Protein 3UN9 (pdb70)

Structure (mmCIF, N/CA/C/O backbone):
data_3UN9
#
_entry.id   3UN9
#
_cell.length_a   99.011
_cell.length_b   123.469
_cell.length_c   145.848
_cell.angle_alpha   90.00
_cell.angle_beta   90.00
_cell.angle_gamma   90.00
#
_symmetry.space_group_name_H-M   'C 2 2 21'
#
loop_
_entity.id
_entity.type
_entity.pdbx_description
1 polymer 'NLR family member X1'
2 non-polymer 'PLATINUM (II) ION'
3 water water
#
loop_
_atom_site.group_PDB
_atom_site.id
_atom_site.type_symbol
_atom_site.label_atom_id
_atom_site.label_alt_id
_atom_site.label_comp_id
_atom_site.label_asym_id
_atom_site.label_entity_id
_atom_site.label_seq_id
_atom_site.pdbx_PDB_ins_code
_atom_site.Cartn_x
_atom_site.Cartn_y
_atom_site.Cartn_z
_atom_site.occupancy
_atom_site.B_iso_or_equiv
_atom_site.auth_seq_id
_atom_site.auth_comp_id
_atom_site.auth_asym_id
_atom_site.auth_atom_id
_atom_site.pdbx_PDB_model_num
ATOM 1 N N . ARG A 1 43 ? 80.031 39.999 52.924 1.00 66.61 667 ARG A N 1
ATOM 2 C CA . ARG A 1 43 ? 78.653 40.543 52.697 1.00 67.37 667 ARG A CA 1
ATOM 3 C C . ARG A 1 43 ? 78.217 40.265 51.271 1.00 67.48 667 ARG A C 1
ATOM 4 O O . ARG A 1 43 ? 78.901 40.649 50.305 1.00 68.00 667 ARG A O 1
ATOM 6 N N . GLN A 1 44 ? 77.066 39.584 51.179 1.00 66.47 668 GLN A N 1
ATOM 7 C CA . GLN A 1 44 ? 76.557 38.997 49.956 1.00 64.43 668 GLN A CA 1
ATOM 8 C C . GLN A 1 44 ? 75.873 40.054 49.049 1.00 62.17 668 GLN A C 1
ATOM 9 O O . GLN A 1 44 ? 75.040 40.827 49.510 1.00 62.34 668 GLN A O 1
ATOM 15 N N . VAL A 1 45 ? 76.213 40.048 47.757 1.00 87.41 669 VAL A N 1
ATOM 16 C CA . VAL A 1 45 ? 75.617 40.977 46.787 1.00 85.72 669 VAL A CA 1
ATOM 17 C C . VAL A 1 45 ? 74.677 40.225 45.796 1.00 80.33 669 VAL A C 1
ATOM 18 O O . VAL A 1 45 ? 73.646 40.764 45.361 1.00 82.10 669 VAL A O 1
ATOM 22 N N . LEU A 1 46 ? 75.023 38.986 45.451 1.00 72.54 670 LEU A N 1
ATOM 23 C CA . LEU A 1 46 ? 74.170 38.193 44.572 1.00 67.59 670 LEU A CA 1
ATOM 24 C C . LEU A 1 46 ? 72.956 37.597 45.296 1.00 65.32 670 LEU A C 1
ATOM 25 O O . LEU A 1 46 ? 73.042 37.192 46.424 1.00 65.14 670 LEU A O 1
ATOM 30 N N . PRO A 1 47 ? 71.795 37.588 44.662 1.00 65.94 671 PRO A N 1
ATOM 31 C CA . PRO A 1 47 ? 70.636 36.837 45.155 1.00 66.17 671 PRO A CA 1
ATOM 32 C C . PRO A 1 47 ? 70.899 35.319 45.154 1.00 63.48 671 PRO A C 1
ATOM 33 O O . PRO A 1 47 ? 71.786 34.839 44.457 1.00 59.86 671 PRO A O 1
ATOM 37 N N . PRO A 1 48 ? 70.104 34.562 45.930 1.00 65.86 672 PRO A N 1
ATOM 38 C CA . PRO A 1 48 ? 70.210 33.097 46.033 1.00 66.27 672 PRO A CA 1
ATOM 39 C C . PRO A 1 48 ? 70.530 32.295 44.751 1.00 65.49 672 PRO A C 1
ATOM 40 O O . PRO A 1 48 ? 71.542 31.623 44.721 1.00 62.93 672 PRO A O 1
ATOM 44 N N . SER A 1 49 ? 69.701 32.326 43.715 1.00 68.63 673 SER A N 1
ATOM 45 C CA . SER A 1 49 ? 70.039 31.505 42.529 1.00 69.55 673 SER A CA 1
ATOM 46 C C . SER A 1 49 ? 71.266 32.019 41.788 1.00 65.50 673 SER A C 1
ATOM 47 O O . SER A 1 49 ? 72.069 31.253 41.277 1.00 63.21 673 SER A O 1
ATOM 50 N N . GLU A 1 50 ? 71.406 33.334 41.742 1.00 65.80 674 GLU A N 1
ATOM 51 C CA . GLU A 1 50 ? 72.571 33.924 41.143 1.00 64.53 674 GLU A CA 1
ATOM 52 C C . GLU A 1 50 ? 73.793 33.533 41.952 1.00 61.04 674 GLU A C 1
ATOM 53 O O . GLU A 1 50 ? 74.793 33.114 41.365 1.00 60.98 674 GLU A O 1
ATOM 59 N N . LEU A 1 51 ? 73.700 33.558 43.285 1.00 60.34 675 LEU A N 1
ATOM 60 C CA . LEU A 1 51 ? 74.829 33.102 44.116 1.00 58.13 675 LEU A CA 1
ATOM 61 C C . LEU A 1 51 ? 75.193 31.647 43.887 1.00 57.55 675 LEU A C 1
ATOM 62 O O . LEU A 1 51 ? 76.375 31.317 43.847 1.00 57.03 675 LEU A O 1
ATOM 67 N N . LEU A 1 52 ? 74.193 30.790 43.725 1.00 58.97 676 LEU A N 1
ATOM 68 C CA . LEU A 1 52 ? 74.452 29.392 43.470 1.00 59.93 676 LEU A CA 1
ATOM 69 C C . LEU A 1 52 ? 75.124 29.156 42.127 1.00 58.56 676 LEU A C 1
ATOM 70 O O . LEU A 1 52 ? 76.068 28.364 42.048 1.00 58.81 676 LEU A O 1
ATOM 75 N N . ASP A 1 53 ? 74.678 29.854 41.090 1.00 58.54 677 ASP A N 1
ATOM 76 C CA . ASP A 1 53 ? 75.336 29.808 39.769 1.00 58.06 677 ASP A CA 1
ATOM 77 C C . ASP A 1 53 ? 76.832 30.085 39.909 1.00 54.91 677 ASP A C 1
ATOM 78 O O . ASP A 1 53 ? 77.669 29.348 39.395 1.00 54.45 677 ASP A O 1
ATOM 83 N N . HIS A 1 54 ? 77.143 31.151 40.632 1.00 53.27 678 HIS A N 1
ATOM 84 C CA . HIS A 1 54 ? 78.501 31.605 40.838 1.00 52.24 678 HIS A CA 1
ATOM 85 C C . HIS A 1 54 ? 79.326 30.536 41.578 1.00 51.97 678 HIS A C 1
ATOM 86 O O . HIS A 1 54 ? 80.485 30.282 41.192 1.00 52.11 678 HIS A O 1
ATOM 93 N N . LEU A 1 55 ? 78.732 29.879 42.589 1.00 51.45 679 LEU A N 1
ATOM 94 C CA . LEU A 1 55 ? 79.459 28.832 43.266 1.00 53.57 679 LEU A CA 1
ATOM 95 C C . LEU A 1 55 ? 79.714 27.652 42.321 1.00 54.41 679 LEU A C 1
ATOM 96 O O . LEU A 1 55 ? 80.757 26.989 42.411 1.00 55.41 679 LEU A O 1
ATOM 101 N N . PHE A 1 56 ? 78.723 27.371 41.471 1.00 54.18 680 PHE A N 1
ATOM 102 C CA . PHE A 1 56 ? 78.835 26.305 40.501 1.00 55.69 680 PHE A CA 1
ATOM 103 C C . PHE A 1 56 ? 79.997 26.573 39.557 1.00 54.18 680 PHE A C 1
ATOM 104 O O . PHE A 1 56 ? 80.752 25.687 39.211 1.00 55.25 680 PHE A O 1
ATOM 112 N N . PHE A 1 57 ? 80.154 27.807 39.160 1.00 52.16 681 PHE A N 1
ATOM 113 C CA . PHE A 1 57 ? 81.151 28.069 38.203 1.00 53.43 681 PHE A CA 1
ATOM 114 C C . PHE A 1 57 ? 82.496 27.745 38.838 1.00 54.77 681 PHE A C 1
ATOM 115 O O . PHE A 1 57 ? 83.355 27.152 38.194 1.00 56.42 681 PHE A O 1
ATOM 123 N N . HIS A 1 58 ? 82.671 28.113 40.106 1.00 54.74 682 HIS A N 1
ATOM 124 C CA . HIS A 1 58 ? 83.965 27.982 40.740 1.00 56.43 682 HIS A CA 1
ATOM 125 C C . HIS A 1 58 ? 84.282 26.543 40.992 1.00 58.77 682 HIS A C 1
ATOM 126 O O . HIS A 1 58 ? 85.427 26.120 40.857 1.00 61.52 682 HIS A O 1
ATOM 133 N N . TYR A 1 59 ? 83.254 25.769 41.327 1.00 59.44 683 TYR A N 1
ATOM 134 C CA . TYR A 1 59 ? 83.407 24.341 41.571 1.00 63.46 683 TYR A CA 1
ATOM 135 C C . TYR A 1 59 ? 83.853 23.684 40.273 1.00 64.20 683 TYR A C 1
ATOM 136 O O . TYR A 1 59 ? 84.785 22.895 40.217 1.00 66.79 683 TYR A O 1
ATOM 145 N N . GLU A 1 60 ? 83.155 24.056 39.230 1.00 61.89 684 GLU A N 1
ATOM 146 C CA . GLU A 1 60 ? 83.401 23.544 37.906 1.00 64.18 684 GLU A CA 1
ATOM 147 C C . GLU A 1 60 ? 84.803 23.963 37.394 1.00 64.79 684 GLU A C 1
ATOM 148 O O . GLU A 1 60 ? 85.555 23.138 36.877 1.00 67.92 684 GLU A O 1
ATOM 154 N N . PHE A 1 61 ? 85.168 25.232 37.585 1.00 63.57 685 PHE A N 1
ATOM 155 C CA . PHE A 1 61 ? 86.491 25.723 37.240 1.00 65.83 685 PHE A CA 1
ATOM 156 C C . PHE A 1 61 ? 87.604 24.969 37.964 1.00 69.46 685 PHE A C 1
ATOM 157 O O . PHE A 1 61 ? 88.601 24.640 37.356 1.00 72.40 685 PHE A O 1
ATOM 165 N N . GLN A 1 62 ? 87.440 24.701 39.254 1.00 70.51 686 GLN A N 1
ATOM 166 C CA . GLN A 1 62 ? 88.479 23.997 40.037 1.00 76.32 686 GLN A CA 1
ATOM 167 C C . GLN A 1 62 ? 88.638 22.540 39.644 1.00 78.85 686 GLN A C 1
ATOM 168 O O . GLN A 1 62 ? 89.728 21.973 39.760 1.00 83.77 686 GLN A O 1
ATOM 174 N N . ASN A 1 63 ? 87.554 21.942 39.167 1.00 76.70 687 ASN A N 1
ATOM 175 C CA . ASN A 1 63 ? 87.542 20.525 38.918 1.00 80.83 687 ASN A CA 1
ATOM 176 C C . ASN A 1 63 ? 87.659 20.184 37.468 1.00 80.56 687 ASN A C 1
ATOM 177 O O . ASN A 1 63 ? 87.478 19.031 37.097 1.00 82.87 687 ASN A O 1
ATOM 182 N N . GLN A 1 64 ? 88.007 21.181 36.662 1.00 79.11 688 GLN A N 1
ATOM 183 C CA . GLN A 1 64 ? 87.933 21.068 35.218 1.00 80.53 688 GLN A CA 1
ATOM 184 C C . GLN A 1 64 ? 88.708 19.882 34.653 1.00 86.56 688 GLN A C 1
ATOM 185 O O . GLN A 1 64 ? 88.155 19.068 33.883 1.00 87.54 688 GLN A O 1
ATOM 191 N N . ARG A 1 65 ? 89.977 19.777 35.038 1.00 91.95 689 ARG A N 1
ATOM 192 C CA . ARG A 1 65 ? 90.832 18.683 34.578 1.00 99.15 689 ARG A CA 1
ATOM 193 C C . ARG A 1 65 ? 90.321 17.309 34.970 1.00 102.06 689 ARG A C 1
ATOM 194 O O . ARG A 1 65 ? 90.322 16.387 34.150 1.00 105.46 689 ARG A O 1
ATOM 202 N N . PHE A 1 66 ? 89.888 17.178 36.219 1.00 102.31 690 PHE A N 1
ATOM 203 C CA . PHE A 1 66 ? 89.354 15.917 36.732 1.00 107.34 690 PHE A CA 1
ATOM 204 C C . PHE A 1 66 ? 88.078 15.455 35.992 1.00 105.75 690 PHE A C 1
ATOM 205 O O . PHE A 1 66 ? 87.986 14.289 35.584 1.00 111.07 690 PHE A O 1
ATOM 213 N N . SER A 1 67 ? 87.108 16.353 35.812 1.00 99.27 691 SER A N 1
ATOM 214 C CA . SER A 1 67 ? 85.807 15.932 35.289 1.00 99.01 691 SER A CA 1
ATOM 215 C C . SER A 1 67 ? 85.806 15.801 33.772 1.00 98.94 691 SER A C 1
ATOM 216 O O . SER A 1 67 ? 84.963 15.099 33.206 1.00 102.08 691 SER A O 1
ATOM 219 N N . ALA A 1 68 ? 86.753 16.480 33.126 1.00 96.40 692 ALA A N 1
ATOM 220 C CA . ALA A 1 68 ? 87.027 16.274 31.701 1.00 97.81 692 ALA A CA 1
ATOM 221 C C . ALA A 1 68 ? 87.390 14.818 31.418 1.00 104.29 692 ALA A C 1
ATOM 222 O O . ALA A 1 68 ? 86.962 14.250 30.404 1.00 107.78 692 ALA A O 1
ATOM 224 N N . GLU A 1 69 ? 88.181 14.217 32.311 1.00 107.25 693 GLU A N 1
ATOM 225 C CA . GLU A 1 69 ? 88.548 12.800 32.192 1.00 114.69 693 GLU A CA 1
ATOM 226 C C . GLU A 1 69 ? 87.325 11.918 32.388 1.00 117.98 693 GLU A C 1
ATOM 227 O O . GLU A 1 69 ? 87.077 11.029 31.589 1.00 123.25 693 GLU A O 1
ATOM 229 N N . VAL A 1 70 ? 86.558 12.187 33.443 1.00 115.57 694 VAL A N 1
ATOM 230 C CA . VAL A 1 70 ? 85.337 11.437 33.737 1.00 120.03 694 VAL A CA 1
ATOM 231 C C . VAL A 1 70 ? 84.415 11.385 32.520 1.00 120.35 694 VAL A C 1
ATOM 232 O O . VAL A 1 70 ? 83.949 10.306 32.149 1.00 128.42 694 VAL A O 1
ATOM 236 N N . LEU A 1 71 ? 84.197 12.535 31.882 1.00 112.89 695 LEU A N 1
ATOM 237 C CA . LEU A 1 71 ? 83.365 12.633 30.677 1.00 113.78 695 LEU A CA 1
ATOM 238 C C . LEU A 1 71 ? 83.764 11.689 29.548 1.00 120.17 695 LEU A C 1
ATOM 239 O O . LEU A 1 71 ? 82.913 11.024 28.963 1.00 126.39 695 LEU A O 1
ATOM 244 N N . SER A 1 72 ? 85.051 11.627 29.239 1.00 119.54 696 SER A N 1
ATOM 245 C CA . SER A 1 72 ? 85.503 10.798 28.131 1.00 125.76 696 SER A CA 1
ATOM 246 C C . SER A 1 72 ? 85.224 9.282 28.280 1.00 135.20 696 SER A C 1
ATOM 247 O O . SER A 1 72 ? 85.368 8.545 27.312 1.00 141.02 696 SER A O 1
ATOM 250 N N . SER A 1 73 ? 84.783 8.805 29.443 1.00 93.00 697 SER A N 1
ATOM 251 C CA . SER A 1 73 ? 84.539 7.362 29.644 1.00 95.75 697 SER A CA 1
ATOM 252 C C . SER A 1 73 ? 83.130 7.072 30.131 1.00 92.53 697 SER A C 1
ATOM 253 O O . SER A 1 73 ? 82.885 6.082 30.835 1.00 94.61 697 SER A O 1
ATOM 256 N N . LEU A 1 74 ? 82.214 7.955 29.761 1.00 87.83 698 LEU A N 1
ATOM 257 C CA . LEU A 1 74 ? 80.805 7.763 30.016 1.00 84.92 698 LEU A CA 1
ATOM 258 C C . LEU A 1 74 ? 80.223 6.675 29.153 1.00 83.17 698 LEU A C 1
ATOM 259 O O . LEU A 1 74 ? 80.603 6.546 27.989 1.00 83.00 698 LEU A O 1
ATOM 264 N N . ARG A 1 75 ? 79.252 5.956 29.728 1.00 81.95 699 ARG A N 1
ATOM 265 C CA . ARG A 1 75 ? 78.610 4.798 29.111 1.00 80.31 699 ARG A CA 1
ATOM 266 C C . ARG A 1 75 ? 77.102 4.998 29.002 1.00 76.16 699 ARG A C 1
ATOM 267 O O . ARG A 1 75 ? 76.407 4.218 28.337 1.00 75.48 699 ARG A O 1
ATOM 275 N N . GLN A 1 76 ? 76.592 6.048 29.644 1.00 74.09 700 GLN A N 1
ATOM 276 C CA . GLN A 1 76 ? 75.138 6.273 29.772 1.00 70.57 700 GLN A CA 1
ATOM 277 C C . GLN A 1 76 ? 74.842 7.724 29.572 1.00 66.24 700 GLN A C 1
ATOM 278 O O . GLN A 1 76 ? 75.593 8.555 30.018 1.00 68.20 700 GLN A O 1
ATOM 284 N N . LEU A 1 77 ? 73.725 8.057 28.961 1.00 61.57 701 LEU A N 1
ATOM 285 C CA . LEU A 1 77 ? 73.442 9.468 28.752 1.00 58.66 701 LEU A CA 1
ATOM 286 C C . LEU A 1 77 ? 71.978 9.703 28.843 1.00 55.48 701 LEU A C 1
ATOM 287 O O . LEU A 1 77 ? 71.263 9.496 27.896 1.00 53.80 701 LEU A O 1
ATOM 292 N N . ASN A 1 78 ? 71.547 10.177 29.996 1.00 55.05 702 ASN A N 1
ATOM 293 C CA . ASN A 1 78 ? 70.189 10.528 30.221 1.00 52.48 702 ASN A CA 1
ATOM 294 C C . ASN A 1 78 ? 69.930 12.046 30.269 1.00 52.13 702 ASN A C 1
ATOM 295 O O . ASN A 1 78 ? 70.280 12.696 31.217 1.00 54.18 702 ASN A O 1
ATOM 300 N N . LEU A 1 79 ? 69.287 12.596 29.244 1.00 50.41 703 LEU A N 1
ATOM 301 C CA . LEU A 1 79 ? 68.908 14.021 29.189 1.00 50.34 703 LEU A CA 1
ATOM 302 C C . LEU A 1 79 ? 67.383 14.170 29.175 1.00 50.35 703 LEU A C 1
ATOM 303 O O . LEU A 1 79 ? 66.830 15.228 28.798 1.00 51.61 703 LEU A O 1
ATOM 308 N N . ALA A 1 80 ? 66.693 13.129 29.602 1.00 49.31 704 ALA A N 1
ATOM 309 C CA . ALA A 1 80 ? 65.263 13.197 29.635 1.00 49.99 704 ALA A CA 1
ATOM 310 C C . ALA A 1 80 ? 64.680 14.401 30.365 1.00 52.47 704 ALA A C 1
ATOM 311 O O . ALA A 1 80 ? 65.074 14.729 31.460 1.00 54.47 704 ALA A O 1
ATOM 313 N N . GLY A 1 81 ? 63.700 15.027 29.736 1.00 53.32 705 GLY A N 1
ATOM 314 C CA . GLY A 1 81 ? 63.026 16.190 30.261 1.00 55.97 705 GLY A CA 1
ATOM 315 C C . GLY A 1 81 ? 63.677 17.518 29.989 1.00 58.83 705 GLY A C 1
ATOM 316 O O . GLY A 1 81 ? 63.049 18.530 30.279 1.00 62.62 705 GLY A O 1
ATOM 317 N N . VAL A 1 82 ? 64.912 17.584 29.474 1.00 57.94 706 VAL A N 1
ATOM 318 C CA . VAL A 1 82 ? 65.443 18.921 29.179 1.00 60.62 706 VAL A CA 1
ATOM 319 C C . VAL A 1 82 ? 65.146 19.347 27.754 1.00 60.34 706 VAL A C 1
ATOM 320 O O . VAL A 1 82 ? 65.252 18.527 26.823 1.00 58.70 706 VAL A O 1
ATOM 324 N N . ARG A 1 83 ? 64.770 20.614 27.587 1.00 63.86 707 ARG A N 1
ATOM 325 C CA . ARG A 1 83 ? 64.503 21.188 26.269 1.00 64.94 707 ARG A CA 1
ATOM 326 C C . ARG A 1 83 ? 65.795 21.296 25.460 1.00 63.31 707 ARG A C 1
ATOM 327 O O . ARG A 1 83 ? 66.600 22.204 25.667 1.00 65.58 707 ARG A O 1
ATOM 335 N N . MET A 1 84 ? 65.968 20.365 24.537 1.00 60.08 708 MET A N 1
ATOM 336 C CA . MET A 1 84 ? 67.155 20.265 23.699 1.00 59.38 708 MET A CA 1
ATOM 337 C C . MET A 1 84 ? 67.079 21.197 22.500 1.00 61.53 708 MET A C 1
ATOM 338 O O . MET A 1 84 ? 66.604 20.819 21.426 1.00 61.85 708 MET A O 1
ATOM 343 N N . THR A 1 85 ? 67.534 22.427 22.682 1.00 63.73 709 THR A N 1
ATOM 344 C CA . THR A 1 85 ? 67.504 23.431 21.628 1.00 65.88 709 THR A CA 1
ATOM 345 C C . THR A 1 85 ? 68.640 23.136 20.669 1.00 64.92 709 THR A C 1
ATOM 346 O O . THR A 1 85 ? 69.494 22.356 20.996 1.00 63.46 709 THR A O 1
ATOM 350 N N . PRO A 1 86 ? 68.655 23.741 19.480 1.00 67.34 710 PRO A N 1
ATOM 351 C CA . PRO A 1 86 ? 69.836 23.634 18.596 1.00 67.70 710 PRO A CA 1
ATOM 352 C C . PRO A 1 86 ? 71.230 23.729 19.318 1.00 67.07 710 PRO A C 1
ATOM 353 O O . PRO A 1 86 ? 72.161 22.958 19.027 1.00 65.88 710 PRO A O 1
ATOM 357 N N . VAL A 1 87 ? 71.364 24.673 20.238 1.00 67.93 711 VAL A N 1
ATOM 358 C CA . VAL A 1 87 ? 72.634 24.921 20.891 1.00 68.24 711 VAL A CA 1
ATOM 359 C C . VAL A 1 87 ? 73.022 23.796 21.845 1.00 65.19 711 VAL A C 1
ATOM 360 O O . VAL A 1 87 ? 74.165 23.355 21.890 1.00 64.68 711 VAL A O 1
ATOM 364 N N . LYS A 1 88 ? 72.056 23.330 22.622 1.00 63.64 712 LYS A N 1
ATOM 365 C CA . LYS A 1 88 ? 72.275 22.202 23.500 1.00 60.43 712 LYS A CA 1
ATOM 366 C C . LYS A 1 88 ? 72.596 20.992 22.665 1.00 58.64 712 LYS A C 1
ATOM 367 O O . LYS A 1 88 ? 73.495 20.235 23.001 1.00 58.31 712 LYS A O 1
ATOM 373 N N . CYS A 1 89 ? 71.896 20.824 21.553 1.00 58.06 713 CYS A N 1
ATOM 374 C CA . CYS A 1 89 ? 72.230 19.769 20.631 1.00 57.52 713 CYS A CA 1
ATOM 375 C C . CYS A 1 89 ? 73.685 19.858 20.171 1.00 58.77 713 CYS A C 1
ATOM 376 O O . CYS A 1 89 ? 74.439 18.884 20.245 1.00 58.10 713 CYS A O 1
ATOM 379 N N . THR A 1 90 ? 74.076 21.038 19.718 1.00 60.66 714 THR A N 1
ATOM 380 C CA . THR A 1 90 ? 75.408 21.260 19.281 1.00 62.67 714 THR A CA 1
ATOM 381 C C . THR A 1 90 ? 76.430 20.929 20.365 1.00 62.61 714 THR A C 1
ATOM 382 O O . THR A 1 90 ? 77.427 20.264 20.111 1.00 63.15 714 THR A O 1
ATOM 386 N N . VAL A 1 91 ? 76.184 21.377 21.585 1.00 62.68 715 VAL A N 1
ATOM 387 C CA . VAL A 1 91 ? 77.152 21.156 22.655 1.00 63.13 715 VAL A CA 1
ATOM 388 C C . VAL A 1 91 ? 77.328 19.657 22.931 1.00 61.64 715 VAL A C 1
ATOM 389 O O . VAL A 1 91 ? 78.464 19.200 23.123 1.00 63.15 715 VAL A O 1
ATOM 393 N N . VAL A 1 92 ? 76.217 18.915 22.957 1.00 58.60 716 VAL A N 1
ATOM 394 C CA . VAL A 1 92 ? 76.248 17.523 23.336 1.00 56.68 716 VAL A CA 1
ATOM 395 C C . VAL A 1 92 ? 76.979 16.709 22.282 1.00 58.08 716 VAL A C 1
ATOM 396 O O . VAL A 1 92 ? 77.809 15.842 22.614 1.00 58.92 716 VAL A O 1
ATOM 400 N N . ALA A 1 93 ? 76.691 16.998 21.012 1.00 58.56 717 ALA A N 1
ATOM 401 C CA . ALA A 1 93 ? 77.429 16.375 19.923 1.00 60.49 717 ALA A CA 1
ATOM 402 C C . ALA A 1 93 ? 78.923 16.681 20.091 1.00 63.89 717 ALA A C 1
ATOM 403 O O . ALA A 1 93 ? 79.755 15.795 19.943 1.00 65.97 717 ALA A O 1
ATOM 405 N N . ALA A 1 94 ? 79.263 17.924 20.440 1.00 65.54 718 ALA A N 1
ATOM 406 C CA . ALA A 1 94 ? 80.671 18.312 20.421 1.00 69.18 718 ALA A CA 1
ATOM 407 C C . ALA A 1 94 ? 81.397 17.545 21.514 1.00 70.10 718 ALA A C 1
ATOM 408 O O . ALA A 1 94 ? 82.378 16.858 21.252 1.00 72.82 718 ALA A O 1
ATOM 410 N N . VAL A 1 95 ? 80.853 17.593 22.725 1.00 68.81 719 VAL A N 1
ATOM 411 C CA . VAL A 1 95 ? 81.536 17.028 23.861 1.00 69.62 719 VAL A CA 1
ATOM 412 C C . VAL A 1 95 ? 81.472 15.512 23.844 1.00 70.10 719 VAL A C 1
ATOM 413 O O . VAL A 1 95 ? 82.441 14.874 24.218 1.00 72.26 719 VAL A O 1
ATOM 417 N N . LEU A 1 96 ? 80.366 14.940 23.373 1.00 68.73 720 LEU A N 1
ATOM 418 C CA . LEU A 1 96 ? 80.172 13.493 23.469 1.00 69.66 720 LEU A CA 1
ATOM 419 C C . LEU A 1 96 ? 80.086 12.779 22.137 1.00 71.15 720 LEU A C 1
ATOM 420 O O . LEU A 1 96 ? 79.758 11.595 22.107 1.00 71.12 720 LEU A O 1
ATOM 425 N N . GLY A 1 97 ? 80.352 13.487 21.041 1.00 73.08 721 GLY A N 1
ATOM 426 C CA . GLY A 1 97 ? 80.281 12.880 19.720 1.00 75.29 721 GLY A CA 1
ATOM 427 C C . GLY A 1 97 ? 81.181 11.669 19.623 1.00 79.16 721 GLY A C 1
ATOM 428 O O . GLY A 1 97 ? 80.860 10.708 18.919 1.00 79.78 721 GLY A O 1
ATOM 429 N N . SER A 1 98 ? 82.304 11.704 20.343 1.00 82.31 722 SER A N 1
ATOM 430 C CA . SER A 1 98 ? 83.222 10.569 20.351 1.00 86.71 722 SER A CA 1
ATOM 431 C C . SER A 1 98 ? 83.594 10.179 21.764 1.00 87.61 722 SER A C 1
ATOM 432 O O . SER A 1 98 ? 83.519 11.002 22.679 1.00 86.57 722 SER A O 1
ATOM 435 N N . GLY A 1 99 ? 84.001 8.920 21.923 1.00 90.73 723 GLY A N 1
ATOM 436 C CA . GLY A 1 99 ? 84.508 8.415 23.201 1.00 93.17 723 GLY A CA 1
ATOM 437 C C . GLY A 1 99 ? 84.910 6.951 23.129 1.00 97.64 723 GLY A C 1
ATOM 438 O O . GLY A 1 99 ? 84.586 6.248 22.157 1.00 98.28 723 GLY A O 1
ATOM 439 N N . ARG A 1 100 ? 85.614 6.504 24.168 1.00 101.22 724 ARG A N 1
ATOM 440 C CA . ARG A 1 100 ? 86.023 5.112 24.331 1.00 105.97 724 ARG A CA 1
ATOM 441 C C . ARG A 1 100 ? 84.866 4.132 24.079 1.00 103.76 724 ARG A C 1
ATOM 442 O O . ARG A 1 100 ? 84.875 3.358 23.126 1.00 106.25 724 ARG A O 1
ATOM 450 N N . HIS A 1 101 ? 83.856 4.174 24.924 1.00 99.15 725 HIS A N 1
ATOM 451 C CA . HIS A 1 101 ? 82.972 3.054 24.995 1.00 98.29 725 HIS A CA 1
ATOM 452 C C . HIS A 1 101 ? 81.732 3.342 24.157 1.00 92.99 725 HIS A C 1
ATOM 453 O O . HIS A 1 101 ? 81.527 4.468 23.688 1.00 90.18 725 HIS A O 1
ATOM 460 N N . ALA A 1 102 ? 80.918 2.317 23.946 1.00 92.03 726 ALA A N 1
ATOM 461 C CA . ALA A 1 102 ? 79.600 2.512 23.390 1.00 86.74 726 ALA A CA 1
ATOM 462 C C . ALA A 1 102 ? 78.827 3.133 24.518 1.00 83.52 726 ALA A C 1
ATOM 463 O O . ALA A 1 102 ? 79.272 3.041 25.685 1.00 85.82 726 ALA A O 1
ATOM 465 N N . LEU A 1 103 ? 77.703 3.777 24.173 1.00 78.26 727 LEU A N 1
ATOM 466 C CA . LEU A 1 103 ? 76.814 4.330 25.161 1.00 74.55 727 LEU A CA 1
ATOM 467 C C . LEU A 1 103 ? 75.750 3.274 25.340 1.00 74.12 727 LEU A C 1
ATOM 468 O O . LEU A 1 103 ? 74.888 3.046 24.471 1.00 72.33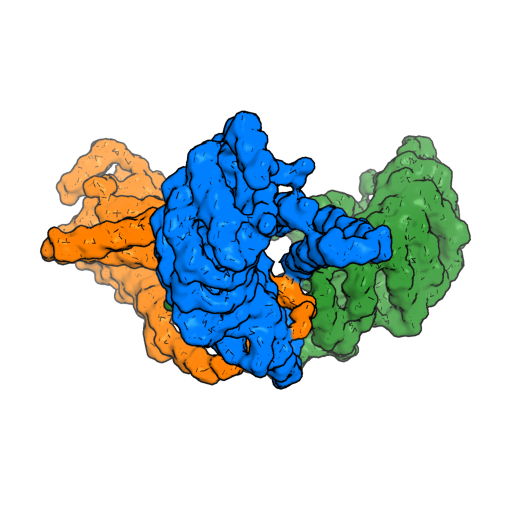 727 LEU A O 1
ATOM 473 N N . ASP A 1 104 ? 75.826 2.590 26.468 1.00 76.54 728 ASP A N 1
ATOM 474 C CA . ASP A 1 104 ? 74.910 1.498 26.710 1.00 77.06 728 ASP A CA 1
ATOM 475 C C . ASP A 1 104 ? 73.484 1.978 26.536 1.00 72.32 728 ASP A C 1
ATOM 476 O O . ASP A 1 104 ? 72.664 1.269 25.961 1.00 71.97 728 ASP A O 1
ATOM 481 N N . GLU A 1 105 ? 73.199 3.200 26.982 1.00 69.65 729 GLU A N 1
ATOM 482 C CA . GLU A 1 105 ? 71.852 3.770 26.842 1.00 65.32 729 GLU A CA 1
ATOM 483 C C . GLU A 1 105 ? 71.878 5.277 26.590 1.00 61.50 729 GLU A C 1
ATOM 484 O O . GLU A 1 105 ? 72.669 6.009 27.192 1.00 62.26 729 GLU A O 1
ATOM 490 N N . VAL A 1 106 ? 71.018 5.713 25.681 1.00 56.95 730 VAL A N 1
ATOM 491 C CA . VAL A 1 106 ? 70.832 7.120 25.423 1.00 54.32 730 VAL A CA 1
ATOM 492 C C . VAL A 1 106 ? 69.358 7.473 25.526 1.00 51.89 730 VAL A C 1
ATOM 493 O O . VAL A 1 106 ? 68.518 7.100 24.681 1.00 50.34 730 VAL A O 1
ATOM 497 N N . ASN A 1 107 ? 69.052 8.204 26.577 1.00 51.69 731 ASN A N 1
ATOM 498 C CA . ASN A 1 107 ? 67.669 8.570 26.847 1.00 51.25 731 ASN A CA 1
ATOM 499 C C . ASN A 1 107 ? 67.442 10.065 26.708 1.00 50.74 731 ASN A C 1
ATOM 500 O O . ASN A 1 107 ? 68.048 10.853 27.471 1.00 52.15 731 ASN A O 1
ATOM 505 N N . LEU A 1 108 ? 66.602 10.414 25.723 1.00 48.41 732 LEU A N 1
ATOM 506 C CA . LEU A 1 108 ? 66.197 11.779 25.391 1.00 49.31 732 LEU A CA 1
ATOM 507 C C . LEU A 1 108 ? 64.645 11.912 25.292 1.00 48.39 732 LEU A C 1
ATOM 508 O O . LEU A 1 108 ? 64.082 12.711 24.508 1.00 48.15 732 LEU A O 1
ATOM 513 N N . ALA A 1 109 ? 63.960 11.121 26.080 1.00 47.80 733 ALA A N 1
ATOM 514 C CA . ALA A 1 109 ? 62.526 11.224 26.142 1.00 48.52 733 ALA A CA 1
ATOM 515 C C . ALA A 1 109 ? 62.171 12.625 26.562 1.00 51.27 733 ALA A C 1
ATOM 516 O O . ALA A 1 109 ? 62.857 13.244 27.443 1.00 53.13 733 ALA A O 1
ATOM 518 N N . SER A 1 110 ? 61.111 13.139 25.952 1.00 51.59 734 SER A N 1
ATOM 519 C CA . SER A 1 110 ? 60.520 14.354 26.445 1.00 54.70 734 SER A CA 1
ATOM 520 C C . SER A 1 110 ? 61.513 15.516 26.325 1.00 56.09 734 SER A C 1
ATOM 521 O O . SER A 1 110 ? 61.629 16.328 27.236 1.00 58.75 734 SER A O 1
ATOM 524 N N . CYS A 1 111 ? 62.216 15.611 25.201 1.00 55.60 735 CYS A N 1
ATOM 525 C CA . CYS A 1 111 ? 63.214 16.667 25.037 1.00 58.01 735 CYS A CA 1
ATOM 526 C C . CYS A 1 111 ? 62.890 17.741 24.022 1.00 60.17 735 CYS A C 1
ATOM 527 O O . CYS A 1 111 ? 63.729 18.589 23.773 1.00 61.95 735 CYS A O 1
ATOM 530 N N . GLN A 1 112 ? 61.674 17.740 23.481 1.00 61.73 736 GLN A N 1
ATOM 531 C CA . GLN A 1 112 ? 61.240 18.722 22.445 1.00 65.30 736 GLN A CA 1
ATOM 532 C C . GLN A 1 112 ? 62.237 18.794 21.291 1.00 65.28 736 GLN A C 1
ATOM 533 O O . GLN A 1 112 ? 62.620 19.859 20.806 1.00 68.52 736 GLN A O 1
ATOM 539 N N . LEU A 1 113 ? 62.674 17.628 20.877 1.00 63.02 737 LEU A N 1
ATOM 540 C CA . LEU A 1 113 ? 63.671 17.496 19.845 1.00 63.54 737 LEU A CA 1
ATOM 541 C C . LEU A 1 113 ? 63.040 17.710 18.461 1.00 66.30 737 LEU A C 1
ATOM 542 O O . LEU A 1 113 ? 61.953 17.242 18.188 1.00 66.57 737 LEU A O 1
ATOM 547 N N . ASP A 1 114 ? 63.720 18.417 17.579 1.00 70.16 738 ASP A N 1
ATOM 548 C CA . ASP A 1 114 ? 63.250 18.534 16.185 1.00 73.70 738 ASP A CA 1
ATOM 549 C C . ASP A 1 114 ? 64.180 17.698 15.249 1.00 73.26 738 ASP A C 1
ATOM 550 O O . ASP A 1 114 ? 65.236 17.200 15.695 1.00 72.22 738 ASP A O 1
ATOM 555 N N . PRO A 1 115 ? 63.785 17.511 13.973 1.00 75.23 739 PRO A N 1
ATOM 556 C CA . PRO A 1 115 ? 64.663 16.974 12.927 1.00 75.89 739 PRO A CA 1
ATOM 557 C C . PRO A 1 115 ? 66.108 17.525 12.948 1.00 76.68 739 PRO A C 1
ATOM 558 O O . PRO A 1 115 ? 67.084 16.763 12.899 1.00 75.86 739 PRO A O 1
ATOM 562 N N . ALA A 1 116 ? 66.256 18.834 13.006 1.00 78.64 740 ALA A N 1
ATOM 563 C CA . ALA A 1 116 ? 67.586 19.401 12.894 1.00 79.82 740 ALA A CA 1
ATOM 564 C C . ALA A 1 116 ? 68.446 18.927 14.068 1.00 75.84 740 ALA A C 1
ATOM 565 O O . ALA A 1 116 ? 69.589 18.493 13.891 1.00 75.49 740 ALA A O 1
ATOM 567 N N . GLY A 1 117 ? 67.862 18.974 15.260 1.00 72.95 741 GLY A N 1
ATOM 568 C CA . GLY A 1 117 ? 68.561 18.590 16.478 1.00 69.74 741 GLY A CA 1
ATOM 569 C C . GLY A 1 117 ? 68.940 17.132 16.391 1.00 67.27 741 GLY A C 1
ATOM 570 O O . GLY A 1 117 ? 70.035 16.751 16.827 1.00 66.75 741 GLY A O 1
ATOM 571 N N . LEU A 1 118 ? 68.046 16.331 15.805 1.00 65.57 742 LEU A N 1
ATOM 572 C CA . LEU A 1 118 ? 68.357 14.957 15.438 1.00 64.07 742 LEU A CA 1
ATOM 573 C C . LEU A 1 118 ? 69.585 14.818 14.578 1.00 65.73 742 LEU A C 1
ATOM 574 O O . LEU A 1 118 ? 70.484 14.048 14.922 1.00 64.92 742 LEU A O 1
ATOM 579 N N . ARG A 1 119 ? 69.630 15.549 13.465 1.00 68.06 743 ARG A N 1
ATOM 580 C CA . ARG A 1 119 ? 70.783 15.448 12.607 1.00 70.62 743 ARG A CA 1
ATOM 581 C C . ARG A 1 119 ? 71.988 15.811 13.401 1.00 70.02 743 ARG A C 1
ATOM 582 O O . ARG A 1 119 ? 73.009 15.137 13.300 1.00 71.29 743 ARG A O 1
ATOM 590 N N . THR A 1 120 ? 71.880 16.858 14.226 1.00 68.59 744 THR A N 1
ATOM 591 C CA . THR A 1 120 ? 73.050 17.321 14.977 1.00 68.11 744 THR A CA 1
ATOM 592 C C . THR A 1 120 ? 73.506 16.169 15.858 1.00 65.48 744 THR A C 1
ATOM 593 O O . THR A 1 120 ? 74.687 15.895 15.973 1.00 66.89 744 THR A O 1
ATOM 597 N N . LEU A 1 121 ? 72.545 15.466 16.448 1.00 62.53 745 LEU A N 1
ATOM 598 C CA . LEU A 1 121 ? 72.849 14.463 17.454 1.00 60.59 745 LEU A CA 1
ATOM 599 C C . LEU A 1 121 ? 73.240 13.086 16.896 1.00 61.47 745 LEU A C 1
ATOM 600 O O . LEU A 1 121 ? 73.468 12.134 17.675 1.00 60.14 745 LEU A O 1
ATOM 605 N N . LEU A 1 122 ? 73.346 12.987 15.572 1.00 63.91 746 LEU A N 1
ATOM 606 C CA . LEU A 1 122 ? 73.656 11.712 14.942 1.00 65.92 746 LEU A CA 1
ATOM 607 C C . LEU A 1 122 ? 74.977 11.086 15.425 1.00 66.91 746 LEU A C 1
ATOM 608 O O . LEU A 1 122 ? 75.031 9.899 15.707 1.00 67.17 746 LEU A O 1
ATOM 613 N N . PRO A 1 123 ? 76.048 11.865 15.530 1.00 68.59 747 PRO A N 1
ATOM 614 C CA . PRO A 1 123 ? 77.216 11.122 15.990 1.00 70.31 747 PRO A CA 1
ATOM 615 C C . PRO A 1 123 ? 77.033 10.519 17.389 1.00 68.04 747 PRO A C 1
ATOM 616 O O . PRO A 1 123 ? 77.604 9.470 17.680 1.00 69.93 747 PRO A O 1
ATOM 620 N N . VAL A 1 124 ? 76.247 11.165 18.239 1.00 64.79 748 VAL A N 1
ATOM 621 C CA . VAL A 1 124 ? 75.996 10.615 19.569 1.00 63.07 748 VAL A CA 1
ATOM 622 C C . VAL A 1 124 ? 75.141 9.367 19.454 1.00 62.57 748 VAL A C 1
ATOM 623 O O . VAL A 1 124 ? 75.402 8.370 20.127 1.00 63.47 748 VAL A O 1
ATOM 627 N N . PHE A 1 125 ? 74.128 9.425 18.594 1.00 61.78 749 PHE A N 1
ATOM 628 C CA . PHE A 1 125 ? 73.247 8.287 18.348 1.00 61.12 749 PHE A CA 1
ATOM 629 C C . PHE A 1 125 ? 73.985 7.066 17.766 1.00 64.83 749 PHE A C 1
ATOM 630 O O . PHE A 1 125 ? 73.636 5.923 18.046 1.00 64.64 749 PHE A O 1
ATOM 638 N N . LEU A 1 126 ? 75.008 7.303 16.959 1.00 68.37 750 LEU A N 1
ATOM 639 C CA . LEU A 1 126 ? 75.767 6.184 16.433 1.00 72.28 750 LEU A CA 1
ATOM 640 C C . LEU A 1 126 ? 76.527 5.439 17.542 1.00 73.97 750 LEU A C 1
ATOM 641 O O . LEU A 1 126 ? 76.911 4.280 17.356 1.00 77.98 750 LEU A O 1
ATOM 646 N N . ARG A 1 127 ? 76.746 6.092 18.685 1.00 71.96 751 ARG A N 1
ATOM 647 C CA . ARG A 1 127 ? 77.428 5.448 19.813 1.00 73.06 751 ARG A CA 1
ATOM 648 C C . ARG A 1 127 ? 76.474 4.567 20.661 1.00 71.10 751 ARG A C 1
ATOM 649 O O . ARG A 1 127 ? 76.909 3.776 21.502 1.00 72.88 751 ARG A O 1
ATOM 657 N N . ALA A 1 128 ? 75.179 4.705 20.421 1.00 67.52 752 ALA A N 1
ATOM 658 C CA . ALA A 1 128 ? 74.172 4.163 21.327 1.00 66.34 752 ALA A CA 1
ATOM 659 C C . ALA A 1 128 ? 73.763 2.722 21.064 1.00 68.24 752 ALA A C 1
ATOM 660 O O . ALA A 1 128 ? 73.543 2.330 19.915 1.00 69.01 752 ALA A O 1
ATOM 662 N N . ARG A 1 129 ? 73.641 1.944 22.141 1.00 69.62 753 ARG A N 1
ATOM 663 C CA . ARG A 1 129 ? 73.064 0.605 22.076 1.00 71.14 753 ARG A CA 1
ATOM 664 C C . ARG A 1 129 ? 71.569 0.721 22.172 1.00 67.06 753 ARG A C 1
ATOM 665 O O . ARG A 1 129 ? 70.827 0.113 21.372 1.00 67.29 753 ARG A O 1
ATOM 673 N N . LYS A 1 130 ? 71.129 1.509 23.153 1.00 64.34 754 LYS A N 1
ATOM 674 C CA . LYS A 1 130 ? 69.704 1.736 23.405 1.00 60.58 754 LYS A CA 1
ATOM 675 C C . LYS A 1 130 ? 69.410 3.191 23.290 1.00 57.08 754 LYS A C 1
ATOM 676 O O . LYS A 1 130 ? 70.111 4.016 23.882 1.00 58.46 754 LYS A O 1
ATOM 682 N N . LEU A 1 131 ? 68.356 3.509 22.554 1.00 53.28 755 LEU A N 1
ATOM 683 C CA . LEU A 1 131 ? 68.058 4.896 22.195 1.00 50.73 755 LEU A CA 1
ATOM 684 C C . LEU A 1 131 ? 66.606 5.210 22.466 1.00 48.80 755 LEU A C 1
ATOM 685 O O . LEU A 1 131 ? 65.720 4.726 21.758 1.00 48.25 755 LEU A O 1
ATOM 690 N N . GLY A 1 132 ? 66.354 6.004 23.504 1.00 48.76 756 GLY A N 1
ATOM 691 C CA . GLY A 1 132 ? 64.988 6.464 23.800 1.00 46.70 756 GLY A CA 1
ATOM 692 C C . GLY A 1 132 ? 64.658 7.852 23.297 1.00 46.25 756 GLY A C 1
ATOM 693 O O . GLY A 1 132 ? 65.293 8.810 23.645 1.00 48.09 756 GLY A O 1
ATOM 694 N N . LEU A 1 133 ? 63.650 7.970 22.467 1.00 45.69 757 LEU A N 1
ATOM 695 C CA . LEU A 1 133 ? 63.322 9.243 21.839 1.00 45.68 757 LEU A CA 1
ATOM 696 C C . LEU A 1 133 ? 61.803 9.480 21.989 1.00 45.80 757 LEU A C 1
ATOM 697 O O . LEU A 1 133 ? 61.183 10.210 21.204 1.00 45.98 757 LEU A O 1
ATOM 702 N N . GLN A 1 134 ? 61.189 8.838 22.973 1.00 45.56 758 GLN A N 1
ATOM 703 C CA . GLN A 1 134 ? 59.763 9.008 23.155 1.00 47.15 758 GLN A CA 1
ATOM 704 C C . GLN A 1 134 ? 59.407 10.446 23.419 1.00 49.56 758 GLN A C 1
ATOM 705 O O . GLN A 1 134 ? 60.257 11.257 23.816 1.00 50.65 758 GLN A O 1
ATOM 711 N N . LEU A 1 135 ? 58.145 10.766 23.178 1.00 50.60 759 LEU A N 1
ATOM 712 C CA . LEU A 1 135 ? 57.605 12.055 23.581 1.00 53.32 759 LEU A CA 1
ATOM 713 C C . LEU A 1 135 ? 58.396 13.239 23.060 1.00 54.63 759 LEU A C 1
ATOM 714 O O . LEU A 1 135 ? 58.653 14.169 23.813 1.00 58.19 759 LEU A O 1
ATOM 719 N N . ASN A 1 136 ? 58.730 13.237 21.776 1.00 53.96 760 ASN A N 1
ATOM 720 C CA . ASN A 1 136 ? 59.505 14.311 21.198 1.00 55.51 760 ASN A CA 1
ATOM 721 C C . ASN A 1 136 ? 58.894 14.987 20.011 1.00 57.94 760 ASN A C 1
ATOM 722 O O . ASN A 1 136 ? 59.550 15.776 19.279 1.00 59.59 760 ASN A O 1
ATOM 727 N N . SER A 1 137 ? 57.643 14.668 19.771 1.00 59.04 761 SER A N 1
ATOM 728 C CA . SER A 1 137 ? 56.896 15.394 18.737 1.00 63.41 761 SER A CA 1
ATOM 729 C C . SER A 1 137 ? 57.459 15.187 17.328 1.00 64.21 761 SER A C 1
ATOM 730 O O . SER A 1 137 ? 57.106 15.923 16.400 1.00 67.67 761 SER A O 1
ATOM 733 N N . LEU A 1 138 ? 58.323 14.174 17.179 1.00 61.68 762 LEU A N 1
ATOM 734 C CA . LEU A 1 138 ? 58.843 13.757 15.876 1.00 61.91 762 LEU A CA 1
ATOM 735 C C . LEU A 1 138 ? 57.721 13.373 14.897 1.00 63.23 762 LEU A C 1
ATOM 736 O O . LEU A 1 138 ? 56.844 12.575 15.236 1.00 62.95 762 LEU A O 1
ATOM 741 N N . GLY A 1 139 ? 57.746 13.951 13.708 1.00 66.10 763 GLY A N 1
ATOM 742 C CA . GLY A 1 139 ? 56.839 13.595 12.617 1.00 68.70 763 GLY A CA 1
ATOM 743 C C . GLY A 1 139 ? 57.528 12.909 11.442 1.00 70.18 763 GLY A C 1
ATOM 744 O O . GLY A 1 139 ? 58.675 12.432 11.560 1.00 68.55 763 GLY A O 1
ATOM 745 N N . PRO A 1 140 ? 56.851 12.862 10.285 1.00 74.08 764 PRO A N 1
ATOM 746 C CA . PRO A 1 140 ? 57.438 12.279 9.066 1.00 76.94 764 PRO A CA 1
ATOM 747 C C . PRO A 1 140 ? 58.776 12.933 8.694 1.00 80.10 764 PRO A C 1
ATOM 748 O O . PRO A 1 140 ? 59.673 12.250 8.187 1.00 81.04 764 PRO A O 1
ATOM 752 N N . GLU A 1 141 ? 58.899 14.238 8.934 1.00 82.66 765 GLU A N 1
ATOM 753 C CA . GLU A 1 141 ? 60.114 14.952 8.612 1.00 85.70 765 GLU A CA 1
ATOM 754 C C . GLU A 1 141 ? 61.288 14.246 9.293 1.00 81.34 765 GLU A C 1
ATOM 755 O O . GLU A 1 141 ? 62.292 13.951 8.653 1.00 83.39 765 GLU A O 1
ATOM 761 N N . ALA A 1 142 ? 61.160 13.951 10.583 1.00 76.32 766 ALA A N 1
ATOM 762 C CA . ALA A 1 142 ? 62.269 13.343 11.334 1.00 72.51 766 ALA A CA 1
ATOM 763 C C . ALA A 1 142 ? 62.570 11.894 10.963 1.00 71.03 766 ALA A C 1
ATOM 764 O O . ALA A 1 142 ? 63.601 11.349 11.352 1.00 69.68 766 ALA A O 1
ATOM 766 N N . CYS A 1 143 ? 61.661 11.248 10.243 1.00 71.97 767 CYS A N 1
ATOM 767 C CA . CYS A 1 143 ? 61.851 9.851 9.890 1.00 70.91 767 CYS A CA 1
ATOM 768 C C . CYS A 1 143 ? 62.973 9.625 8.892 1.00 73.84 767 CYS A C 1
ATOM 769 O O . CYS A 1 143 ? 63.634 8.594 8.928 1.00 73.05 767 CYS A O 1
ATOM 772 N N . LYS A 1 144 ? 63.209 10.599 8.022 1.00 77.42 768 LYS A N 1
ATOM 773 C CA . LYS A 1 144 ? 64.299 10.494 7.071 1.00 81.65 768 LYS A CA 1
ATOM 774 C C . LYS A 1 144 ? 65.643 10.445 7.810 1.00 79.98 768 LYS A C 1
ATOM 775 O O . LYS A 1 144 ? 66.551 9.676 7.451 1.00 81.70 768 LYS A O 1
ATOM 781 N N . ASP A 1 145 ? 65.777 11.273 8.830 1.00 77.15 769 ASP A N 1
ATOM 782 C CA . ASP A 1 145 ? 66.989 11.269 9.624 1.00 75.87 769 ASP A CA 1
ATOM 783 C C . ASP A 1 145 ? 67.177 9.951 10.375 1.00 72.60 769 ASP A C 1
ATOM 784 O O . ASP A 1 145 ? 68.295 9.424 10.422 1.00 73.68 769 ASP A O 1
ATOM 789 N N . LEU A 1 146 ? 66.094 9.405 10.945 1.00 68.94 770 LEU A N 1
ATOM 790 C CA . LEU A 1 146 ? 66.146 8.074 11.575 1.00 65.98 770 LEU A CA 1
ATOM 791 C C . LEU A 1 146 ? 66.513 6.993 10.569 1.00 68.54 770 LEU A C 1
ATOM 792 O O . LEU A 1 146 ? 67.382 6.138 10.818 1.00 68.40 770 LEU A O 1
ATOM 797 N N . ARG A 1 147 ? 65.844 7.053 9.420 1.00 71.41 771 ARG A N 1
ATOM 798 C CA . ARG A 1 147 ? 66.136 6.161 8.284 1.00 75.45 771 ARG A CA 1
ATOM 799 C C . ARG A 1 147 ? 67.640 6.108 8.057 1.00 78.58 771 ARG A C 1
ATOM 800 O O . ARG A 1 147 ? 68.221 5.023 8.044 1.00 80.03 771 ARG A O 1
ATOM 808 N N . ASP A 1 148 ? 68.271 7.279 7.941 1.00 80.30 772 ASP A N 1
ATOM 809 C CA . ASP A 1 148 ? 69.694 7.351 7.640 1.00 84.02 772 ASP A CA 1
ATOM 810 C C . ASP A 1 148 ? 70.550 6.838 8.780 1.00 81.63 772 ASP A C 1
ATOM 811 O O . ASP A 1 148 ? 71.569 6.201 8.555 1.00 84.53 772 ASP A O 1
ATOM 816 N N . LEU A 1 149 ? 70.118 7.109 10.005 1.00 77.04 773 LEU A N 1
ATOM 817 C CA . LEU A 1 149 ? 70.766 6.558 11.179 1.00 74.80 773 LEU A CA 1
ATOM 818 C C . LEU A 1 149 ? 70.761 5.032 11.127 1.00 75.43 773 LEU A C 1
ATOM 819 O O . LEU A 1 149 ? 71.789 4.413 11.347 1.00 77.52 773 LEU A O 1
ATOM 824 N N . LEU A 1 150 ? 69.616 4.438 10.788 1.00 74.56 774 LEU A N 1
ATOM 825 C CA . LEU A 1 150 ? 69.490 2.979 10.716 1.00 75.43 774 LEU A CA 1
ATOM 826 C C . LEU A 1 150 ? 70.298 2.364 9.581 1.00 81.01 774 LEU A C 1
ATOM 827 O O . LEU A 1 150 ? 70.754 1.217 9.686 1.00 83.74 774 LEU A O 1
ATOM 832 N N . LEU A 1 151 ? 70.479 3.121 8.501 1.00 83.43 775 LEU A N 1
ATOM 833 C CA . LEU A 1 151 ? 71.231 2.631 7.347 1.00 89.09 775 LEU A CA 1
ATOM 834 C C . LEU A 1 151 ? 72.736 2.799 7.470 1.00 92.15 775 LEU A C 1
ATOM 835 O O . LEU A 1 151 ? 73.478 2.260 6.669 1.00 97.66 775 LEU A O 1
ATOM 840 N N . HIS A 1 152 ? 73.176 3.566 8.457 1.00 89.37 776 HIS A N 1
ATOM 841 C CA . HIS A 1 152 ? 74.575 3.923 8.641 1.00 91.79 776 HIS A CA 1
ATOM 842 C C . HIS A 1 152 ? 75.394 2.718 9.075 1.00 94.63 776 HIS A C 1
ATOM 843 O O . HIS A 1 152 ? 75.025 1.989 9.985 1.00 91.83 776 HIS A O 1
ATOM 850 N N . ASP A 1 153 ? 76.498 2.498 8.373 1.00 101.44 777 ASP A N 1
ATOM 851 C CA . ASP A 1 153 ? 77.403 1.364 8.612 1.00 106.27 777 ASP A CA 1
ATOM 852 C C . ASP A 1 153 ? 77.796 1.173 10.079 1.00 103.71 777 ASP A C 1
ATOM 853 O O . ASP A 1 153 ? 77.939 0.032 10.539 1.00 105.36 777 ASP A O 1
ATOM 858 N N . GLN A 1 154 ? 77.966 2.285 10.792 1.00 100.28 778 GLN A N 1
ATOM 859 C CA . GLN A 1 154 ? 78.330 2.264 12.215 1.00 98.37 778 GLN A CA 1
ATOM 860 C C . GLN A 1 154 ? 77.161 2.063 13.193 1.00 92.08 778 GLN A C 1
ATOM 861 O O . GLN A 1 154 ? 77.361 2.043 14.406 1.00 89.95 778 GLN A O 1
ATOM 867 N N . CYS A 1 155 ? 75.948 1.930 12.678 1.00 89.43 779 CYS A N 1
ATOM 868 C CA . CYS A 1 155 ? 74.788 1.704 13.551 1.00 84.58 779 CYS A CA 1
ATOM 869 C C . CYS A 1 155 ? 74.929 0.435 14.397 1.00 84.53 779 CYS A C 1
ATOM 870 O O . CYS A 1 155 ? 75.184 -0.655 13.875 1.00 88.63 779 CYS A O 1
ATOM 873 N N . GLN A 1 156 ? 74.808 0.601 15.707 1.00 80.95 780 GLN A N 1
ATOM 874 C CA . GLN A 1 156 ? 74.850 -0.525 16.634 1.00 81.57 780 GLN A CA 1
ATOM 875 C C . GLN A 1 156 ? 73.707 -0.422 17.633 1.00 75.83 780 GLN A C 1
ATOM 876 O O . GLN A 1 156 ? 73.791 -0.935 18.746 1.00 76.21 780 GLN A O 1
ATOM 882 N N . ILE A 1 157 ? 72.641 0.253 17.218 1.00 70.83 781 ILE A N 1
ATOM 883 C CA . ILE A 1 157 ? 71.440 0.365 18.041 1.00 66.29 781 ILE A CA 1
ATOM 884 C C . ILE A 1 157 ? 70.670 -0.948 18.082 1.00 66.89 781 ILE A C 1
ATOM 885 O O . ILE A 1 157 ? 70.357 -1.529 17.051 1.00 68.16 781 ILE A O 1
ATOM 890 N N . THR A 1 158 ? 70.381 -1.430 19.277 1.00 66.17 782 THR A N 1
ATOM 891 C CA . THR A 1 158 ? 69.671 -2.700 19.390 1.00 66.92 782 THR A CA 1
ATOM 892 C C . THR A 1 158 ? 68.227 -2.452 19.739 1.00 62.44 782 THR A C 1
ATOM 893 O O . THR A 1 158 ? 67.354 -3.143 19.230 1.00 62.52 782 THR A O 1
ATOM 897 N N . THR A 1 159 ? 67.989 -1.461 20.604 1.00 59.48 783 THR A N 1
ATOM 898 C CA . THR A 1 159 ? 66.648 -1.090 21.089 1.00 55.59 783 THR A CA 1
ATOM 899 C C . THR A 1 159 ? 66.374 0.372 20.727 1.00 52.65 783 THR A C 1
ATOM 900 O O . THR A 1 159 ? 67.112 1.263 21.117 1.00 53.01 783 THR A O 1
ATOM 904 N N . LEU A 1 160 ? 65.324 0.628 19.951 1.00 50.70 784 LEU A N 1
ATOM 905 C CA . LEU A 1 160 ? 64.988 1.999 19.534 1.00 48.08 784 LEU A CA 1
ATOM 906 C C . LEU A 1 160 ? 63.557 2.230 19.953 1.00 46.18 784 LEU A C 1
ATOM 907 O O . LEU A 1 160 ? 62.690 1.488 19.506 1.00 45.56 784 LEU A O 1
ATOM 912 N N . ARG A 1 161 ? 63.315 3.218 20.825 1.00 45.69 785 ARG A N 1
ATOM 913 C CA . ARG A 1 161 ? 61.950 3.496 21.325 1.00 45.79 785 ARG A CA 1
ATOM 914 C C . ARG A 1 161 ? 61.492 4.814 20.781 1.00 44.70 785 ARG A C 1
ATOM 915 O O . ARG A 1 161 ? 62.025 5.838 21.142 1.00 44.88 785 ARG A O 1
ATOM 923 N N . LEU A 1 162 ? 60.522 4.774 19.891 1.00 44.42 786 LEU A N 1
ATOM 924 C CA . LEU A 1 162 ? 60.026 5.977 19.241 1.00 44.39 786 LEU A CA 1
ATOM 925 C C . LEU A 1 162 ? 58.597 6.336 19.664 1.00 44.02 786 LEU A C 1
ATOM 926 O O . LEU A 1 162 ? 57.979 7.178 19.046 1.00 45.18 786 LEU A O 1
ATOM 931 N N . SER A 1 163 ? 58.097 5.752 20.746 1.00 43.67 787 SER A N 1
ATOM 932 C CA . SER A 1 163 ? 56.695 5.902 21.091 1.00 44.68 787 SER A CA 1
ATOM 933 C C . SER A 1 163 ? 56.316 7.295 21.457 1.00 46.40 787 SER A C 1
ATOM 934 O O . SER A 1 163 ? 57.164 8.110 21.785 1.00 47.49 787 SER A O 1
ATOM 937 N N . ASN A 1 164 ? 55.021 7.577 21.382 1.00 48.32 788 ASN A N 1
ATOM 938 C CA . ASN A 1 164 ? 54.489 8.932 21.579 1.00 50.23 788 ASN A CA 1
ATOM 939 C C . ASN A 1 164 ? 55.192 10.012 20.746 1.00 51.25 788 ASN A C 1
ATOM 940 O O . ASN A 1 164 ? 55.634 11.074 21.215 1.00 52.96 788 ASN A O 1
ATOM 945 N N . ASN A 1 165 ? 55.348 9.693 19.482 1.00 51.16 789 ASN A N 1
ATOM 946 C CA . ASN A 1 165 ? 55.714 10.693 18.470 1.00 53.25 789 ASN A CA 1
ATOM 947 C C . ASN A 1 165 ? 54.771 10.509 17.304 1.00 54.07 789 ASN A C 1
ATOM 948 O O . ASN A 1 165 ? 54.538 9.399 16.880 1.00 52.66 789 ASN A O 1
ATOM 953 N N . PRO A 1 166 ? 54.211 11.602 16.783 1.00 57.51 790 PRO A N 1
ATOM 954 C CA . PRO A 1 166 ? 53.305 11.474 15.613 1.00 59.16 790 PRO A CA 1
ATOM 955 C C . PRO A 1 166 ? 54.098 11.156 14.324 1.00 59.57 790 PRO A C 1
ATOM 956 O O . PRO A 1 166 ? 54.178 11.964 13.420 1.00 62.20 790 PRO A O 1
ATOM 960 N N . LEU A 1 167 ? 54.690 9.967 14.274 1.00 57.32 791 LEU A N 1
ATOM 961 C CA . LEU A 1 167 ? 55.370 9.492 13.077 1.00 57.94 791 LEU A CA 1
ATOM 962 C C . LEU A 1 167 ? 54.449 9.433 11.839 1.00 60.69 791 LEU A C 1
ATOM 963 O O . LEU A 1 167 ? 54.811 9.993 10.796 1.00 63.58 791 LEU A O 1
ATOM 968 N N . THR A 1 168 ? 53.282 8.778 11.954 1.00 59.75 792 THR A N 1
ATOM 969 C CA . THR A 1 168 ? 52.357 8.652 10.820 1.00 63.54 792 THR A CA 1
ATOM 970 C C . THR A 1 168 ? 52.691 7.436 9.929 1.00 63.49 792 THR A C 1
ATOM 971 O O . THR A 1 168 ? 53.766 6.836 10.041 1.00 61.76 792 THR A O 1
ATOM 975 N N . ALA A 1 169 ? 51.763 7.069 9.049 1.00 66.07 793 ALA A N 1
ATOM 976 C CA . ALA A 1 169 ? 52.001 5.978 8.078 1.00 66.95 793 ALA A CA 1
ATOM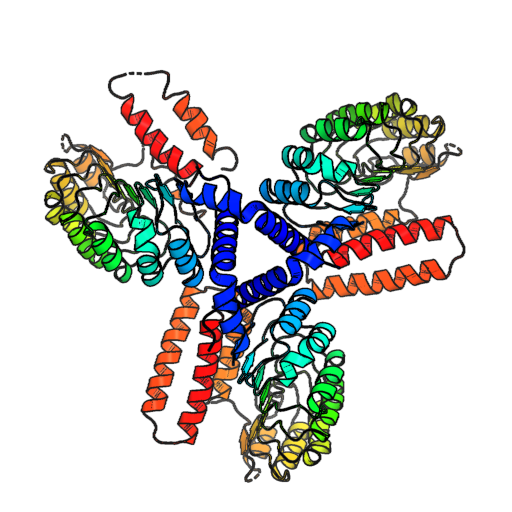 977 C C . ALA A 1 169 ? 53.073 6.375 7.086 1.00 69.84 793 ALA A C 1
ATOM 978 O O . ALA A 1 169 ? 54.023 5.626 6.882 1.00 69.47 793 ALA A O 1
ATOM 980 N N . ALA A 1 170 ? 52.927 7.548 6.481 1.00 73.21 794 ALA A N 1
ATOM 981 C CA . ALA A 1 170 ? 54.041 8.157 5.766 1.00 76.38 794 ALA A CA 1
ATOM 982 C C . ALA A 1 170 ? 55.359 8.053 6.551 1.00 73.39 794 ALA A C 1
ATOM 983 O O . ALA A 1 170 ? 56.373 7.644 5.996 1.00 75.41 794 ALA A O 1
ATOM 985 N N . GLY A 1 171 ? 55.368 8.409 7.829 1.00 69.65 795 GLY A N 1
ATOM 986 C CA . GLY A 1 171 ? 56.640 8.375 8.601 1.00 67.23 795 GLY A CA 1
ATOM 987 C C . GLY A 1 171 ? 57.253 6.973 8.766 1.00 65.16 795 GLY A C 1
ATOM 988 O O . GLY A 1 171 ? 58.480 6.782 8.601 1.00 65.33 795 GLY A O 1
ATOM 989 N N . VAL A 1 172 ? 56.391 5.994 9.059 1.00 62.81 796 VAL A N 1
ATOM 990 C CA . VAL A 1 172 ? 56.813 4.631 9.206 1.00 61.15 796 VAL A CA 1
ATOM 991 C C . VAL A 1 172 ? 57.233 4.013 7.872 1.00 64.39 796 VAL A C 1
ATOM 992 O O . VAL A 1 172 ? 58.185 3.234 7.817 1.00 64.97 796 VAL A O 1
ATOM 996 N N . ALA A 1 173 ? 56.557 4.357 6.798 1.00 67.25 797 ALA A N 1
ATOM 997 C CA . ALA A 1 173 ? 57.065 3.948 5.456 1.00 72.46 797 ALA A CA 1
ATOM 998 C C . ALA A 1 173 ? 58.555 4.317 5.284 1.00 74.10 797 ALA A C 1
ATOM 999 O O . ALA A 1 173 ? 59.400 3.482 4.936 1.00 75.87 797 ALA A O 1
ATOM 1001 N N . VAL A 1 174 ? 58.884 5.565 5.577 1.00 74.09 798 VAL A N 1
ATOM 1002 C CA . VAL A 1 174 ? 60.262 5.989 5.455 1.00 76.04 798 VAL A CA 1
ATOM 1003 C C . VAL A 1 174 ? 61.133 5.223 6.469 1.00 73.34 798 VAL A C 1
ATOM 1004 O O . VAL A 1 174 ? 62.250 4.778 6.150 1.00 74.84 798 VAL A O 1
ATOM 1008 N N . LEU A 1 175 ? 60.611 5.038 7.684 1.00 69.31 799 LEU A N 1
ATOM 1009 C CA . LEU A 1 175 ? 61.397 4.369 8.683 1.00 67.44 799 LEU A CA 1
ATOM 1010 C C . LEU A 1 175 ? 61.682 2.951 8.271 1.00 69.52 799 LEU A C 1
ATOM 1011 O O . LEU A 1 175 ? 62.800 2.453 8.443 1.00 70.06 799 LEU A O 1
ATOM 1016 N N . MET A 1 176 ? 60.664 2.328 7.677 1.00 70.89 800 MET A N 1
ATOM 1017 C CA . MET A 1 176 ? 60.743 0.952 7.293 1.00 72.93 800 MET A CA 1
ATOM 1018 C C . MET A 1 176 ? 61.920 0.727 6.382 1.00 77.28 800 MET A C 1
ATOM 1019 O O . MET A 1 176 ? 62.635 -0.245 6.576 1.00 78.51 800 MET A O 1
ATOM 1024 N N . GLU A 1 177 ? 62.146 1.635 5.420 1.00 80.28 801 GLU A N 1
ATOM 1025 C CA . GLU A 1 177 ? 63.264 1.521 4.448 1.00 84.93 801 GLU A CA 1
ATOM 1026 C C . GLU A 1 177 ? 64.603 1.452 5.167 1.00 83.93 801 GLU A C 1
ATOM 1027 O O . GLU A 1 177 ? 65.523 0.740 4.744 1.00 87.02 801 GLU A O 1
ATOM 1033 N N . GLY A 1 178 ? 64.714 2.203 6.257 1.00 79.39 802 GLY A N 1
ATOM 1034 C CA . GLY A 1 178 ? 65.942 2.185 7.047 1.00 78.24 802 GLY A CA 1
ATOM 1035 C C . GLY A 1 178 ? 66.032 0.827 7.713 1.00 76.85 802 GLY A C 1
ATOM 1036 O O . GLY A 1 178 ? 67.086 0.184 7.726 1.00 79.38 802 GLY A O 1
ATOM 1037 N N . LEU A 1 179 ? 64.906 0.375 8.240 1.00 72.92 803 LEU A N 1
ATOM 1038 C CA . LEU A 1 179 ? 64.889 -0.892 8.914 1.00 72.03 803 LEU A CA 1
ATOM 1039 C C . LEU A 1 179 ? 65.276 -1.993 7.942 1.00 76.57 803 LEU A C 1
ATOM 1040 O O . LEU A 1 179 ? 65.882 -2.996 8.333 1.00 78.20 803 LEU A O 1
ATOM 1045 N N . ALA A 1 180 ? 64.945 -1.800 6.665 1.00 78.85 804 ALA A N 1
ATOM 1046 C CA . ALA A 1 180 ? 65.232 -2.807 5.659 1.00 83.40 804 ALA A CA 1
ATOM 1047 C C . ALA A 1 180 ? 66.721 -3.037 5.553 1.00 86.92 804 ALA A C 1
ATOM 1048 O O . ALA A 1 180 ? 67.162 -4.168 5.429 1.00 90.43 804 ALA A O 1
ATOM 1050 N N . GLY A 1 181 ? 67.501 -1.967 5.626 1.00 86.38 805 GLY A N 1
ATOM 1051 C CA . GLY A 1 181 ? 68.947 -2.097 5.529 1.00 89.97 805 GLY A CA 1
ATOM 1052 C C . GLY A 1 181 ? 69.705 -2.058 6.840 1.00 87.30 805 GLY A C 1
ATOM 1053 O O . GLY A 1 181 ? 70.872 -1.716 6.847 1.00 90.29 805 GLY A O 1
ATOM 1054 N N . ASN A 1 182 ? 69.050 -2.405 7.948 1.00 82.24 806 ASN A N 1
ATOM 1055 C CA . ASN A 1 182 ? 69.674 -2.423 9.261 1.00 79.36 806 ASN A CA 1
ATOM 1056 C C . ASN A 1 182 ? 69.839 -3.854 9.733 1.00 81.16 806 ASN A C 1
ATOM 1057 O O . ASN A 1 182 ? 69.004 -4.703 9.413 1.00 81.57 806 ASN A O 1
ATOM 1062 N N . THR A 1 183 ? 70.890 -4.131 10.503 1.00 82.24 807 THR A N 1
ATOM 1063 C CA . THR A 1 183 ? 70.996 -5.462 11.107 1.00 84.44 807 THR A CA 1
ATOM 1064 C C . THR A 1 183 ? 71.145 -5.406 12.622 1.00 80.97 807 THR A C 1
ATOM 1065 O O . THR A 1 183 ? 71.210 -6.418 13.303 1.00 83.06 807 THR A O 1
ATOM 1069 N N . SER A 1 184 ? 71.182 -4.218 13.166 1.00 76.49 808 SER A N 1
ATOM 1070 C CA . SER A 1 184 ? 71.477 -4.122 14.577 1.00 74.51 808 SER A CA 1
ATOM 1071 C C . SER A 1 184 ? 70.231 -4.158 15.440 1.00 69.60 808 SER A C 1
ATOM 1072 O O . SER A 1 184 ? 70.229 -4.836 16.461 1.00 70.31 808 SER A O 1
ATOM 1075 N N . VAL A 1 185 ? 69.184 -3.443 15.033 1.00 65.31 809 VAL A N 1
ATOM 1076 C CA . VAL A 1 185 ? 67.985 -3.317 15.831 1.00 61.40 809 VAL A CA 1
ATOM 1077 C C . VAL A 1 185 ? 67.198 -4.591 16.028 1.00 63.29 809 VAL A C 1
ATOM 1078 O O . VAL A 1 185 ? 66.677 -5.174 15.064 1.00 64.74 809 VAL A O 1
ATOM 1082 N N . THR A 1 186 ? 67.082 -5.001 17.290 1.00 63.81 810 THR A N 1
ATOM 1083 C CA . THR A 1 186 ? 66.260 -6.149 17.663 1.00 64.83 810 THR A CA 1
ATOM 1084 C C . THR A 1 186 ? 64.938 -5.715 18.314 1.00 60.97 810 THR A C 1
ATOM 1085 O O . THR A 1 186 ? 63.928 -6.397 18.160 1.00 60.87 810 THR A O 1
ATOM 1089 N N . HIS A 1 187 ? 64.915 -4.587 19.026 1.00 58.51 811 HIS A N 1
ATOM 1090 C CA . HIS A 1 187 ? 63.661 -4.156 19.720 1.00 55.59 811 HIS A CA 1
ATOM 1091 C C . HIS A 1 187 ? 63.251 -2.798 19.263 1.00 52.49 811 HIS A C 1
ATOM 1092 O O . HIS A 1 187 ? 64.038 -1.841 19.338 1.00 52.70 811 HIS A O 1
ATOM 1099 N N . LEU A 1 188 ? 62.034 -2.713 18.761 1.00 50.37 812 LEU A N 1
ATOM 1100 C CA . LEU A 1 188 ? 61.532 -1.476 18.206 1.00 48.69 812 LEU A CA 1
ATOM 1101 C C . LEU A 1 188 ? 60.200 -1.183 18.783 1.00 47.16 812 LEU A C 1
ATOM 1102 O O . LEU A 1 188 ? 59.272 -2.016 18.695 1.00 48.03 812 LEU A O 1
ATOM 1107 N N . SER A 1 189 ? 60.062 0.009 19.329 1.00 46.13 813 SER A N 1
ATOM 1108 C CA . SER A 1 189 ? 58.744 0.419 19.818 1.00 45.41 813 SER A CA 1
ATOM 1109 C C . SER A 1 189 ? 58.055 1.581 19.066 1.00 43.93 813 SER A C 1
ATOM 1110 O O . SER A 1 189 ? 58.573 2.699 18.975 1.00 44.16 813 SER A O 1
ATOM 1113 N N . LEU A 1 190 ? 56.870 1.298 18.545 1.00 43.01 814 LEU A N 1
ATOM 1114 C CA . LEU A 1 190 ? 56.068 2.300 17.864 1.00 42.22 814 LEU A CA 1
ATOM 1115 C C . LEU A 1 190 ? 54.756 2.610 18.540 1.00 41.30 814 LEU A C 1
ATOM 1116 O O . LEU A 1 190 ? 53.835 3.086 17.905 1.00 42.49 814 LEU A O 1
ATOM 1121 N N . LEU A 1 191 ? 54.663 2.376 19.829 1.00 40.68 815 LEU A N 1
ATOM 1122 C CA . LEU A 1 191 ? 53.422 2.624 20.543 1.00 41.01 815 LEU A CA 1
ATOM 1123 C C . LEU A 1 191 ? 52.970 4.070 20.282 1.00 42.30 815 LEU A C 1
ATOM 1124 O O . LEU A 1 191 ? 53.788 4.989 20.327 1.00 42.50 815 LEU A O 1
ATOM 1129 N N . HIS A 1 192 ? 51.676 4.255 19.984 1.00 42.96 816 HIS A N 1
ATOM 1130 C CA . HIS A 1 192 ? 51.043 5.533 19.840 1.00 44.14 816 HIS A CA 1
ATOM 1131 C C . HIS A 1 192 ? 51.887 6.421 18.970 1.00 44.95 816 HIS A C 1
ATOM 1132 O O . HIS A 1 192 ? 52.405 7.468 19.404 1.00 45.17 816 HIS A O 1
ATOM 1139 N N . THR A 1 193 ? 52.028 6.025 17.719 1.00 44.90 817 THR A N 1
ATOM 1140 C CA . THR A 1 193 ? 52.750 6.881 16.804 1.00 46.47 817 THR A CA 1
ATOM 1141 C C . THR A 1 193 ? 51.940 7.249 15.589 1.00 49.31 817 THR A C 1
ATOM 1142 O O . THR A 1 193 ? 52.506 7.617 14.586 1.00 51.53 817 THR A O 1
ATOM 1146 N N . GLY A 1 194 ? 50.621 7.182 15.673 1.00 50.73 818 GLY A N 1
ATOM 1147 C CA . GLY A 1 194 ? 49.805 7.684 14.578 1.00 54.28 818 GLY A CA 1
ATOM 1148 C C . GLY A 1 194 ? 49.706 6.789 13.342 1.00 55.02 818 GLY A C 1
ATOM 1149 O O . GLY A 1 194 ? 49.279 7.231 12.292 1.00 57.92 818 GLY A O 1
ATOM 1150 N N . LEU A 1 195 ? 50.051 5.518 13.489 1.00 52.84 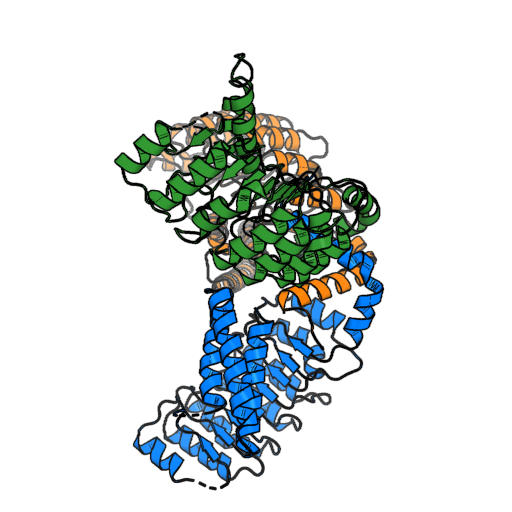819 LEU A N 1
ATOM 1151 C CA . LEU A 1 195 ? 50.124 4.602 12.355 1.00 53.77 819 LEU A CA 1
ATOM 1152 C C . LEU A 1 195 ? 48.792 4.336 11.673 1.00 56.36 819 LEU A C 1
ATOM 1153 O O . LEU A 1 195 ? 48.678 4.402 10.466 1.00 59.51 819 LEU A O 1
ATOM 1158 N N . GLY A 1 196 ? 47.790 3.995 12.454 1.00 56.47 820 GLY A N 1
ATOM 1159 C CA . GLY A 1 196 ? 46.530 3.487 11.900 1.00 59.09 820 GLY A CA 1
ATOM 1160 C C . GLY A 1 196 ? 46.574 2.199 11.082 1.00 59.64 820 GLY A C 1
ATOM 1161 O O . GLY A 1 196 ? 47.575 1.467 11.051 1.00 57.69 820 GLY A O 1
ATOM 1162 N N . ASP A 1 197 ? 45.445 1.905 10.447 1.00 62.83 821 ASP A N 1
ATOM 1163 C CA . ASP A 1 197 ? 45.374 0.853 9.441 1.00 65.27 821 ASP A CA 1
ATOM 1164 C C . ASP A 1 197 ? 46.479 0.991 8.362 1.00 67.31 821 ASP A C 1
ATOM 1165 O O . ASP A 1 197 ? 47.226 0.015 8.115 1.00 66.72 821 ASP A O 1
ATOM 1170 N N . GLU A 1 198 ? 46.620 2.173 7.745 1.00 69.94 822 GLU A N 1
ATOM 1171 C CA . GLU A 1 198 ? 47.616 2.298 6.689 1.00 72.52 822 GLU A CA 1
ATOM 1172 C C . GLU A 1 198 ? 48.976 1.872 7.210 1.00 69.21 822 GLU A C 1
ATOM 1173 O O . GLU A 1 198 ? 49.701 1.124 6.542 1.00 70.49 822 GLU A O 1
ATOM 1179 N N . GLY A 1 199 ? 49.307 2.342 8.407 1.00 65.93 823 GLY A N 1
ATOM 1180 C CA . GLY A 1 199 ? 50.628 2.119 8.998 1.00 62.37 823 GLY A CA 1
ATOM 1181 C C . GLY A 1 199 ? 50.901 0.657 9.252 1.00 61.06 823 GLY A C 1
ATOM 1182 O O . GLY A 1 199 ? 51.983 0.178 8.992 1.00 61.34 823 GLY A O 1
ATOM 1183 N N . LEU A 1 200 ? 49.906 -0.072 9.761 1.00 59.69 824 LEU A N 1
ATOM 1184 C CA . LEU A 1 200 ? 50.163 -1.424 10.220 1.00 57.53 824 LEU A CA 1
ATOM 1185 C C . LEU A 1 200 ? 50.202 -2.363 9.041 1.00 59.75 824 LEU A C 1
ATOM 1186 O O . LEU A 1 200 ? 51.016 -3.278 8.997 1.00 60.07 824 LEU A O 1
ATOM 1191 N N . GLU A 1 201 ? 49.328 -2.113 8.081 1.00 61.98 825 GLU A N 1
ATOM 1192 C CA . GLU A 1 201 ? 49.392 -2.778 6.764 1.00 65.73 825 GLU A CA 1
ATOM 1193 C C . GLU A 1 201 ? 50.726 -2.609 6.065 1.00 66.92 825 GLU A C 1
ATOM 1194 O O . GLU A 1 201 ? 51.272 -3.564 5.534 1.00 68.36 825 GLU A O 1
ATOM 1200 N N . LEU A 1 202 ? 51.269 -1.401 6.119 1.00 66.44 826 LEU A N 1
ATOM 1201 C CA . LEU A 1 202 ? 52.616 -1.221 5.655 1.00 68.59 826 LEU A CA 1
ATOM 1202 C C . LEU A 1 202 ? 53.642 -2.134 6.350 1.00 66.65 826 LEU A C 1
ATOM 1203 O O . LEU A 1 202 ? 54.454 -2.790 5.657 1.00 69.68 826 LEU A O 1
ATOM 1208 N N . LEU A 1 203 ? 53.632 -2.174 7.680 1.00 61.35 827 LEU A N 1
ATOM 1209 C CA . LEU A 1 203 ? 54.595 -3.010 8.360 1.00 60.32 827 LEU A CA 1
ATOM 1210 C C . LEU A 1 203 ? 54.440 -4.450 7.944 1.00 62.46 827 LEU A C 1
ATOM 1211 O O . LEU A 1 203 ? 55.439 -5.123 7.693 1.00 64.35 827 LEU A O 1
ATOM 1216 N N . ALA A 1 204 ? 53.185 -4.888 7.817 1.00 62.42 828 ALA A N 1
ATOM 1217 C CA . ALA A 1 204 ? 52.841 -6.289 7.495 1.00 64.38 828 ALA A CA 1
ATOM 1218 C C . ALA A 1 204 ? 53.437 -6.681 6.182 1.00 69.08 828 ALA A C 1
ATOM 1219 O O . ALA A 1 204 ? 54.106 -7.709 6.086 1.00 71.49 828 ALA A O 1
ATOM 1221 N N . ALA A 1 205 ? 53.239 -5.833 5.180 1.00 71.56 829 ALA A N 1
ATOM 1222 C CA . ALA A 1 205 ? 53.816 -6.060 3.859 1.00 76.86 829 ALA A CA 1
ATOM 1223 C C . ALA A 1 205 ? 55.370 -6.009 3.827 1.00 79.08 829 ALA A C 1
ATOM 1224 O O . ALA A 1 205 ? 55.996 -6.724 3.046 1.00 83.91 829 ALA A O 1
ATOM 1226 N N . GLN A 1 206 ? 55.995 -5.178 4.665 1.00 76.45 830 GLN A N 1
ATOM 1227 C CA . GLN A 1 206 ? 57.446 -4.920 4.526 1.00 79.16 830 GLN A CA 1
ATOM 1228 C C . GLN A 1 206 ? 58.327 -5.703 5.488 1.00 77.99 830 GLN A C 1
ATOM 1229 O O . GLN A 1 206 ? 59.513 -5.893 5.237 1.00 80.02 830 GLN A O 1
ATOM 1235 N N . LEU A 1 207 ? 57.719 -6.148 6.586 1.00 74.63 831 LEU A N 1
ATOM 1236 C CA . LEU A 1 207 ? 58.440 -6.735 7.706 1.00 74.15 831 LEU A CA 1
ATOM 1237 C C . LEU A 1 207 ? 59.563 -7.712 7.345 1.00 78.92 831 LEU A C 1
ATOM 1238 O O . LEU A 1 207 ? 60.715 -7.506 7.705 1.00 80.24 831 LEU A O 1
ATOM 1243 N N . ASP A 1 208 ? 59.220 -8.778 6.646 1.00 82.37 832 ASP A N 1
ATOM 1244 C CA . ASP A 1 208 ? 60.178 -9.813 6.298 1.00 87.75 832 ASP A CA 1
ATOM 1245 C C . ASP A 1 208 ? 61.476 -9.310 5.610 1.00 91.06 832 ASP A C 1
ATOM 1246 O O . ASP A 1 208 ? 62.455 -10.057 5.494 1.00 95.12 832 ASP A O 1
ATOM 1251 N N . ARG A 1 209 ? 61.474 -8.049 5.175 1.00 89.27 833 ARG A N 1
ATOM 1252 C CA . ARG A 1 209 ? 62.683 -7.397 4.658 1.00 92.13 833 ARG A CA 1
ATOM 1253 C C . ARG A 1 209 ? 63.737 -7.172 5.750 1.00 90.08 833 ARG A C 1
ATOM 1254 O O . ARG A 1 209 ? 64.929 -7.078 5.446 1.00 93.48 833 ARG A O 1
ATOM 1262 N N . ASN A 1 210 ? 63.292 -7.071 7.009 1.00 84.30 834 ASN A N 1
ATOM 1263 C CA . ASN A 1 210 ? 64.198 -7.184 8.138 1.00 82.79 834 ASN A CA 1
ATOM 1264 C C . ASN A 1 210 ? 64.244 -8.582 8.725 1.00 84.32 834 ASN A C 1
ATOM 1265 O O . ASN A 1 210 ? 63.238 -9.225 8.888 1.00 83.49 834 ASN A O 1
ATOM 1270 N N . ARG A 1 211 ? 65.427 -9.040 9.074 1.00 87.67 835 ARG A N 1
ATOM 1271 C CA . ARG A 1 211 ? 65.603 -10.418 9.511 1.00 90.77 835 ARG A CA 1
ATOM 1272 C C . ARG A 1 211 ? 66.075 -10.547 10.975 1.00 88.78 835 ARG A C 1
ATOM 1273 O O . ARG A 1 211 ? 66.334 -11.651 11.449 1.00 91.94 835 ARG A O 1
ATOM 1281 N N . GLN A 1 212 ? 66.221 -9.446 11.700 1.00 83.61 836 GLN A N 1
ATOM 1282 C CA . GLN A 1 212 ? 66.712 -9.636 13.053 1.00 82.71 836 GLN A CA 1
ATOM 1283 C C . GLN A 1 212 ? 65.787 -9.138 14.141 1.00 76.04 836 GLN A C 1
ATOM 1284 O O . GLN A 1 212 ? 65.983 -9.467 15.300 1.00 75.96 836 GLN A O 1
ATOM 1290 N N . LEU A 1 213 ? 64.755 -8.401 13.743 1.00 71.11 837 LEU A N 1
ATOM 1291 C CA . LEU A 1 213 ? 63.764 -7.857 14.661 1.00 65.99 837 LEU A CA 1
ATOM 1292 C C . LEU A 1 213 ? 63.079 -8.906 15.548 1.00 66.40 837 LEU A C 1
ATOM 1293 O O . LEU A 1 213 ? 62.539 -9.929 15.042 1.00 68.85 837 LEU A O 1
ATOM 1298 N N . GLN A 1 214 ? 63.090 -8.665 16.863 1.00 64.29 838 GLN A N 1
ATOM 1299 C CA . GLN A 1 214 ? 62.583 -9.647 17.821 1.00 65.03 838 GLN A CA 1
ATOM 1300 C C . GLN A 1 214 ? 61.319 -9.190 18.497 1.00 61.42 838 GLN A C 1
ATOM 1301 O O . GLN A 1 214 ? 60.412 -10.023 18.777 1.00 62.63 838 GLN A O 1
ATOM 1307 N N . GLU A 1 215 ? 61.218 -7.882 18.721 1.00 57.58 839 GLU A N 1
ATOM 1308 C CA . GLU A 1 215 ? 60.091 -7.341 19.432 1.00 54.48 839 GLU A CA 1
ATOM 1309 C C . GLU A 1 215 ? 59.564 -6.087 18.780 1.00 50.26 839 GLU A C 1
ATOM 1310 O O . GLU A 1 215 ? 60.302 -5.176 18.533 1.00 49.84 839 GLU A O 1
ATOM 1316 N N . LEU A 1 216 ? 58.271 -6.022 18.520 1.00 47.75 840 LEU A N 1
ATOM 1317 C CA . LEU A 1 216 ? 57.715 -4.827 17.882 1.00 45.42 840 LEU A CA 1
ATOM 1318 C C . LEU A 1 216 ? 56.520 -4.425 18.710 1.00 44.93 840 LEU A C 1
ATOM 1319 O O . LEU A 1 216 ? 55.626 -5.266 18.952 1.00 45.76 840 LEU A O 1
ATOM 1324 N N . ASN A 1 217 ? 56.510 -3.160 19.171 1.00 43.27 841 ASN A N 1
ATOM 1325 C CA . ASN A 1 217 ? 55.365 -2.666 19.872 1.00 41.60 841 ASN A CA 1
ATOM 1326 C C . ASN A 1 217 ? 54.537 -1.739 18.958 1.00 40.70 841 ASN A C 1
ATOM 1327 O O . ASN A 1 217 ? 54.963 -0.663 18.622 1.00 40.55 841 ASN A O 1
ATOM 1332 N N . VAL A 1 218 ? 53.351 -2.151 18.548 1.00 40.45 842 VAL A N 1
ATOM 1333 C CA . VAL A 1 218 ? 52.513 -1.236 17.805 1.00 39.92 842 VAL A CA 1
ATOM 1334 C C . VAL A 1 218 ? 51.185 -0.958 18.501 1.00 40.32 842 VAL A C 1
ATOM 1335 O O . VAL A 1 218 ? 50.192 -0.633 17.845 1.00 41.76 842 VAL A O 1
ATOM 1339 N N . ALA A 1 219 ? 51.178 -1.043 19.821 1.00 39.39 843 ALA A N 1
ATOM 1340 C CA . ALA A 1 219 ? 50.012 -0.748 20.587 1.00 40.24 843 ALA A CA 1
ATOM 1341 C C . ALA A 1 219 ? 49.484 0.668 20.346 1.00 40.72 843 ALA A C 1
ATOM 1342 O O . ALA A 1 219 ? 50.226 1.534 19.912 1.00 39.59 843 ALA A O 1
ATOM 1344 N N . TYR A 1 220 ? 48.203 0.886 20.665 1.00 42.35 844 TYR A N 1
ATOM 1345 C CA . TYR A 1 220 ? 47.671 2.224 20.830 1.00 44.45 844 TYR A CA 1
ATOM 1346 C C . TYR A 1 220 ? 47.919 3.008 19.578 1.00 44.93 844 TYR A C 1
ATOM 1347 O O . TYR A 1 220 ? 48.379 4.119 19.624 1.00 46.12 844 TYR A O 1
ATOM 1356 N N . ASN A 1 221 ? 47.597 2.440 18.438 1.00 45.20 845 ASN A N 1
ATOM 1357 C CA . ASN A 1 221 ? 47.807 3.149 17.200 1.00 46.14 845 ASN A CA 1
ATOM 1358 C C . ASN A 1 221 ? 46.530 3.374 16.367 1.00 48.64 845 ASN A C 1
ATOM 1359 O O . ASN A 1 221 ? 46.609 3.604 15.155 1.00 50.34 845 ASN A O 1
ATOM 1364 N N . GLY A 1 222 ? 45.365 3.301 16.980 1.00 49.59 846 GLY A N 1
ATOM 1365 C CA . GLY A 1 222 ? 44.135 3.582 16.234 1.00 53.08 846 GLY A CA 1
ATOM 1366 C C . GLY A 1 222 ? 43.735 2.557 15.163 1.00 54.00 846 GLY A C 1
ATOM 1367 O O . GLY A 1 222 ? 42.849 2.825 14.395 1.00 57.38 846 GLY A O 1
ATOM 1368 N N . ALA A 1 223 ? 44.344 1.375 15.123 1.00 51.54 847 ALA A N 1
ATOM 1369 C CA . ALA A 1 223 ? 44.101 0.429 14.044 1.00 52.29 847 ALA A CA 1
ATOM 1370 C C . ALA A 1 223 ? 42.953 -0.586 14.305 1.00 53.18 847 ALA A C 1
ATOM 1371 O O . ALA A 1 223 ? 42.654 -0.944 15.456 1.00 51.96 847 ALA A O 1
ATOM 1373 N N . GLY A 1 224 ? 42.353 -1.068 13.214 1.00 54.81 848 GLY A N 1
ATOM 1374 C CA . GLY A 1 224 ? 41.183 -1.925 13.253 1.00 55.95 848 GLY A CA 1
ATOM 1375 C C . GLY A 1 224 ? 41.558 -3.388 13.133 1.00 55.53 848 GLY A C 1
ATOM 1376 O O . GLY A 1 224 ? 42.737 -3.730 13.150 1.00 54.02 848 GLY A O 1
ATOM 1377 N N . ASP A 1 225 ? 40.550 -4.249 12.994 1.00 57.09 849 ASP A N 1
ATOM 1378 C CA . ASP A 1 225 ? 40.730 -5.699 13.063 1.00 56.62 849 ASP A CA 1
ATOM 1379 C C . ASP A 1 225 ? 41.620 -6.230 11.937 1.00 57.38 849 ASP A C 1
ATOM 1380 O O . ASP A 1 225 ? 42.547 -7.018 12.231 1.00 56.12 849 ASP A O 1
ATOM 1385 N N . THR A 1 226 ? 41.364 -5.835 10.669 1.00 59.28 850 THR A N 1
ATOM 1386 C CA . THR A 1 226 ? 42.111 -6.449 9.556 1.00 60.96 850 THR A CA 1
ATOM 1387 C C . THR A 1 226 ? 43.558 -6.038 9.510 1.00 59.49 850 THR A C 1
ATOM 1388 O O . THR A 1 226 ? 44.439 -6.895 9.421 1.00 59.62 850 THR A O 1
ATOM 1392 N N . ALA A 1 227 ? 43.834 -4.742 9.595 1.00 58.00 851 ALA A N 1
ATOM 1393 C CA . ALA A 1 227 ? 45.218 -4.337 9.724 1.00 55.96 851 ALA A CA 1
ATOM 1394 C C . ALA A 1 227 ? 45.920 -5.124 10.844 1.00 53.09 851 ALA A C 1
ATOM 1395 O O . ALA A 1 227 ? 46.980 -5.716 10.612 1.00 53.10 851 ALA A O 1
ATOM 1397 N N . ALA A 1 228 ? 45.333 -5.154 12.031 1.00 49.68 852 ALA A N 1
ATOM 1398 C CA . ALA A 1 228 ? 45.964 -5.856 13.124 1.00 47.99 852 ALA A CA 1
ATOM 1399 C C . ALA A 1 228 ? 46.180 -7.301 12.764 1.00 49.61 852 ALA A C 1
ATOM 1400 O O . ALA A 1 228 ? 47.236 -7.883 13.089 1.00 48.87 852 ALA A O 1
ATOM 1402 N N . LEU A 1 229 ? 45.195 -7.902 12.084 1.00 51.54 853 LEU A N 1
ATOM 1403 C CA . LEU A 1 229 ? 45.338 -9.321 11.690 1.00 53.18 853 LEU A CA 1
ATOM 1404 C C . LEU A 1 229 ? 46.413 -9.521 10.634 1.00 54.75 853 LEU A C 1
ATOM 1405 O O . LEU A 1 229 ? 47.198 -10.459 10.745 1.00 56.00 853 LEU A O 1
ATOM 1410 N N . ALA A 1 230 ? 46.481 -8.639 9.633 1.00 55.17 854 ALA A N 1
ATOM 1411 C CA . ALA A 1 230 ? 47.528 -8.759 8.607 1.00 57.57 854 ALA A CA 1
ATOM 1412 C C . ALA A 1 230 ? 48.916 -8.706 9.274 1.00 57.04 854 ALA A C 1
ATOM 1413 O O . ALA A 1 230 ? 49.795 -9.503 8.949 1.00 59.11 854 ALA A O 1
ATOM 1415 N N . LEU A 1 231 ? 49.075 -7.808 10.253 1.00 53.97 855 LEU A N 1
ATOM 1416 C CA . LEU A 1 231 ? 50.332 -7.692 10.921 1.00 53.68 855 LEU A CA 1
ATOM 1417 C C . LEU A 1 231 ? 50.621 -8.908 11.792 1.00 54.56 855 LEU A C 1
ATOM 1418 O O . LEU A 1 231 ? 51.742 -9.452 11.771 1.00 56.20 855 LEU A O 1
ATOM 1423 N N . ALA A 1 232 ? 49.621 -9.364 12.536 1.00 54.11 856 ALA A N 1
ATOM 1424 C CA . ALA A 1 232 ? 49.821 -10.535 13.355 1.00 55.52 856 ALA A CA 1
ATOM 1425 C C . ALA A 1 232 ? 50.218 -11.738 12.474 1.00 59.61 856 ALA A C 1
ATOM 1426 O O . ALA A 1 232 ? 51.070 -12.544 12.848 1.00 61.81 856 ALA A O 1
ATOM 1428 N N . ARG A 1 233 ? 49.604 -11.847 11.311 1.00 61.30 857 ARG A N 1
ATOM 1429 C CA . ARG A 1 233 ? 49.958 -12.874 10.333 1.00 66.06 857 ARG A CA 1
ATOM 1430 C C . ARG A 1 233 ? 51.440 -12.771 9.880 1.00 67.69 857 ARG A C 1
ATOM 1431 O O . ARG A 1 233 ? 52.189 -13.767 9.888 1.00 69.97 857 ARG A O 1
ATOM 1439 N N . ALA A 1 234 ? 51.851 -11.554 9.506 1.00 65.74 858 ALA A N 1
ATOM 1440 C CA . ALA A 1 234 ? 53.165 -11.364 8.990 1.00 67.81 858 ALA A CA 1
ATOM 1441 C C . ALA A 1 234 ? 54.153 -11.747 10.085 1.00 68.22 858 ALA A C 1
ATOM 1442 O O . ALA A 1 234 ? 55.178 -12.387 9.804 1.00 71.96 858 ALA A O 1
ATOM 1444 N N . ALA A 1 235 ? 53.819 -11.398 11.328 1.00 65.00 859 ALA A N 1
ATOM 1445 C CA . ALA A 1 235 ? 54.672 -11.694 12.469 1.00 65.76 859 ALA A CA 1
ATOM 1446 C C . ALA A 1 235 ? 54.928 -13.183 12.603 1.00 70.31 859 ALA A C 1
ATOM 1447 O O . ALA A 1 235 ? 56.060 -13.604 12.760 1.00 73.58 859 ALA A O 1
ATOM 1449 N N . ARG A 1 236 ? 53.877 -13.985 12.511 1.00 71.37 860 ARG A N 1
ATOM 1450 C CA . ARG A 1 236 ? 54.013 -15.399 12.760 1.00 75.99 860 ARG A CA 1
ATOM 1451 C C . ARG A 1 236 ? 54.833 -16.052 11.649 1.00 80.50 860 ARG A C 1
ATOM 1452 O O . ARG A 1 236 ? 55.481 -17.067 11.878 1.00 84.76 860 ARG A O 1
ATOM 1460 N N . GLU A 1 237 ? 54.816 -15.464 10.453 1.00 79.99 861 GLU A N 1
ATOM 1461 C CA . GLU A 1 237 ? 55.622 -15.975 9.333 1.00 84.23 861 GLU A CA 1
ATOM 1462 C C . GLU A 1 237 ? 57.032 -15.346 9.346 1.00 84.61 861 GLU A C 1
ATOM 1463 O O . GLU A 1 237 ? 57.901 -15.755 8.571 1.00 89.48 861 GLU A O 1
ATOM 1465 N N . HIS A 1 238 ? 57.267 -14.368 10.225 1.00 79.30 862 HIS A N 1
ATOM 1466 C CA . HIS A 1 238 ? 58.555 -13.710 10.270 1.00 79.13 862 HIS A CA 1
ATOM 1467 C C . HIS A 1 238 ? 59.630 -14.632 10.858 1.00 83.18 862 HIS A C 1
ATOM 1468 O O . HIS A 1 238 ? 59.403 -15.288 11.888 1.00 82.83 862 HIS A O 1
ATOM 1475 N N . PRO A 1 239 ? 60.812 -14.673 10.209 1.00 87.08 863 PRO A N 1
ATOM 1476 C CA . PRO A 1 239 ? 61.926 -15.499 10.634 1.00 91.85 863 PRO A CA 1
ATOM 1477 C C . PRO A 1 239 ? 62.464 -15.222 12.060 1.00 90.15 863 PRO A C 1
ATOM 1478 O O . PRO A 1 239 ? 62.987 -16.149 12.686 1.00 94.06 863 PRO A O 1
ATOM 1482 N N . SER A 1 240 ? 62.353 -13.991 12.573 1.00 84.57 864 SER A N 1
ATOM 1483 C CA . SER A 1 240 ? 62.948 -13.678 13.875 1.00 83.65 864 SER A CA 1
ATOM 1484 C C . SER A 1 240 ? 61.953 -13.179 14.917 1.00 78.45 864 SER A C 1
ATOM 1485 O O . SER A 1 240 ? 62.191 -13.326 16.114 1.00 78.40 864 SER A O 1
ATOM 1488 N N . LEU A 1 241 ? 60.840 -12.604 14.472 1.00 74.71 865 LEU A N 1
ATOM 1489 C CA . LEU A 1 241 ? 60.002 -11.794 15.366 1.00 70.31 865 LEU A CA 1
ATOM 1490 C C . LEU A 1 241 ? 59.338 -12.623 16.461 1.00 71.31 865 LEU A C 1
ATOM 1491 O O . LEU A 1 241 ? 58.461 -13.444 16.181 1.00 72.22 865 LEU A O 1
ATOM 1496 N N . GLU A 1 242 ? 59.761 -12.395 17.712 1.00 71.43 866 GLU A N 1
ATOM 1497 C CA . GLU A 1 242 ? 59.301 -13.222 18.840 1.00 72.73 866 GLU A CA 1
ATOM 1498 C C . GLU A 1 242 ? 58.070 -12.643 19.545 1.00 67.58 866 GLU A C 1
ATOM 1499 O O . GLU A 1 242 ? 57.275 -13.382 20.101 1.00 68.37 866 GLU A O 1
ATOM 1505 N N . LEU A 1 243 ? 57.898 -11.330 19.498 1.00 62.72 867 LEU A N 1
ATOM 1506 C CA . LEU A 1 243 ? 56.821 -10.703 20.278 1.00 58.72 867 LEU A CA 1
ATOM 1507 C C . LEU A 1 243 ? 56.224 -9.488 19.620 1.00 53.88 867 LEU A C 1
ATOM 1508 O O . LEU A 1 243 ? 56.940 -8.576 19.284 1.00 52.63 867 LEU A O 1
ATOM 1513 N N . LEU A 1 244 ? 54.907 -9.470 19.436 1.00 51.99 868 LEU A N 1
ATOM 1514 C CA . LEU A 1 244 ? 54.220 -8.281 18.859 1.00 48.14 868 LEU A CA 1
ATOM 1515 C C . LEU A 1 244 ? 53.111 -7.768 19.787 1.00 46.87 868 LEU A C 1
ATOM 1516 O O . LEU A 1 244 ? 52.241 -8.541 20.226 1.00 48.48 868 LEU A O 1
ATOM 1521 N N . HIS A 1 245 ? 53.156 -6.483 20.105 1.00 44.52 869 HIS A N 1
ATOM 1522 C CA . HIS A 1 245 ? 52.164 -5.847 20.972 1.00 43.30 869 HIS A CA 1
ATOM 1523 C C . HIS A 1 245 ? 51.041 -5.185 20.177 1.00 41.51 869 HIS A C 1
ATOM 1524 O O . HIS A 1 245 ? 51.303 -4.290 19.398 1.00 40.24 869 HIS A O 1
ATOM 1531 N N . LEU A 1 246 ? 49.786 -5.560 20.430 1.00 41.54 870 LEU A N 1
ATOM 1532 C CA . LEU A 1 246 ? 48.693 -4.943 19.709 1.00 40.74 870 LEU A CA 1
ATOM 1533 C C . LEU A 1 246 ? 47.574 -4.360 20.571 1.00 41.45 870 LEU A C 1
ATOM 1534 O O . LEU A 1 246 ? 46.537 -3.956 20.051 1.00 42.09 870 LEU A O 1
ATOM 1539 N N . TYR A 1 247 ? 47.770 -4.318 21.877 1.00 41.69 871 TYR A N 1
ATOM 1540 C CA . TYR A 1 247 ? 46.764 -3.802 22.779 1.00 42.26 871 TYR A CA 1
ATOM 1541 C C . TYR A 1 247 ? 46.456 -2.309 22.552 1.00 42.28 871 TYR A C 1
ATOM 1542 O O . TYR A 1 247 ? 47.209 -1.601 21.888 1.00 41.53 871 TYR A O 1
ATOM 1551 N N . PHE A 1 248 ? 45.328 -1.839 23.074 1.00 44.21 872 PHE A N 1
ATOM 1552 C CA . PHE A 1 248 ? 44.898 -0.438 22.986 1.00 45.63 872 PHE A CA 1
ATOM 1553 C C . PHE A 1 248 ? 44.712 0.084 21.572 1.00 46.38 872 PHE A C 1
ATOM 1554 O O . PHE A 1 248 ? 44.763 1.290 21.338 1.00 48.11 872 PHE A O 1
ATOM 1562 N N . ASN A 1 249 ? 44.539 -0.817 20.621 1.00 46.78 873 ASN A N 1
ATOM 1563 C CA . ASN A 1 249 ? 44.077 -0.446 19.298 1.00 48.35 873 ASN A CA 1
ATOM 1564 C C . ASN A 1 249 ? 42.536 -0.513 19.239 1.00 51.69 873 ASN A C 1
ATOM 1565 O O . ASN A 1 249 ? 41.897 -0.767 20.238 1.00 53.05 873 ASN A O 1
ATOM 1570 N N . GLU A 1 250 ? 41.949 -0.284 18.081 1.00 53.89 874 GLU A N 1
ATOM 1571 C CA . GLU A 1 250 ? 40.516 -0.197 17.977 1.00 57.50 874 GLU A CA 1
ATOM 1572 C C . GLU A 1 250 ? 39.951 -1.533 17.566 1.00 58.16 874 GLU A C 1
ATOM 1573 O O . GLU A 1 250 ? 39.147 -1.612 16.630 1.00 60.06 874 GLU A O 1
ATOM 1579 N N . LEU A 1 251 ? 40.397 -2.596 18.243 1.00 57.42 875 LEU A N 1
ATOM 1580 C CA . LEU A 1 251 ? 39.918 -3.975 17.956 1.00 57.50 875 LEU A CA 1
ATOM 1581 C C . LEU A 1 251 ? 38.550 -4.236 18.521 1.00 59.02 875 LEU A C 1
ATOM 1582 O O . LEU A 1 251 ? 38.255 -3.806 19.609 1.00 60.66 875 LEU A O 1
ATOM 1587 N N . SER A 1 252 ? 37.740 -4.957 17.774 1.00 59.78 876 SER A N 1
ATOM 1588 C CA . SER A 1 252 ? 36.491 -5.493 18.256 1.00 61.51 876 SER A CA 1
ATOM 1589 C C . SER A 1 252 ? 36.766 -6.745 19.041 1.00 61.22 876 SER A C 1
ATOM 1590 O O . SER A 1 252 ? 37.774 -7.394 18.870 1.00 59.49 876 SER A O 1
ATOM 1593 N N . SER A 1 253 ? 35.816 -7.114 19.877 1.00 64.03 877 SER A N 1
ATOM 1594 C CA . SER A 1 253 ? 35.995 -8.244 20.769 1.00 64.58 877 SER A CA 1
ATOM 1595 C C . SER A 1 253 ? 36.217 -9.517 19.955 1.00 63.28 877 SER A C 1
ATOM 1596 O O . SER A 1 253 ? 37.022 -10.359 20.339 1.00 62.41 877 SER A O 1
ATOM 1599 N N . GLU A 1 254 ? 35.557 -9.631 18.807 1.00 63.93 878 GLU A N 1
ATOM 1600 C CA . GLU A 1 254 ? 35.799 -10.795 17.936 1.00 64.14 878 GLU A CA 1
ATOM 1601 C C . GLU A 1 254 ? 37.166 -10.742 17.266 1.00 61.40 878 GLU A C 1
ATOM 1602 O O . GLU A 1 254 ? 37.835 -11.753 17.097 1.00 60.72 878 GLU A O 1
ATOM 1608 N N . GLY A 1 255 ? 37.584 -9.532 16.935 1.00 60.30 879 GLY A N 1
ATOM 1609 C CA . GLY A 1 255 ? 38.931 -9.272 16.447 1.00 58.54 879 GLY A CA 1
ATOM 1610 C C . GLY A 1 255 ? 40.028 -9.795 17.355 1.00 57.73 879 GLY A C 1
ATOM 1611 O O . GLY A 1 255 ? 40.953 -10.488 16.915 1.00 57.21 879 GLY A O 1
ATOM 1612 N N . ARG A 1 256 ? 39.912 -9.471 18.630 1.00 57.96 880 ARG A N 1
ATOM 1613 C CA . ARG A 1 256 ? 40.805 -9.963 19.638 1.00 58.20 880 ARG A CA 1
ATOM 1614 C C . ARG A 1 256 ? 40.865 -11.464 19.787 1.00 60.39 880 ARG A C 1
ATOM 1615 O O . ARG A 1 256 ? 41.971 -11.981 19.934 1.00 60.15 880 ARG A O 1
ATOM 1623 N N . GLN A 1 257 ? 39.712 -12.159 19.805 1.00 61.98 881 GLN A N 1
ATOM 1624 C CA . GLN A 1 257 ? 39.761 -13.605 19.903 1.00 65.05 881 GLN A CA 1
ATOM 1625 C C . GLN A 1 257 ? 40.531 -14.146 18.723 1.00 64.95 881 GLN A C 1
ATOM 1626 O O . GLN A 1 257 ? 41.374 -15.009 18.884 1.00 66.20 881 GLN A O 1
ATOM 1632 N N . VAL A 1 258 ? 40.251 -13.633 17.534 1.00 64.13 882 VAL A N 1
ATOM 1633 C CA . VAL A 1 258 ? 40.936 -14.166 16.383 1.00 65.66 882 VAL A CA 1
ATOM 1634 C C . VAL A 1 258 ? 42.442 -14.094 16.625 1.00 65.20 882 VAL A C 1
ATOM 1635 O O . VAL A 1 258 ? 43.151 -15.081 16.492 1.00 67.52 882 VAL A O 1
ATOM 1639 N N . LEU A 1 259 ? 42.915 -12.921 16.988 1.00 63.53 883 LEU A N 1
ATOM 1640 C CA . LEU A 1 259 ? 44.332 -12.730 17.315 1.00 63.88 883 LEU A CA 1
ATOM 1641 C C . LEU A 1 259 ? 44.832 -13.694 18.377 1.00 66.95 883 LEU A C 1
ATOM 1642 O O . LEU A 1 259 ? 45.876 -14.300 18.234 1.00 68.64 883 LEU A O 1
ATOM 1647 N N . ARG A 1 260 ? 44.062 -13.821 19.444 1.00 69.14 884 ARG A N 1
ATOM 1648 C CA . ARG A 1 260 ? 44.371 -14.688 20.551 1.00 72.94 884 ARG A CA 1
ATOM 1649 C C . ARG A 1 260 ? 44.500 -16.123 20.092 1.00 76.66 884 ARG A C 1
ATOM 1650 O O . ARG A 1 260 ? 45.400 -16.816 20.530 1.00 79.87 884 ARG A O 1
ATOM 1658 N N . ASP A 1 261 ? 43.616 -16.564 19.204 1.00 77.72 885 ASP A N 1
ATOM 1659 C CA . ASP A 1 261 ? 43.564 -17.967 18.792 1.00 81.75 885 ASP A CA 1
ATOM 1660 C C . ASP A 1 261 ? 44.698 -18.316 17.824 1.00 83.03 885 ASP A C 1
ATOM 1661 O O . ASP A 1 261 ? 44.966 -19.495 17.554 1.00 86.70 885 ASP A O 1
ATOM 1666 N N . LEU A 1 262 ? 45.385 -17.286 17.336 1.00 80.89 886 LEU A N 1
ATOM 1667 C CA . LEU A 1 262 ? 46.344 -17.458 16.249 1.00 82.47 886 LEU A CA 1
ATOM 1668 C C . LEU A 1 262 ? 47.710 -17.926 16.752 1.00 84.90 886 LEU A C 1
ATOM 1669 O O . LEU A 1 262 ? 47.814 -18.595 17.788 1.00 87.28 886 LEU A O 1
ATOM 1674 N N . GLY A 1 269 ? 56.363 -20.026 17.227 1.00 96.27 893 GLY A N 1
ATOM 1675 C CA . GLY A 1 269 ? 55.562 -19.207 18.141 1.00 90.97 893 GLY A CA 1
ATOM 1676 C C . GLY A 1 269 ? 56.054 -17.789 18.269 1.00 85.99 893 GLY A C 1
ATOM 1677 O O . GLY A 1 269 ? 56.973 -17.525 19.043 1.00 87.77 893 GLY A O 1
ATOM 1678 N N . ALA A 1 270 ? 55.489 -16.882 17.477 1.00 80.87 894 ALA A N 1
ATOM 1679 C CA . ALA A 1 270 ? 55.555 -15.439 17.785 1.00 75.16 894 ALA A CA 1
ATOM 1680 C C . ALA A 1 270 ? 54.394 -15.129 18.731 1.00 71.45 894 ALA A C 1
ATOM 1681 O O . ALA A 1 270 ? 53.256 -15.541 18.461 1.00 71.78 894 ALA A O 1
ATOM 1683 N N . ARG A 1 271 ? 54.588 -14.451 19.824 1.00 68.04 895 ARG A N 1
ATOM 1684 C CA . ARG A 1 271 ? 53.506 -14.285 20.775 1.00 65.35 895 ARG A CA 1
ATOM 1685 C C . ARG A 1 271 ? 52.887 -12.947 20.503 1.00 60.35 895 ARG A C 1
ATOM 1686 O O . ARG A 1 271 ? 53.584 -11.989 20.194 1.00 59.18 895 ARG A O 1
ATOM 1694 N N . VAL A 1 272 ? 51.572 -12.869 20.585 1.00 57.82 896 VAL A N 1
ATOM 1695 C CA . VAL A 1 272 ? 50.890 -11.640 20.250 1.00 53.91 896 VAL A CA 1
ATOM 1696 C C . VAL A 1 272 ? 50.200 -11.189 21.516 1.00 53.56 896 VAL A C 1
ATOM 1697 O O . VAL A 1 272 ? 49.457 -11.961 22.122 1.00 56.29 896 VAL A O 1
ATOM 1701 N N . VAL A 1 273 ? 50.453 -9.957 21.940 1.00 51.09 897 VAL A N 1
ATOM 1702 C CA . VAL A 1 273 ? 49.806 -9.450 23.132 1.00 50.80 897 VAL A CA 1
ATOM 1703 C C . VAL A 1 273 ? 48.687 -8.491 22.742 1.00 48.85 897 VAL A C 1
ATOM 1704 O O . VAL A 1 273 ? 48.936 -7.442 22.118 1.00 47.03 897 VAL A O 1
ATOM 1708 N N . VAL A 1 274 ? 47.462 -8.832 23.132 1.00 49.80 898 VAL A N 1
ATOM 1709 C CA . VAL A 1 274 ? 46.266 -8.136 22.654 1.00 49.20 898 VAL A CA 1
ATOM 1710 C C . VAL A 1 274 ? 45.588 -7.371 23.769 1.00 50.28 898 VAL A C 1
ATOM 1711 O O . VAL A 1 274 ? 44.762 -6.509 23.534 1.00 49.55 898 VAL A O 1
ATOM 1715 N N . SER A 1 275 ? 45.958 -7.701 24.992 1.00 53.34 899 SER A N 1
ATOM 1716 C CA . SER A 1 275 ? 45.370 -7.132 26.170 1.00 55.80 899 SER A CA 1
ATOM 1717 C C . SER A 1 275 ? 46.464 -6.788 27.140 1.00 56.99 899 SER A C 1
ATOM 1718 O O . SER A 1 275 ? 47.362 -7.559 27.367 1.00 58.09 899 SER A O 1
ATOM 1721 N N . LEU A 1 276 ? 46.385 -5.625 27.742 1.00 58.65 900 LEU A N 1
ATOM 1722 C CA . LEU A 1 276 ? 47.283 -5.304 28.841 1.00 61.66 900 LEU A CA 1
ATOM 1723 C C . LEU A 1 276 ? 47.029 -6.068 30.098 1.00 66.67 900 LEU A C 1
ATOM 1724 O O . LEU A 1 276 ? 47.913 -6.105 30.925 1.00 69.24 900 LEU A O 1
ATOM 1729 N N . THR A 1 277 ? 45.838 -6.634 30.273 1.00 69.24 901 THR A N 1
ATOM 1730 C CA . THR A 1 277 ? 45.416 -7.089 31.586 1.00 75.47 901 THR A CA 1
ATOM 1731 C C . THR A 1 277 ? 45.297 -8.610 31.725 1.00 78.27 901 THR A C 1
ATOM 1732 O O . THR A 1 277 ? 45.173 -9.319 30.722 1.00 77.42 901 THR A O 1
ATOM 1736 N N . VAL A 1 282 ? 53.068 -7.580 31.387 1.00 91.92 906 VAL A N 1
ATOM 1737 C CA . VAL A 1 282 ? 53.458 -7.115 32.716 1.00 88.07 906 VAL A CA 1
ATOM 1738 C C . VAL A 1 282 ? 54.427 -5.937 32.607 1.00 85.30 906 VAL A C 1
ATOM 1739 O O . VAL A 1 282 ? 54.128 -4.824 33.084 1.00 83.64 906 VAL A O 1
ATOM 1743 N N . SER A 1 283 ? 55.570 -6.176 31.959 1.00 84.73 907 SER A N 1
ATOM 1744 C CA . SER A 1 283 ? 56.513 -5.098 31.625 1.00 83.17 907 SER A CA 1
ATOM 1745 C C . SER A 1 283 ? 55.881 -3.938 30.811 1.00 84.98 907 SER A C 1
ATOM 1746 O O . SER A 1 283 ? 56.341 -2.777 30.908 1.00 84.13 907 SER A O 1
ATOM 1749 N N . GLU A 1 284 ? 54.848 -4.254 30.014 1.00 87.57 908 GLU A N 1
ATOM 1750 C CA . GLU A 1 284 ? 54.165 -3.250 29.204 1.00 89.44 908 GLU A CA 1
ATOM 1751 C C . GLU A 1 284 ? 53.012 -2.570 29.934 1.00 88.88 908 GLU A C 1
ATOM 1752 O O . GLU A 1 284 ? 52.708 -1.406 29.698 1.00 89.94 908 GLU A O 1
ATOM 1758 N N . TYR A 1 285 ? 52.371 -3.321 30.815 1.00 87.85 909 TYR A N 1
ATOM 1759 C CA . TYR A 1 285 ? 51.492 -2.793 31.845 1.00 86.68 909 TYR A CA 1
ATOM 1760 C C . TYR A 1 285 ? 52.057 -1.500 32.401 1.00 82.52 909 TYR A C 1
ATOM 1761 O O . TYR A 1 285 ? 51.494 -0.419 32.241 1.00 83.84 909 TYR A O 1
ATOM 1770 N N . TRP A 1 286 ? 53.196 -1.637 33.057 1.00 77.31 910 TRP A N 1
ATOM 1771 C CA . TRP A 1 286 ? 53.810 -0.525 33.714 1.00 74.94 910 TRP A CA 1
ATOM 1772 C C . TRP A 1 286 ? 54.411 0.462 32.762 1.00 75.09 910 TRP A C 1
ATOM 1773 O O . TRP A 1 286 ? 54.420 1.661 33.033 1.00 74.98 910 TRP A O 1
ATOM 1784 N N . SER A 1 287 ? 54.909 -0.024 31.637 1.00 75.49 911 SER A N 1
ATOM 1785 C CA . SER A 1 287 ? 55.436 0.884 30.653 1.00 76.60 911 SER A CA 1
ATOM 1786 C C . SER A 1 287 ? 54.424 2.024 30.426 1.00 79.03 911 SER A C 1
ATOM 1787 O O . SER A 1 287 ? 54.774 3.198 30.503 1.00 80.04 911 SER A O 1
ATOM 1790 N N . VAL A 1 288 ? 53.166 1.697 30.192 1.00 80.64 912 VAL A N 1
ATOM 1791 C CA . VAL A 1 288 ? 52.215 2.741 29.875 1.00 83.40 912 VAL A CA 1
ATOM 1792 C C . VAL A 1 288 ? 51.923 3.625 31.092 1.00 80.54 912 VAL A C 1
ATOM 1793 O O . VAL A 1 288 ? 51.827 4.846 30.958 1.00 81.83 912 VAL A O 1
ATOM 1797 N N . ILE A 1 289 ? 51.808 2.996 32.264 1.00 76.55 913 ILE A N 1
ATOM 1798 C CA . ILE A 1 289 ? 51.757 3.701 33.542 1.00 74.41 913 ILE A CA 1
ATOM 1799 C C . ILE A 1 289 ? 52.887 4.744 33.616 1.00 72.85 913 ILE A C 1
ATOM 1800 O O . ILE A 1 289 ? 52.635 5.949 33.728 1.00 74.93 913 ILE A O 1
ATOM 1805 N N . LEU A 1 290 ? 54.124 4.278 33.520 1.00 69.25 914 LEU A N 1
ATOM 1806 C CA . LEU A 1 290 ? 55.270 5.153 33.664 1.00 69.06 914 LEU A CA 1
ATOM 1807 C C . LEU A 1 290 ? 55.376 6.212 32.556 1.00 73.19 914 LEU A C 1
ATOM 1808 O O . LEU A 1 290 ? 55.599 7.390 32.823 1.00 74.05 914 LEU A O 1
ATOM 1813 N N . SER A 1 291 ? 55.212 5.776 31.315 1.00 76.65 915 SER A N 1
ATOM 1814 C CA . SER A 1 291 ? 55.027 6.660 30.189 1.00 81.91 915 SER A CA 1
ATOM 1815 C C . SER A 1 291 ? 54.122 7.826 30.568 1.00 85.13 915 SER A C 1
ATOM 1816 O O . SER A 1 291 ? 54.302 8.949 30.089 1.00 87.88 915 SER A O 1
ATOM 1819 N N . GLU A 1 292 ? 53.155 7.562 31.444 1.00 85.15 916 GLU A N 1
ATOM 1820 C CA . GLU A 1 292 ? 52.221 8.606 31.859 1.00 89.04 916 GLU A CA 1
ATOM 1821 C C . GLU A 1 292 ? 52.829 9.595 32.856 1.00 87.83 916 GLU A C 1
ATOM 1822 O O . GLU A 1 292 ? 52.791 10.810 32.647 1.00 91.35 916 GLU A O 1
ATOM 1828 N N . VAL A 1 293 ? 53.394 9.061 33.931 1.00 84.20 917 VAL A N 1
ATOM 1829 C CA . VAL A 1 293 ? 54.231 9.830 34.856 1.00 83.69 917 VAL A CA 1
ATOM 1830 C C . VAL A 1 293 ? 55.311 10.653 34.112 1.00 86.06 917 VAL A C 1
ATOM 1831 O O . VAL A 1 293 ? 55.579 11.814 34.463 1.00 88.37 917 VAL A O 1
ATOM 1835 N N . GLN A 1 294 ? 55.909 10.043 33.084 1.00 86.30 918 GLN A N 1
ATOM 1836 C CA . GLN A 1 294 ? 56.934 10.676 32.253 1.00 88.97 918 GLN A CA 1
ATOM 1837 C C . GLN A 1 294 ? 56.461 12.006 31.621 1.00 95.45 918 GLN A C 1
ATOM 1838 O O . GLN A 1 294 ? 57.234 12.964 31.518 1.00 98.05 918 GLN A O 1
ATOM 1844 N N . ARG A 1 295 ? 55.202 12.062 31.196 1.00 99.10 919 ARG A N 1
ATOM 1845 C CA . ARG A 1 295 ? 54.632 13.295 30.658 1.00 105.78 919 ARG A CA 1
ATOM 1846 C C . ARG A 1 295 ? 54.654 14.417 31.696 1.00 107.72 919 ARG A C 1
ATOM 1847 O O . ARG A 1 295 ? 55.019 15.559 31.390 1.00 111.57 919 ARG A O 1
ATOM 1855 N N . ASN A 1 296 ? 54.280 14.059 32.927 1.00 105.96 920 ASN A N 1
ATOM 1856 C CA . ASN A 1 296 ? 53.839 15.017 33.941 1.00 109.02 920 ASN A CA 1
ATOM 1857 C C . ASN A 1 296 ? 54.795 15.279 35.111 1.00 107.60 920 ASN A C 1
ATOM 1858 O O . ASN A 1 296 ? 54.392 15.888 36.113 1.00 109.34 920 ASN A O 1
ATOM 1863 N N . LEU A 1 297 ? 56.053 14.857 34.962 1.00 105.96 921 LEU A N 1
ATOM 1864 C CA . LEU A 1 297 ? 57.064 14.880 36.045 1.00 104.50 921 LEU A CA 1
ATOM 1865 C C . LEU A 1 297 ? 57.284 16.144 36.889 1.00 108.29 921 LEU A C 1
ATOM 1866 O O . LEU A 1 297 ? 57.106 16.108 38.119 1.00 107.86 921 LEU A O 1
ATOM 1871 N N . ASN A 1 298 ? 57.732 17.224 36.251 1.00 112.74 922 ASN A N 1
ATOM 1872 C CA . ASN A 1 298 ? 57.980 18.474 36.951 1.00 117.13 922 ASN A CA 1
ATOM 1873 C C . ASN A 1 298 ? 56.647 19.169 37.098 1.00 120.58 922 ASN A C 1
ATOM 1874 O O . ASN A 1 298 ? 56.518 20.136 37.855 1.00 124.24 922 ASN A O 1
ATOM 1879 N N . SER A 1 299 ? 55.659 18.660 36.359 1.00 120.05 923 SER A N 1
ATOM 1880 C CA . SER A 1 299 ? 54.346 19.296 36.245 1.00 124.19 923 SER A CA 1
ATOM 1881 C C . SER A 1 299 ? 53.454 19.001 37.450 1.00 123.17 923 SER A C 1
ATOM 1882 O O . SER A 1 299 ? 52.314 19.467 37.512 1.00 126.90 923 SER A O 1
ATOM 1885 N N . TRP A 1 300 ? 53.966 18.225 38.401 1.00 118.43 924 TRP A N 1
ATOM 1886 C CA . TRP A 1 300 ? 53.203 17.935 39.608 1.00 118.11 924 TRP A CA 1
ATOM 1887 C C . TRP A 1 300 ? 54.022 17.220 40.691 1.00 112.80 924 TRP A C 1
ATOM 1888 O O . TRP A 1 300 ? 55.110 16.706 40.419 1.00 109.57 924 TRP A O 1
ATOM 1899 N N . ASP A 1 301 ? 53.454 17.194 41.901 1.00 112.32 925 ASP A N 1
ATOM 1900 C CA . ASP A 1 301 ? 54.177 17.105 43.171 1.00 109.82 925 ASP A CA 1
ATOM 1901 C C . ASP A 1 301 ? 55.331 16.135 43.239 1.00 103.50 925 ASP A C 1
ATOM 1902 O O . ASP A 1 301 ? 55.135 14.932 43.291 1.00 99.53 925 ASP A O 1
ATOM 1907 N N . ARG A 1 302 ? 56.524 16.707 43.331 1.00 103.06 926 ARG A N 1
ATOM 1908 C CA . ARG A 1 302 ? 57.777 15.996 43.164 1.00 98.26 926 ARG A CA 1
ATOM 1909 C C . ARG A 1 302 ? 58.044 14.983 44.269 1.00 94.14 926 ARG A C 1
ATOM 1910 O O . ARG A 1 302 ? 58.270 13.797 43.994 1.00 89.43 926 ARG A O 1
ATOM 1918 N N . ALA A 1 303 ? 58.031 15.464 45.509 1.00 95.61 927 ALA A N 1
ATOM 1919 C CA . ALA A 1 303 ? 58.370 14.641 46.662 1.00 93.04 927 ALA A CA 1
ATOM 1920 C C . ALA A 1 303 ? 57.441 13.434 46.765 1.00 88.65 927 ALA A C 1
ATOM 1921 O O . ALA A 1 303 ? 57.898 12.315 47.009 1.00 85.37 927 ALA A O 1
ATOM 1923 N N . ARG A 1 304 ? 56.151 13.665 46.542 1.00 89.00 928 ARG A N 1
ATOM 1924 C CA . ARG A 1 304 ? 55.156 12.600 46.550 1.00 86.41 928 ARG A CA 1
ATOM 1925 C C . ARG A 1 304 ? 55.479 11.533 45.481 1.00 81.37 928 ARG A C 1
ATOM 1926 O O . ARG A 1 304 ? 55.399 10.336 45.745 1.00 78.52 928 ARG A O 1
ATOM 1934 N N . VAL A 1 305 ? 55.844 11.971 44.284 1.00 79.87 929 VAL A N 1
ATOM 1935 C CA . VAL A 1 305 ? 56.157 11.037 43.216 1.00 75.97 929 VAL A CA 1
ATOM 1936 C C . VAL A 1 305 ? 57.482 10.274 43.474 1.00 72.68 929 VAL A C 1
ATOM 1937 O O . VAL A 1 305 ? 57.578 9.057 43.245 1.00 69.20 929 VAL A O 1
ATOM 1941 N N . GLN A 1 306 ? 58.485 11.002 43.960 1.00 73.89 930 GLN A N 1
ATOM 1942 C CA . GLN A 1 306 ? 59.721 10.407 44.409 1.00 72.20 930 GLN A CA 1
ATOM 1943 C C . GLN A 1 306 ? 59.459 9.211 45.357 1.00 70.07 930 GLN A C 1
ATOM 1944 O O . GLN A 1 306 ? 60.019 8.126 45.146 1.00 67.71 930 GLN A O 1
ATOM 1950 N N . ARG A 1 307 ? 58.613 9.404 46.379 1.00 70.89 931 ARG A N 1
ATOM 1951 C CA . ARG A 1 307 ? 58.321 8.347 47.341 1.00 69.18 931 ARG A CA 1
ATOM 1952 C C . ARG A 1 307 ? 57.561 7.196 46.700 1.00 66.00 931 ARG A C 1
ATOM 1953 O O . ARG A 1 307 ? 57.999 6.055 46.858 1.00 64.17 931 ARG A O 1
ATOM 1961 N N . HIS A 1 308 ? 56.472 7.467 45.957 1.00 65.82 932 HIS A N 1
ATOM 1962 C CA . HIS A 1 308 ? 55.775 6.412 45.182 1.00 63.80 932 HIS A CA 1
ATOM 1963 C C . HIS A 1 308 ? 56.755 5.573 44.358 1.00 59.46 932 HIS A C 1
ATOM 1964 O O . HIS A 1 308 ? 56.662 4.367 44.358 1.00 57.60 932 HIS A O 1
ATOM 1971 N N . LEU A 1 309 ? 57.658 6.222 43.634 1.00 57.93 933 LEU A N 1
ATOM 1972 C CA . LEU A 1 309 ? 58.575 5.485 42.813 1.00 55.74 933 LEU A CA 1
ATOM 1973 C C . LEU A 1 309 ? 59.593 4.606 43.636 1.00 54.38 933 LEU A C 1
ATOM 1974 O O . LEU A 1 309 ? 59.723 3.403 43.402 1.00 51.47 933 LEU A O 1
ATOM 1979 N N . GLU A 1 310 ? 60.240 5.209 44.634 1.00 55.91 934 GLU A N 1
ATOM 1980 C CA . GLU A 1 310 ? 61.053 4.462 45.600 1.00 55.84 934 GLU A CA 1
ATOM 1981 C C . GLU A 1 310 ? 60.368 3.241 46.189 1.00 53.34 934 GLU A C 1
ATOM 1982 O O . GLU A 1 310 ? 60.944 2.187 46.217 1.00 53.06 934 GLU A O 1
ATOM 1988 N N . LEU A 1 311 ? 59.112 3.357 46.567 1.00 53.54 935 LEU A N 1
ATOM 1989 C CA . LEU A 1 311 ? 58.372 2.214 47.083 1.00 51.84 935 LEU A CA 1
ATOM 1990 C C . LEU A 1 311 ? 58.093 1.218 45.965 1.00 50.24 935 LEU A C 1
ATOM 1991 O O . LEU A 1 311 ? 58.207 0.018 46.182 1.00 48.56 935 LEU A O 1
ATOM 1996 N N . LEU A 1 312 ? 57.733 1.709 44.774 1.00 50.43 936 LEU A N 1
ATOM 1997 C CA . LEU A 1 312 ? 57.483 0.817 43.652 1.00 50.61 936 LEU A CA 1
ATOM 1998 C C . LEU A 1 312 ? 58.753 0.030 43.255 1.00 50.26 936 LEU A C 1
ATOM 1999 O O . LEU A 1 312 ? 58.732 -1.180 43.109 1.00 49.19 936 LEU A O 1
ATOM 2004 N N . LEU A 1 313 ? 59.846 0.752 43.083 1.00 52.35 937 LEU A N 1
ATOM 2005 C CA . LEU A 1 313 ? 61.155 0.183 42.848 1.00 54.60 937 LEU A CA 1
ATOM 2006 C C . LEU A 1 313 ? 61.401 -0.978 43.797 1.00 56.06 937 LEU A C 1
ATOM 2007 O O . LEU A 1 313 ? 61.734 -2.108 43.397 1.00 57.17 937 LEU A O 1
ATOM 2012 N N . ARG A 1 314 ? 61.252 -0.669 45.072 1.00 56.68 938 ARG A N 1
ATOM 2013 C CA . ARG A 1 314 ? 61.440 -1.628 46.118 1.00 57.16 938 ARG A CA 1
ATOM 2014 C C . ARG A 1 314 ? 60.504 -2.843 45.982 1.00 56.50 938 ARG A C 1
ATOM 2015 O O . ARG A 1 314 ? 60.992 -3.969 46.025 1.00 57.82 938 ARG A O 1
ATOM 2023 N N . ASP A 1 315 ? 59.196 -2.628 45.765 1.00 56.02 939 ASP A N 1
ATOM 2024 C CA . ASP A 1 315 ? 58.202 -3.713 45.479 1.00 55.11 939 ASP A CA 1
ATOM 2025 C C . ASP A 1 315 ? 58.677 -4.597 44.316 1.00 54.58 939 ASP A C 1
ATOM 2026 O O . ASP A 1 315 ? 58.522 -5.813 44.354 1.00 55.08 939 ASP A O 1
ATOM 2031 N N . LEU A 1 316 ? 59.286 -4.002 43.296 1.00 54.08 940 LEU A N 1
ATOM 2032 C CA . LEU A 1 316 ? 59.725 -4.792 42.115 1.00 55.04 940 LEU A CA 1
ATOM 2033 C C . LEU A 1 316 ? 60.977 -5.659 42.383 1.00 56.13 940 LEU A C 1
ATOM 2034 O O . LEU A 1 316 ? 60.996 -6.827 42.010 1.00 56.03 940 LEU A O 1
ATOM 2039 N N . GLU A 1 317 ? 61.998 -5.075 43.016 1.00 57.94 941 GLU A N 1
ATOM 2040 C CA . GLU A 1 317 ? 63.178 -5.812 43.494 1.00 61.59 941 GLU A CA 1
ATOM 2041 C C . GLU A 1 317 ? 62.705 -7.068 44.147 1.00 62.62 941 GLU A C 1
ATOM 2042 O O . GLU A 1 317 ? 63.077 -8.148 43.753 1.00 63.85 941 GLU A O 1
ATOM 2048 N N . ASP A 1 318 ? 61.885 -6.900 45.179 1.00 63.66 942 ASP A N 1
ATOM 2049 C CA . ASP A 1 318 ? 61.466 -8.020 45.983 1.00 65.83 942 ASP A CA 1
ATOM 2050 C C . ASP A 1 318 ? 60.694 -8.992 45.120 1.00 65.89 942 ASP A C 1
ATOM 2051 O O . ASP A 1 318 ? 60.997 -10.173 45.142 1.00 68.19 942 ASP A O 1
ATOM 2056 N N . SER A 1 319 ? 59.758 -8.517 44.306 1.00 64.39 943 SER A N 1
ATOM 2057 C CA . SER A 1 319 ? 59.096 -9.427 43.377 1.00 64.99 943 SER A CA 1
ATOM 2058 C C . SER A 1 319 ? 60.067 -10.211 42.519 1.00 64.81 943 SER A C 1
ATOM 2059 O O . SER A 1 319 ? 59.833 -11.398 42.278 1.00 67.43 943 SER A O 1
ATOM 2062 N N . ARG A 1 320 ? 61.151 -9.578 42.064 1.00 62.67 944 ARG A N 1
ATOM 2063 C CA . ARG A 1 320 ? 62.121 -10.276 41.206 1.00 63.50 944 ARG A CA 1
ATOM 2064 C C . ARG A 1 320 ? 62.928 -11.359 41.924 1.00 65.27 944 ARG A C 1
ATOM 2065 O O . ARG A 1 320 ? 63.276 -12.376 41.334 1.00 67.15 944 ARG A O 1
ATOM 2073 N N . GLY A 1 321 ? 63.233 -11.108 43.196 1.00 65.01 945 GLY A N 1
ATOM 2074 C CA . GLY A 1 321 ? 63.974 -12.021 44.030 1.00 66.72 945 GLY A CA 1
ATOM 2075 C C . GLY A 1 321 ? 63.153 -13.234 44.411 1.00 68.38 945 GLY A C 1
ATOM 2076 O O . GLY A 1 321 ? 63.706 -14.261 44.772 1.00 70.36 945 GLY A O 1
ATOM 2077 N N . ALA A 1 322 ? 61.836 -13.125 44.273 1.00 67.37 946 ALA A N 1
ATOM 2078 C CA . ALA A 1 322 ? 60.915 -14.130 44.800 1.00 69.94 946 ALA A CA 1
ATOM 2079 C C . ALA A 1 322 ? 60.393 -14.993 43.680 1.00 71.67 946 ALA A C 1
ATOM 2080 O O . ALA A 1 322 ? 59.507 -15.832 43.907 1.00 74.23 946 ALA A O 1
ATOM 2082 N N . THR A 1 323 ? 60.888 -14.739 42.461 1.00 70.63 947 THR A N 1
ATOM 2083 C CA . THR A 1 323 ? 60.607 -15.622 41.337 1.00 72.71 947 THR A CA 1
ATOM 2084 C C . THR A 1 323 ? 61.880 -16.272 40.793 1.00 74.08 947 THR A C 1
ATOM 2085 O O . THR A 1 323 ? 62.948 -15.648 40.784 1.00 72.27 947 THR A O 1
ATOM 2089 N N . LEU A 1 324 ? 61.741 -17.525 40.348 1.00 77.04 948 LEU A N 1
ATOM 2090 C CA . LEU A 1 324 ? 62.831 -18.284 39.743 1.00 79.34 948 LEU A CA 1
ATOM 2091 C C . LEU A 1 324 ? 62.755 -18.173 38.226 1.00 80.28 948 LEU A C 1
ATOM 2092 O O . LEU A 1 324 ? 63.791 -18.228 37.540 1.00 82.33 948 LEU A O 1
ATOM 2094 N N . ASN A 1 325 ? 61.534 -17.976 37.707 1.00 79.39 949 ASN A N 1
ATOM 2095 C CA . ASN A 1 325 ? 61.277 -17.831 36.270 1.00 79.97 949 ASN A CA 1
ATOM 2096 C C . ASN A 1 325 ? 62.169 -16.781 35.588 1.00 77.94 949 ASN A C 1
ATOM 2097 O O . ASN A 1 325 ? 62.092 -15.582 35.895 1.00 74.57 949 ASN A O 1
ATOM 2102 N N . PRO A 1 326 ? 63.018 -17.225 34.650 1.00 80.94 950 PRO A N 1
ATOM 2103 C CA . PRO A 1 326 ? 63.967 -16.304 34.009 1.00 80.41 950 PRO A CA 1
ATOM 2104 C C . PRO A 1 326 ? 63.257 -15.203 33.210 1.00 79.24 950 PRO A C 1
ATOM 2105 O O . PRO A 1 326 ? 63.733 -14.064 33.152 1.00 76.68 950 PRO A O 1
ATOM 2109 N N . TRP A 1 327 ? 62.117 -15.567 32.624 1.00 81.87 951 TRP A N 1
ATOM 2110 C CA . TRP A 1 327 ? 61.241 -14.652 31.907 1.00 82.08 951 TRP A CA 1
ATOM 2111 C C . TRP A 1 327 ? 60.657 -13.573 32.839 1.00 77.84 951 TRP A C 1
ATOM 2112 O O . TRP A 1 327 ? 60.904 -12.387 32.608 1.00 75.78 951 TRP A O 1
ATOM 2123 N N . ARG A 1 328 ? 59.924 -13.974 33.893 1.00 77.15 952 ARG A N 1
ATOM 2124 C CA . ARG A 1 328 ? 59.349 -13.014 34.870 1.00 74.08 952 ARG A CA 1
ATOM 2125 C C . ARG A 1 328 ? 60.368 -12.007 35.348 1.00 69.71 952 ARG A C 1
ATOM 2126 O O . ARG A 1 328 ? 60.121 -10.808 35.325 1.00 67.52 952 ARG A O 1
ATOM 2134 N N . LYS A 1 329 ? 61.506 -12.517 35.797 1.00 68.93 953 LYS A N 1
ATOM 2135 C CA . LYS A 1 329 ? 62.615 -11.704 36.282 1.00 66.47 953 LYS A CA 1
ATOM 2136 C C . LYS A 1 329 ? 62.985 -10.612 35.296 1.00 66.14 953 LYS A C 1
ATOM 2137 O O . LYS A 1 329 ? 63.152 -9.433 35.671 1.00 63.70 953 LYS A O 1
ATOM 2143 N N . ALA A 1 330 ? 63.133 -11.035 34.040 1.00 68.51 954 ALA A N 1
ATOM 2144 C CA . ALA A 1 330 ? 63.579 -10.162 32.982 1.00 69.21 954 ALA A CA 1
ATOM 2145 C C . ALA A 1 330 ? 62.516 -9.120 32.754 1.00 67.45 954 ALA A C 1
ATOM 2146 O O . ALA A 1 330 ? 62.836 -7.955 32.588 1.00 67.19 954 ALA A O 1
ATOM 2148 N N . GLN A 1 331 ? 61.254 -9.519 32.793 1.00 67.26 955 GLN A N 1
ATOM 2149 C CA . GLN A 1 331 ? 60.199 -8.547 32.619 1.00 67.16 955 GLN A CA 1
ATOM 2150 C C . GLN A 1 331 ? 60.339 -7.532 33.721 1.00 64.33 955 GLN A C 1
ATOM 2151 O O . GLN A 1 331 ? 60.163 -6.346 33.487 1.00 64.87 955 GLN A O 1
ATOM 2157 N N . LEU A 1 332 ? 60.626 -7.984 34.937 1.00 62.22 956 LEU A N 1
ATOM 2158 C CA . LEU A 1 332 ? 60.600 -7.068 36.044 1.00 59.33 956 LEU A CA 1
ATOM 2159 C C . LEU A 1 332 ? 61.824 -6.182 36.025 1.00 59.61 956 LEU A C 1
ATOM 2160 O O . LEU A 1 332 ? 61.752 -5.020 36.431 1.00 58.02 956 LEU A O 1
ATOM 2165 N N . LEU A 1 333 ? 62.950 -6.736 35.576 1.00 62.30 957 LEU A N 1
ATOM 2166 C CA . LEU A 1 333 ? 64.195 -5.960 35.475 1.00 64.34 957 LEU A CA 1
ATOM 2167 C C . LEU A 1 333 ? 63.947 -4.767 34.527 1.00 65.52 957 LEU A C 1
ATOM 2168 O O . LEU A 1 333 ? 64.346 -3.637 34.825 1.00 66.60 957 LEU A O 1
ATOM 2173 N N . ARG A 1 334 ? 63.234 -4.998 33.429 1.00 66.13 958 ARG A N 1
ATOM 2174 C CA . ARG A 1 334 ? 62.864 -3.913 32.544 1.00 67.62 958 ARG A CA 1
ATOM 2175 C C . ARG A 1 334 ? 62.174 -2.760 33.274 1.00 65.27 958 ARG A C 1
ATOM 2176 O O . ARG A 1 334 ? 62.432 -1.586 33.006 1.00 66.85 958 ARG A O 1
ATOM 2184 N N . VAL A 1 335 ? 61.268 -3.082 34.179 1.00 62.72 959 VAL A N 1
ATOM 2185 C CA . VAL A 1 335 ? 60.443 -2.051 34.736 1.00 60.91 959 VAL A CA 1
ATOM 2186 C C . VAL A 1 335 ? 61.255 -1.258 35.744 1.00 60.34 959 VAL A C 1
ATOM 2187 O O . VAL A 1 335 ? 61.037 -0.062 35.928 1.00 60.07 959 VAL A O 1
ATOM 2191 N N . GLU A 1 336 ? 62.198 -1.920 36.393 1.00 60.21 960 GLU A N 1
ATOM 2192 C CA . GLU A 1 336 ? 62.978 -1.247 37.401 1.00 60.75 960 GLU A CA 1
ATOM 2193 C C . GLU A 1 336 ? 63.825 -0.180 36.709 1.00 62.78 960 GLU A C 1
ATOM 2194 O O . GLU A 1 336 ? 63.937 0.945 37.190 1.00 62.45 960 GLU A O 1
ATOM 2200 N N . GLY A 1 337 ? 64.398 -0.540 35.560 1.00 64.64 961 GLY A N 1
ATOM 2201 C CA . GLY A 1 337 ? 65.167 0.394 34.775 1.00 67.10 961 GLY A CA 1
ATOM 2202 C C . GLY A 1 337 ? 64.333 1.616 34.451 1.00 67.86 961 GLY A C 1
ATOM 2203 O O . GLY A 1 337 ? 64.822 2.742 34.515 1.00 70.34 961 GLY A O 1
ATOM 2204 N N . GLU A 1 338 ? 63.080 1.411 34.087 1.00 66.27 962 GLU A N 1
ATOM 2205 C CA . GLU A 1 338 ? 62.228 2.532 33.815 1.00 67.43 962 GLU A CA 1
ATOM 2206 C C . GLU A 1 338 ? 61.914 3.361 35.071 1.00 65.47 962 GLU A C 1
ATOM 2207 O O . GLU A 1 338 ? 61.859 4.585 35.034 1.00 66.97 962 GLU A O 1
ATOM 2213 N N . VAL A 1 339 ? 61.722 2.704 36.202 1.00 63.23 963 VAL A N 1
ATOM 2214 C CA . VAL A 1 339 ? 61.474 3.442 37.432 1.00 61.76 963 VAL A CA 1
ATOM 2215 C C . VAL A 1 339 ? 62.710 4.268 37.771 1.00 62.51 963 VAL A C 1
ATOM 2216 O O . VAL A 1 339 ? 62.599 5.443 38.153 1.00 64.07 963 VAL A O 1
ATOM 2220 N N . ARG A 1 340 ? 63.875 3.655 37.576 1.00 61.79 964 ARG A N 1
ATOM 2221 C CA . ARG A 1 340 ? 65.148 4.268 37.878 1.00 63.15 964 ARG A CA 1
ATOM 2222 C C . ARG A 1 340 ? 65.433 5.427 36.938 1.00 64.59 964 ARG A C 1
ATOM 2223 O O . ARG A 1 340 ? 66.092 6.380 37.301 1.00 66.55 964 ARG A O 1
ATOM 2231 N N . ALA A 1 341 ? 64.915 5.334 35.730 1.00 63.96 965 ALA A N 1
ATOM 2232 C CA . ALA A 1 341 ? 65.081 6.381 34.722 1.00 66.47 965 ALA A CA 1
ATOM 2233 C C . ALA A 1 341 ? 64.302 7.625 35.143 1.00 66.17 965 ALA A C 1
ATOM 2234 O O . ALA A 1 341 ? 64.770 8.751 34.974 1.00 69.77 965 ALA A O 1
ATOM 2236 N N . LEU A 1 342 ? 63.139 7.403 35.734 1.00 62.98 966 LEU A N 1
ATOM 2237 C CA . LEU A 1 342 ? 62.329 8.482 36.301 1.00 63.65 966 LEU A CA 1
ATOM 2238 C C . LEU A 1 342 ? 62.915 9.047 37.627 1.00 64.24 966 LEU A C 1
ATOM 2239 O O . LEU A 1 342 ? 63.043 10.262 37.780 1.00 66.66 966 LEU A O 1
ATOM 2244 N N . LEU A 1 343 ? 63.273 8.175 38.571 1.00 61.83 967 LEU A N 1
ATOM 2245 C CA . LEU A 1 343 ? 63.962 8.626 39.771 1.00 64.06 967 LEU A CA 1
ATOM 2246 C C . LEU A 1 343 ? 65.153 9.592 39.495 1.00 68.74 967 LEU A C 1
ATOM 2247 O O . LEU A 1 343 ? 65.252 10.687 40.079 1.00 70.63 967 LEU A O 1
ATOM 2252 N N . GLU A 1 344 ? 66.026 9.165 38.590 1.00 69.95 968 GLU A N 1
ATOM 2253 C CA . GLU A 1 344 ? 67.188 9.915 38.211 1.00 75.18 968 GLU A CA 1
ATOM 2254 C C . GLU A 1 344 ? 66.729 11.273 37.710 1.00 78.26 968 GLU A C 1
ATOM 2255 O O . GLU A 1 344 ? 67.205 12.331 38.147 1.00 82.05 968 GLU A O 1
ATOM 2261 N N . GLN A 1 345 ? 65.749 11.230 36.829 1.00 77.00 969 GLN A N 1
ATOM 2262 C CA . GLN A 1 345 ? 65.264 12.424 36.162 1.00 80.42 969 GLN A CA 1
ATOM 2263 C C . GLN A 1 345 ? 64.669 13.456 37.135 1.00 82.27 969 GLN A C 1
ATOM 2264 O O . GLN A 1 345 ? 64.612 14.643 36.819 1.00 85.91 969 GLN A O 1
ATOM 2270 N N . LEU A 1 346 ? 64.217 12.986 38.305 1.00 80.48 970 LEU A N 1
ATOM 2271 C CA . LEU A 1 346 ? 63.781 13.845 39.408 1.00 82.56 970 LEU A CA 1
ATOM 2272 C C . LEU A 1 346 ? 64.996 14.340 40.207 1.00 85.93 970 LEU A C 1
ATOM 2273 O O . LEU A 1 346 ? 65.754 13.648 40.885 1.00 84.60 970 LEU A O 1
ATOM 2278 N N . ARG B 1 43 ? 79.290 5.492 34.355 1.00 66.61 667 ARG B N 1
ATOM 2279 C CA . ARG B 1 43 ? 78.004 5.474 35.124 1.00 67.37 667 ARG B CA 1
ATOM 2280 C C . ARG B 1 43 ? 77.696 6.865 35.645 1.00 67.48 667 ARG B C 1
ATOM 2281 O O . ARG B 1 43 ? 78.512 7.479 36.355 1.00 68.00 667 ARG B O 1
ATOM 2283 N N . GLN B 1 44 ? 76.499 7.334 35.263 1.00 66.47 668 GLN B N 1
ATOM 2284 C CA . GLN B 1 44 ? 76.067 8.707 35.429 1.00 64.43 668 GLN B CA 1
ATOM 2285 C C . GLN B 1 44 ? 75.590 8.991 36.878 1.00 62.17 668 GLN B C 1
ATOM 2286 O O . GLN B 1 44 ? 74.793 8.241 37.432 1.00 62.34 668 GLN B O 1
ATOM 2292 N N . VAL B 1 45 ? 76.062 10.097 37.460 1.00 100.97 669 VAL B N 1
ATOM 2293 C CA . VAL B 1 45 ? 75.666 10.497 38.818 1.00 99.65 669 VAL B CA 1
ATOM 2294 C C . VAL B 1 45 ? 74.766 11.770 38.787 1.00 92.68 669 VAL B C 1
ATOM 2295 O O . VAL B 1 45 ? 73.845 11.920 39.606 1.00 93.51 669 VAL B O 1
ATOM 2299 N N . LEU B 1 46 ? 74.844 12.487 37.497 1.00 77.97 670 LEU B N 1
ATOM 2300 C CA . LEU B 1 46 ? 74.148 13.793 37.527 1.00 74.50 670 LEU B CA 1
ATOM 2301 C C . LEU B 1 46 ? 72.772 13.714 36.837 1.00 70.65 670 LEU B C 1
ATOM 2302 O O . LEU B 1 46 ? 72.648 13.173 35.736 1.00 68.30 670 LEU B O 1
ATOM 2307 N N . PRO B 1 47 ? 71.730 14.240 37.486 1.00 71.83 671 PRO B N 1
ATOM 2308 C CA . PRO B 1 47 ? 70.429 14.273 36.818 1.00 69.68 671 PRO B CA 1
ATOM 2309 C C . PRO B 1 47 ? 70.527 15.013 35.524 1.00 65.73 671 PRO B C 1
ATOM 2310 O O . PRO B 1 47 ? 71.460 15.769 35.356 1.00 63.79 671 PRO B O 1
ATOM 2314 N N . PRO B 1 48 ? 69.555 14.817 34.619 1.00 65.33 672 PRO B N 1
ATOM 2315 C CA . PRO B 1 48 ? 69.579 15.349 33.252 1.00 63.63 672 PRO B CA 1
ATOM 2316 C C . PRO B 1 48 ? 70.001 16.801 33.130 1.00 63.46 672 PRO B C 1
ATOM 2317 O O . PRO B 1 48 ? 71.001 17.062 32.478 1.00 61.27 672 PRO B O 1
ATOM 2321 N N . SER B 1 49 ? 69.284 17.732 33.755 1.00 66.36 673 SER B N 1
ATOM 2322 C CA . SER B 1 49 ? 69.617 19.140 33.584 1.00 67.64 673 SER B CA 1
ATOM 2323 C C . SER B 1 49 ? 70.965 19.500 34.232 1.00 66.49 673 SER B C 1
ATOM 2324 O O . SER B 1 49 ? 71.682 20.359 33.754 1.00 64.51 673 SER B O 1
ATOM 2327 N N . GLU B 1 50 ? 71.296 18.842 35.332 1.00 68.63 674 GLU B N 1
ATOM 2328 C CA . GLU B 1 50 ? 72.552 19.113 35.972 1.00 69.79 674 GLU B CA 1
ATOM 2329 C C . GLU B 1 50 ? 73.665 18.540 35.107 1.00 67.12 674 GLU B C 1
ATOM 2330 O O . GLU B 1 50 ? 74.687 19.211 34.895 1.00 67.87 674 GLU B O 1
ATOM 2336 N N . LEU B 1 51 ? 73.443 17.383 34.492 1.00 65.45 675 LEU B N 1
ATOM 2337 C CA . LEU B 1 51 ? 74.434 16.838 33.546 1.00 63.54 675 LEU B CA 1
ATOM 2338 C C . LEU B 1 51 ? 74.678 17.723 32.326 1.00 61.46 675 LEU B C 1
ATOM 2339 O O . LEU B 1 51 ? 75.818 17.817 31.841 1.00 62.01 675 LEU B O 1
ATOM 2344 N N . LEU B 1 52 ? 73.618 18.335 31.802 1.00 60.19 676 LEU B N 1
ATOM 2345 C CA . LEU B 1 52 ? 73.760 19.181 30.662 1.00 58.95 676 LEU B CA 1
ATOM 2346 C C . LEU B 1 52 ? 74.517 20.460 31.040 1.00 58.68 676 LEU B C 1
ATOM 2347 O O . LEU B 1 52 ? 75.336 20.956 30.297 1.00 58.24 676 LEU B O 1
ATOM 2352 N N . ASP B 1 53 ? 74.261 20.982 32.217 1.00 59.96 677 ASP B N 1
ATOM 2353 C CA . ASP B 1 53 ? 74.975 22.142 32.694 1.00 60.49 677 ASP B CA 1
ATOM 2354 C C . ASP B 1 53 ? 76.459 21.875 32.676 1.00 59.30 677 ASP B C 1
ATOM 2355 O O . ASP B 1 53 ? 77.240 22.691 32.164 1.00 58.67 677 ASP B O 1
ATOM 2360 N N . HIS B 1 54 ? 76.827 20.729 33.237 1.00 59.87 678 HIS B N 1
ATOM 2361 C CA . HIS B 1 54 ? 78.192 20.229 33.280 1.00 60.86 678 HIS B CA 1
ATOM 2362 C C . HIS B 1 54 ? 78.852 20.088 31.910 1.00 59.35 678 HIS B C 1
ATOM 2363 O O . HIS B 1 54 ? 79.979 20.511 31.719 1.00 60.31 678 HIS B O 1
ATOM 2370 N N . LEU B 1 55 ? 78.153 19.510 30.945 1.00 57.42 679 LEU B N 1
ATOM 2371 C CA . LEU B 1 55 ? 78.712 19.450 29.584 1.00 57.80 679 LEU B CA 1
ATOM 2372 C C . LEU B 1 55 ? 78.869 20.836 28.945 1.00 56.50 679 LEU B C 1
ATOM 2373 O O . LEU B 1 55 ? 79.803 21.068 28.176 1.00 57.42 679 LEU B O 1
ATOM 2378 N N . PHE B 1 56 ? 77.919 21.730 29.201 1.00 54.64 680 PHE B N 1
ATOM 2379 C CA . PHE B 1 56 ? 78.049 23.108 28.773 1.00 54.42 680 PHE B CA 1
ATOM 2380 C C . PHE B 1 56 ? 79.345 23.731 29.319 1.00 54.89 680 PHE B C 1
ATOM 2381 O O . PHE B 1 56 ? 80.109 24.348 28.598 1.00 54.03 680 PHE B O 1
ATOM 2389 N N . PHE B 1 57 ? 79.587 23.525 30.603 1.00 55.78 681 PHE B N 1
ATOM 2390 C CA . PHE B 1 57 ? 80.708 24.157 31.184 1.00 58.25 681 PHE B CA 1
ATOM 2391 C C . PHE B 1 57 ? 81.969 23.682 30.458 1.00 60.18 681 PHE B C 1
ATOM 2392 O O . PHE B 1 57 ? 82.849 24.479 30.170 1.00 61.31 681 PHE B O 1
ATOM 2400 N N . HIS B 1 58 ? 82.056 22.381 30.179 1.00 61.45 682 HIS B N 1
ATOM 2401 C CA . HIS B 1 58 ? 83.231 21.844 29.526 1.00 64.57 682 HIS B CA 1
ATOM 2402 C C . HIS B 1 58 ? 83.379 22.345 28.125 1.00 63.91 682 HIS B C 1
ATOM 2403 O O . HIS B 1 58 ? 84.470 22.630 27.701 1.00 67.08 682 HIS B O 1
ATOM 2410 N N . TYR B 1 59 ? 82.290 22.503 27.416 1.00 61.43 683 TYR B N 1
ATOM 2411 C CA . TYR B 1 59 ? 82.375 22.954 26.043 1.00 62.59 683 TYR B CA 1
ATOM 2412 C C . TYR B 1 59 ? 82.859 24.377 26.041 1.00 62.15 683 TYR B C 1
ATOM 2413 O O . TYR B 1 59 ? 83.718 24.779 25.253 1.00 63.48 683 TYR B O 1
ATOM 2422 N N . GLU B 1 60 ? 82.293 25.127 26.969 1.00 59.82 684 GLU B N 1
ATOM 2423 C CA . GLU B 1 60 ? 82.524 26.515 27.091 1.00 59.87 684 GLU B CA 1
ATOM 2424 C C . GLU B 1 60 ? 83.975 26.733 27.563 1.00 62.51 684 GLU B C 1
ATOM 2425 O O . GLU B 1 60 ? 84.665 27.610 27.045 1.00 64.00 684 GLU B O 1
ATOM 2431 N N . PHE B 1 61 ? 84.454 25.905 28.486 1.00 64.74 685 PHE B N 1
ATOM 2432 C CA . PHE B 1 61 ? 85.852 25.935 28.935 1.00 69.23 685 PHE B CA 1
ATOM 2433 C C . PHE B 1 61 ? 86.847 25.666 27.798 1.00 72.43 685 PHE B C 1
ATOM 2434 O O . PHE B 1 61 ? 87.826 26.358 27.679 1.00 74.55 685 PHE B O 1
ATOM 2442 N N . GLN B 1 62 ? 86.582 24.665 26.971 1.00 73.80 686 GLN B N 1
ATOM 2443 C CA . GLN B 1 62 ? 87.483 24.282 25.880 1.00 79.33 686 GLN B CA 1
ATOM 2444 C C . GLN B 1 62 ? 87.521 25.303 24.768 1.00 77.77 686 GLN B C 1
ATOM 2445 O O . GLN B 1 62 ? 88.521 25.417 24.107 1.00 82.34 686 GLN B O 1
ATOM 2451 N N . ASN B 1 63 ? 86.437 26.045 24.579 1.00 72.92 687 ASN B N 1
ATOM 2452 C CA . ASN B 1 63 ? 86.306 26.959 23.456 1.00 72.99 687 ASN B CA 1
ATOM 2453 C C . ASN B 1 63 ? 86.509 28.405 23.867 1.00 70.75 687 ASN B C 1
ATOM 2454 O O . ASN B 1 63 ? 86.241 29.332 23.101 1.00 68.96 687 ASN B O 1
ATOM 2459 N N . GLN B 1 64 ? 87.010 28.597 25.076 1.00 71.71 688 GLN B N 1
ATOM 2460 C CA . GLN B 1 64 ? 87.034 29.912 25.668 1.00 71.53 688 GLN B CA 1
ATOM 2461 C C . GLN B 1 64 ? 87.752 30.955 24.822 1.00 74.04 688 GLN B C 1
ATOM 2462 O O . GLN B 1 64 ? 87.215 32.040 24.610 1.00 71.34 688 GLN B O 1
ATOM 2468 N N . ARG B 1 65 ? 88.959 30.628 24.356 1.00 80.22 689 ARG B N 1
ATOM 2469 C CA . ARG B 1 65 ? 89.754 31.541 23.540 1.00 84.06 689 ARG B CA 1
ATOM 2470 C C . ARG B 1 65 ? 89.094 31.897 22.213 1.00 82.96 689 ARG B C 1
ATOM 2471 O O . ARG B 1 65 ? 89.053 33.064 21.816 1.00 82.27 689 ARG B O 1
ATOM 2479 N N . PHE B 1 66 ? 88.586 30.878 21.534 1.00 84.13 690 PHE B N 1
ATOM 2480 C CA . PHE B 1 66 ? 87.899 31.043 20.267 1.00 85.21 690 PHE B CA 1
ATOM 2481 C C . PHE B 1 66 ? 86.644 31.905 20.369 1.00 80.84 690 PHE B C 1
ATOM 2482 O O . PHE B 1 66 ? 86.392 32.725 19.484 1.00 82.04 690 PHE B O 1
ATOM 2490 N N . SER B 1 67 ? 85.848 31.715 21.429 1.00 76.65 691 SER B N 1
ATOM 2491 C CA . SER B 1 67 ? 84.530 32.353 21.482 1.00 73.77 691 SER B CA 1
ATOM 2492 C C . SER B 1 67 ? 84.638 33.734 22.026 1.00 71.90 691 SER B C 1
ATOM 2493 O O . SER B 1 67 ? 83.808 34.575 21.736 1.00 72.25 691 SER B O 1
ATOM 2496 N N . ALA B 1 68 ? 85.685 33.951 22.806 1.00 71.55 692 ALA B N 1
ATOM 2497 C CA . ALA B 1 68 ? 86.103 35.290 23.257 1.00 71.07 692 ALA B CA 1
ATOM 2498 C C . ALA B 1 68 ? 86.349 36.218 22.074 1.00 72.46 692 ALA B C 1
ATOM 2499 O O . ALA B 1 68 ? 85.855 37.331 22.061 1.00 72.87 692 ALA B O 1
ATOM 2501 N N . GLU B 1 69 ? 87.075 35.744 21.069 1.00 74.48 693 GLU B N 1
ATOM 2502 C CA . GLU B 1 69 ? 87.248 36.489 19.837 1.00 77.36 693 GLU B CA 1
ATOM 2503 C C . GLU B 1 69 ? 85.944 36.770 19.092 1.00 77.56 693 GLU B C 1
ATOM 2504 O O . GLU B 1 69 ? 85.718 37.904 18.676 1.00 79.07 693 GLU B O 1
ATOM 2510 N N . VAL B 1 70 ? 85.091 35.747 18.948 1.00 76.75 694 VAL B N 1
ATOM 2511 C CA . VAL B 1 70 ? 83.761 35.887 18.339 1.00 78.43 694 VAL B CA 1
ATOM 2512 C C . VAL B 1 70 ? 82.930 36.998 18.969 1.00 77.34 694 VAL B C 1
ATOM 2513 O O . VAL B 1 70 ? 82.402 37.839 18.250 1.00 81.35 694 VAL B O 1
ATOM 2517 N N . LEU B 1 71 ? 82.843 37.014 20.297 1.00 73.36 695 LEU B N 1
ATOM 2518 C CA . LEU B 1 71 ? 82.159 38.083 21.052 1.00 73.54 695 LEU B CA 1
ATOM 2519 C C . LEU B 1 71 ? 82.595 39.502 20.763 1.00 75.63 695 LEU B C 1
ATOM 2520 O O . LEU B 1 71 ? 81.747 40.361 20.530 1.00 79.15 695 LEU B O 1
ATOM 2525 N N . SER B 1 72 ? 83.903 39.752 20.766 1.00 74.33 696 SER B N 1
ATOM 2526 C CA . SER B 1 72 ? 84.412 41.094 20.459 1.00 76.55 696 SER B CA 1
ATOM 2527 C C . SER B 1 72 ? 83.980 41.569 19.051 1.00 80.40 696 SER B C 1
ATOM 2528 O O . SER B 1 72 ? 83.923 42.783 18.772 1.00 82.65 696 SER B O 1
ATOM 2531 N N . SER B 1 73 ? 83.597 40.609 18.196 1.00 64.26 697 SER B N 1
ATOM 2532 C CA . SER B 1 73 ? 83.172 40.976 16.841 1.00 66.64 697 SER B CA 1
ATOM 2533 C C . SER B 1 73 ? 81.686 40.866 16.573 1.00 64.91 697 SER B C 1
ATOM 2534 O O . SER B 1 73 ? 81.258 40.840 15.433 1.00 65.67 697 SER B O 1
ATOM 2537 N N . LEU B 1 74 ? 80.899 40.838 17.639 1.00 62.73 698 LEU B N 1
ATOM 2538 C CA . LEU B 1 74 ? 79.456 40.856 17.492 1.00 62.17 698 LEU B CA 1
ATOM 2539 C C . LEU B 1 74 ? 78.960 42.171 16.937 1.00 61.43 698 LEU B C 1
ATOM 2540 O O . LEU B 1 74 ? 79.467 43.224 17.306 1.00 61.82 698 LEU B O 1
ATOM 2545 N N . ARG B 1 75 ? 77.898 42.095 16.147 1.00 60.78 699 ARG B N 1
ATOM 2546 C CA . ARG B 1 75 ? 77.287 43.242 15.510 1.00 60.17 699 ARG B CA 1
ATOM 2547 C C . ARG B 1 75 ? 75.813 43.428 15.870 1.00 58.97 699 ARG B C 1
ATOM 2548 O O . ARG B 1 75 ? 75.200 44.416 15.463 1.00 59.49 699 ARG B O 1
ATOM 2556 N N . GLN B 1 76 ? 75.252 42.493 16.640 1.00 57.76 700 GLN B N 1
ATOM 2557 C CA . GLN B 1 76 ? 73.796 42.401 16.898 1.00 56.74 700 GLN B CA 1
ATOM 2558 C C . GLN B 1 76 ? 73.576 41.919 18.300 1.00 53.95 700 GLN B C 1
ATOM 2559 O O . GLN B 1 76 ? 74.275 41.033 18.752 1.00 54.68 700 GLN B O 1
ATOM 2565 N N . LEU B 1 77 ? 72.609 42.446 19.008 1.00 51.52 701 LEU B N 1
ATOM 2566 C CA . LEU B 1 77 ? 72.443 41.950 20.346 1.00 50.21 701 LEU B CA 1
ATOM 2567 C C . LEU B 1 77 ? 70.984 41.889 20.695 1.00 49.71 701 LEU B C 1
ATOM 2568 O O . LEU B 1 77 ? 70.331 42.922 20.884 1.00 50.05 701 LEU B O 1
ATOM 2573 N N . ASN B 1 78 ? 70.472 40.673 20.770 1.00 49.04 702 ASN B N 1
ATOM 2574 C CA . ASN B 1 78 ? 69.084 40.478 21.072 1.00 49.20 702 ASN B CA 1
ATOM 2575 C C . ASN B 1 78 ? 68.926 39.798 22.440 1.00 49.66 702 ASN B C 1
ATOM 2576 O O . ASN B 1 78 ? 69.271 38.630 22.616 1.00 50.01 702 ASN B O 1
ATOM 2581 N N . LEU B 1 79 ? 68.410 40.532 23.415 1.00 49.82 703 LEU B N 1
ATOM 2582 C CA . LEU B 1 79 ? 68.085 39.934 24.705 1.00 50.99 703 LEU B CA 1
ATOM 2583 C C . LEU B 1 79 ? 66.601 40.077 25.047 1.00 53.77 703 LEU B C 1
ATOM 2584 O O . LEU B 1 79 ? 66.203 40.040 26.218 1.00 56.46 703 LEU B O 1
ATOM 2589 N N . ALA B 1 80 ? 65.771 40.198 24.024 1.00 54.09 704 ALA B N 1
ATOM 2590 C CA . ALA B 1 80 ? 64.354 40.412 24.209 1.00 56.36 704 ALA B CA 1
ATOM 2591 C C . ALA B 1 80 ? 63.753 39.264 24.982 1.00 59.21 704 ALA B C 1
ATOM 2592 O O . ALA B 1 80 ? 64.050 38.110 24.715 1.00 58.98 704 ALA B O 1
ATOM 2594 N N . GLY B 1 81 ? 62.938 39.607 25.977 1.00 62.47 705 GLY B N 1
ATOM 2595 C CA . GLY B 1 81 ? 62.272 38.626 26.817 1.00 66.08 705 GLY B CA 1
ATOM 2596 C C . GLY B 1 81 ? 63.031 38.055 28.010 1.00 67.50 705 GLY B C 1
ATOM 2597 O O . GLY B 1 81 ? 62.496 37.247 28.749 1.00 71.55 705 GLY B O 1
ATOM 2598 N N . VAL B 1 82 ? 64.277 38.420 28.230 1.00 65.33 706 VAL B N 1
ATOM 2599 C CA . VAL B 1 82 ? 64.914 37.968 29.471 1.00 67.41 706 VAL B CA 1
ATOM 2600 C C . VAL B 1 82 ? 64.899 39.023 30.583 1.00 69.17 706 VAL B C 1
ATOM 2601 O O . VAL B 1 82 ? 65.171 40.203 30.369 1.00 68.03 706 VAL B O 1
ATOM 2605 N N . ARG B 1 83 ? 64.564 38.593 31.788 1.00 73.82 707 ARG B N 1
ATOM 2606 C CA . ARG B 1 83 ? 64.484 39.517 32.913 1.00 76.62 707 ARG B CA 1
ATOM 2607 C C . ARG B 1 83 ? 65.856 40.074 33.242 1.00 73.59 707 ARG B C 1
ATOM 2608 O O . ARG B 1 83 ? 66.660 39.411 33.872 1.00 74.14 707 ARG B O 1
ATOM 2616 N N . MET B 1 84 ? 66.112 41.288 32.791 1.00 70.87 708 MET B N 1
ATOM 2617 C CA . MET B 1 84 ? 67.398 41.919 33.008 1.00 69.26 708 MET B CA 1
ATOM 2618 C C . MET B 1 84 ? 67.529 42.491 34.422 1.00 72.83 708 MET B C 1
ATOM 2619 O O . MET B 1 84 ? 67.277 43.661 34.677 1.00 74.91 708 MET B O 1
ATOM 2624 N N . THR B 1 85 ? 67.964 41.663 35.342 1.00 73.89 709 THR B N 1
ATOM 2625 C CA . THR B 1 85 ? 68.227 42.107 36.705 1.00 77.30 709 THR B CA 1
ATOM 2626 C C . THR B 1 85 ? 69.500 42.957 36.787 1.00 75.65 709 THR B C 1
ATOM 2627 O O . THR B 1 85 ? 70.208 43.085 35.799 1.00 72.40 709 THR B O 1
ATOM 2631 N N . PRO B 1 86 ? 69.787 43.561 37.958 1.00 79.32 710 PRO B N 1
ATOM 2632 C CA . PRO B 1 86 ? 71.028 44.340 38.116 1.00 78.63 710 PRO B CA 1
ATOM 2633 C C . PRO B 1 86 ? 72.312 43.596 37.691 1.00 74.88 710 PRO B C 1
ATOM 2634 O O . PRO B 1 86 ? 73.213 44.187 37.047 1.00 72.77 710 PRO B O 1
ATOM 2638 N N . VAL B 1 87 ? 72.361 42.315 38.024 1.00 74.22 711 VAL B N 1
ATOM 2639 C CA . VAL B 1 87 ? 73.517 41.461 37.817 1.00 71.68 711 VAL B CA 1
ATOM 2640 C C . VAL B 1 87 ? 73.720 41.105 36.359 1.00 67.38 711 VAL B C 1
ATOM 2641 O O . VAL B 1 87 ? 74.858 41.108 35.855 1.00 65.01 711 VAL B O 1
ATOM 2645 N N . LYS B 1 88 ? 72.628 40.748 35.689 1.00 66.19 712 LYS B N 1
ATOM 2646 C CA . LYS B 1 88 ? 72.686 40.491 34.284 1.00 61.81 712 LYS B CA 1
ATOM 2647 C C . LYS B 1 88 ? 73.099 41.778 33.574 1.00 60.49 712 LYS B C 1
ATOM 2648 O O . LYS B 1 88 ? 73.920 41.755 32.635 1.00 57.49 712 LYS B O 1
ATOM 2654 N N . CYS B 1 89 ? 72.557 42.907 34.041 1.00 62.54 713 CYS B N 1
ATOM 2655 C CA . CYS B 1 89 ? 72.880 44.183 33.426 1.00 62.20 713 CYS B CA 1
ATOM 2656 C C . CYS B 1 89 ? 74.359 44.403 33.536 1.00 61.26 713 CYS B C 1
ATOM 2657 O O . CYS B 1 89 ? 75.000 44.654 32.550 1.00 59.32 713 CYS B O 1
ATOM 2660 N N . THR B 1 90 ? 74.889 44.252 34.743 1.00 63.24 714 THR B N 1
ATOM 2661 C CA . THR B 1 90 ? 76.301 44.367 34.985 1.00 63.41 714 THR B CA 1
ATOM 2662 C C . THR B 1 90 ? 77.125 43.467 34.048 1.00 60.52 714 THR B C 1
ATOM 2663 O O . THR B 1 90 ? 78.080 43.907 33.427 1.00 59.59 714 THR B O 1
ATOM 2667 N N . VAL B 1 91 ? 76.754 42.209 33.919 1.00 59.73 715 VAL B N 1
ATOM 2668 C CA . VAL B 1 91 ? 77.538 41.292 33.100 1.00 57.36 715 VAL B CA 1
ATOM 2669 C C . VAL B 1 91 ? 77.586 41.744 31.637 1.00 55.31 715 VAL B C 1
ATOM 2670 O O . VAL B 1 91 ? 78.631 41.663 30.979 1.00 54.90 715 VAL B O 1
ATOM 2674 N N . VAL B 1 92 ? 76.456 42.219 31.122 1.00 54.57 716 VAL B N 1
ATOM 2675 C CA . VAL B 1 92 ? 76.336 42.528 29.703 1.00 51.57 716 VAL B CA 1
ATOM 2676 C C . VAL B 1 92 ? 77.194 43.755 29.412 1.00 52.58 716 VAL B C 1
ATOM 2677 O O . VAL B 1 92 ? 77.883 43.831 28.381 1.00 51.73 716 VAL B O 1
ATOM 2681 N N . ALA B 1 93 ? 77.162 44.718 30.314 1.00 54.79 717 ALA B N 1
ATOM 2682 C CA . ALA B 1 93 ? 78.024 45.884 30.185 1.00 56.20 717 ALA B CA 1
ATOM 2683 C C . ALA B 1 93 ? 79.476 45.441 30.296 1.00 57.17 717 ALA B C 1
ATOM 2684 O O . ALA B 1 93 ? 80.278 45.837 29.522 1.00 58.50 717 ALA B O 1
ATOM 2686 N N . ALA B 1 94 ? 79.828 44.571 31.211 1.00 58.69 718 ALA B N 1
ATOM 2687 C CA . ALA B 1 94 ? 81.219 44.175 31.312 1.00 59.90 718 ALA B CA 1
ATOM 2688 C C . ALA B 1 94 ? 81.654 43.474 30.019 1.00 58.47 718 ALA B C 1
ATOM 2689 O O . ALA B 1 94 ? 82.615 43.892 29.385 1.00 60.12 718 ALA B O 1
ATOM 2691 N N . VAL B 1 95 ? 80.946 42.443 29.589 1.00 56.70 719 VAL B N 1
ATOM 2692 C CA . VAL B 1 95 ? 81.441 41.671 28.468 1.00 55.23 719 VAL B CA 1
ATOM 2693 C C . VAL B 1 95 ? 81.331 42.399 27.138 1.00 55.03 719 VAL B C 1
ATOM 2694 O O . VAL B 1 95 ? 82.106 42.141 26.235 1.00 54.70 719 VAL B O 1
ATOM 2698 N N . LEU B 1 96 ? 80.379 43.311 27.010 1.00 55.95 720 LEU B N 1
ATOM 2699 C CA . LEU B 1 96 ? 80.064 43.859 25.689 1.00 56.27 720 LEU B CA 1
ATOM 2700 C C . LEU B 1 96 ? 80.085 45.366 25.687 1.00 58.97 720 LEU B C 1
ATOM 2701 O O . LEU B 1 96 ? 79.682 45.981 24.696 1.00 58.89 720 LEU B O 1
ATOM 2706 N N . GLY B 1 97 ? 80.568 45.961 26.781 1.00 61.73 721 GLY B N 1
ATOM 2707 C CA . GLY B 1 97 ? 80.727 47.401 26.841 1.00 65.28 721 GLY B CA 1
ATOM 2708 C C . GLY B 1 97 ? 81.646 47.969 25.761 1.00 67.28 721 GLY B C 1
ATOM 2709 O O . GLY B 1 97 ? 81.572 49.154 25.429 1.00 69.05 721 GLY B O 1
ATOM 2710 N N . SER B 1 98 ? 82.531 47.136 25.231 1.00 67.32 722 SER B N 1
ATOM 2711 C CA . SER B 1 98 ? 83.371 47.563 24.140 1.00 69.96 722 SER B CA 1
ATOM 2712 C C . SER B 1 98 ? 83.497 46.458 23.112 1.00 68.65 722 SER B C 1
ATOM 2713 O O . SER B 1 98 ? 83.375 45.299 23.446 1.00 67.91 722 SER B O 1
ATOM 2716 N N . GLY B 1 99 ? 83.734 46.832 21.868 1.00 69.67 723 GLY B N 1
ATOM 2717 C CA . GLY B 1 99 ? 84.049 45.899 20.822 1.00 69.75 723 GLY B CA 1
ATOM 2718 C C . GLY B 1 99 ? 84.391 46.605 19.524 1.00 72.83 723 GLY B C 1
ATOM 2719 O O . GLY B 1 99 ? 84.268 47.844 19.399 1.00 74.41 723 GLY B O 1
ATOM 2720 N N . ARG B 1 100 ? 84.844 45.807 18.558 1.00 73.92 724 ARG B N 1
ATOM 2721 C CA . ARG B 1 100 ? 85.277 46.293 17.243 1.00 77.12 724 ARG B CA 1
ATOM 2722 C C . ARG B 1 100 ? 84.225 47.088 16.490 1.00 76.57 724 ARG B C 1
ATOM 2723 O O . ARG B 1 100 ? 84.493 48.173 15.977 1.00 79.94 724 ARG B O 1
ATOM 2731 N N . HIS B 1 101 ? 83.023 46.562 16.417 1.00 72.67 725 HIS B N 1
ATOM 2732 C CA . HIS B 1 101 ? 82.068 47.109 15.502 1.00 72.52 725 HIS B CA 1
ATOM 2733 C C . HIS B 1 101 ? 81.020 47.796 16.278 1.00 69.98 725 HIS B C 1
ATOM 2734 O O . HIS B 1 101 ? 80.942 47.624 17.469 1.00 68.51 725 HIS B O 1
ATOM 2741 N N . ALA B 1 102 ? 80.229 48.595 15.586 1.00 69.94 726 ALA B N 1
ATOM 2742 C CA . ALA B 1 102 ? 79.039 49.136 16.154 1.00 67.78 726 ALA B CA 1
ATOM 2743 C C . ALA B 1 102 ? 78.060 47.982 16.272 1.00 65.52 726 ALA B C 1
ATOM 2744 O O . ALA B 1 102 ? 78.213 46.958 15.622 1.00 66.21 726 ALA B O 1
ATOM 2746 N N . LEU B 1 103 ? 77.041 48.128 17.094 1.00 63.22 727 LEU B N 1
ATOM 2747 C CA . LEU B 1 103 ? 76.041 47.098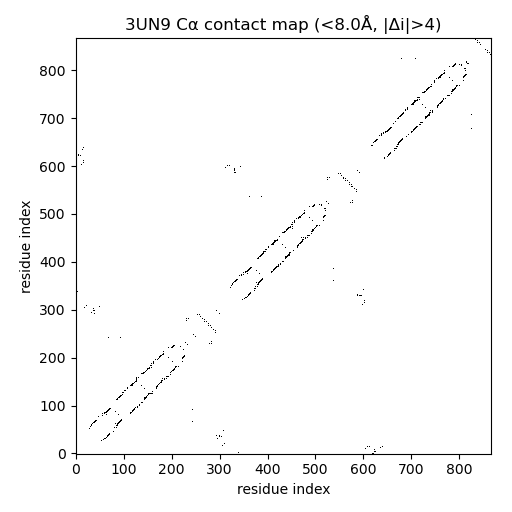 17.169 1.00 60.97 727 LEU B CA 1
ATOM 2748 C C . LEU B 1 103 ? 74.936 47.588 16.291 1.00 61.47 727 LEU B C 1
ATOM 2749 O O . LEU B 1 103 ? 74.263 48.572 16.592 1.00 62.01 727 LEU B O 1
ATOM 2754 N N . ASP B 1 104 ? 74.756 46.908 15.181 1.00 62.18 728 ASP B N 1
ATOM 2755 C CA . ASP B 1 104 ? 73.807 47.347 14.203 1.00 63.41 728 ASP B CA 1
ATOM 2756 C C . ASP B 1 104 ? 72.433 47.395 14.851 1.00 61.91 728 ASP B C 1
ATOM 2757 O O . ASP B 1 104 ? 71.622 48.301 14.579 1.00 62.80 728 ASP B O 1
ATOM 2762 N N . GLU B 1 105 ? 72.171 46.443 15.733 1.00 60.18 729 GLU B N 1
ATOM 2763 C CA . GLU B 1 105 ? 70.918 46.463 16.482 1.00 58.89 729 GLU B CA 1
ATOM 2764 C C . GLU B 1 105 ? 71.035 45.956 17.910 1.00 55.94 729 GLU B C 1
ATOM 2765 O O . GLU B 1 105 ? 71.672 44.930 18.166 1.00 55.13 729 GLU B O 1
ATOM 2771 N N . VAL B 1 106 ? 70.371 46.656 18.823 1.00 54.17 730 VAL B N 1
ATOM 2772 C CA . VAL B 1 106 ? 70.314 46.242 20.221 1.00 52.80 730 VAL B CA 1
ATOM 2773 C C . VAL B 1 106 ? 68.866 46.160 20.618 1.00 53.54 730 VAL B C 1
ATOM 2774 O O . VAL B 1 106 ? 68.214 47.195 20.751 1.00 54.77 730 VAL B O 1
ATOM 2778 N N . ASN B 1 107 ? 68.367 44.933 20.779 1.00 53.18 731 ASN B N 1
ATOM 2779 C CA . ASN B 1 107 ? 66.994 44.653 21.184 1.00 54.72 731 ASN B CA 1
ATOM 2780 C C . ASN B 1 107 ? 66.826 44.151 22.645 1.00 55.39 731 ASN B C 1
ATOM 2781 O O . ASN B 1 107 ? 67.269 43.057 23.028 1.00 55.51 731 ASN B O 1
ATOM 2786 N N . LEU B 1 108 ? 66.153 44.951 23.440 1.00 55.70 732 LEU B N 1
ATOM 2787 C CA . LEU B 1 108 ? 65.871 44.602 24.816 1.00 58.20 732 LEU B CA 1
ATOM 2788 C C . LEU B 1 108 ? 64.383 44.745 25.153 1.00 60.35 732 LEU B C 1
ATOM 2789 O O . LEU B 1 108 ? 64.010 45.140 26.259 1.00 61.83 732 LEU B O 1
ATOM 2794 N N . ALA B 1 109 ? 63.542 44.434 24.171 1.00 60.70 733 ALA B N 1
ATOM 2795 C CA . ALA B 1 109 ? 62.102 44.461 24.343 1.00 63.32 733 ALA B CA 1
ATOM 2796 C C . ALA B 1 109 ? 61.733 43.498 25.439 1.00 66.49 733 ALA B C 1
ATOM 2797 O O . ALA B 1 109 ? 62.235 42.358 25.496 1.00 66.05 733 ALA B O 1
ATOM 2799 N N . SER B 1 110 ? 60.858 43.958 26.326 1.00 69.75 734 SER B N 1
ATOM 2800 C CA . SER B 1 110 ? 60.220 43.053 27.225 1.00 73.48 734 SER B CA 1
ATOM 2801 C C . SER B 1 110 ? 61.248 42.503 28.202 1.00 73.03 734 SER B C 1
ATOM 2802 O O . SER B 1 110 ? 61.264 41.299 28.475 1.00 74.47 734 SER B O 1
ATOM 2805 N N . CYS B 1 111 ? 62.102 43.367 28.734 1.00 72.23 735 CYS B N 1
ATOM 2806 C CA . CYS B 1 111 ? 63.197 42.898 29.601 1.00 73.17 735 CYS B CA 1
ATOM 2807 C C . CYS B 1 111 ? 63.082 43.274 31.067 1.00 77.08 735 CYS B C 1
ATOM 2808 O O . CYS B 1 111 ? 63.990 42.984 31.851 1.00 77.37 735 CYS B O 1
ATOM 2811 N N . GLN B 1 112 ? 61.978 43.922 31.425 1.00 81.04 736 GLN B N 1
ATOM 2812 C CA . GLN B 1 112 ? 61.741 44.386 32.786 1.00 86.55 736 GLN B CA 1
ATOM 2813 C C . GLN B 1 112 ? 62.893 45.260 33.276 1.00 85.88 736 GLN B C 1
ATOM 2814 O O . GLN B 1 112 ? 63.362 45.154 34.398 1.00 88.89 736 GLN B O 1
ATOM 2820 N N . LEU B 1 113 ? 63.320 46.149 32.402 1.00 83.35 737 LEU B N 1
ATOM 2821 C CA . LEU B 1 113 ? 64.440 47.021 32.654 1.00 83.24 737 LEU B CA 1
ATOM 2822 C C . LEU B 1 113 ? 64.039 48.200 33.535 1.00 88.53 737 LEU B C 1
ATOM 2823 O O . LEU B 1 113 ? 62.996 48.798 33.320 1.00 90.57 737 LEU B O 1
ATOM 2828 N N . ASP B 1 114 ? 64.861 48.538 34.523 1.00 91.96 738 ASP B N 1
ATOM 2829 C CA . ASP B 1 114 ? 64.631 49.743 35.324 1.00 97.63 738 ASP B CA 1
ATOM 2830 C C . ASP B 1 114 ? 65.642 50.838 34.957 1.00 96.30 738 ASP B C 1
ATOM 2831 O O . ASP B 1 114 ? 66.582 50.567 34.224 1.00 92.76 738 ASP B O 1
ATOM 2836 N N . PRO B 1 115 ? 65.442 52.075 35.447 1.00 100.38 739 PRO B N 1
ATOM 2837 C CA . PRO B 1 115 ? 66.422 53.153 35.357 1.00 100.54 739 PRO B CA 1
ATOM 2838 C C . PRO B 1 115 ? 67.861 52.751 35.680 1.00 99.03 739 PRO B C 1
ATOM 2839 O O . PRO B 1 115 ? 68.765 53.044 34.891 1.00 96.36 739 PRO B O 1
ATOM 2843 N N . ALA B 1 116 ? 68.076 52.075 36.800 1.00 100.99 740 ALA B N 1
ATOM 2844 C CA . ALA B 1 116 ? 69.426 51.649 37.184 1.00 99.79 740 ALA B CA 1
ATOM 2845 C C . ALA B 1 116 ? 70.088 50.737 36.152 1.00 93.03 740 ALA B C 1
ATOM 2846 O O . ALA B 1 116 ? 71.251 50.934 35.812 1.00 91.22 740 ALA B O 1
ATOM 2848 N N . GLY B 1 117 ? 69.337 49.752 35.656 1.00 89.92 741 GLY B N 1
ATOM 2849 C CA . GLY B 1 117 ? 69.804 48.846 34.601 1.00 83.88 741 GLY B CA 1
ATOM 2850 C C . GLY B 1 117 ? 70.187 49.638 33.361 1.00 80.82 741 GLY B C 1
ATOM 2851 O O . GLY B 1 117 ? 71.220 49.389 32.748 1.00 78.12 741 GLY B O 1
ATOM 2852 N N . LEU B 1 118 ? 69.354 50.610 33.003 1.00 81.12 742 LEU B N 1
ATOM 2853 C CA . LEU B 1 118 ? 69.661 51.533 31.916 1.00 79.20 742 LEU B CA 1
ATOM 2854 C C . LEU B 1 118 ? 71.018 52.193 32.050 1.00 79.49 742 LEU B C 1
ATOM 2855 O O . LEU B 1 118 ? 71.806 52.159 31.109 1.00 76.12 742 LEU B O 1
ATOM 2860 N N . ARG B 1 119 ? 71.283 52.784 33.225 1.00 83.14 743 ARG B N 1
ATOM 2861 C CA . ARG B 1 119 ? 72.557 53.433 33.471 1.00 84.35 743 ARG B CA 1
ATOM 2862 C C . ARG B 1 119 ? 73.699 52.441 33.356 1.00 81.10 743 ARG B C 1
ATOM 2863 O O . ARG B 1 119 ? 74.752 52.760 32.822 1.00 80.65 743 ARG B O 1
ATOM 2871 N N . THR B 1 120 ? 73.501 51.239 33.861 1.00 79.02 744 THR B N 1
ATOM 2872 C CA . THR B 1 120 ? 74.533 50.249 33.762 1.00 76.03 744 THR B CA 1
ATOM 2873 C C . THR B 1 120 ? 74.744 49.926 32.286 1.00 71.61 744 THR B C 1
ATOM 2874 O O . THR B 1 120 ? 75.853 49.705 31.865 1.00 70.95 744 THR B O 1
ATOM 2878 N N . LEU B 1 121 ? 73.689 49.895 31.490 1.00 69.32 745 LEU B N 1
ATOM 2879 C CA . LEU B 1 121 ? 73.827 49.441 30.114 1.00 65.66 745 LEU B CA 1
ATOM 2880 C C . LEU B 1 121 ? 74.243 50.535 29.130 1.00 65.82 745 LEU B C 1
ATOM 2881 O O . LEU B 1 121 ? 74.388 50.278 27.913 1.00 62.50 745 LEU B O 1
ATOM 2886 N N . LEU B 1 122 ? 74.458 51.744 29.664 1.00 69.47 746 LEU B N 1
ATOM 2887 C CA . LEU B 1 122 ? 74.854 52.892 28.849 1.00 71.07 746 LEU B CA 1
ATOM 2888 C C . LEU B 1 122 ? 76.037 52.590 27.879 1.00 69.04 746 LEU B C 1
ATOM 2889 O O . LEU B 1 122 ? 75.954 52.884 26.681 1.00 67.95 746 LEU B O 1
ATOM 2894 N N . PRO B 1 123 ? 77.122 51.975 28.377 1.00 68.91 747 PRO B N 1
ATOM 2895 C CA . PRO B 1 123 ? 78.180 51.724 27.402 1.00 67.47 747 PRO B CA 1
ATOM 2896 C C . PRO B 1 123 ? 77.743 50.853 26.219 1.00 64.27 747 PRO B C 1
ATOM 2897 O O . PRO B 1 123 ? 78.200 51.084 25.099 1.00 64.26 747 PRO B O 1
ATOM 2901 N N . VAL B 1 124 ? 76.845 49.894 26.450 1.00 61.97 748 VAL B N 1
ATOM 2902 C CA . VAL B 1 124 ? 76.358 49.023 25.394 1.00 58.87 748 VAL B CA 1
ATOM 2903 C C . VAL B 1 124 ? 75.450 49.827 24.455 1.00 59.61 748 VAL B C 1
ATOM 2904 O O . VAL B 1 124 ? 75.532 49.706 23.245 1.00 58.72 748 VAL B O 1
ATOM 2908 N N . PHE B 1 125 ? 74.597 50.674 25.010 1.00 61.53 749 PHE B N 1
ATOM 2909 C CA . PHE B 1 125 ? 73.739 51.523 24.208 1.00 61.73 749 PHE B CA 1
ATOM 2910 C C . PHE B 1 125 ? 74.527 52.525 23.343 1.00 64.19 749 PHE B C 1
ATOM 2911 O O . PHE B 1 125 ? 74.108 52.876 22.217 1.00 63.65 749 PHE B O 1
ATOM 2919 N N . LEU B 1 126 ? 75.649 53.033 23.868 1.00 67.00 750 LEU B N 1
ATOM 2920 C CA . LEU B 1 126 ? 76.493 53.932 23.071 1.00 68.95 750 LEU B CA 1
ATOM 2921 C C . LEU B 1 126 ? 77.019 53.241 21.796 1.00 67.66 750 LEU B C 1
ATOM 2922 O O . LEU B 1 126 ? 77.245 53.901 20.781 1.00 70.12 750 LEU B O 1
ATOM 2927 N N . ARG B 1 127 ? 77.161 51.918 21.841 1.00 64.89 751 ARG B N 1
ATOM 2928 C CA . ARG B 1 127 ? 77.561 51.136 20.682 1.00 63.44 751 ARG B CA 1
ATOM 2929 C C . ARG B 1 127 ? 76.434 50.943 19.639 1.00 62.08 751 ARG B C 1
ATOM 2930 O O . ARG B 1 127 ? 76.695 50.563 18.491 1.00 62.06 751 ARG B O 1
ATOM 2938 N N . ALA B 1 128 ? 75.197 51.225 20.023 1.00 61.27 752 ALA B N 1
ATOM 2939 C CA . ALA B 1 128 ? 74.046 50.815 19.206 1.00 60.64 752 ALA B CA 1
ATOM 2940 C C . ALA B 1 128 ? 73.644 51.796 18.107 1.00 62.19 752 ALA B C 1
ATOM 2941 O O . ALA B 1 128 ? 73.652 53.019 18.312 1.00 64.17 752 ALA B O 1
ATOM 2943 N N . ARG B 1 129 ? 73.263 51.267 16.954 1.00 62.12 753 ARG B N 1
ATOM 2944 C CA A ARG B 1 129 ? 72.666 52.093 15.889 0.50 63.91 753 ARG B CA 1
ATOM 2945 C CA B ARG B 1 129 ? 72.678 52.121 15.927 0.50 63.61 753 ARG B CA 1
ATOM 2946 C C . ARG B 1 129 ? 71.144 52.097 15.998 1.00 63.03 753 ARG B C 1
ATOM 2947 O O . ARG B 1 129 ? 70.500 53.136 15.866 1.00 64.76 753 ARG B O 1
ATOM 2962 N N . LYS B 1 130 ? 70.581 50.916 16.245 1.00 61.29 754 LYS B N 1
ATOM 2963 C CA . LYS B 1 130 ? 69.161 50.759 16.514 1.00 60.09 754 LYS B CA 1
ATOM 2964 C C . LYS B 1 130 ? 69.007 50.220 17.905 1.00 58.29 754 LYS B C 1
ATOM 2965 O O . LYS B 1 130 ? 69.632 49.214 18.261 1.00 58.24 754 LYS B O 1
ATOM 2971 N N . LEU B 1 131 ? 68.187 50.900 18.696 1.00 57.15 755 LEU B N 1
ATOM 2972 C CA . LEU B 1 131 ? 67.948 50.500 20.058 1.00 55.83 755 LEU B CA 1
ATOM 2973 C C . LEU B 1 131 ? 66.464 50.264 20.308 1.00 56.73 755 LEU B C 1
ATOM 2974 O O . LEU B 1 131 ? 65.680 51.194 20.230 1.00 57.80 755 LEU B O 1
ATOM 2979 N N . GLY B 1 132 ? 66.084 49.018 20.592 1.00 56.39 756 GLY B N 1
ATOM 2980 C CA . GLY B 1 132 ? 64.730 48.722 20.989 1.00 57.36 756 GLY B CA 1
ATOM 2981 C C . GLY B 1 132 ? 64.557 48.534 22.481 1.00 58.78 756 GLY B C 1
ATOM 2982 O O . GLY B 1 132 ? 65.181 47.665 23.067 1.00 59.17 756 GLY B O 1
ATOM 2983 N N . LEU B 1 133 ? 63.685 49.326 23.090 1.00 60.42 757 LEU B N 1
ATOM 2984 C CA . LEU B 1 133 ? 63.463 49.267 24.521 1.00 62.29 757 LEU B CA 1
ATOM 2985 C C . LEU B 1 133 ? 61.972 49.159 24.834 1.00 65.15 757 LEU B C 1
ATOM 2986 O O . LEU B 1 133 ? 61.501 49.594 25.861 1.00 67.04 757 LEU B O 1
ATOM 2991 N N . GLN B 1 134 ? 61.219 48.562 23.932 1.00 65.33 758 GLN B N 1
ATOM 2992 C CA . GLN B 1 134 ? 59.786 48.477 24.144 1.00 69.65 758 GLN B CA 1
ATOM 2993 C C . GLN B 1 134 ? 59.396 47.586 25.317 1.00 72.42 758 GLN B C 1
ATOM 2994 O O . GLN B 1 134 ? 60.146 46.720 25.726 1.00 71.54 758 GLN B O 1
ATOM 3000 N N . LEU B 1 135 ? 58.202 47.813 25.843 1.00 76.43 759 LEU B N 1
ATOM 3001 C CA . LEU B 1 135 ? 57.614 46.944 26.850 1.00 80.27 759 LEU B CA 1
ATOM 3002 C C . LEU B 1 135 ? 58.511 46.739 28.054 1.00 80.93 759 LEU B C 1
ATOM 3003 O O . LEU B 1 135 ? 58.676 45.612 28.508 1.00 82.94 759 LEU B O 1
ATOM 3008 N N . ASN B 1 136 ? 59.080 47.817 28.578 1.00 80.73 760 ASN B N 1
ATOM 3009 C CA . ASN B 1 136 ? 60.000 47.709 29.697 1.00 81.24 760 ASN B CA 1
ATOM 3010 C C . ASN B 1 136 ? 59.559 48.475 30.917 1.00 86.13 760 ASN B C 1
ATOM 3011 O O . ASN B 1 136 ? 60.285 48.554 31.906 1.00 87.35 760 ASN B O 1
ATOM 3016 N N . SER B 1 137 ? 58.370 49.052 30.846 1.00 89.62 761 SER B N 1
ATOM 3017 C CA . SER B 1 137 ? 57.807 49.700 32.019 1.00 96.56 761 SER B CA 1
ATOM 3018 C C . SER B 1 137 ? 58.561 50.982 32.409 1.00 97.48 761 SER B C 1
ATOM 3019 O O . SER B 1 137 ? 58.399 51.480 33.506 1.00 102.68 761 SER B O 1
ATOM 3022 N N . LEU B 1 138 ? 59.390 51.507 31.513 1.00 93.52 762 LEU B N 1
ATOM 3023 C CA . LEU B 1 138 ? 60.103 52.759 31.771 1.00 94.16 762 LEU B CA 1
ATOM 3024 C C . LEU B 1 138 ? 59.120 53.913 32.029 1.00 98.64 762 LEU B C 1
ATOM 3025 O O . LEU B 1 138 ? 58.123 54.053 31.323 1.00 99.40 762 LEU B O 1
ATOM 3030 N N . GLY B 1 139 ? 59.396 54.712 33.056 1.00 102.70 763 GLY B N 1
ATOM 3031 C CA . GLY B 1 139 ? 58.623 55.912 33.333 1.00 107.89 763 GLY B CA 1
ATOM 3032 C C . GLY B 1 139 ? 59.469 57.167 33.256 1.00 108.96 763 GLY B C 1
ATOM 3033 O O . GLY B 1 139 ? 60.554 57.140 32.692 1.00 104.86 763 GLY B O 1
ATOM 3034 N N . PRO B 1 140 ? 58.989 58.274 33.844 1.00 115.25 764 PRO B N 1
ATOM 3035 C CA . PRO B 1 140 ? 59.737 59.532 33.801 1.00 117.59 764 PRO B CA 1
ATOM 3036 C C . PRO B 1 140 ? 61.144 59.404 34.389 1.00 118.47 764 PRO B C 1
ATOM 3037 O O . PRO B 1 140 ? 62.066 60.072 33.912 1.00 117.82 764 PRO B O 1
ATOM 3041 N N . GLU B 1 141 ? 61.301 58.540 35.392 1.00 120.89 765 GLU B N 1
ATOM 3042 C CA . GLU B 1 141 ? 62.582 58.328 36.069 1.00 122.06 765 GLU B CA 1
ATOM 3043 C C . GLU B 1 141 ? 63.663 57.965 35.070 1.00 114.96 765 GLU B C 1
ATOM 3044 O O . GLU B 1 141 ? 64.764 58.508 35.106 1.00 115.68 765 GLU B O 1
ATOM 3050 N N . ALA B 1 142 ? 63.332 57.041 34.171 1.00 109.02 766 ALA B N 1
ATOM 3051 C CA . ALA B 1 142 ? 64.262 56.523 33.168 1.00 102.19 766 ALA B CA 1
ATOM 3052 C C . ALA B 1 142 ? 64.583 57.514 32.067 1.00 100.14 766 ALA B C 1
ATOM 3053 O O . ALA B 1 142 ? 65.615 57.396 31.416 1.00 96.79 766 ALA B O 1
ATOM 3055 N N . CYS B 1 143 ? 63.698 58.478 31.846 1.00 102.70 767 CYS B N 1
ATOM 3056 C CA . CYS B 1 143 ? 63.892 59.459 30.779 1.00 101.29 767 CYS B CA 1
ATOM 3057 C C . CYS B 1 143 ? 65.114 60.356 30.953 1.00 103.03 767 CYS B C 1
ATOM 3058 O O . CYS B 1 143 ? 65.708 60.776 29.962 1.00 100.58 767 CYS B O 1
ATOM 3061 N N . LYS B 1 144 ? 65.497 60.633 32.196 1.00 107.36 768 LYS B N 1
ATOM 3062 C CA . LYS B 1 144 ? 66.738 61.360 32.472 1.00 110.25 768 LYS B CA 1
ATOM 3063 C C . LYS B 1 144 ? 67.955 60.609 31.950 1.00 105.51 768 LYS B C 1
ATOM 3064 O O . LYS B 1 144 ? 68.890 61.209 31.427 1.00 105.74 768 LYS B O 1
ATOM 3070 N N . ASP B 1 145 ? 67.934 59.291 32.081 1.00 101.72 769 ASP B N 1
ATOM 3071 C CA . ASP B 1 145 ? 69.028 58.476 31.590 1.00 97.58 769 ASP B CA 1
ATOM 3072 C C . ASP B 1 145 ? 69.063 58.419 30.041 1.00 92.62 769 ASP B C 1
ATOM 3073 O O . ASP B 1 145 ? 70.148 58.463 29.432 1.00 91.22 769 ASP B O 1
ATOM 3078 N N . LEU B 1 146 ? 67.887 58.354 29.408 1.00 90.15 770 LEU B N 1
ATOM 3079 C CA . LEU B 1 146 ? 67.812 58.377 27.950 1.00 85.79 770 LEU B CA 1
ATOM 3080 C C . LEU B 1 146 ? 68.261 59.739 27.455 1.00 88.11 770 LEU B C 1
ATOM 3081 O O . LEU B 1 146 ? 69.037 59.850 26.499 1.00 86.01 770 LEU B O 1
ATOM 3086 N N . ARG B 1 147 ? 67.783 60.778 28.126 1.00 92.91 771 ARG B N 1
ATOM 3087 C CA . ARG B 1 147 ? 68.196 62.131 27.819 1.00 96.87 771 ARG B CA 1
ATOM 3088 C C . ARG B 1 147 ? 69.714 62.200 27.716 1.00 97.28 771 ARG B C 1
ATOM 3089 O O . ARG B 1 147 ? 70.244 62.704 26.742 1.00 97.36 771 ARG B O 1
ATOM 3097 N N . ASP B 1 148 ? 70.413 61.665 28.704 1.00 98.73 772 ASP B N 1
ATOM 3098 C CA . ASP B 1 148 ? 71.871 61.763 28.756 1.00 100.17 772 ASP B CA 1
ATOM 3099 C C . ASP B 1 148 ? 72.517 60.905 27.674 1.00 94.67 772 ASP B C 1
ATOM 3100 O O . ASP B 1 148 ? 73.526 61.274 27.080 1.00 95.21 772 ASP B O 1
ATOM 3105 N N . LEU B 1 149 ? 71.922 59.751 27.429 1.00 90.26 773 LEU B N 1
ATOM 3106 C CA . LEU B 1 149 ? 72.322 58.901 26.307 1.00 85.45 773 LEU B CA 1
ATOM 3107 C C . LEU B 1 149 ? 72.237 59.680 24.975 1.00 84.94 773 LEU B C 1
ATOM 3108 O O . LEU B 1 149 ? 73.158 59.643 24.168 1.00 84.56 773 LEU B O 1
ATOM 3113 N N . LEU B 1 150 ? 71.161 60.423 24.761 1.00 85.99 774 LEU B N 1
ATOM 3114 C CA . LEU B 1 150 ? 71.034 61.202 23.518 1.00 86.42 774 LEU B CA 1
ATOM 3115 C C . LEU B 1 150 ? 71.962 62.435 23.427 1.00 90.99 774 LEU B C 1
ATOM 3116 O O . LEU B 1 150 ? 72.313 62.904 22.325 1.00 91.85 774 LEU B O 1
ATOM 3121 N N . LEU B 1 151 ? 72.344 62.975 24.575 1.00 94.31 775 LEU B N 1
ATOM 3122 C CA . LEU B 1 151 ? 73.234 64.120 24.602 1.00 99.09 775 LEU B CA 1
ATOM 3123 C C . LEU B 1 151 ? 74.690 63.723 24.500 1.00 99.15 775 LEU B C 1
ATOM 3124 O O . LEU B 1 151 ? 75.552 64.569 24.294 1.00 102.85 775 LEU B O 1
ATOM 3129 N N . HIS B 1 152 ? 74.959 62.435 24.672 1.00 95.32 776 HIS B N 1
ATOM 3130 C CA . HIS B 1 152 ? 76.323 61.945 24.769 1.00 95.55 776 HIS B CA 1
ATOM 3131 C C . HIS B 1 152 ? 77.050 62.095 23.434 1.00 95.70 776 HIS B C 1
ATOM 3132 O O . HIS B 1 152 ? 76.531 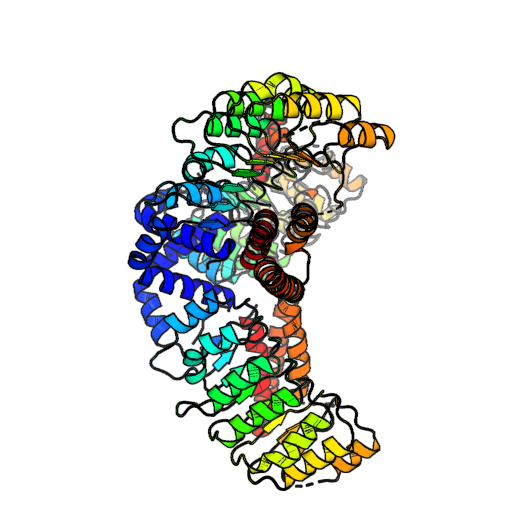61.703 22.405 1.00 92.43 776 HIS B O 1
ATOM 3139 N N . ASP B 1 153 ? 78.246 62.672 23.466 1.00 100.38 777 ASP B N 1
ATOM 3140 C CA . ASP B 1 153 ? 79.066 62.872 22.269 1.00 102.22 777 ASP B CA 1
ATOM 3141 C C . ASP B 1 153 ? 79.239 61.652 21.379 1.00 97.74 777 ASP B C 1
ATOM 3142 O O . ASP B 1 153 ? 79.333 61.780 20.164 1.00 97.90 777 ASP B O 1
ATOM 3147 N N . GLN B 1 154 ? 79.281 60.475 21.989 1.00 94.41 778 GLN B N 1
ATOM 3148 C CA . GLN B 1 154 ? 79.490 59.228 21.261 1.00 90.88 778 GLN B CA 1
ATOM 3149 C C . GLN B 1 154 ? 78.184 58.592 20.711 1.00 85.85 778 GLN B C 1
ATOM 3150 O O . GLN B 1 154 ? 78.216 57.530 20.066 1.00 82.19 778 GLN B O 1
ATOM 3156 N N . CYS B 1 155 ? 77.054 59.244 20.966 1.00 85.49 779 CYS B N 1
ATOM 3157 C CA . CYS B 1 155 ? 75.780 58.733 20.498 1.00 82.24 779 CYS B CA 1
ATOM 3158 C C . CYS B 1 155 ? 75.715 58.549 18.980 1.00 79.86 779 CYS B C 1
ATOM 3159 O O . CYS B 1 155 ? 75.959 59.477 18.229 1.00 83.13 779 CYS B O 1
ATOM 3162 N N . GLN B 1 156 ? 75.412 57.330 18.545 1.00 75.50 780 GLN B N 1
ATOM 3163 C CA A GLN B 1 156 ? 75.310 57.013 17.116 0.50 72.89 780 GLN B CA 1
ATOM 3164 C CA B GLN B 1 156 ? 75.314 57.002 17.121 0.50 73.95 780 GLN B CA 1
ATOM 3165 C C . GLN B 1 156 ? 74.001 56.262 16.864 1.00 70.24 780 GLN B C 1
ATOM 3166 O O . GLN B 1 156 ? 73.877 55.525 15.901 1.00 69.42 780 GLN B O 1
ATOM 3177 N N . ILE B 1 157 ? 73.021 56.454 17.746 1.00 68.43 781 ILE B N 1
ATOM 3178 C CA . ILE B 1 157 ? 71.732 55.809 17.602 1.00 65.55 781 ILE B CA 1
ATOM 3179 C C . ILE B 1 157 ? 70.930 56.497 16.512 1.00 66.70 781 ILE B C 1
ATOM 3180 O O . ILE B 1 157 ? 70.716 57.730 16.584 1.00 68.79 781 ILE B O 1
ATOM 3185 N N . THR B 1 158 ? 70.496 55.723 15.506 1.00 65.00 782 THR B N 1
ATOM 3186 C CA . THR B 1 158 ? 69.634 56.287 14.451 1.00 66.04 782 THR B CA 1
ATOM 3187 C C . THR B 1 158 ? 68.159 56.005 14.698 1.00 64.18 782 THR B C 1
ATOM 3188 O O . THR B 1 158 ? 67.312 56.842 14.439 1.00 65.51 782 THR B O 1
ATOM 3192 N N . THR B 1 159 ? 67.868 54.812 15.194 1.00 61.84 783 THR B N 1
ATOM 3193 C CA . THR B 1 159 ? 66.504 54.388 15.470 1.00 60.91 783 THR B CA 1
ATOM 3194 C C . THR B 1 159 ? 66.367 54.109 16.957 1.00 59.81 783 THR B C 1
ATOM 3195 O O . THR B 1 159 ? 67.114 53.307 17.519 1.00 59.26 783 THR B O 1
ATOM 3199 N N . LEU B 1 160 ? 65.435 54.786 17.609 1.00 60.35 784 LEU B N 1
ATOM 3200 C CA . LEU B 1 160 ? 65.155 54.518 19.022 1.00 59.97 784 LEU B CA 1
ATOM 3201 C C . LEU B 1 160 ? 63.669 54.161 19.196 1.00 60.64 784 LEU B C 1
ATOM 3202 O O . LEU B 1 160 ? 62.812 54.958 18.847 1.00 61.62 784 LEU B O 1
ATOM 3207 N N . ARG B 1 161 ? 63.372 52.961 19.695 1.00 60.42 785 ARG B N 1
ATOM 3208 C CA . ARG B 1 161 ? 61.988 52.523 19.913 1.00 62.95 785 ARG B CA 1
ATOM 3209 C C . ARG B 1 161 ? 61.676 52.406 21.397 1.00 64.18 785 ARG B C 1
ATOM 3210 O O . ARG B 1 161 ? 62.189 51.543 22.109 1.00 62.77 785 ARG B O 1
ATOM 3218 N N . LEU B 1 162 ? 60.820 53.311 21.856 1.00 66.74 786 LEU B N 1
ATOM 3219 C CA . LEU B 1 162 ? 60.487 53.376 23.265 1.00 68.62 786 LEU B CA 1
ATOM 3220 C C . LEU B 1 162 ? 59.035 53.063 23.495 1.00 70.97 786 LEU B C 1
ATOM 3221 O O . LEU B 1 162 ? 58.503 53.354 24.560 1.00 74.18 786 LEU B O 1
ATOM 3226 N N . SER B 1 163 ? 58.378 52.468 22.509 1.00 70.51 787 SER B N 1
ATOM 3227 C CA . SER B 1 163 ? 56.945 52.222 22.643 1.00 74.28 787 SER B CA 1
ATOM 3228 C C . SER B 1 163 ? 56.580 51.264 23.777 1.00 76.75 787 SER B C 1
ATOM 3229 O O . SER B 1 163 ? 57.409 50.488 24.252 1.00 75.64 787 SER B O 1
ATOM 3232 N N . ASN B 1 164 ? 55.325 51.353 24.204 1.00 81.34 788 ASN B N 1
ATOM 3233 C CA . ASN B 1 164 ? 54.805 50.568 25.312 1.00 84.49 788 ASN B CA 1
ATOM 3234 C C . ASN B 1 164 ? 55.705 50.688 26.532 1.00 84.86 788 ASN B C 1
ATOM 3235 O O . ASN B 1 164 ? 56.177 49.713 27.092 1.00 84.83 788 ASN B O 1
ATOM 3240 N N . ASN B 1 165 ? 55.967 51.936 26.888 1.00 85.75 789 ASN B N 1
ATOM 3241 C CA . ASN B 1 165 ? 56.517 52.298 28.175 1.00 88.12 789 ASN B CA 1
ATOM 3242 C C . ASN B 1 165 ? 55.760 53.512 28.629 1.00 92.29 789 ASN B C 1
ATOM 3243 O O . ASN B 1 165 ? 55.538 54.437 27.819 1.00 91.60 789 ASN B O 1
ATOM 3248 N N . PRO B 1 166 ? 55.352 53.533 29.910 1.00 97.04 790 PRO B N 1
ATOM 3249 C CA . PRO B 1 166 ? 54.621 54.688 30.456 1.00 101.83 790 PRO B CA 1
ATOM 3250 C C . PRO B 1 166 ? 55.536 55.900 30.688 1.00 101.99 790 PRO B C 1
ATOM 3251 O O . PRO B 1 166 ? 55.770 56.306 31.820 1.00 105.92 790 PRO B O 1
ATOM 3255 N N . LEU B 1 167 ? 56.053 56.467 29.603 1.00 98.34 791 LEU B N 1
ATOM 3256 C CA . LEU B 1 167 ? 56.912 57.644 29.682 1.00 98.43 791 LEU B CA 1
ATOM 3257 C C . LEU B 1 167 ? 56.213 58.819 30.337 1.00 103.99 791 LEU B C 1
ATOM 3258 O O . LEU B 1 167 ? 56.745 59.382 31.286 1.00 107.27 791 LEU B O 1
ATOM 3263 N N . THR B 1 168 ? 55.030 59.178 29.837 1.00 105.61 792 THR B N 1
ATOM 3264 C CA . THR B 1 168 ? 54.290 60.334 30.365 1.00 111.94 792 THR B CA 1
ATOM 3265 C C . THR B 1 168 ? 54.721 61.624 29.679 1.00 111.33 792 THR B C 1
ATOM 3266 O O . THR B 1 168 ? 55.798 61.686 29.084 1.00 107.55 792 THR B O 1
ATOM 3270 N N . ALA B 1 169 ? 53.886 62.654 29.771 1.00 116.19 793 ALA B N 1
ATOM 3271 C CA . ALA B 1 169 ? 54.242 63.981 29.267 1.00 116.82 793 ALA B CA 1
ATOM 3272 C C . ALA B 1 169 ? 55.502 64.476 29.972 1.00 118.31 793 ALA B C 1
ATOM 3273 O O . ALA B 1 169 ? 56.475 64.846 29.315 1.00 115.44 793 ALA B O 1
ATOM 3275 N N . ALA B 1 170 ? 55.500 64.442 31.302 1.00 123.06 794 ALA B N 1
ATOM 3276 C CA . ALA B 1 170 ? 56.715 64.707 32.067 1.00 124.99 794 ALA B CA 1
ATOM 3277 C C . ALA B 1 170 ? 57.911 63.938 31.492 1.00 118.74 794 ALA B C 1
ATOM 3278 O O . ALA B 1 170 ? 59.007 64.483 31.363 1.00 118.97 794 ALA B O 1
ATOM 3280 N N . GLY B 1 171 ? 57.704 62.682 31.121 1.00 113.96 795 GLY B N 1
ATOM 3281 C CA . GLY B 1 171 ? 58.810 61.872 30.602 1.00 108.11 795 GLY B CA 1
ATOM 3282 C C . GLY B 1 171 ? 59.340 62.382 29.283 1.00 104.06 795 GLY B C 1
ATOM 3283 O O . GLY B 1 171 ? 60.553 62.501 29.065 1.00 101.92 795 GLY B O 1
ATOM 3284 N N . VAL B 1 172 ? 58.408 62.696 28.402 1.00 103.20 796 VAL B N 1
ATOM 3285 C CA . VAL B 1 172 ? 58.759 63.155 27.077 1.00 99.76 796 VAL B CA 1
ATOM 3286 C C . VAL B 1 172 ? 59.409 64.538 27.123 1.00 102.93 796 VAL B C 1
ATOM 3287 O O . VAL B 1 172 ? 60.353 64.800 26.383 1.00 100.83 796 VAL B O 1
ATOM 3291 N N . ALA B 1 173 ? 58.929 65.413 28.002 1.00 108.40 797 ALA B N 1
ATOM 3292 C CA . ALA B 1 173 ? 59.549 66.713 28.131 1.00 112.64 797 ALA B CA 1
ATOM 3293 C C . ALA B 1 173 ? 61.040 66.517 28.349 1.00 111.54 797 ALA B C 1
ATOM 3294 O O . ALA B 1 173 ? 61.862 67.096 27.634 1.00 111.12 797 ALA B O 1
ATOM 3296 N N . VAL B 1 174 ? 61.380 65.658 29.305 1.00 111.74 798 VAL B N 1
ATOM 3297 C CA . VAL B 1 174 ? 62.777 65.384 29.629 1.00 111.29 798 VAL B CA 1
ATOM 3298 C C . VAL B 1 174 ? 63.485 64.777 28.440 1.00 105.55 798 VAL B C 1
ATOM 3299 O O . VAL B 1 174 ? 64.622 65.142 28.133 1.00 105.11 798 VAL B O 1
ATOM 3303 N N . LEU B 1 175 ? 62.801 63.871 27.755 1.00 101.63 799 LEU B N 1
ATOM 3304 C CA . LEU B 1 175 ? 63.379 63.241 26.590 1.00 97.04 799 LEU B CA 1
ATOM 3305 C C . LEU B 1 175 ? 63.625 64.266 25.478 1.00 97.81 799 LEU B C 1
ATOM 3306 O O . LEU B 1 175 ? 64.650 64.248 24.784 1.00 95.56 799 LEU B O 1
ATOM 3311 N N . MET B 1 176 ? 62.676 65.180 25.335 1.00 101.43 800 MET B N 1
ATOM 3312 C CA . MET B 1 176 ? 62.748 66.186 24.302 1.00 102.76 800 MET B CA 1
ATOM 3313 C C . MET B 1 176 ? 64.046 66.977 24.393 1.00 105.05 800 MET B C 1
ATOM 3314 O O . MET B 1 176 ? 64.694 67.206 23.374 1.00 103.79 800 MET B O 1
ATOM 3319 N N . GLU B 1 177 ? 64.422 67.380 25.607 1.00 109.01 801 GLU B N 1
ATOM 3320 C CA . GLU B 1 177 ? 65.682 68.093 25.842 1.00 111.83 801 GLU B CA 1
ATOM 3321 C C . GLU B 1 177 ? 66.897 67.323 25.294 1.00 107.40 801 GLU B C 1
ATOM 3322 O O . GLU B 1 177 ? 67.823 67.931 24.753 1.00 108.47 801 GLU B O 1
ATOM 3328 N N . GLY B 1 178 ? 66.883 65.993 25.413 1.00 102.30 802 GLY B N 1
ATOM 3329 C CA . GLY B 1 178 ? 67.976 65.164 24.898 1.00 97.93 802 GLY B CA 1
ATOM 3330 C C . GLY B 1 178 ? 67.955 65.137 23.386 1.00 94.58 802 GLY B C 1
ATOM 3331 O O . GLY B 1 178 ? 68.993 65.226 22.715 1.00 94.14 802 GLY B O 1
ATOM 3332 N N . LEU B 1 179 ? 66.754 65.007 22.848 1.00 92.29 803 LEU B N 1
ATOM 3333 C CA . LEU B 1 179 ? 66.549 65.102 21.428 1.00 90.09 803 LEU B CA 1
ATOM 3334 C C . LEU B 1 179 ? 67.000 66.468 20.860 1.00 93.53 803 LEU B C 1
ATOM 3335 O O . LEU B 1 179 ? 67.528 66.545 19.746 1.00 92.44 803 LEU B O 1
ATOM 3340 N N . ALA B 1 180 ? 66.810 67.534 21.639 1.00 97.58 804 ALA B N 1
ATOM 3341 C CA . ALA B 1 180 ? 67.293 68.874 21.261 1.00 101.70 804 ALA B CA 1
ATOM 3342 C C . ALA B 1 180 ? 68.799 68.943 20.996 1.00 102.22 804 ALA B C 1
ATOM 3343 O O . ALA B 1 180 ? 69.233 69.657 20.099 1.00 104.37 804 ALA B O 1
ATOM 3345 N N . GLY B 1 181 ? 69.594 68.207 21.758 1.00 100.60 805 GLY B N 1
ATOM 3346 C CA . GLY B 1 181 ? 71.035 68.218 21.534 1.00 101.46 805 GLY B CA 1
ATOM 3347 C C . GLY B 1 181 ? 71.626 66.986 20.865 1.00 96.48 805 GLY B C 1
ATOM 3348 O O . GLY B 1 181 ? 72.837 66.734 21.005 1.00 97.58 805 GLY B O 1
ATOM 3349 N N . ASN B 1 182 ? 70.790 66.230 20.147 1.00 91.22 806 ASN B N 1
ATOM 3350 C CA . ASN B 1 182 ? 71.204 65.012 19.468 1.00 86.21 806 ASN B CA 1
ATOM 3351 C C . ASN B 1 182 ? 71.249 65.245 17.978 1.00 85.86 806 ASN B C 1
ATOM 3352 O O . ASN B 1 182 ? 70.435 66.013 17.447 1.00 87.57 806 ASN B O 1
ATOM 3357 N N . THR B 1 183 ? 72.157 64.585 17.268 1.00 84.11 807 THR B N 1
ATOM 3358 C CA . THR B 1 183 ? 72.091 64.691 15.801 1.00 84.27 807 THR B CA 1
ATOM 3359 C C . THR B 1 183 ? 72.005 63.342 15.090 1.00 79.64 807 THR B C 1
ATOM 3360 O O . THR B 1 183 ? 71.888 63.273 13.860 1.00 79.85 807 THR B O 1
ATOM 3364 N N . SER B 1 184 ? 72.049 62.262 15.856 1.00 75.97 808 SER B N 1
ATOM 3365 C CA . SER B 1 184 ? 72.100 60.937 15.244 1.00 72.24 808 SER B CA 1
ATOM 3366 C C . SER B 1 184 ? 70.711 60.355 14.932 1.00 69.10 808 SER B C 1
ATOM 3367 O O . SER B 1 184 ? 70.541 59.714 13.919 1.00 67.68 808 SER B O 1
ATOM 3370 N N . VAL B 1 185 ? 69.735 60.632 15.783 1.00 68.26 809 VAL B N 1
ATOM 3371 C CA . VAL B 1 185 ? 68.457 59.964 15.721 1.00 66.50 809 VAL B CA 1
ATOM 3372 C C . VAL B 1 185 ? 67.544 60.426 14.582 1.00 68.26 809 VAL B C 1
ATOM 3373 O O . VAL B 1 185 ? 67.094 61.565 14.562 1.00 70.92 809 VAL B O 1
ATOM 3377 N N . THR B 1 186 ? 67.232 59.513 13.668 1.00 67.29 810 THR B N 1
ATOM 3378 C CA . THR B 1 186 ? 66.343 59.817 12.574 1.00 69.10 810 THR B CA 1
ATOM 3379 C C . THR B 1 186 ? 64.945 59.216 12.720 1.00 68.01 810 THR B C 1
ATOM 3380 O O . THR B 1 186 ? 64.001 59.749 12.150 1.00 69.37 810 THR B O 1
ATOM 3384 N N . HIS B 1 187 ? 64.826 58.123 13.470 1.00 66.04 811 HIS B N 1
ATOM 3385 C CA . HIS B 1 187 ? 63.549 57.422 13.671 1.00 65.76 811 HIS B CA 1
ATOM 3386 C C . HIS B 1 187 ? 63.240 57.174 15.162 1.00 65.02 811 HIS B C 1
ATOM 3387 O O . HIS B 1 187 ? 63.973 56.475 15.874 1.00 63.92 811 HIS B O 1
ATOM 3394 N N . LEU B 1 188 ? 62.151 57.762 15.633 1.00 66.19 812 LEU B N 1
ATOM 3395 C CA . LEU B 1 188 ? 61.823 57.692 17.038 1.00 66.50 812 LEU B CA 1
ATOM 3396 C C . LEU B 1 188 ? 60.413 57.187 17.172 1.00 67.75 812 LEU B C 1
ATOM 3397 O O . LEU B 1 188 ? 59.487 57.689 16.513 1.00 69.46 812 LEU B O 1
ATOM 3402 N N . SER B 1 189 ? 60.243 56.199 18.038 1.00 67.35 813 SER B N 1
ATOM 3403 C CA . SER B 1 189 ? 58.905 55.677 18.273 1.00 69.17 813 SER B CA 1
ATOM 3404 C C . SER B 1 189 ? 58.378 55.856 19.706 1.00 70.35 813 SER B C 1
ATOM 3405 O O . SER B 1 189 ? 58.998 55.423 20.681 1.00 70.30 813 SER B O 1
ATOM 3408 N N . LEU B 1 190 ? 57.229 56.497 19.820 1.00 72.03 814 LEU B N 1
ATOM 3409 C CA . LEU B 1 190 ? 56.647 56.756 21.118 1.00 74.07 814 LEU B CA 1
ATOM 3410 C C . LEU B 1 190 ? 55.228 56.242 21.158 1.00 75.82 814 LEU B C 1
ATOM 3411 O O . LEU B 1 190 ? 54.412 56.749 21.900 1.00 79.11 814 LEU B O 1
ATOM 3416 N N . LEU B 1 191 ? 54.936 55.227 20.353 1.00 74.27 815 LEU B N 1
ATOM 3417 C CA . LEU B 1 191 ? 53.625 54.590 20.381 1.00 76.74 815 LEU B CA 1
ATOM 3418 C C . LEU B 1 191 ? 53.238 54.133 21.805 1.00 79.68 815 LEU B C 1
ATOM 3419 O O . LEU B 1 191 ? 54.057 53.509 22.520 1.00 78.24 815 LEU B O 1
ATOM 3424 N N . HIS B 1 192 ? 52.004 54.464 22.214 1.00 83.42 816 HIS B N 1
ATOM 3425 C CA . HIS B 1 192 ? 51.479 54.068 23.518 1.00 86.87 816 HIS B CA 1
ATOM 3426 C C . HIS B 1 192 ? 52.515 54.320 24.606 1.00 86.39 816 HIS B C 1
ATOM 3427 O O . HIS B 1 192 ? 53.038 53.378 25.221 1.00 85.03 816 HIS B O 1
ATOM 3434 N N . THR B 1 193 ? 52.837 55.590 24.831 1.00 86.91 817 THR B N 1
ATOM 3435 C CA . THR B 1 193 ? 53.712 55.896 25.951 1.00 88.32 817 THR B CA 1
ATOM 3436 C C . THR B 1 193 ? 53.093 56.871 26.948 1.00 94.08 817 THR B C 1
ATOM 3437 O O . THR B 1 193 ? 53.814 57.540 27.695 1.00 96.05 817 THR B O 1
ATOM 3441 N N . GLY B 1 194 ? 51.765 56.958 26.965 1.00 98.04 818 GLY B N 1
ATOM 3442 C CA . GLY B 1 194 ? 51.054 57.805 27.937 1.00 104.46 818 GLY B CA 1
ATOM 3443 C C . GLY B 1 194 ? 51.262 59.304 27.818 1.00 106.05 818 GLY B C 1
ATOM 3444 O O . GLY B 1 194 ? 51.194 60.019 28.813 1.00 110.93 818 GLY B O 1
ATOM 3445 N N . LEU B 1 195 ? 51.490 59.780 26.597 1.00 102.73 819 LEU B N 1
ATOM 3446 C CA . LEU B 1 195 ? 51.717 61.202 26.335 1.00 104.02 819 LEU B CA 1
ATOM 3447 C C . LEU B 1 195 ? 50.474 62.076 26.503 1.00 110.05 819 LEU B C 1
ATOM 3448 O O . LEU B 1 195 ? 50.526 63.126 27.147 1.00 114.38 819 LEU B O 1
ATOM 3453 N N . GLY B 1 196 ? 49.369 61.654 25.895 1.00 111.10 820 GLY B N 1
ATOM 3454 C CA . GLY B 1 196 ? 48.135 62.429 25.901 1.00 116.89 820 GLY B CA 1
ATOM 3455 C C . GLY B 1 196 ? 48.281 63.792 25.272 1.00 117.87 820 GLY B C 1
ATOM 3456 O O . GLY B 1 196 ? 49.296 64.103 24.647 1.00 113.78 820 GLY B O 1
ATOM 3457 N N . ASP B 1 197 ? 47.241 64.592 25.446 1.00 123.88 821 ASP B N 1
ATOM 3458 C CA . ASP B 1 197 ? 47.239 65.978 25.054 1.00 126.55 821 ASP B CA 1
ATOM 3459 C C . ASP B 1 197 ? 48.533 66.689 25.441 1.00 126.47 821 ASP B C 1
ATOM 3460 O O . ASP B 1 197 ? 49.272 67.147 24.564 1.00 123.25 821 ASP B O 1
ATOM 3465 N N . GLU B 1 198 ? 48.819 66.764 26.740 1.00 130.49 822 GLU B N 1
ATOM 3466 C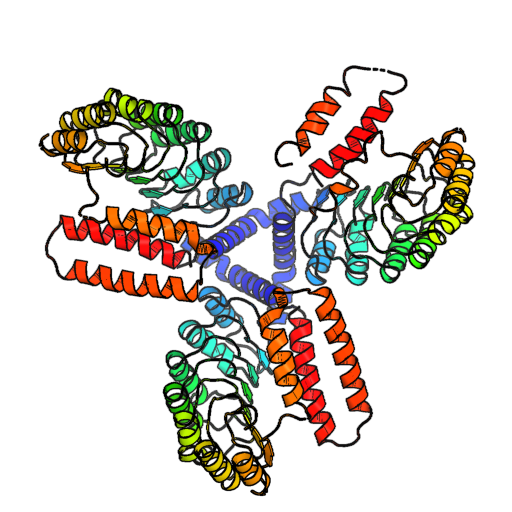 CA . GLU B 1 198 ? 50.001 67.490 27.213 1.00 131.54 822 GLU B CA 1
ATOM 3467 C C . GLU B 1 198 ? 51.269 67.050 26.469 1.00 124.65 822 GLU B C 1
ATOM 3468 O O . GLU B 1 198 ? 52.071 67.889 26.032 1.00 124.02 822 GLU B O 1
ATOM 3474 N N . GLY B 1 199 ? 51.423 65.733 26.307 1.00 119.99 823 GLY B N 1
ATOM 3475 C CA . GLY B 1 199 ? 52.600 65.155 25.666 1.00 113.21 823 GLY B CA 1
ATOM 3476 C C . GLY B 1 199 ? 52.800 65.608 24.239 1.00 109.92 823 GLY B C 1
ATOM 3477 O O . GLY B 1 199 ? 53.898 66.010 23.869 1.00 108.22 823 GLY B O 1
ATOM 3478 N N . LEU B 1 200 ? 51.733 65.557 23.448 1.00 109.40 824 LEU B N 1
ATOM 3479 C CA . LEU B 1 200 ? 51.814 65.865 22.031 1.00 106.13 824 LEU B CA 1
ATOM 3480 C C . LEU B 1 200 ? 52.004 67.357 21.757 1.00 108.69 824 LEU B C 1
ATOM 3481 O O . LEU B 1 200 ? 52.799 67.740 20.900 1.00 106.64 824 LEU B O 1
ATOM 3486 N N . GLU B 1 201 ? 51.284 68.191 22.497 1.00 113.81 825 GLU B N 1
ATOM 3487 C CA . GLU B 1 201 ? 51.497 69.640 22.445 1.00 117.36 825 GLU B CA 1
ATOM 3488 C C . GLU B 1 201 ? 52.942 69.993 22.770 1.00 116.23 825 GLU B C 1
ATOM 3489 O O . GLU B 1 201 ? 53.523 70.850 22.110 1.00 116.26 825 GLU B O 1
ATOM 3495 N N . LEU B 1 202 ? 53.534 69.323 23.760 1.00 115.53 826 LEU B N 1
ATOM 3496 C CA . LEU B 1 202 ? 54.946 69.547 24.044 1.00 115.11 826 LEU B CA 1
ATOM 3497 C C . LEU B 1 202 ? 55.828 69.271 22.826 1.00 109.79 826 LEU B C 1
ATOM 3498 O O . LEU B 1 202 ? 56.673 70.095 22.482 1.00 110.97 826 LEU B O 1
ATOM 3503 N N . LEU B 1 203 ? 55.625 68.125 22.176 1.00 104.12 827 LEU B N 1
ATOM 3504 C CA . LEU B 1 203 ? 56.366 67.809 20.955 1.00 99.43 827 LEU B CA 1
ATOM 3505 C C . LEU B 1 203 ? 56.189 68.889 19.909 1.00 100.88 827 LEU B C 1
ATOM 3506 O O . LEU B 1 203 ? 57.173 69.407 19.392 1.00 100.68 827 LEU B O 1
ATOM 3511 N N . ALA B 1 204 ? 54.937 69.250 19.639 1.00 102.76 828 ALA B N 1
ATOM 3512 C CA . ALA B 1 204 ? 54.611 70.288 18.672 1.00 104.93 828 ALA B CA 1
ATOM 3513 C C . ALA B 1 204 ? 55.411 71.569 18.890 1.00 108.81 828 ALA B C 1
ATOM 3514 O O . ALA B 1 204 ? 55.983 72.110 17.951 1.00 108.77 828 ALA B O 1
ATOM 3516 N N . ALA B 1 205 ? 55.464 72.030 20.135 1.00 113.03 829 ALA B N 1
ATOM 3517 C CA . ALA B 1 205 ? 56.179 73.252 20.491 1.00 117.86 829 ALA B CA 1
ATOM 3518 C C . ALA B 1 205 ? 57.703 73.132 20.375 1.00 116.79 829 ALA B C 1
ATOM 3519 O O . ALA B 1 205 ? 58.383 74.104 20.031 1.00 120.00 829 ALA B O 1
ATOM 3521 N N . GLN B 1 206 ? 58.234 71.941 20.643 1.00 113.02 830 GLN B N 1
ATOM 3522 C CA . GLN B 1 206 ? 59.675 71.764 20.790 1.00 112.71 830 GLN B CA 1
ATOM 3523 C C . GLN B 1 206 ? 60.353 71.174 19.558 1.00 108.27 830 GLN B C 1
ATOM 3524 O O . GLN B 1 206 ? 61.558 71.307 19.379 1.00 108.09 830 GLN B O 1
ATOM 3530 N N . LEU B 1 207 ? 59.575 70.517 18.714 1.00 105.20 831 LEU B N 1
ATOM 3531 C CA . LEU B 1 207 ? 60.113 69.699 17.637 1.00 101.72 831 LEU B CA 1
ATOM 3532 C C . LEU B 1 207 ? 61.242 70.340 16.831 1.00 103.14 831 LEU B C 1
ATOM 3533 O O . LEU B 1 207 ? 62.332 69.769 16.713 1.00 101.59 831 LEU B O 1
ATOM 3538 N N . ASP B 1 208 ? 60.976 71.530 16.299 1.00 106.85 832 ASP B N 1
ATOM 3539 C CA . ASP B 1 208 ? 61.909 72.234 15.413 1.00 109.01 832 ASP B CA 1
ATOM 3540 C C . ASP B 1 208 ? 63.304 72.472 16.013 1.00 110.58 832 ASP B C 1
ATOM 3541 O O . ASP B 1 208 ? 64.237 72.879 15.301 1.00 112.10 832 ASP B O 1
ATOM 3546 N N . ARG B 1 209 ? 63.437 72.229 17.317 1.00 110.38 833 ARG B N 1
ATOM 3547 C CA . ARG B 1 209 ? 64.739 72.227 17.971 1.00 111.50 833 ARG B CA 1
ATOM 3548 C C . ARG B 1 209 ? 65.610 71.046 17.515 1.00 106.73 833 ARG B C 1
ATOM 3549 O O . ARG B 1 209 ? 66.833 71.129 17.583 1.00 108.32 833 ARG B O 1
ATOM 3551 N N . ASN B 1 210 ? 65.002 69.956 17.050 1.00 101.30 834 ASN B N 1
ATOM 3552 C CA . ASN B 1 210 ? 65.778 68.884 16.399 1.00 97.12 834 ASN B CA 1
ATOM 3553 C C . ASN B 1 210 ? 65.714 69.010 14.885 1.00 96.57 834 ASN B C 1
ATOM 3554 O O . ASN B 1 210 ? 64.653 69.267 14.324 1.00 96.76 834 ASN B O 1
ATOM 3559 N N . ARG B 1 211 ? 66.841 68.817 14.214 1.00 96.57 835 ARG B N 1
ATOM 3560 C CA . ARG B 1 211 ? 66.849 69.045 12.766 1.00 97.32 835 ARG B CA 1
ATOM 3561 C C . ARG B 1 211 ? 67.100 67.797 11.926 1.00 93.13 835 ARG B C 1
ATOM 3562 O O . ARG B 1 211 ? 67.298 67.903 10.723 1.00 94.29 835 ARG B O 1
ATOM 3570 N N . GLN B 1 212 ? 67.114 66.619 12.526 1.00 88.27 836 GLN B N 1
ATOM 3571 C CA . GLN B 1 212 ? 67.383 65.473 11.692 1.00 85.35 836 GLN B CA 1
ATOM 3572 C C . GLN B 1 212 ? 66.333 64.372 11.747 1.00 80.64 836 GLN B C 1
ATOM 3573 O O . GLN B 1 212 ? 66.374 63.445 10.948 1.00 78.90 836 GLN B O 1
ATOM 3579 N N . LEU B 1 213 ? 65.378 64.511 12.657 1.00 79.01 837 LEU B N 1
ATOM 3580 C CA . LEU B 1 213 ? 64.321 63.544 12.840 1.00 75.91 837 LEU B CA 1
ATOM 3581 C C . LEU B 1 213 ? 63.491 63.343 11.576 1.00 76.05 837 LEU B C 1
ATOM 3582 O O . LEU B 1 213 ? 63.040 64.304 10.954 1.00 78.57 837 LEU B O 1
ATOM 3587 N N . GLN B 1 214 ? 63.296 62.087 11.189 1.00 73.45 838 GLN B N 1
ATOM 3588 C CA . GLN B 1 214 ? 62.611 61.821 9.925 1.00 73.79 838 GLN B CA 1
ATOM 3589 C C . GLN B 1 214 ? 61.277 61.156 10.143 1.00 72.63 838 GLN B C 1
ATOM 3590 O O . GLN B 1 214 ? 60.332 61.400 9.393 1.00 74.50 838 GLN B O 1
ATOM 3596 N N . GLU B 1 215 ? 61.205 60.322 11.174 1.00 70.12 839 GLU B N 1
ATOM 3597 C CA . GLU B 1 215 ? 60.005 59.574 11.461 1.00 69.73 839 GLU B CA 1
ATOM 3598 C C . GLU B 1 215 ? 59.663 59.608 12.948 1.00 68.36 839 GLU B C 1
ATOM 3599 O O . GLU B 1 215 ? 60.490 59.252 13.795 1.00 66.89 839 GLU B O 1
ATOM 3605 N N . LEU B 1 216 ? 58.442 60.031 13.264 1.00 68.83 840 LEU B N 1
ATOM 3606 C CA . LEU B 1 216 ? 57.989 60.043 14.616 1.00 68.84 840 LEU B CA 1
ATOM 3607 C C . LEU B 1 216 ? 56.696 59.269 14.677 1.00 70.29 840 LEU B C 1
ATOM 3608 O O . LEU B 1 216 ? 55.785 59.523 13.893 1.00 72.69 840 LEU B O 1
ATOM 3613 N N . ASN B 1 217 ? 56.621 58.318 15.602 1.00 69.65 841 ASN B N 1
ATOM 3614 C CA . ASN B 1 217 ? 55.410 57.548 15.839 1.00 70.51 841 ASN B CA 1
ATOM 3615 C C . ASN B 1 217 ? 54.801 57.943 17.185 1.00 72.61 841 ASN B C 1
ATOM 3616 O O . ASN B 1 217 ? 55.390 57.709 18.241 1.00 72.27 841 ASN B O 1
ATOM 3621 N N . VAL B 1 218 ? 53.622 58.550 17.151 1.00 75.28 842 VAL B N 1
ATOM 3622 C CA . VAL B 1 218 ? 52.935 58.921 18.389 1.00 77.77 842 VAL B CA 1
ATOM 3623 C C . VAL B 1 218 ? 51.528 58.336 18.435 1.00 80.63 842 VAL B C 1
ATOM 3624 O O . VAL B 1 218 ? 50.639 58.852 19.115 1.00 84.43 842 VAL B O 1
ATOM 3628 N N . ALA B 1 219 ? 51.347 57.224 17.728 1.00 79.14 843 ALA B N 1
ATOM 3629 C CA . ALA B 1 219 ? 50.083 56.522 17.706 1.00 81.62 843 ALA B CA 1
ATOM 3630 C C . ALA B 1 219 ? 49.727 56.052 19.095 1.00 83.91 843 ALA B C 1
ATOM 3631 O O . ALA B 1 219 ? 50.601 55.916 19.947 1.00 81.89 843 ALA B O 1
ATOM 3633 N N . TYR B 1 220 ? 48.432 55.816 19.307 1.00 88.41 844 TYR B N 1
ATOM 3634 C CA . TYR B 1 220 ? 47.913 55.159 20.509 1.00 92.13 844 TYR B CA 1
ATOM 3635 C C . TYR B 1 220 ? 48.323 55.857 21.819 1.00 93.47 844 TYR B C 1
ATOM 3636 O O . TYR B 1 220 ? 48.799 55.225 22.742 1.00 93.98 844 TYR B O 1
ATOM 3645 N N . ASN B 1 221 ? 48.141 57.168 21.899 1.00 95.12 845 ASN B N 1
ATOM 3646 C CA . ASN B 1 221 ? 48.584 57.914 23.073 1.00 97.02 845 ASN B CA 1
ATOM 3647 C C . ASN B 1 221 ? 47.463 58.724 23.743 1.00 103.25 845 ASN B C 1
ATOM 3648 O O . ASN B 1 221 ? 47.728 59.694 24.467 1.00 105.55 845 ASN B O 1
ATOM 3653 N N . GLY B 1 222 ? 46.213 58.341 23.489 1.00 106.42 846 GLY B N 1
ATOM 3654 C CA . GLY B 1 222 ? 45.062 58.960 24.141 1.00 113.16 846 GLY B CA 1
ATOM 3655 C C . GLY B 1 222 ? 44.835 60.436 23.852 1.00 115.36 846 GLY B C 1
ATOM 3656 O O . GLY B 1 222 ? 44.098 61.098 24.583 1.00 121.32 846 GLY B O 1
ATOM 3657 N N . ALA B 1 223 ? 45.437 60.953 22.781 1.00 111.15 847 ALA B N 1
ATOM 3658 C CA . ALA B 1 223 ? 45.357 62.383 22.467 1.00 112.77 847 ALA B CA 1
ATOM 3659 C C . ALA B 1 223 ? 44.183 62.751 21.553 1.00 115.21 847 ALA B C 1
ATOM 3660 O O . ALA B 1 223 ? 43.776 61.955 20.695 1.00 113.68 847 ALA B O 1
ATOM 3662 N N . GLY B 1 224 ? 43.661 63.965 21.742 1.00 119.30 848 GLY B N 1
ATOM 3663 C CA . GLY B 1 224 ? 42.458 64.438 21.055 1.00 122.73 848 GLY B CA 1
ATOM 3664 C C . GLY B 1 224 ? 42.734 65.257 19.812 1.00 120.80 848 GLY B C 1
ATOM 3665 O O . GLY B 1 224 ? 43.859 65.291 19.321 1.00 116.27 848 GLY B O 1
ATOM 3666 N N . ASP B 1 225 ? 41.703 65.936 19.317 1.00 124.75 849 ASP B N 1
ATOM 3667 C CA . ASP B 1 225 ? 41.771 66.600 18.018 1.00 123.31 849 ASP B CA 1
ATOM 3668 C C . ASP B 1 225 ? 42.813 67.706 17.920 1.00 121.80 849 ASP B C 1
ATOM 3669 O O . ASP B 1 225 ? 43.639 67.683 17.001 1.00 117.64 849 ASP B O 1
ATOM 3674 N N . THR B 1 226 ? 42.782 68.671 18.844 1.00 125.63 850 THR B N 1
ATOM 3675 C CA . THR B 1 226 ? 43.687 69.830 18.730 1.00 125.62 850 THR B CA 1
ATOM 3676 C C . THR B 1 226 ? 45.154 69.481 18.952 1.00 120.70 850 THR B C 1
ATOM 3677 O O . THR B 1 226 ? 46.000 69.895 18.151 1.00 118.10 850 THR B O 1
ATOM 3681 N N . ALA B 1 227 ? 45.453 68.728 20.011 1.00 119.45 851 ALA B N 1
ATOM 3682 C CA . ALA B 1 227 ? 46.820 68.259 20.221 1.00 114.46 851 ALA B CA 1
ATOM 3683 C C . ALA B 1 227 ? 47.339 67.620 18.937 1.00 108.54 851 ALA B C 1
ATOM 3684 O O . ALA B 1 227 ? 48.357 68.058 18.377 1.00 105.94 851 ALA B O 1
ATOM 3686 N N . ALA B 1 228 ? 46.613 66.615 18.451 1.00 106.18 852 ALA B N 1
ATOM 3687 C CA . ALA B 1 228 ? 46.981 65.945 17.218 1.00 101.57 852 ALA B CA 1
ATOM 3688 C C . ALA B 1 228 ? 47.202 66.940 16.078 1.00 101.29 852 ALA B C 1
ATOM 3689 O O . ALA B 1 228 ? 48.185 66.837 15.362 1.00 97.75 852 ALA B O 1
ATOM 3691 N N . LEU B 1 229 ? 46.316 67.921 15.935 1.00 105.44 853 LEU B N 1
ATOM 3692 C CA . LEU B 1 229 ? 46.482 68.935 14.882 1.00 106.13 853 LEU B CA 1
ATOM 3693 C C . LEU B 1 229 ? 47.723 69.815 15.074 1.00 105.32 853 LEU B C 1
ATOM 3694 O O . LEU B 1 229 ? 48.467 70.043 14.125 1.00 103.27 853 LEU B O 1
ATOM 3699 N N . ALA B 1 230 ? 47.947 70.298 16.293 1.00 107.39 854 ALA B N 1
ATOM 3700 C CA . ALA B 1 230 ? 49.123 71.114 16.576 1.00 107.85 854 ALA B CA 1
ATOM 3701 C C . ALA B 1 230 ? 50.395 70.364 16.170 1.00 103.50 854 ALA B C 1
ATOM 3702 O O . ALA B 1 230 ? 51.284 70.934 15.537 1.00 103.31 854 ALA B O 1
ATOM 3704 N N . LEU B 1 231 ? 50.464 69.080 16.497 1.00 100.49 855 LEU B N 1
ATOM 3705 C CA . LEU B 1 231 ? 51.633 68.304 16.158 1.00 96.62 855 LEU B CA 1
ATOM 3706 C C . LEU B 1 231 ? 51.719 68.063 14.678 1.00 94.90 855 LEU B C 1
ATOM 3707 O O . LEU B 1 231 ? 52.803 68.118 14.117 1.00 93.44 855 LEU B O 1
ATOM 3712 N N . ALA B 1 232 ? 50.588 67.790 14.045 1.00 96.01 856 ALA B N 1
ATOM 3713 C CA . ALA B 1 232 ? 50.574 67.604 12.599 1.00 95.71 856 ALA B CA 1
ATOM 3714 C C . ALA B 1 232 ? 51.095 68.851 11.880 1.00 97.95 856 ALA B C 1
ATOM 3715 O O . ALA B 1 232 ? 51.800 68.761 10.880 1.00 96.74 856 ALA B O 1
ATOM 3717 N N . ARG B 1 233 ? 50.723 70.007 12.422 1.00 102.04 857 ARG B N 1
ATOM 3718 C CA . ARG B 1 233 ? 51.111 71.313 11.914 1.00 105.23 857 ARG B CA 1
ATOM 3719 C C . ARG B 1 233 ? 52.608 71.505 12.052 1.00 103.69 857 ARG B C 1
ATOM 3720 O O . ARG B 1 233 ? 53.283 71.904 11.101 1.00 103.51 857 ARG B O 1
ATOM 3728 N N . ALA B 1 234 ? 53.119 71.204 13.241 1.00 102.49 858 ALA B N 1
ATOM 3729 C CA . ALA B 1 234 ? 54.529 71.367 13.523 1.00 101.94 858 ALA B CA 1
ATOM 3730 C C . ALA B 1 234 ? 55.340 70.496 12.581 1.00 98.68 858 ALA B C 1
ATOM 3731 O O . ALA B 1 234 ? 56.393 70.911 12.098 1.00 99.40 858 ALA B O 1
ATOM 3733 N N . ALA B 1 235 ? 54.816 69.307 12.302 1.00 96.08 859 ALA B N 1
ATOM 3734 C CA . ALA B 1 235 ? 55.476 68.341 11.440 1.00 93.75 859 ALA B CA 1
ATOM 3735 C C . ALA B 1 235 ? 55.647 68.890 10.035 1.00 95.80 859 ALA B C 1
ATOM 3736 O O . ALA B 1 235 ? 56.738 68.834 9.470 1.00 95.73 859 ALA B O 1
ATOM 3738 N N . ARG B 1 236 ? 54.572 69.433 9.477 1.00 98.48 860 ARG B N 1
ATOM 3739 C CA . ARG B 1 236 ? 54.611 69.936 8.108 1.00 101.25 860 ARG B CA 1
ATOM 3740 C C . ARG B 1 236 ? 55.568 71.136 7.967 1.00 103.58 860 ARG B C 1
ATOM 3741 O O . ARG B 1 236 ? 56.126 71.379 6.894 1.00 104.90 860 ARG B O 1
ATOM 3749 N N . GLU B 1 237 ? 55.766 71.856 9.069 1.00 104.37 861 GLU B N 1
ATOM 3750 C CA . GLU B 1 237 ? 56.694 72.974 9.134 1.00 106.83 861 GLU B CA 1
ATOM 3751 C C . GLU B 1 237 ? 58.099 72.502 9.507 1.00 104.31 861 GLU B C 1
ATOM 3752 O O . GLU B 1 237 ? 59.049 73.268 9.491 1.00 107.07 861 GLU B O 1
ATOM 3758 N N . HIS B 1 238 ? 58.239 71.236 9.843 1.00 99.45 862 HIS B N 1
ATOM 3759 C CA . HIS B 1 238 ? 59.537 70.737 10.271 1.00 97.18 862 HIS B CA 1
ATOM 3760 C C . HIS B 1 238 ? 60.516 70.583 9.085 1.00 97.11 862 HIS B C 1
ATOM 3761 O O . HIS B 1 238 ? 60.106 70.135 8.008 1.00 96.17 862 HIS B O 1
ATOM 3768 N N . PRO B 1 239 ? 61.803 70.965 9.281 1.00 98.40 863 PRO B N 1
ATOM 3769 C CA . PRO B 1 239 ? 62.825 70.884 8.223 1.00 99.48 863 PRO B CA 1
ATOM 3770 C C . PRO B 1 239 ? 63.160 69.482 7.729 1.00 95.99 863 PRO B C 1
ATOM 3771 O O . PRO B 1 239 ? 63.573 69.335 6.591 1.00 97.09 863 PRO B O 1
ATOM 3775 N N . SER B 1 240 ? 62.987 68.462 8.563 1.00 92.12 864 SER B N 1
ATOM 3776 C CA . SER B 1 240 ? 63.408 67.107 8.180 1.00 89.37 864 SER B CA 1
ATOM 3777 C C . SER B 1 240 ? 62.312 66.033 8.223 1.00 85.96 864 SER B C 1
ATOM 3778 O O . SER B 1 240 ? 62.381 65.054 7.489 1.00 84.17 864 SER B O 1
ATOM 3781 N N . LEU B 1 241 ? 61.297 66.253 9.052 1.00 85.62 865 LEU B N 1
ATOM 3782 C CA . LEU B 1 241 ? 60.338 65.216 9.384 1.00 83.83 865 LEU B CA 1
ATOM 3783 C C . LEU B 1 241 ? 59.484 64.767 8.198 1.00 84.71 865 LEU B C 1
ATOM 3784 O O . LEU B 1 241 ? 58.642 65.521 7.699 1.00 87.21 865 LEU B O 1
ATOM 3789 N N . GLU B 1 242 ? 59.702 63.525 7.773 1.00 83.06 866 GLU B N 1
ATOM 3790 C CA . GLU B 1 242 ? 59.049 62.985 6.590 1.00 84.04 866 GLU B CA 1
ATOM 3791 C C . GLU B 1 242 ? 57.746 62.246 6.888 1.00 82.08 866 GLU B C 1
ATOM 3792 O O . GLU B 1 242 ? 56.850 62.238 6.067 1.00 83.55 866 GLU B O 1
ATOM 3798 N N . LEU B 1 243 ? 57.641 61.633 8.068 1.00 79.21 867 LEU B N 1
ATOM 3799 C CA . LEU B 1 243 ? 56.485 60.787 8.414 1.00 77.54 867 LEU B CA 1
ATOM 3800 C C . LEU B 1 243 ? 56.065 60.881 9.885 1.00 75.86 867 LEU B C 1
ATOM 3801 O O . LEU B 1 243 ? 56.897 60.790 10.768 1.00 74.15 867 LEU B O 1
ATOM 3806 N N . LEU B 1 244 ? 54.766 61.057 10.130 1.00 76.83 868 LEU B N 1
ATOM 3807 C CA . LEU B 1 244 ? 54.210 61.195 11.488 1.00 76.17 868 LEU B CA 1
ATOM 3808 C C . LEU B 1 244 ? 52.999 60.283 11.658 1.00 76.90 868 LEU B C 1
ATOM 3809 O O . LEU B 1 244 ? 52.035 60.372 10.906 1.00 79.18 868 LEU B O 1
ATOM 3814 N N . HIS B 1 245 ? 53.047 59.410 12.656 1.00 75.54 869 HIS B N 1
ATOM 3815 C CA . HIS B 1 245 ? 51.958 58.452 12.887 1.00 76.45 869 HIS B CA 1
ATOM 3816 C C . HIS B 1 245 ? 51.030 58.949 13.965 1.00 78.28 869 HIS B C 1
ATOM 3817 O O . HIS B 1 245 ? 51.476 59.206 15.096 1.00 77.51 869 HIS B O 1
ATOM 3824 N N . LEU B 1 246 ? 49.741 59.040 13.643 1.00 80.44 870 LEU B N 1
ATOM 3825 C CA . LEU B 1 246 ? 48.795 59.529 14.624 1.00 83.30 870 LEU B CA 1
ATOM 3826 C C . LEU B 1 246 ? 47.576 58.650 14.834 1.00 86.38 870 LEU B C 1
ATOM 3827 O O . LEU B 1 246 ? 46.577 59.089 15.435 1.00 89.93 870 LEU B O 1
ATOM 3832 N N . TYR B 1 247 ? 47.648 57.408 14.359 1.00 85.17 871 TYR B N 1
ATOM 3833 C CA . TYR B 1 247 ? 46.491 56.531 14.416 1.00 88.13 871 TYR B CA 1
ATOM 3834 C C . TYR B 1 247 ? 46.263 56.064 15.853 1.00 89.63 871 TYR B C 1
ATOM 3835 O O . TYR B 1 247 ? 47.151 56.237 16.699 1.00 87.44 871 TYR B O 1
ATOM 3844 N N . PHE B 1 248 ? 45.066 55.517 16.118 1.00 93.94 872 PHE B N 1
ATOM 3845 C CA . PHE B 1 248 ? 44.717 54.953 17.419 1.00 96.91 872 PHE B CA 1
ATOM 3846 C C . PHE B 1 248 ? 44.774 55.961 18.550 1.00 99.27 872 PHE B C 1
ATOM 3847 O O . PHE B 1 248 ? 44.962 55.597 19.703 1.00 101.08 872 PHE B O 1
ATOM 3855 N N . ASN B 1 249 ? 44.636 57.237 18.212 1.00 100.70 873 ASN B N 1
ATOM 3856 C CA . ASN B 1 249 ? 44.404 58.264 19.216 1.00 104.60 873 ASN B CA 1
ATOM 3857 C C . ASN B 1 249 ? 42.919 58.578 19.342 1.00 111.32 873 ASN B C 1
ATOM 3858 O O . ASN B 1 249 ? 42.093 57.955 18.672 1.00 113.37 873 ASN B O 1
ATOM 3863 N N . GLU B 1 250 ? 42.571 59.534 20.197 1.00 115.93 874 GLU B N 1
ATOM 3864 C CA . GLU B 1 250 ? 41.166 59.783 20.499 1.00 123.25 874 GLU B CA 1
ATOM 3865 C C . GLU B 1 250 ? 40.604 60.841 19.565 1.00 124.67 874 GLU B C 1
ATOM 3866 O O . GLU B 1 250 ? 39.992 61.817 19.995 1.00 129.06 874 GLU B O 1
ATOM 3872 N N . LEU B 1 251 ? 40.810 60.636 18.273 1.00 121.86 875 LEU B N 1
ATOM 3873 C CA . LEU B 1 251 ? 40.376 61.597 17.278 1.00 122.69 875 LEU B CA 1
ATOM 3874 C C . LEU B 1 251 ? 38.946 61.383 16.890 1.00 127.17 875 LEU B C 1
ATOM 3875 O O . LEU B 1 251 ? 38.498 60.257 16.711 1.00 128.58 875 LEU B O 1
ATOM 3880 N N . SER B 1 252 ? 38.236 62.485 16.742 1.00 130.28 876 SER B N 1
ATOM 3881 C CA . SER B 1 252 ? 36.897 62.457 16.173 1.00 134.62 876 SER B CA 1
ATOM 3882 C C . SER B 1 252 ? 37.017 62.311 14.657 1.00 132.38 876 SER B C 1
ATOM 3883 O O . SER B 1 252 ? 38.079 62.594 14.071 1.00 127.49 876 SER B O 1
ATOM 3886 N N . SER B 1 253 ? 35.921 61.885 14.030 1.00 136.44 877 SER B N 1
ATOM 3887 C CA . SER B 1 253 ? 35.915 61.609 12.598 1.00 135.27 877 SER B CA 1
ATOM 3888 C C . SER B 1 253 ? 36.166 62.878 11.789 1.00 133.62 877 SER B C 1
ATOM 3889 O O . SER B 1 253 ? 36.775 62.829 10.718 1.00 130.45 877 SER B O 1
ATOM 3892 N N . GLU B 1 254 ? 35.722 64.013 12.316 1.00 136.47 878 GLU B N 1
ATOM 3893 C CA . GLU B 1 254 ? 36.012 65.304 11.685 1.00 135.93 878 GLU B CA 1
ATOM 3894 C C . GLU B 1 254 ? 37.460 65.724 11.922 1.00 130.39 878 GLU B C 1
ATOM 3895 O O . GLU B 1 254 ? 38.075 66.336 11.060 1.00 127.77 878 GLU B O 1
ATOM 3901 N N . GLY B 1 255 ? 37.990 65.389 13.094 1.00 129.12 879 GLY B N 1
ATOM 3902 C CA . GLY B 1 255 ? 39.405 65.593 13.389 1.00 124.59 879 GLY B CA 1
ATOM 3903 C C . GLY B 1 255 ? 40.278 64.898 12.360 1.00 120.10 879 GLY B C 1
ATOM 3904 O O . GLY B 1 255 ? 41.226 65.485 11.838 1.00 116.99 879 GLY B O 1
ATOM 3905 N N . ARG B 1 256 ? 39.930 63.652 12.058 1.00 120.37 880 ARG B N 1
ATOM 3906 C CA . ARG B 1 256 ? 40.635 62.858 11.070 1.00 117.49 880 ARG B CA 1
ATOM 3907 C C . ARG B 1 256 ? 40.638 63.492 9.695 1.00 117.83 880 ARG B C 1
ATOM 3908 O O . ARG B 1 256 ? 41.673 63.540 9.044 1.00 114.77 880 ARG B O 1
ATOM 3916 N N . GLN B 1 257 ? 39.486 63.945 9.227 1.00 122.02 881 GLN B N 1
ATOM 3917 C CA . GLN B 1 257 ? 39.453 64.555 7.901 1.00 123.66 881 GLN B CA 1
ATOM 3918 C C . GLN B 1 257 ? 40.379 65.749 7.800 1.00 121.82 881 GLN B C 1
ATOM 3919 O O . GLN B 1 257 ? 41.134 65.871 6.842 1.00 120.12 881 GLN B O 1
ATOM 3925 N N . VAL B 1 258 ? 40.319 66.625 8.794 1.00 123.17 882 VAL B N 1
ATOM 3926 C CA . VAL B 1 258 ? 41.198 67.785 8.834 1.00 122.48 882 VAL B CA 1
ATOM 3927 C C . VAL B 1 258 ? 42.657 67.342 8.678 1.00 118.40 882 VAL B C 1
ATOM 3928 O O . VAL B 1 258 ? 43.372 67.853 7.811 1.00 117.82 882 VAL B O 1
ATOM 3932 N N . LEU B 1 259 ? 43.084 66.389 9.502 1.00 116.34 883 LEU B N 1
ATOM 3933 C CA . LEU B 1 259 ? 44.433 65.836 9.397 1.00 112.98 883 LEU B CA 1
ATOM 3934 C C . LEU B 1 259 ? 44.721 65.309 7.995 1.00 113.32 883 LEU B C 1
ATOM 3935 O O . LEU B 1 259 ? 45.788 65.569 7.430 1.00 111.75 883 LEU B O 1
ATOM 3940 N N . ARG B 1 260 ? 43.754 64.575 7.448 1.00 116.79 884 ARG B N 1
ATOM 3941 C CA . ARG B 1 260 ? 43.891 63.921 6.155 1.00 118.13 884 ARG B CA 1
ATOM 3942 C C . ARG B 1 260 ? 44.064 64.975 5.066 1.00 120.24 884 ARG B C 1
ATOM 3943 O O . ARG B 1 260 ? 44.902 64.829 4.184 1.00 119.82 884 ARG B O 1
ATOM 3951 N N . ASP B 1 261 ? 43.296 66.052 5.163 1.00 123.70 885 ASP B N 1
ATOM 3952 C CA . ASP B 1 261 ? 43.289 67.097 4.140 1.00 126.60 885 ASP B CA 1
ATOM 3953 C C . ASP B 1 261 ? 44.536 67.985 4.161 1.00 125.15 885 ASP B C 1
ATOM 3954 O O . ASP B 1 261 ? 44.813 68.702 3.195 1.00 126.82 885 ASP B O 1
ATOM 3959 N N . LEU B 1 262 ? 45.285 67.922 5.259 1.00 122.89 886 LEU B N 1
ATOM 3960 C CA . LEU B 1 262 ? 46.423 68.817 5.495 1.00 122.42 886 LEU B CA 1
ATOM 3961 C C . LEU B 1 262 ? 47.700 68.421 4.721 1.00 120.58 886 LEU B C 1
ATOM 3962 O O . LEU B 1 262 ? 47.656 67.758 3.674 1.00 121.09 886 LEU B O 1
ATOM 3967 N N . GLY B 1 269 ? 56.203 68.091 1.709 1.00 107.69 893 GLY B N 1
ATOM 3968 C CA . GLY B 1 269 ? 55.444 66.898 2.022 1.00 104.75 893 GLY B CA 1
ATOM 3969 C C . GLY B 1 269 ? 55.937 66.083 3.210 1.00 100.32 893 GLY B C 1
ATOM 3970 O O . GLY B 1 269 ? 56.697 65.136 3.045 1.00 99.51 893 GLY B O 1
ATOM 3971 N N . ALA B 1 270 ? 55.524 66.446 4.419 1.00 98.12 894 ALA B N 1
ATOM 3972 C CA . ALA B 1 270 ? 55.634 65.540 5.557 1.00 93.60 894 ALA B CA 1
ATOM 3973 C C . ALA B 1 270 ? 54.367 64.694 5.544 1.00 92.44 894 ALA B C 1
ATOM 3974 O O . ALA B 1 270 ? 53.267 65.235 5.404 1.00 95.25 894 ALA B O 1
ATOM 3976 N N . ARG B 1 271 ? 54.501 63.382 5.661 1.00 88.50 895 ARG B N 1
ATOM 3977 C CA . ARG B 1 271 ? 53.355 62.514 5.485 1.00 87.72 895 ARG B CA 1
ATOM 3978 C C . ARG B 1 271 ? 52.723 62.178 6.837 1.00 85.74 895 ARG B C 1
ATOM 3979 O O . ARG B 1 271 ? 53.405 61.710 7.754 1.00 83.76 895 ARG B O 1
ATOM 3987 N N . VAL B 1 272 ? 51.424 62.423 6.962 1.00 86.59 896 VAL B N 1
ATOM 3988 C CA . VAL B 1 272 ? 50.697 62.161 8.205 1.00 85.88 896 VAL B CA 1
ATOM 3989 C C . VAL B 1 272 ? 49.848 60.900 8.079 1.00 86.43 896 VAL B C 1
ATOM 3990 O O . VAL B 1 272 ? 49.011 60.788 7.178 1.00 89.36 896 VAL B O 1
ATOM 3994 N N . VAL B 1 273 ? 50.057 59.954 8.981 1.00 84.20 897 VAL B N 1
ATOM 3995 C CA . VAL B 1 273 ? 49.273 58.728 8.966 1.00 85.23 897 VAL B CA 1
ATOM 3996 C C . VAL B 1 273 ? 48.206 58.779 10.054 1.00 86.89 897 VAL B C 1
ATOM 3997 O O . VAL B 1 273 ? 48.517 58.821 11.248 1.00 85.68 897 VAL B O 1
ATOM 4001 N N . VAL B 1 274 ? 46.949 58.772 9.622 1.00 90.32 898 VAL B N 1
ATOM 4002 C CA . VAL B 1 274 ? 45.827 58.955 10.541 1.00 93.54 898 VAL B CA 1
ATOM 4003 C C . VAL B 1 274 ? 45.019 57.691 10.739 1.00 95.83 898 VAL B C 1
ATOM 4004 O O . VAL B 1 274 ? 44.253 57.599 11.685 1.00 98.08 898 VAL B O 1
ATOM 4008 N N . SER B 1 275 ? 45.200 56.728 9.839 1.00 96.55 899 SER B N 1
ATOM 4009 C CA . SER B 1 275 ? 44.499 55.449 9.872 1.00 99.87 899 SER B CA 1
ATOM 4010 C C . SER B 1 275 ? 45.448 54.313 9.547 1.00 97.82 899 SER B C 1
ATOM 4011 O O . SER B 1 275 ? 46.322 54.477 8.718 1.00 95.91 899 SER B O 1
ATOM 4014 N N . LEU B 1 276 ? 45.233 53.135 10.126 1.00 99.26 900 LEU B N 1
ATOM 4015 C CA . LEU B 1 276 ? 46.040 51.947 9.787 1.00 98.00 900 LEU B CA 1
ATOM 4016 C C . LEU B 1 276 ? 45.936 51.420 8.349 1.00 100.43 900 LEU B C 1
ATOM 4017 O O . LEU B 1 276 ? 46.794 50.618 7.946 1.00 99.40 900 LEU B O 1
ATOM 4022 N N . THR B 1 277 ? 44.901 51.840 7.599 1.00 104.17 901 THR B N 1
ATOM 4023 C CA . THR B 1 277 ? 44.737 51.453 6.180 1.00 106.97 901 THR B CA 1
ATOM 4024 C C . THR B 1 277 ? 45.394 52.438 5.203 1.00 105.62 901 THR B C 1
ATOM 4025 O O . THR B 1 277 ? 46.527 52.906 5.418 1.00 101.53 901 THR B O 1
ATOM 4029 N N . VAL B 1 282 ? 51.070 50.196 7.495 1.00 93.00 906 VAL B N 1
ATOM 4030 C CA . VAL B 1 282 ? 51.128 49.053 6.581 1.00 91.31 906 VAL B CA 1
ATOM 4031 C C . VAL B 1 282 ? 52.176 48.020 7.022 1.00 85.52 906 VAL B C 1
ATOM 4032 O O . VAL B 1 282 ? 51.866 46.849 7.211 1.00 83.04 906 VAL B O 1
ATOM 4036 N N . SER B 1 283 ? 53.417 48.456 7.197 1.00 84.18 907 SER B N 1
ATOM 4037 C CA . SER B 1 283 ? 54.288 47.770 8.125 1.00 79.26 907 SER B CA 1
ATOM 4038 C C . SER B 1 283 ? 53.801 48.039 9.562 1.00 79.58 907 SER B C 1
ATOM 4039 O O . SER B 1 283 ? 53.941 47.206 10.430 1.00 76.70 907 SER B O 1
ATOM 4042 N N . GLU B 1 284 ? 53.210 49.207 9.793 1.00 84.48 908 GLU B N 1
ATOM 4043 C CA . GLU B 1 284 ? 52.804 49.624 11.121 1.00 86.59 908 GLU B CA 1
ATOM 4044 C C . GLU B 1 284 ? 51.648 48.768 11.612 1.00 86.31 908 GLU B C 1
ATOM 4045 O O . GLU B 1 284 ? 51.513 48.499 12.819 1.00 85.56 908 GLU B O 1
ATOM 4051 N N . TYR B 1 285 ? 50.826 48.352 10.650 1.00 87.60 909 TYR B N 1
ATOM 4052 C CA . TYR B 1 285 ? 49.730 47.427 10.864 1.00 88.24 909 TYR B CA 1
ATOM 4053 C C . TYR B 1 285 ? 50.297 46.255 11.636 1.00 82.90 909 TYR B C 1
ATOM 4054 O O . TYR B 1 285 ? 49.814 45.889 12.729 1.00 82.96 909 TYR B O 1
ATOM 4063 N N . TRP B 1 286 ? 51.359 45.712 11.050 1.00 78.43 910 TRP B N 1
ATOM 4064 C CA . TRP B 1 286 ? 52.106 44.581 11.576 1.00 74.28 910 TRP B CA 1
ATOM 4065 C C . TRP B 1 286 ? 52.771 44.804 12.906 1.00 72.19 910 TRP B C 1
ATOM 4066 O O . TRP B 1 286 ? 52.669 43.996 13.799 1.00 71.40 910 TRP B O 1
ATOM 4077 N N . SER B 1 287 ? 53.476 45.903 13.029 1.00 72.68 911 SER B N 1
ATOM 4078 C CA . SER B 1 287 ? 54.133 46.199 14.263 1.00 72.88 911 SER B CA 1
ATOM 4079 C C . SER B 1 287 ? 53.207 45.838 15.430 1.00 73.98 911 SER B C 1
ATOM 4080 O O . SER B 1 287 ? 53.575 45.062 16.304 1.00 73.18 911 SER B O 1
ATOM 4083 N N . VAL B 1 288 ? 51.990 46.358 15.400 1.00 76.53 912 VAL B N 1
ATOM 4084 C CA . VAL B 1 288 ? 51.116 46.268 16.536 1.00 79.31 912 VAL B CA 1
ATOM 4085 C C . VAL B 1 288 ? 50.563 44.863 16.789 1.00 77.67 912 VAL B C 1
ATOM 4086 O O . VAL B 1 288 ? 50.160 44.555 17.907 1.00 80.02 912 VAL B O 1
ATOM 4090 N N . ILE B 1 289 ? 50.559 44.002 15.776 1.00 74.26 913 ILE B N 1
ATOM 4091 C CA . ILE B 1 289 ? 50.195 42.605 16.001 1.00 73.21 913 ILE B CA 1
ATOM 4092 C C . ILE B 1 289 ? 51.337 41.934 16.737 1.00 70.08 913 ILE B C 1
ATOM 4093 O O . ILE B 1 289 ? 51.131 41.234 17.745 1.00 70.48 913 ILE B O 1
ATOM 4098 N N . LEU B 1 290 ? 52.549 42.174 16.218 1.00 66.53 914 LEU B N 1
ATOM 4099 C CA . LEU B 1 290 ? 53.759 41.535 16.711 1.00 63.55 914 LEU B CA 1
ATOM 4100 C C . LEU B 1 290 ? 54.077 42.053 18.084 1.00 66.31 914 LEU B C 1
ATOM 4101 O O . LEU B 1 290 ? 54.711 41.370 18.878 1.00 66.87 914 LEU B O 1
ATOM 4106 N N . SER B 1 291 ? 53.590 43.251 18.384 1.00 69.50 915 SER B N 1
ATOM 4107 C CA . SER B 1 291 ? 53.575 43.738 19.752 1.00 74.14 915 SER B CA 1
ATOM 4108 C C . SER B 1 291 ? 52.809 42.804 20.694 1.00 75.89 915 SER B C 1
ATOM 4109 O O . SER B 1 291 ? 53.190 42.635 21.850 1.00 78.15 915 SER B O 1
ATOM 4112 N N . GLU B 1 292 ? 51.746 42.194 20.182 1.00 75.22 916 GLU B N 1
ATOM 4113 C CA . GLU B 1 292 ? 50.916 41.331 20.985 1.00 78.41 916 GLU B CA 1
ATOM 4114 C C . GLU B 1 292 ? 51.589 39.985 21.185 1.00 76.13 916 GLU B C 1
ATOM 4115 O O . GLU B 1 292 ? 51.583 39.421 22.292 1.00 78.76 916 GLU B O 1
ATOM 4121 N N . VAL B 1 293 ? 52.175 39.466 20.115 1.00 71.63 917 VAL B N 1
ATOM 4122 C CA . VAL B 1 293 ? 52.838 38.194 20.210 1.00 70.38 917 VAL B CA 1
ATOM 4123 C C . VAL B 1 293 ? 54.020 38.285 21.157 1.00 71.07 917 VAL B C 1
ATOM 4124 O O . VAL B 1 293 ? 54.298 37.330 21.876 1.00 72.45 917 VAL B O 1
ATOM 4128 N N . GLN B 1 294 ? 54.703 39.433 21.153 1.00 70.87 918 GLN B N 1
ATOM 4129 C CA . GLN B 1 294 ? 55.883 39.632 21.963 1.00 72.58 918 GLN B CA 1
ATOM 4130 C C . GLN B 1 294 ? 55.438 39.639 23.397 1.00 78.32 918 GLN B C 1
ATOM 4131 O O . GLN B 1 294 ? 56.062 39.014 24.252 1.00 80.90 918 GLN B O 1
ATOM 4137 N N . ARG B 1 295 ? 54.346 40.342 23.653 1.00 81.37 919 ARG B N 1
ATOM 4138 C CA . ARG B 1 295 ? 53.716 40.309 24.942 1.00 88.10 919 ARG B CA 1
ATOM 4139 C C . ARG B 1 295 ? 53.455 38.875 25.403 1.00 89.93 919 ARG B C 1
ATOM 4140 O O . ARG B 1 295 ? 53.919 38.458 26.458 1.00 93.58 919 ARG B O 1
ATOM 4148 N N . ASN B 1 296 ? 52.732 38.121 24.584 1.00 88.77 920 ASN B N 1
ATOM 4149 C CA . ASN B 1 296 ? 52.203 36.834 24.998 1.00 92.16 920 ASN B CA 1
ATOM 4150 C C . ASN B 1 296 ? 53.121 35.680 24.701 1.00 90.23 920 ASN B C 1
ATOM 4151 O O . ASN B 1 296 ? 52.748 34.548 24.968 1.00 93.05 920 ASN B O 1
ATOM 4156 N N . LEU B 1 297 ? 54.309 35.954 24.160 1.00 87.32 921 LEU B N 1
ATOM 4157 C CA . LEU B 1 297 ? 55.278 34.903 23.814 1.00 86.23 921 LEU B CA 1
ATOM 4158 C C . LEU B 1 297 ? 55.385 33.804 24.858 1.00 91.61 921 LEU B C 1
ATOM 4159 O O . LEU B 1 297 ? 55.037 32.646 24.590 1.00 92.26 921 LEU B O 1
ATOM 4164 N N . ASN B 1 298 ? 55.858 34.166 26.050 1.00 96.67 922 ASN B N 1
ATOM 4165 C CA . ASN B 1 298 ? 55.906 33.217 27.165 1.00 103.18 922 ASN B CA 1
ATOM 4166 C C . ASN B 1 298 ? 54.599 32.451 27.453 1.00 106.44 922 ASN B C 1
ATOM 4167 O O . ASN B 1 298 ? 54.639 31.358 28.018 1.00 110.67 922 ASN B O 1
ATOM 4172 N N . SER B 1 299 ? 53.455 33.012 27.056 1.00 105.64 923 SER B N 1
ATOM 4173 C CA . SER B 1 299 ? 52.144 32.470 27.444 1.00 110.30 923 SER B CA 1
ATOM 4174 C C . SER B 1 299 ? 51.598 31.468 26.453 1.00 108.05 923 SER B C 1
ATOM 4175 O O . SER B 1 299 ? 50.613 30.800 26.736 1.00 112.75 923 SER B O 1
ATOM 4178 N N . TRP B 1 300 ? 52.221 31.366 25.286 1.00 102.01 924 TRP B N 1
ATOM 4179 C CA . TRP B 1 300 ? 51.656 30.540 24.224 1.00 100.59 924 TRP B CA 1
ATOM 4180 C C . TRP B 1 300 ? 52.425 29.273 23.900 1.00 99.80 924 TRP B C 1
ATOM 4181 O O . TRP B 1 300 ? 53.605 29.144 24.231 1.00 99.18 924 TRP B O 1
ATOM 4192 N N . ASP B 1 301 ? 51.718 28.345 23.254 1.00 100.81 925 ASP B N 1
ATOM 4193 C CA . ASP B 1 301 ? 52.302 27.180 22.606 1.00 100.02 925 ASP B CA 1
ATOM 4194 C C . ASP B 1 301 ? 53.454 27.620 21.691 1.00 93.45 925 ASP B C 1
ATOM 4195 O O . ASP B 1 301 ? 53.263 28.103 20.570 1.00 89.06 925 ASP B O 1
ATOM 4200 N N . ARG B 1 302 ? 54.659 27.455 22.212 1.00 92.84 926 ARG B N 1
ATOM 4201 C CA . ARG B 1 302 ? 55.859 27.888 21.549 1.00 87.98 926 ARG B CA 1
ATOM 4202 C C . ARG B 1 302 ? 55.997 27.223 20.172 1.00 86.15 926 ARG B C 1
ATOM 4203 O O . ARG B 1 302 ? 56.258 27.897 19.170 1.00 82.16 926 ARG B O 1
ATOM 4211 N N . ALA B 1 303 ? 55.813 25.908 20.116 1.00 89.61 927 ALA B N 1
ATOM 4212 C CA . ALA B 1 303 ? 55.951 25.195 18.856 1.00 89.18 927 ALA B CA 1
ATOM 4213 C C . ALA B 1 303 ? 54.956 25.734 17.803 1.00 86.74 927 ALA B C 1
ATOM 4214 O O . ALA B 1 303 ? 55.324 25.996 16.647 1.00 84.62 927 ALA B O 1
ATOM 4216 N N . ARG B 1 304 ? 53.719 25.964 18.219 1.00 87.65 928 ARG B N 1
ATOM 4217 C CA . ARG B 1 304 ? 52.726 26.569 17.337 1.00 85.98 928 ARG B CA 1
ATOM 4218 C C . ARG B 1 304 ? 53.183 27.968 16.941 1.00 79.79 928 ARG B C 1
ATOM 4219 O O . ARG B 1 304 ? 53.382 28.267 15.752 1.00 77.78 928 ARG B O 1
ATOM 4227 N N . VAL B 1 305 ? 53.409 28.821 17.932 1.00 77.66 929 VAL B N 1
ATOM 4228 C CA . VAL B 1 305 ? 53.726 30.219 17.630 1.00 72.85 929 VAL B CA 1
ATOM 4229 C C . VAL B 1 305 ? 54.938 30.303 16.711 1.00 69.46 929 VAL B C 1
ATOM 4230 O O . VAL B 1 305 ? 54.986 31.158 15.850 1.00 67.19 929 VAL B O 1
ATOM 4234 N N . GLN B 1 306 ? 55.900 29.410 16.881 1.00 70.29 930 GLN B N 1
ATOM 4235 C CA . GLN B 1 306 ? 57.016 29.346 15.969 1.00 69.06 930 GLN B CA 1
ATOM 4236 C C . GLN B 1 306 ? 56.562 29.078 14.534 1.00 69.48 930 GLN B C 1
ATOM 4237 O O . GLN B 1 306 ? 57.080 29.690 13.611 1.00 67.64 930 GLN B O 1
ATOM 4243 N N . ARG B 1 307 ? 55.613 28.170 14.308 1.00 72.56 931 ARG B N 1
ATOM 4244 C CA . ARG B 1 307 ? 55.279 27.914 12.922 1.00 73.54 931 ARG B CA 1
ATOM 4245 C C . ARG B 1 307 ? 54.470 29.055 12.297 1.00 70.92 931 ARG B C 1
ATOM 4246 O O . ARG B 1 307 ? 54.660 29.346 11.118 1.00 70.45 931 ARG B O 1
ATOM 4254 N N . HIS B 1 308 ? 53.593 29.702 13.069 1.00 69.46 932 HIS B N 1
ATOM 4255 C CA . HIS B 1 308 ? 52.882 30.891 12.569 1.00 67.99 932 HIS B CA 1
ATOM 4256 C C . HIS B 1 308 ? 53.887 31.908 12.091 1.00 63.43 932 HIS B C 1
ATOM 4257 O O . HIS B 1 308 ? 53.727 32.528 11.042 1.00 62.87 932 HIS B O 1
ATOM 4264 N N . LEU B 1 309 ? 54.944 32.061 12.871 1.00 61.07 933 LEU B N 1
ATOM 4265 C CA . LEU B 1 309 ? 55.939 33.056 12.568 1.00 58.90 933 LEU B CA 1
ATOM 4266 C C . LEU B 1 309 ? 56.875 32.676 11.404 1.00 59.66 933 LEU B C 1
ATOM 4267 O O . LEU B 1 309 ? 57.248 33.538 10.639 1.00 59.38 933 LEU B O 1
ATOM 4272 N N . GLU B 1 310 ? 57.189 31.398 11.240 1.00 61.41 934 GLU B N 1
ATOM 4273 C CA . GLU B 1 310 ? 57.945 30.949 10.094 1.00 63.37 934 GLU B CA 1
ATOM 4274 C C . GLU B 1 310 ? 57.183 31.209 8.784 1.00 64.45 934 GLU B C 1
ATOM 4275 O O . GLU B 1 310 ? 57.728 31.799 7.852 1.00 65.37 934 GLU B O 1
ATOM 4281 N N . LEU B 1 311 ? 55.923 30.789 8.716 1.00 65.67 935 LEU B N 1
ATOM 4282 C CA . LEU B 1 311 ? 55.100 30.958 7.511 1.00 66.55 935 LEU B CA 1
ATOM 4283 C C . LEU B 1 311 ? 54.925 32.446 7.223 1.00 64.03 935 LEU B C 1
ATOM 4284 O O . LEU B 1 311 ? 54.955 32.871 6.098 1.00 65.21 935 LEU B O 1
ATOM 4289 N N . LEU B 1 312 ? 54.784 33.254 8.252 1.00 61.41 936 LEU B N 1
ATOM 4290 C CA . LEU B 1 312 ? 54.617 34.672 8.016 1.00 61.12 936 LEU B CA 1
ATOM 4291 C C . LEU B 1 312 ? 55.913 35.301 7.436 1.00 60.72 936 LEU B C 1
ATOM 4292 O O . LEU B 1 312 ? 55.870 36.111 6.495 1.00 62.10 936 LEU B O 1
ATOM 4297 N N . LEU B 1 313 ? 57.058 34.902 7.979 1.00 59.48 937 LEU B N 1
ATOM 4298 C CA . LEU B 1 313 ? 58.350 35.290 7.429 1.00 60.32 937 LEU B CA 1
ATOM 4299 C C . LEU B 1 313 ? 58.517 34.926 5.926 1.00 64.64 937 LEU B C 1
ATOM 4300 O O . LEU B 1 313 ? 58.800 35.800 5.095 1.00 66.71 937 LEU B O 1
ATOM 4305 N N . ARG B 1 314 ? 58.318 33.657 5.586 1.00 66.95 938 ARG B N 1
ATOM 4306 C CA . ARG B 1 314 ? 58.296 33.214 4.207 1.00 71.95 938 ARG B CA 1
ATOM 4307 C C . ARG B 1 314 ? 57.375 34.117 3.376 1.00 74.13 938 ARG B C 1
ATOM 4308 O O . ARG B 1 314 ? 57.770 34.698 2.370 1.00 76.43 938 ARG B O 1
ATOM 4316 N N . ASP B 1 315 ? 56.149 34.277 3.868 1.00 74.76 939 ASP B N 1
ATOM 4317 C CA . ASP B 1 315 ? 55.112 35.073 3.239 1.00 77.30 939 ASP B CA 1
ATOM 4318 C C . ASP B 1 315 ? 55.643 36.480 2.971 1.00 77.24 939 ASP B C 1
ATOM 4319 O O . ASP B 1 315 ? 55.485 37.001 1.857 1.00 81.29 939 ASP B O 1
ATOM 4324 N N . LEU B 1 316 ? 56.304 37.078 3.963 1.00 74.13 940 LEU B N 1
ATOM 4325 C CA . LEU B 1 316 ? 56.881 38.435 3.799 1.00 74.75 940 LEU B CA 1
ATOM 4326 C C . LEU B 1 316 ? 57.997 38.523 2.749 1.00 78.60 940 LEU B C 1
ATOM 4327 O O . LEU B 1 316 ? 58.020 39.474 1.936 1.00 81.57 940 LEU B O 1
ATOM 4332 N N . GLU B 1 317 ? 58.919 37.554 2.771 1.00 79.08 941 GLU B N 1
ATOM 4333 C CA . GLU B 1 317 ? 60.017 37.532 1.818 1.00 83.32 941 GLU B CA 1
ATOM 4334 C C . GLU B 1 317 ? 59.518 37.686 0.388 1.00 88.42 941 GLU B C 1
ATOM 4335 O O . GLU B 1 317 ? 60.059 38.462 -0.408 1.00 91.24 941 GLU B O 1
ATOM 4341 N N . ASP B 1 318 ? 58.462 36.944 0.083 1.00 90.30 942 ASP B N 1
ATOM 4342 C CA . ASP B 1 318 ? 57.979 36.833 -1.277 1.00 97.21 942 ASP B CA 1
ATOM 4343 C C . ASP B 1 318 ? 57.238 38.074 -1.735 1.00 98.22 942 ASP B C 1
ATOM 4344 O O . ASP B 1 318 ? 57.523 38.595 -2.804 1.00 103.36 942 ASP B O 1
ATOM 4349 N N . SER B 1 319 ? 56.320 38.566 -0.921 1.00 94.16 943 SER B N 1
ATOM 4350 C CA . SER B 1 319 ? 55.685 39.840 -1.218 1.00 95.74 943 SER B CA 1
ATOM 4351 C C . SER B 1 319 ? 56.722 40.939 -1.413 1.00 95.45 943 SER B C 1
ATOM 4352 O O . SER B 1 319 ? 56.501 41.862 -2.201 1.00 100.18 943 SER B O 1
ATOM 4355 N N . ARG B 1 320 ? 57.846 40.848 -0.703 1.00 90.97 944 ARG B N 1
ATOM 4356 C CA . ARG B 1 320 ? 58.936 41.806 -0.904 1.00 91.73 944 ARG B CA 1
ATOM 4357 C C . ARG B 1 320 ? 59.607 41.582 -2.260 1.00 97.69 944 ARG B C 1
ATOM 4358 O O . ARG B 1 320 ? 59.835 42.544 -2.999 1.00 102.05 944 ARG B O 1
ATOM 4366 N N . GLY B 1 321 ? 59.906 40.320 -2.581 1.00 98.33 945 GLY B N 1
ATOM 4367 C CA . GLY B 1 321 ? 60.436 39.950 -3.890 1.00 104.55 945 GLY B CA 1
ATOM 4368 C C . GLY B 1 321 ? 59.582 40.335 -5.095 1.00 110.50 945 GLY B C 1
ATOM 4369 O O . GLY B 1 321 ? 60.113 40.672 -6.143 1.00 116.73 945 GLY B O 1
ATOM 4370 N N . ALA B 1 322 ? 58.261 40.312 -4.942 1.00 109.40 946 ALA B N 1
ATOM 4371 C CA . ALA B 1 322 ? 57.346 40.434 -6.081 1.00 116.34 946 ALA B CA 1
ATOM 4372 C C . ALA B 1 322 ? 56.567 41.760 -6.183 1.00 117.45 946 ALA B C 1
ATOM 4373 O O . ALA B 1 322 ? 55.491 41.831 -6.782 1.00 122.21 946 ALA B O 1
ATOM 4375 N N . THR B 1 323 ? 57.114 42.809 -5.597 1.00 113.80 947 THR B N 1
ATOM 4376 C CA . THR B 1 323 ? 56.744 44.145 -5.998 1.00 117.57 947 THR B CA 1
ATOM 4377 C C . THR B 1 323 ? 58.029 44.914 -6.198 1.00 119.23 947 THR B C 1
ATOM 4378 O O . THR B 1 323 ? 59.028 44.602 -5.566 1.00 115.17 947 THR B O 1
ATOM 4382 N N . LEU B 1 324 ? 58.023 45.905 -7.079 1.00 125.97 948 LEU B N 1
ATOM 4383 C CA . LEU B 1 324 ? 59.235 46.683 -7.275 1.00 128.77 948 LEU B CA 1
ATOM 4384 C C . LEU B 1 324 ? 59.219 48.026 -6.527 1.00 126.98 948 LEU B C 1
ATOM 4385 O O . LEU B 1 324 ? 60.126 48.848 -6.694 1.00 130.50 948 LEU B O 1
ATOM 4387 N N . ASN B 1 325 ? 58.212 48.223 -5.674 1.00 122.20 949 ASN B N 1
ATOM 4388 C CA . ASN B 1 325 ? 58.044 49.489 -4.951 1.00 121.55 949 ASN B CA 1
ATOM 4389 C C . ASN B 1 325 ? 59.076 49.688 -3.846 1.00 116.52 949 ASN B C 1
ATOM 4390 O O . ASN B 1 325 ? 59.082 48.943 -2.882 1.00 109.62 949 ASN B O 1
ATOM 4395 N N . PRO B 1 326 ? 59.931 50.726 -3.976 1.00 121.25 950 PRO B N 1
ATOM 4396 C CA . PRO B 1 326 ? 61.005 50.982 -3.005 1.00 118.61 950 PRO B CA 1
ATOM 4397 C C . PRO B 1 326 ? 60.481 51.092 -1.574 1.00 111.97 950 PRO B C 1
ATOM 4398 O O . PRO B 1 326 ? 61.026 50.497 -0.645 1.00 107.07 950 PRO B O 1
ATOM 4402 N N . TRP B 1 327 ? 59.404 51.839 -1.415 1.00 113.03 951 TRP B N 1
ATOM 4403 C CA . TRP B 1 327 ? 58.873 52.135 -0.112 1.00 108.75 951 TRP B CA 1
ATOM 4404 C C . TRP B 1 327 ? 58.093 50.929 0.450 1.00 100.85 951 TRP B C 1
ATOM 4405 O O . TRP B 1 327 ? 58.052 50.737 1.654 1.00 95.19 951 TRP B O 1
ATOM 4416 N N . ARG B 1 328 ? 57.501 50.130 -0.444 1.00 101.08 952 ARG B N 1
ATOM 4417 C CA . ARG B 1 328 ? 56.902 48.837 -0.115 1.00 96.25 952 ARG B CA 1
ATOM 4418 C C . ARG B 1 328 ? 57.967 47.869 0.356 1.00 91.38 952 ARG B C 1
ATOM 4419 O O . ARG B 1 328 ? 57.772 47.138 1.344 1.00 86.34 952 ARG B O 1
ATOM 4427 N N . LYS B 1 329 ? 59.091 47.826 -0.350 1.00 93.23 953 LYS B N 1
ATOM 4428 C CA . LYS B 1 329 ? 60.139 46.907 0.067 1.00 90.09 953 LYS B CA 1
ATOM 4429 C C . LYS B 1 329 ? 60.664 47.305 1.434 1.00 86.35 953 LYS B C 1
ATOM 4430 O O . LYS B 1 329 ? 60.906 46.463 2.272 1.00 82.22 953 LYS B O 1
ATOM 4436 N N . ALA B 1 330 ? 60.815 48.597 1.663 1.00 89.03 954 ALA B N 1
ATOM 4437 C CA . ALA B 1 330 ? 61.360 49.057 2.926 1.00 87.30 954 ALA B CA 1
ATOM 4438 C C . ALA B 1 330 ? 60.404 48.707 4.060 1.00 81.80 954 ALA B C 1
ATOM 4439 O O . ALA B 1 330 ? 60.846 48.221 5.103 1.00 78.61 954 ALA B O 1
ATOM 4441 N N . GLN B 1 331 ? 59.107 48.936 3.850 1.00 81.69 955 GLN B N 1
ATOM 4442 C CA . GLN B 1 331 ? 58.082 48.592 4.872 1.00 78.59 955 GLN B CA 1
ATOM 4443 C C . GLN B 1 331 ? 58.079 47.078 5.239 1.00 73.28 955 GLN B C 1
ATOM 4444 O O . GLN B 1 331 ? 58.004 46.727 6.416 1.00 69.99 955 GLN B O 1
ATOM 4450 N N . LEU B 1 332 ? 58.189 46.201 4.241 1.00 73.17 956 LEU B N 1
ATOM 4451 C CA . LEU B 1 332 ? 58.126 44.773 4.501 1.00 69.78 956 LEU B CA 1
ATOM 4452 C C . LEU B 1 332 ? 59.361 44.332 5.233 1.00 67.58 956 LEU B C 1
ATOM 4453 O O . LEU B 1 332 ? 59.303 43.462 6.117 1.00 64.22 956 LEU B O 1
ATOM 4458 N N . LEU B 1 333 ? 60.474 44.955 4.878 1.00 69.92 957 LEU B N 1
ATOM 4459 C CA . LEU B 1 333 ? 61.747 44.513 5.373 1.00 69.86 957 LEU B CA 1
ATOM 4460 C C . LEU B 1 333 ? 61.759 44.815 6.850 1.00 68.15 957 LEU B C 1
ATOM 4461 O O . LEU B 1 333 ? 62.364 44.075 7.626 1.00 66.20 957 LEU B O 1
ATOM 4466 N N . ARG B 1 334 ? 61.045 45.881 7.227 1.00 69.24 958 ARG B N 1
ATOM 4467 C CA . ARG B 1 334 ? 60.877 46.257 8.622 1.00 69.18 958 ARG B CA 1
ATOM 4468 C C . ARG B 1 334 ? 60.154 45.149 9.397 1.00 65.86 958 ARG B C 1
ATOM 4469 O O . ARG B 1 334 ? 60.569 44.794 10.492 1.00 65.13 958 ARG B O 1
ATOM 4477 N N . VAL B 1 335 ? 59.052 44.650 8.833 1.00 64.35 959 VAL B N 1
ATOM 4478 C CA . VAL B 1 335 ? 58.307 43.549 9.406 1.00 61.84 959 VAL B CA 1
ATOM 4479 C C . VAL B 1 335 ? 59.155 42.274 9.468 1.00 60.64 959 VAL B C 1
ATOM 4480 O O . VAL B 1 335 ? 59.197 41.625 10.519 1.00 59.25 959 VAL B O 1
ATOM 4484 N N . GLU B 1 336 ? 59.845 41.922 8.373 1.00 61.86 960 GLU B N 1
ATOM 4485 C CA . GLU B 1 336 ? 60.864 40.873 8.437 1.00 62.24 960 GLU B CA 1
ATOM 4486 C C . GLU B 1 336 ? 61.743 41.035 9.695 1.00 62.27 960 GLU B C 1
ATOM 4487 O O . GLU B 1 336 ? 61.972 40.084 10.414 1.00 61.12 960 GLU B O 1
ATOM 4493 N N . GLY B 1 337 ? 62.186 42.255 9.982 1.00 64.65 961 GLY B N 1
ATOM 4494 C CA . GLY B 1 337 ? 63.009 42.529 11.163 1.00 66.64 961 GLY B CA 1
ATOM 4495 C C . GLY B 1 337 ? 62.368 42.117 12.483 1.00 65.62 961 GLY B C 1
ATOM 4496 O O . GLY B 1 337 ? 63.010 41.463 13.323 1.00 66.78 961 GLY B O 1
ATOM 4497 N N . GLU B 1 338 ? 61.106 42.498 12.671 1.00 63.97 962 GLU B N 1
ATOM 4498 C CA . GLU B 1 338 ? 60.398 42.194 13.895 1.00 64.18 962 GLU B CA 1
ATOM 4499 C C . GLU B 1 338 ? 60.130 40.680 14.014 1.00 61.55 962 GLU B C 1
ATOM 4500 O O . GLU B 1 338 ? 60.326 40.095 15.085 1.00 62.68 962 GLU B O 1
ATOM 4506 N N . VAL B 1 339 ? 59.732 40.040 12.918 1.00 59.00 963 VAL B N 1
ATOM 4507 C CA . VAL B 1 339 ? 59.488 38.607 12.947 1.00 57.03 963 VAL B CA 1
ATOM 4508 C C . VAL B 1 339 ? 60.732 37.799 13.270 1.00 57.83 963 VAL B C 1
ATOM 4509 O O . VAL B 1 339 ? 60.673 36.909 14.114 1.00 57.64 963 VAL B O 1
ATOM 4513 N N . ARG B 1 340 ? 61.864 38.123 12.619 1.00 58.99 964 ARG B N 1
ATOM 4514 C CA . ARG B 1 340 ? 63.103 37.379 12.837 1.00 60.61 964 ARG B CA 1
ATOM 4515 C C . ARG B 1 340 ? 63.465 37.481 14.293 1.00 61.03 964 ARG B C 1
ATOM 4516 O O . ARG B 1 340 ? 63.965 36.522 14.887 1.00 63.23 964 ARG B O 1
ATOM 4524 N N . ALA B 1 341 ? 63.158 38.635 14.869 1.00 59.46 965 ALA B N 1
ATOM 4525 C CA . ALA B 1 341 ? 63.494 38.910 16.261 1.00 60.76 965 ALA B CA 1
ATOM 4526 C C . ALA B 1 341 ? 62.672 38.069 17.265 1.00 58.57 965 ALA B C 1
ATOM 4527 O O . ALA B 1 341 ? 63.215 37.580 18.258 1.00 60.90 965 ALA B O 1
ATOM 4529 N N . LEU B 1 342 ? 61.390 37.883 16.981 1.00 54.77 966 LEU B N 1
ATOM 4530 C CA . LEU B 1 342 ? 60.563 36.937 17.747 1.00 54.45 966 LEU B CA 1
ATOM 4531 C C . LEU B 1 342 ? 61.011 35.482 17.576 1.00 54.85 966 LEU B C 1
ATOM 4532 O O . LEU B 1 342 ? 61.091 34.761 18.563 1.00 56.49 966 LEU B O 1
ATOM 4537 N N . LEU B 1 343 ? 61.357 35.065 16.355 1.00 53.76 967 LEU B N 1
ATOM 4538 C CA . LEU B 1 343 ? 61.839 33.701 16.176 1.00 56.33 967 LEU B CA 1
ATOM 4539 C C . LEU B 1 343 ? 63.064 33.399 17.037 1.00 61.12 967 LEU B C 1
ATOM 4540 O O . LEU B 1 343 ? 63.145 32.340 17.703 1.00 62.99 967 LEU B O 1
ATOM 4545 N N . GLU B 1 344 ? 64.003 34.346 17.002 1.00 63.54 968 GLU B N 1
ATOM 4546 C CA . GLU B 1 344 ? 65.244 34.261 17.717 1.00 69.35 968 GLU B CA 1
ATOM 4547 C C . GLU B 1 344 ? 64.928 34.034 19.193 1.00 72.04 968 GLU B C 1
ATOM 4548 O O . GLU B 1 344 ? 65.446 33.102 19.816 1.00 75.25 968 GLU B O 1
ATOM 4554 N N . GLN B 1 345 ? 64.019 34.863 19.705 1.00 70.95 969 GLN B N 1
ATOM 4555 C CA . GLN B 1 345 ? 63.571 34.863 21.087 1.00 73.65 969 GLN B CA 1
ATOM 4556 C C . GLN B 1 345 ? 62.940 33.535 21.460 1.00 74.95 969 GLN B C 1
ATOM 4557 O O . GLN B 1 345 ? 62.886 33.177 22.630 1.00 79.09 969 GLN B O 1
ATOM 4563 N N . LEU B 1 346 ? 62.432 32.812 20.474 1.00 73.19 970 LEU B N 1
ATOM 4564 C CA . LEU B 1 346 ? 61.992 31.443 20.711 1.00 75.56 970 LEU B CA 1
ATOM 4565 C C . LEU B 1 346 ? 63.211 30.518 20.571 1.00 79.55 970 LEU B C 1
ATOM 4566 O O . LEU B 1 346 ? 63.540 30.040 19.467 1.00 79.01 970 LEU B O 1
ATOM 4571 N N . VAL C 1 45 ? 72.870 33.862 16.047 1.00 76.65 669 VAL C N 1
ATOM 4572 C CA . VAL C 1 45 ? 72.357 32.505 16.392 1.00 78.84 669 VAL C CA 1
ATOM 4573 C C . VAL C 1 45 ? 71.820 32.469 17.841 1.00 74.60 669 VAL C C 1
ATOM 4574 O O . VAL C 1 45 ? 70.633 32.297 18.039 1.00 75.30 669 VAL C O 1
ATOM 4578 N N . LEU C 1 46 ? 72.674 32.642 18.835 1.00 70.18 670 LEU C N 1
ATOM 4579 C CA . LEU C 1 46 ? 72.247 32.409 20.207 1.00 68.01 670 LEU C CA 1
ATOM 4580 C C . LEU C 1 46 ? 70.929 33.082 20.653 1.00 66.53 670 LEU C C 1
ATOM 4581 O O . LEU C 1 46 ? 70.775 34.301 20.644 1.00 63.50 670 LEU C O 1
ATOM 4586 N N . PRO C 1 47 ? 69.947 32.269 21.024 1.00 69.88 671 PRO C N 1
ATOM 4587 C CA . PRO C 1 47 ? 68.771 32.919 21.538 1.00 68.59 671 PRO C CA 1
ATOM 4588 C C . PRO C 1 47 ? 69.125 33.719 22.782 1.00 63.98 671 PRO C C 1
ATOM 4589 O O . PRO C 1 47 ? 70.102 33.421 23.453 1.00 61.17 671 PRO C O 1
ATOM 4593 N N . PRO C 1 48 ? 68.298 34.709 23.115 1.00 63.39 672 PRO C N 1
ATOM 4594 C CA . PRO C 1 48 ? 68.483 35.591 24.264 1.00 60.92 672 PRO C CA 1
ATOM 4595 C C . PRO C 1 48 ? 69.010 34.973 25.546 1.00 60.85 672 PRO C C 1
ATOM 4596 O O . PRO C 1 48 ? 70.069 35.383 26.008 1.00 58.16 672 PRO C O 1
ATOM 4600 N N . SER C 1 49 ? 68.326 33.992 26.126 1.00 64.09 673 SER C N 1
ATOM 4601 C CA . SER C 1 49 ? 68.820 33.399 27.372 1.00 64.45 673 SER C CA 1
ATOM 4602 C C . SER C 1 49 ? 70.118 32.655 27.146 1.00 63.31 673 SER C C 1
ATOM 4603 O O . SER C 1 49 ? 71.007 32.684 27.976 1.00 61.24 673 SER C O 1
ATOM 4606 N N . GLU C 1 50 ? 70.250 31.995 26.009 1.00 65.85 674 GLU C N 1
ATOM 4607 C CA . GLU C 1 50 ? 71.432 31.200 25.794 1.00 66.66 674 GLU C CA 1
ATOM 4608 C C . GLU C 1 50 ? 72.587 32.154 25.606 1.00 63.27 674 GLU C C 1
ATOM 4609 O O . GLU C 1 50 ? 73.681 31.928 26.131 1.00 62.97 674 GLU C O 1
ATOM 4615 N N . LEU C 1 51 ? 72.334 33.280 24.947 1.00 61.99 675 LEU C N 1
ATOM 4616 C CA . LEU C 1 51 ? 73.384 34.303 24.763 1.00 58.78 675 LEU C CA 1
ATOM 4617 C C . LEU C 1 51 ? 73.798 34.899 26.076 1.00 56.36 675 LEU C C 1
ATOM 4618 O O . LEU C 1 51 ? 74.961 35.173 26.279 1.00 55.91 675 LEU C O 1
ATOM 4623 N N . LEU C 1 52 ? 72.859 35.075 26.993 1.00 56.09 676 LEU C N 1
ATOM 4624 C CA . LEU C 1 52 ? 73.190 35.625 28.286 1.00 54.37 676 LEU C CA 1
ATOM 4625 C C . LEU C 1 52 ? 74.019 34.646 29.100 1.00 54.06 676 LEU C C 1
ATOM 4626 O O . LEU C 1 52 ? 75.002 35.031 29.738 1.00 52.83 676 LEU C O 1
ATOM 4631 N N . ASP C 1 53 ? 73.645 33.374 29.047 1.00 55.56 677 ASP C N 1
ATOM 4632 C CA . ASP C 1 53 ? 74.443 32.317 29.669 1.00 55.79 677 ASP C CA 1
ATOM 4633 C C . ASP C 1 53 ? 75.908 32.345 29.277 1.00 53.86 677 ASP C C 1
ATOM 4634 O O . ASP C 1 53 ? 76.790 32.217 30.127 1.00 52.77 677 ASP C O 1
ATOM 4639 N N . HIS C 1 54 ? 76.139 32.526 27.977 1.00 54.12 678 HIS C N 1
ATOM 4640 C CA . HIS C 1 54 ? 77.462 32.587 27.328 1.00 53.41 678 HIS C CA 1
ATOM 4641 C C . HIS C 1 54 ? 78.230 33.845 27.781 1.00 51.31 678 HIS C C 1
ATOM 4642 O O . HIS C 1 54 ? 79.407 33.776 28.089 1.00 51.10 678 HIS C O 1
ATOM 4649 N N . LEU C 1 55 ? 77.561 34.987 27.865 1.00 49.57 679 LEU C N 1
ATOM 4650 C CA . LEU C 1 55 ? 78.227 36.172 28.357 1.00 49.17 679 LEU C CA 1
ATOM 4651 C C . LEU C 1 55 ? 78.627 35.980 29.800 1.00 48.65 679 LEU C C 1
ATOM 4652 O O . LEU C 1 55 ? 79.690 36.427 30.199 1.00 48.62 679 LEU C O 1
ATOM 4657 N N . PHE C 1 56 ? 77.771 35.312 30.571 1.00 48.62 680 PHE C N 1
ATOM 4658 C CA . PHE C 1 56 ? 78.022 35.053 31.996 1.00 48.52 680 PHE C CA 1
ATOM 4659 C C . PHE C 1 56 ? 79.247 34.185 32.126 1.00 48.05 680 PHE C C 1
ATOM 4660 O O . PHE C 1 56 ? 80.180 34.476 32.848 1.00 47.25 680 PHE C O 1
ATOM 4668 N N . PHE C 1 57 ? 79.306 33.155 31.314 1.00 48.47 681 PHE C N 1
ATOM 4669 C CA . PHE C 1 57 ? 80.458 32.320 31.395 1.00 49.57 681 PHE C CA 1
ATOM 4670 C C . PHE C 1 57 ? 81.743 33.134 31.196 1.00 50.50 681 PHE C C 1
ATOM 4671 O O . PHE C 1 57 ? 82.709 32.965 31.939 1.00 51.21 681 PHE C O 1
ATOM 4679 N N . HIS C 1 58 ? 81.767 34.009 30.191 1.00 50.49 682 HIS C N 1
ATOM 4680 C CA . HIS C 1 58 ? 82.957 34.729 29.909 1.00 51.32 682 HIS C CA 1
ATOM 4681 C C . HIS C 1 58 ? 83.298 35.734 30.986 1.00 51.61 682 HIS C C 1
ATOM 4682 O O . HIS C 1 58 ? 84.477 35.920 31.295 1.00 52.95 682 HIS C O 1
ATOM 4689 N N . TYR C 1 59 ? 82.275 36.366 31.570 1.00 51.19 683 TYR C N 1
ATOM 4690 C CA . TYR C 1 59 ? 82.484 37.341 32.614 1.00 52.32 683 TYR C CA 1
ATOM 4691 C C . TYR C 1 59 ? 83.075 36.623 33.831 1.00 52.74 683 TYR C C 1
ATOM 4692 O O . TYR C 1 59 ? 84.026 37.095 34.500 1.00 53.46 683 TYR C O 1
ATOM 4701 N N . GLU C 1 60 ? 82.496 35.463 34.084 1.00 51.26 684 GLU C N 1
ATOM 4702 C CA . GLU C 1 60 ? 82.886 34.605 35.175 1.00 52.23 684 GLU C CA 1
ATOM 4703 C C . GLU C 1 60 ? 84.312 34.029 34.955 1.00 52.94 684 GLU C C 1
ATOM 4704 O O . GLU C 1 60 ? 85.105 34.015 35.861 1.00 54.56 684 GLU C O 1
ATOM 4710 N N . PHE C 1 61 ? 84.657 33.629 33.739 1.00 53.56 685 PHE C N 1
ATOM 4711 C CA . PHE C 1 61 ? 86.007 33.161 33.417 1.00 55.84 685 PHE C CA 1
ATOM 4712 C C . PHE C 1 61 ? 87.125 34.259 33.569 1.00 57.86 685 PHE C C 1
ATOM 4713 O O . PHE C 1 61 ? 88.203 34.003 34.077 1.00 58.65 685 PHE C O 1
ATOM 4721 N N . GLN C 1 62 ? 86.857 35.471 33.097 1.00 59.10 686 GLN C N 1
ATOM 4722 C CA . GLN C 1 62 ? 87.805 36.592 33.232 1.00 62.79 686 GLN C CA 1
ATOM 4723 C C . GLN C 1 62 ? 88.021 37.041 34.687 1.00 62.99 686 GLN C C 1
ATOM 4724 O O . GLN C 1 62 ? 89.076 37.521 35.018 1.00 65.95 686 GLN C O 1
ATOM 4730 N N . ASN C 1 63 ? 87.014 36.885 35.541 1.00 60.83 687 ASN C N 1
ATOM 4731 C CA . ASN C 1 63 ? 87.052 37.409 36.889 1.00 62.46 687 ASN C CA 1
ATOM 4732 C C . ASN C 1 63 ? 87.348 36.334 37.915 1.00 61.52 687 ASN C C 1
ATOM 4733 O O . ASN C 1 63 ? 87.280 36.581 39.115 1.00 61.13 687 ASN C O 1
ATOM 4738 N N . GLN C 1 64 ? 87.724 35.155 37.426 1.00 61.20 688 GLN C N 1
ATOM 4739 C CA . GLN C 1 64 ? 87.838 33.984 38.274 1.00 61.81 688 GLN C CA 1
ATOM 4740 C C . GLN C 1 64 ? 88.730 34.191 39.504 1.00 64.74 688 GLN C C 1
ATOM 4741 O O . GLN C 1 64 ? 88.315 33.911 40.631 1.00 63.79 688 GLN C O 1
ATOM 4747 N N . ARG C 1 65 ? 89.946 34.673 39.275 1.00 69.31 689 ARG C N 1
ATOM 4748 C CA . ARG C 1 65 ? 90.907 34.898 40.345 1.00 73.52 689 ARG C CA 1
ATOM 4749 C C . ARG C 1 65 ? 90.388 35.895 41.353 1.00 74.78 689 ARG C C 1
ATOM 4750 O O . ARG C 1 65 ? 90.467 35.656 42.564 1.00 75.72 689 ARG C O 1
ATOM 4758 N N . PHE C 1 66 ? 89.842 36.997 40.847 1.00 75.74 690 PHE C N 1
ATOM 4759 C CA . PHE C 1 66 ? 89.316 38.080 41.674 1.00 78.64 690 PHE C CA 1
ATOM 4760 C C . PHE C 1 66 ? 88.158 37.663 42.587 1.00 76.47 690 PHE C C 1
ATOM 4761 O O . PHE C 1 66 ? 88.142 38.002 43.767 1.00 79.34 690 PHE C O 1
ATOM 4769 N N . SER C 1 67 ? 87.180 36.959 42.038 1.00 72.42 691 SER C N 1
ATOM 4770 C CA . SER C 1 67 ? 85.979 36.633 42.776 1.00 70.94 691 SER C CA 1
ATOM 4771 C C . SER C 1 67 ? 86.176 35.410 43.673 1.00 70.03 691 SER C C 1
ATOM 4772 O O . SER C 1 67 ? 85.484 35.273 44.686 1.00 71.37 691 SER C O 1
ATOM 4775 N N . ALA C 1 68 ? 87.144 34.556 43.324 1.00 68.33 692 ALA C N 1
ATOM 4776 C CA . ALA C 1 68 ? 87.620 33.501 44.218 1.00 67.77 692 ALA C CA 1
ATOM 4777 C C . ALA C 1 68 ? 88.078 34.066 45.541 1.00 70.54 692 ALA C C 1
ATOM 4778 O O . ALA C 1 68 ? 87.833 33.478 46.571 1.00 71.88 692 ALA C O 1
ATOM 4780 N N . GLU C 1 69 ? 88.754 35.205 45.511 1.00 72.99 693 GLU C N 1
ATOM 4781 C CA . GLU C 1 69 ? 89.200 35.866 46.727 1.00 77.39 693 GLU C CA 1
ATOM 4782 C C . GLU C 1 69 ? 88.001 36.396 47.501 1.00 78.51 693 GLU C C 1
ATOM 4783 O O . GLU C 1 69 ? 87.897 36.201 48.724 1.00 80.74 693 GLU C O 1
ATOM 4789 N N . VAL C 1 70 ? 87.092 37.046 46.775 1.00 76.99 694 VAL C N 1
ATOM 4790 C CA . VAL C 1 70 ? 85.890 37.610 47.375 1.00 79.31 694 VAL C CA 1
ATOM 4791 C C . VAL C 1 70 ? 85.098 36.565 48.172 1.00 78.66 694 VAL C C 1
ATOM 4792 O O . VAL C 1 70 ? 84.696 36.851 49.315 1.00 82.73 694 VAL C O 1
ATOM 4796 N N . LEU C 1 71 ? 84.914 35.374 47.571 1.00 73.60 695 LEU C N 1
ATOM 4797 C CA . LEU C 1 71 ? 84.249 34.229 48.194 1.00 73.13 695 LEU C CA 1
ATOM 4798 C C . LEU C 1 71 ? 84.846 33.770 49.508 1.00 75.81 695 LEU C C 1
ATOM 4799 O O . LEU C 1 71 ? 84.121 33.527 50.484 1.00 78.75 695 LEU C O 1
ATOM 4804 N N . SER C 1 72 ? 86.164 33.640 49.547 1.00 75.22 696 SER C N 1
ATOM 4805 C CA . SER C 1 72 ? 86.817 33.136 50.761 1.00 77.63 696 SER C CA 1
ATOM 4806 C C . SER C 1 72 ? 86.605 34.100 51.897 1.00 82.39 696 SER C C 1
ATOM 4807 O O . SER C 1 72 ? 86.737 33.756 53.058 1.00 85.39 696 SER C O 1
ATOM 4810 N N . SER C 1 73 ? 86.242 35.311 51.558 1.00 84.70 697 SER C N 1
ATOM 4811 C CA . SER C 1 73 ? 85.965 36.240 52.600 1.00 86.08 697 SER C CA 1
ATOM 4812 C C . SER C 1 73 ? 84.476 36.585 52.740 1.00 83.11 697 SER C C 1
ATOM 4813 O O . SER C 1 73 ? 84.119 37.637 53.251 1.00 83.90 697 SER C O 1
ATOM 4816 N N . LEU C 1 74 ? 83.611 35.677 52.313 1.00 79.86 698 LEU C N 1
ATOM 4817 C CA . LEU C 1 74 ? 82.185 35.822 52.542 1.00 77.56 698 LEU C CA 1
ATOM 4818 C C . LEU C 1 74 ? 81.851 35.612 54.004 1.00 75.19 698 LEU C C 1
ATOM 4819 O O . LEU C 1 74 ? 82.441 34.748 54.652 1.00 74.61 698 LEU C O 1
ATOM 4824 N N . ARG C 1 75 ? 80.862 36.372 54.475 1.00 73.83 699 ARG C N 1
ATOM 4825 C CA . ARG C 1 75 ? 80.413 36.330 55.858 1.00 71.57 699 ARG C CA 1
ATOM 4826 C C . ARG C 1 75 ? 78.941 36.003 55.954 1.00 68.63 699 ARG C C 1
ATOM 4827 O O . ARG C 1 75 ? 78.426 35.902 57.039 1.00 68.25 699 ARG C O 1
ATOM 4835 N N . GLN C 1 76 ? 78.264 35.865 54.821 1.00 67.47 700 GLN C N 1
ATOM 4836 C CA . GLN C 1 76 ? 76.821 35.685 54.773 1.00 64.90 700 GLN C CA 1
ATOM 4837 C C . GLN C 1 76 ? 76.523 34.689 53.689 1.00 61.57 700 GLN C C 1
ATOM 4838 O O . GLN C 1 76 ? 77.180 34.683 52.661 1.00 63.13 700 GLN C O 1
ATOM 4844 N N . LEU C 1 77 ? 75.518 33.863 53.894 1.00 57.26 701 LEU C N 1
ATOM 4845 C CA . LEU C 1 77 ? 75.159 32.946 52.860 1.00 55.41 701 LEU C CA 1
ATOM 4846 C C . LEU C 1 77 ? 73.658 32.732 52.796 1.00 52.98 701 LEU C C 1
ATOM 4847 O O . LEU C 1 77 ? 73.086 32.076 53.665 1.00 52.06 701 LEU C O 1
ATOM 4852 N N . ASN C 1 78 ? 73.027 33.282 51.775 1.00 52.41 702 ASN C N 1
ATOM 4853 C CA . ASN C 1 78 ? 71.608 33.184 51.630 1.00 50.78 702 ASN C CA 1
ATOM 4854 C C . ASN C 1 78 ? 71.249 32.433 50.354 1.00 50.86 702 ASN C C 1
ATOM 4855 O O . ASN C 1 78 ? 71.469 32.933 49.247 1.00 52.84 702 ASN C O 1
ATOM 4860 N N . LEU C 1 79 ? 70.702 31.229 50.520 1.00 48.71 703 LEU C N 1
ATOM 4861 C CA . LEU C 1 79 ? 70.265 30.409 49.385 1.00 49.16 703 LEU C CA 1
ATOM 4862 C C . LEU C 1 79 ? 68.762 30.121 49.476 1.00 49.28 703 LEU C C 1
ATOM 4863 O O . LEU C 1 79 ? 68.245 29.151 48.930 1.00 49.95 703 LEU C O 1
ATOM 4868 N N . ALA C 1 80 ? 68.064 30.989 50.186 1.00 49.22 704 ALA C N 1
ATOM 4869 C CA . ALA C 1 80 ? 66.672 30.799 50.431 1.00 49.19 704 ALA C CA 1
ATOM 4870 C C . ALA C 1 80 ? 65.977 30.667 49.088 1.00 51.21 704 ALA C C 1
ATOM 4871 O O . ALA C 1 80 ? 66.181 31.484 48.229 1.00 52.55 704 ALA C O 1
ATOM 4873 N N . GLY C 1 81 ? 65.172 29.613 48.945 1.00 51.64 705 GLY C N 1
ATOM 4874 C CA . GLY C 1 81 ? 64.297 29.420 47.815 1.00 54.48 705 GLY C CA 1
ATOM 4875 C C . GLY C 1 81 ? 64.838 28.565 46.678 1.00 56.47 705 GLY C C 1
ATOM 4876 O O . GLY C 1 81 ? 64.097 28.240 45.789 1.00 58.92 705 GLY C O 1
ATOM 4877 N N . VAL C 1 82 ? 66.123 28.227 46.678 1.00 55.86 706 VAL C N 1
ATOM 4878 C CA . VAL C 1 82 ? 66.621 27.377 45.610 1.00 58.09 706 VAL C CA 1
ATOM 4879 C C . VAL C 1 82 ? 66.549 25.903 46.036 1.00 57.86 706 VAL C C 1
ATOM 4880 O O . VAL C 1 82 ? 66.818 25.542 47.200 1.00 56.29 706 VAL C O 1
ATOM 4884 N N . ARG C 1 83 ? 66.132 25.050 45.112 1.00 60.73 707 ARG C N 1
ATOM 4885 C CA . ARG C 1 83 ? 66.029 23.626 45.402 1.00 61.20 707 ARG C CA 1
ATOM 4886 C C . ARG C 1 83 ? 67.434 23.074 45.560 1.00 59.94 707 ARG C C 1
ATOM 4887 O O . ARG C 1 83 ? 68.163 22.908 44.596 1.00 62.12 707 ARG C O 1
ATOM 4895 N N . MET C 1 84 ? 67.814 22.798 46.790 1.00 57.28 708 MET C N 1
ATOM 4896 C CA . MET C 1 84 ? 69.142 22.279 47.068 1.00 56.71 708 MET C CA 1
ATOM 4897 C C . MET C 1 84 ? 69.176 20.767 46.870 1.00 58.03 708 MET C C 1
ATOM 4898 O O . MET C 1 84 ? 69.002 20.027 47.800 1.00 58.00 708 MET C O 1
ATOM 4903 N N . THR C 1 85 ? 69.415 20.319 45.664 1.00 59.82 709 THR C N 1
ATOM 4904 C CA . THR C 1 85 ? 69.615 18.903 45.392 1.00 61.83 709 THR C CA 1
ATOM 4905 C C . THR C 1 85 ? 70.946 18.368 45.968 1.00 61.54 709 THR C C 1
ATOM 4906 O O . THR C 1 85 ? 71.761 19.144 46.460 1.00 60.48 709 THR C O 1
ATOM 4910 N N . PRO C 1 86 ? 71.159 17.032 45.963 1.00 63.53 710 PRO C N 1
ATOM 4911 C CA . PRO C 1 86 ? 72.455 16.475 46.433 1.00 63.70 710 PRO C CA 1
ATOM 4912 C C . PRO C 1 86 ? 73.693 17.167 45.818 1.00 63.88 710 PRO C C 1
ATOM 4913 O O . PRO C 1 86 ? 74.696 17.410 46.507 1.00 63.19 710 PRO C O 1
ATOM 4917 N N . VAL C 1 87 ? 73.597 17.500 44.541 1.00 65.07 711 VAL C N 1
ATOM 4918 C CA . VAL C 1 87 ? 74.711 18.066 43.787 1.00 66.22 711 VAL C CA 1
ATOM 4919 C C . VAL C 1 87 ? 75.017 19.506 44.198 1.00 63.73 711 VAL C C 1
ATOM 4920 O O . VAL C 1 87 ? 76.186 19.909 44.371 1.00 63.32 711 VAL C O 1
ATOM 4924 N N . LYS C 1 88 ? 73.946 20.277 44.360 1.00 61.82 712 LYS C N 1
ATOM 4925 C CA . LYS C 1 88 ? 74.087 21.646 44.733 1.00 59.09 712 LYS C CA 1
ATOM 4926 C C . LYS C 1 88 ? 74.679 21.655 46.108 1.00 57.21 712 LYS C C 1
ATOM 4927 O O . LYS C 1 88 ? 75.644 22.391 46.358 1.00 57.27 712 LYS C O 1
ATOM 4933 N N . CYS C 1 89 ? 74.155 20.792 46.974 1.00 56.14 713 CYS C N 1
ATOM 4934 C CA . CYS C 1 89 ? 74.699 20.607 48.323 1.00 55.22 713 CYS C CA 1
ATOM 4935 C C . CYS C 1 89 ? 76.171 20.347 48.303 1.00 56.31 713 CYS C C 1
ATOM 4936 O O . CYS C 1 89 ? 76.930 21.080 48.911 1.00 55.88 713 CYS C O 1
ATOM 4939 N N . THR C 1 90 ? 76.570 19.321 47.568 1.00 58.55 714 THR C N 1
ATOM 4940 C CA . THR C 1 90 ? 77.967 19.009 47.383 1.00 60.90 714 THR C CA 1
ATOM 4941 C C . THR C 1 90 ? 78.808 20.212 46.954 1.00 61.26 714 THR C C 1
ATOM 4942 O O . THR C 1 90 ? 79.913 20.423 47.454 1.00 61.99 714 THR C O 1
ATOM 4946 N N . VAL C 1 91 ? 78.287 21.001 46.030 1.00 61.48 715 VAL C N 1
ATOM 4947 C CA . VAL C 1 91 ? 79.052 22.115 45.494 1.00 62.68 715 VAL C CA 1
ATOM 4948 C C . VAL C 1 91 ? 79.269 23.154 46.570 1.00 60.86 715 VAL C C 1
ATOM 4949 O O . VAL C 1 91 ? 80.376 23.672 46.712 1.00 62.48 715 VAL C O 1
ATOM 4953 N N . VAL C 1 92 ? 78.221 23.424 47.343 1.00 57.88 716 VAL C N 1
ATOM 4954 C CA . VAL C 1 92 ? 78.276 24.449 48.392 1.00 55.48 716 VAL C CA 1
ATOM 4955 C C . VAL C 1 92 ? 79.268 24.073 49.495 1.00 56.08 716 VAL C C 1
ATOM 4956 O O . VAL C 1 92 ? 80.062 24.921 49.971 1.00 56.63 716 VAL C O 1
ATOM 4960 N N . ALA C 1 93 ? 79.235 22.807 49.876 1.00 56.20 717 ALA C N 1
ATOM 4961 C CA . ALA C 1 93 ? 80.183 22.283 50.846 1.00 57.66 717 ALA C CA 1
ATOM 4962 C C . ALA C 1 93 ? 81.589 22.369 50.271 1.00 61.47 717 ALA C C 1
ATOM 4963 O O . ALA C 1 93 ? 82.524 22.687 50.977 1.00 63.48 717 ALA C O 1
ATOM 4965 N N . ALA C 1 94 ? 81.760 22.116 48.989 1.00 63.76 718 ALA C N 1
ATOM 4966 C CA . ALA C 1 94 ? 83.116 22.149 48.468 1.00 67.88 718 ALA C CA 1
ATOM 4967 C C . ALA C 1 94 ? 83.651 23.559 48.485 1.00 68.58 718 ALA C C 1
ATOM 4968 O O . ALA C 1 94 ? 84.747 23.806 48.950 1.00 71.41 718 ALA C O 1
ATOM 4970 N N . VAL C 1 95 ? 82.875 24.491 47.976 1.00 67.49 719 VAL C N 1
ATOM 4971 C CA . VAL C 1 95 ? 83.397 25.805 47.743 1.00 68.43 719 VAL C CA 1
ATOM 4972 C C . VAL C 1 95 ? 83.367 26.630 49.015 1.00 67.57 719 VAL C C 1
ATOM 4973 O O . VAL C 1 95 ? 84.192 27.501 49.214 1.00 68.88 719 VAL C O 1
ATOM 4977 N N . LEU C 1 96 ? 82.420 26.353 49.892 1.00 66.03 720 LEU C N 1
ATOM 4978 C CA . LEU C 1 96 ? 82.297 27.176 51.084 1.00 65.95 720 LEU C CA 1
ATOM 4979 C C . LEU C 1 96 ? 82.499 26.445 52.402 1.00 66.42 720 LEU C C 1
ATOM 4980 O O . LEU C 1 96 ? 82.290 27.038 53.464 1.00 65.60 720 LEU C O 1
ATOM 4985 N N . GLY C 1 97 ? 82.889 25.171 52.338 1.00 68.43 721 GLY C N 1
ATOM 4986 C CA . GLY C 1 97 ? 83.168 24.370 53.556 1.00 69.85 721 GLY C CA 1
ATOM 4987 C C . GLY C 1 97 ? 84.183 25.015 54.507 1.00 72.46 721 GLY C C 1
ATOM 4988 O O . GLY C 1 97 ? 84.088 24.874 55.730 1.00 71.86 721 GLY C O 1
ATOM 4989 N N . SER C 1 98 ? 85.152 25.736 53.952 1.00 75.51 722 SER C N 1
ATOM 4990 C CA . SER C 1 98 ? 86.089 26.449 54.806 1.00 78.70 722 SER C CA 1
ATOM 4991 C C . SER C 1 98 ? 86.246 27.883 54.357 1.00 79.67 722 SER C C 1
ATOM 4992 O O . SER C 1 98 ? 86.013 28.192 53.187 1.00 80.27 722 SER C O 1
ATOM 4995 N N . GLY C 1 99 ? 86.667 28.737 55.287 1.00 81.11 723 GLY C N 1
ATOM 4996 C CA . GLY C 1 99 ? 86.918 30.135 54.992 1.00 83.22 723 GLY C CA 1
ATOM 4997 C C . GLY C 1 99 ? 87.450 30.891 56.196 1.00 85.99 723 GLY C C 1
ATOM 4998 O O . GLY C 1 99 ? 87.417 30.386 57.345 1.00 85.52 723 GLY C O 1
ATOM 4999 N N . ARG C 1 100 ? 87.956 32.100 55.918 1.00 88.89 724 ARG C N 1
ATOM 5000 C CA . ARG C 1 100 ? 88.454 33.008 56.953 1.00 91.65 724 ARG C CA 1
ATOM 5001 C C . ARG C 1 100 ? 87.413 33.138 58.063 1.00 88.76 724 ARG C C 1
ATOM 5002 O O . ARG C 1 100 ? 87.617 32.684 59.208 1.00 89.59 724 ARG C O 1
ATOM 5010 N N . HIS C 1 101 ? 86.266 33.700 57.704 1.00 85.28 725 HIS C N 1
ATOM 5011 C CA . HIS C 1 101 ? 85.409 34.252 58.716 1.00 83.59 725 HIS C CA 1
ATOM 5012 C C . HIS C 1 101 ? 84.364 33.224 59.119 1.00 79.19 725 HIS C C 1
ATOM 5013 O O . HIS C 1 101 ? 84.224 32.184 58.475 1.00 77.80 725 HIS C O 1
ATOM 5020 N N . ALA C 1 102 ? 83.680 33.481 60.226 1.00 77.71 726 ALA C N 1
ATOM 5021 C CA . ALA C 1 102 ? 82.448 32.800 60.536 1.00 73.36 726 ALA C CA 1
ATOM 5022 C C . ALA C 1 102 ? 81.435 33.344 59.560 1.00 71.93 726 ALA C C 1
ATOM 5023 O O . ALA C 1 102 ? 81.606 34.450 59.025 1.00 74.03 726 ALA C O 1
ATOM 5025 N N . LEU C 1 103 ? 80.380 32.566 59.324 1.00 68.13 727 LEU C N 1
ATOM 5026 C CA . LEU C 1 103 ? 79.295 33.015 58.517 1.00 65.83 727 LEU C CA 1
ATOM 5027 C C . LEU C 1 103 ? 78.271 33.627 59.452 1.00 65.10 727 LEU C C 1
ATOM 5028 O O . LEU C 1 103 ? 77.586 32.918 60.169 1.00 63.62 727 LEU C O 1
ATOM 5033 N N . ASP C 1 104 ? 78.194 34.950 59.469 1.00 67.22 728 ASP C N 1
ATOM 5034 C CA . ASP C 1 104 ? 77.334 35.632 60.406 1.00 67.78 728 ASP C CA 1
ATOM 5035 C C . ASP C 1 104 ? 75.909 35.137 60.267 1.00 64.88 728 ASP C C 1
ATOM 5036 O O . ASP C 1 104 ? 75.176 35.038 61.260 1.00 64.52 728 ASP C O 1
ATOM 5041 N N . GLU C 1 105 ? 75.519 34.786 59.046 1.00 63.30 729 GLU C N 1
ATOM 5042 C CA . GLU C 1 105 ? 74.196 34.207 58.832 1.00 60.20 729 GLU C CA 1
ATOM 5043 C C . GLU C 1 105 ? 74.197 33.196 57.721 1.00 57.28 729 GLU C C 1
ATOM 5044 O O . GLU C 1 105 ? 74.867 33.407 56.692 1.00 58.30 729 GLU C O 1
ATOM 5050 N N . VAL C 1 106 ? 73.471 32.099 57.942 1.00 53.00 730 VAL C N 1
ATOM 5051 C CA . VAL C 1 106 ? 73.256 31.116 56.906 1.00 51.18 730 VAL C CA 1
ATOM 5052 C C . VAL C 1 106 ? 71.760 30.852 56.699 1.00 49.81 730 VAL C C 1
ATOM 5053 O O . VAL C 1 106 ? 71.078 30.239 57.556 1.00 48.50 730 VAL C O 1
ATOM 5057 N N . ASN C 1 107 ? 71.252 31.290 55.558 1.00 49.90 731 ASN C N 1
ATOM 5058 C CA . ASN C 1 107 ? 69.829 31.144 55.331 1.00 49.98 731 ASN C CA 1
ATOM 5059 C C . ASN C 1 107 ? 69.496 30.152 54.207 1.00 49.70 731 ASN C C 1
ATOM 5060 O O . ASN C 1 107 ? 69.875 30.344 53.021 1.00 51.64 731 ASN C O 1
ATOM 5065 N N . LEU C 1 108 ? 68.839 29.073 54.587 1.00 47.05 732 LEU C N 1
ATOM 5066 C CA . LEU C 1 108 ? 68.418 28.098 53.635 1.00 47.83 732 LEU C CA 1
ATOM 5067 C C . LEU C 1 108 ? 66.943 27.761 53.775 1.00 47.36 732 LEU C C 1
ATOM 5068 O O . LEU C 1 108 ? 66.573 26.622 53.547 1.00 47.31 732 LEU C O 1
ATOM 5073 N N . ALA C 1 109 ? 66.120 28.731 54.148 1.00 47.42 733 ALA C N 1
ATOM 5074 C CA . ALA C 1 109 ? 64.679 28.579 54.165 1.00 48.40 733 ALA C CA 1
ATOM 5075 C C . ALA C 1 109 ? 64.171 28.133 52.809 1.00 51.20 733 ALA C C 1
ATOM 5076 O O . ALA C 1 109 ? 64.596 28.674 51.738 1.00 52.84 733 ALA C O 1
ATOM 5078 N N . SER C 1 110 ? 63.270 27.153 52.827 1.00 51.41 734 SER C N 1
ATOM 5079 C CA . SER C 1 110 ? 62.493 26.897 51.655 1.00 53.95 734 SER C CA 1
ATOM 5080 C C . SER C 1 110 ? 63.384 26.320 50.577 1.00 54.51 734 SER C C 1
ATOM 5081 O O . SER C 1 110 ? 63.231 26.633 49.443 1.00 56.75 734 SER C O 1
ATOM 5084 N N . CYS C 1 111 ? 64.323 25.464 50.948 1.00 53.93 735 CYS C N 1
ATOM 5085 C CA . CYS C 1 111 ? 65.271 24.897 49.983 1.00 55.94 735 CYS C CA 1
ATOM 5086 C C . CYS C 1 111 ? 65.075 23.434 49.621 1.00 57.67 735 CYS C C 1
ATOM 5087 O O . CYS C 1 111 ? 65.892 22.883 48.871 1.00 58.99 735 CYS C O 1
ATOM 5090 N N . GLN C 1 112 ? 64.024 22.808 50.146 1.00 58.46 736 GLN C N 1
ATOM 5091 C CA . GLN C 1 112 ? 63.720 21.401 49.855 1.00 61.46 736 GLN C CA 1
ATOM 5092 C C . GLN C 1 112 ? 64.866 20.485 50.255 1.00 61.20 736 GLN C C 1
ATOM 5093 O O . GLN C 1 112 ? 65.223 19.532 49.558 1.00 63.70 736 GLN C O 1
ATOM 5099 N N . LEU C 1 113 ? 65.412 20.793 51.412 1.00 59.14 737 LEU C N 1
ATOM 5100 C CA . LEU C 1 113 ? 66.540 20.097 51.947 1.00 59.53 737 LEU C CA 1
ATOM 5101 C C . LEU C 1 113 ? 66.120 18.790 52.565 1.00 61.54 737 LEU C C 1
ATOM 5102 O O . LEU C 1 113 ? 65.091 18.718 53.225 1.00 61.37 737 LEU C O 1
ATOM 5107 N N . ASP C 1 114 ? 66.918 17.754 52.347 1.00 64.74 738 ASP C N 1
ATOM 5108 C CA . ASP C 1 114 ? 66.687 16.446 52.974 1.00 67.40 738 ASP C CA 1
ATOM 5109 C C . ASP C 1 114 ? 67.801 16.165 54.007 1.00 66.91 738 ASP C C 1
ATOM 5110 O O . ASP C 1 114 ? 68.771 16.923 54.096 1.00 66.22 738 ASP C O 1
ATOM 5115 N N . PRO C 1 115 ? 67.650 15.105 54.816 1.00 68.36 739 PRO C N 1
ATOM 5116 C CA . PRO C 1 115 ? 68.708 14.636 55.726 1.00 68.48 739 PRO C CA 1
ATOM 5117 C C . PRO C 1 115 ? 70.118 14.496 55.115 1.00 69.34 739 PRO C C 1
ATOM 5118 O O . PRO C 1 115 ? 71.091 15.020 55.680 1.00 68.32 739 PRO C O 1
ATOM 5122 N N . ALA C 1 116 ? 70.237 13.790 53.990 1.00 71.48 740 ALA C N 1
ATOM 5123 C CA . ALA C 1 116 ? 71.543 13.652 53.307 1.00 72.28 740 ALA C CA 1
ATOM 5124 C C . ALA C 1 116 ? 72.168 15.027 53.017 1.00 69.28 740 ALA C C 1
ATOM 5125 O O . ALA C 1 116 ? 73.337 15.280 53.343 1.00 68.96 740 ALA C O 1
ATOM 5127 N N . GLY C 1 117 ? 71.372 15.927 52.445 1.00 67.03 741 GLY C N 1
ATOM 5128 C CA . GLY C 1 117 ? 71.854 17.250 52.084 1.00 64.62 741 GLY C CA 1
ATOM 5129 C C . GLY C 1 117 ? 72.396 17.918 53.327 1.00 62.26 741 GLY C C 1
ATOM 5130 O O . GLY C 1 117 ? 73.467 18.548 53.312 1.00 62.19 741 GLY C O 1
ATOM 5131 N N . LEU C 1 118 ? 71.651 17.756 54.409 1.00 60.25 742 LEU C N 1
ATOM 5132 C CA . LEU C 1 118 ? 72.072 18.233 55.705 1.00 58.46 742 LEU C CA 1
ATOM 5133 C C . LEU C 1 118 ? 73.451 17.755 56.126 1.00 59.50 742 LEU C C 1
ATOM 5134 O O . LEU C 1 118 ? 74.307 18.585 56.498 1.00 58.65 742 LEU C O 1
ATOM 5139 N N . ARG C 1 119 ? 73.680 16.440 56.062 1.00 61.01 743 ARG C N 1
ATOM 5140 C CA . ARG C 1 119 ? 75.002 15.899 56.352 1.00 62.84 743 ARG C CA 1
ATOM 5141 C C . ARG C 1 119 ? 76.059 16.510 55.463 1.00 62.87 743 ARG C C 1
ATOM 5142 O O . ARG C 1 119 ? 77.130 16.873 55.941 1.00 63.52 743 ARG C O 1
ATOM 5150 N N . THR C 1 120 ? 75.753 16.647 54.171 1.00 62.34 744 THR C N 1
ATOM 5151 C CA . THR C 1 120 ? 76.717 17.200 53.224 1.00 62.47 744 THR C CA 1
ATOM 5152 C C . THR C 1 120 ? 77.035 18.618 53.660 1.00 59.93 744 THR C C 1
ATOM 5153 O O . THR C 1 120 ? 78.171 19.013 53.680 1.00 61.44 744 THR C O 1
ATOM 5157 N N . LEU C 1 121 ? 76.024 19.376 54.025 1.00 57.01 745 LEU C N 1
ATOM 5158 C CA . LEU C 1 121 ? 76.205 20.762 54.378 1.00 55.61 745 LEU C CA 1
ATOM 5159 C C . LEU C 1 121 ? 76.803 21.035 55.782 1.00 55.63 745 LEU C C 1
ATOM 5160 O O . LEU C 1 121 ? 77.153 22.156 56.117 1.00 54.76 745 LEU C O 1
ATOM 5165 N N . LEU C 1 122 ? 76.949 20.009 56.594 1.00 57.41 746 LEU C N 1
ATOM 5166 C CA . LEU C 1 122 ? 77.543 20.173 57.933 1.00 58.45 746 LEU C CA 1
ATOM 5167 C C . LEU C 1 122 ? 78.802 21.095 58.002 1.00 59.05 746 LEU C C 1
ATOM 5168 O O . LEU C 1 122 ? 78.875 21.999 58.842 1.00 58.56 746 LEU C O 1
ATOM 5173 N N . PRO C 1 123 ? 79.813 20.861 57.157 1.00 61.00 747 PRO C N 1
ATOM 5174 C CA . PRO C 1 123 ? 80.961 21.769 57.349 1.00 62.04 747 PRO C CA 1
ATOM 5175 C C . PRO C 1 123 ? 80.598 23.260 57.121 1.00 60.75 747 PRO C C 1
ATOM 5176 O O . PRO C 1 123 ? 81.231 24.155 57.746 1.00 61.66 747 PRO C O 1
ATOM 5180 N N . VAL C 1 124 ? 79.590 23.530 56.274 1.00 58.24 748 VAL C N 1
ATOM 5181 C CA . VAL C 1 124 ? 79.123 24.903 56.116 1.00 56.87 748 VAL C CA 1
ATOM 5182 C C . VAL C 1 124 ? 78.369 25.398 57.368 1.00 55.66 748 VAL C C 1
ATOM 5183 O O . VAL C 1 124 ? 78.566 26.518 57.840 1.00 56.09 748 VAL C O 1
ATOM 5187 N N . PHE C 1 125 ? 77.498 24.560 57.890 1.00 54.68 749 PHE C N 1
ATOM 5188 C CA . PHE C 1 125 ? 76.770 24.862 59.112 1.00 53.91 749 PHE C CA 1
ATOM 5189 C C . PHE C 1 125 ? 77.707 25.171 60.267 1.00 56.53 749 PHE C C 1
ATOM 5190 O O . PHE C 1 125 ? 77.503 26.125 61.039 1.00 56.36 749 PHE C O 1
ATOM 5198 N N . LEU C 1 126 ? 78.783 24.392 60.382 1.00 59.33 750 LEU C N 1
ATOM 5199 C CA . LEU C 1 126 ? 79.691 24.609 61.488 1.00 61.26 750 LEU C CA 1
ATOM 5200 C C . LEU C 1 126 ? 80.261 26.041 61.455 1.00 62.64 750 LEU C C 1
ATOM 5201 O O . LEU C 1 126 ? 80.743 26.538 62.467 1.00 65.67 750 LEU C O 1
ATOM 5206 N N . ARG C 1 127 ? 80.224 26.708 60.312 1.00 61.61 751 ARG C N 1
ATOM 5207 C CA . ARG C 1 127 ? 80.780 28.049 60.220 1.00 62.37 751 ARG C CA 1
ATOM 5208 C C . ARG C 1 127 ? 79.748 29.067 60.672 1.00 61.02 751 ARG C C 1
ATOM 5209 O O . ARG C 1 127 ? 80.071 30.227 60.852 1.00 62.68 751 ARG C O 1
ATOM 5217 N N . ALA C 1 128 ? 78.508 28.642 60.868 1.00 58.44 752 ALA C N 1
ATOM 5218 C CA . ALA C 1 128 ? 77.387 29.578 61.008 1.00 57.80 752 ALA C CA 1
ATOM 5219 C C . ALA C 1 128 ? 77.121 30.084 62.439 1.00 58.95 752 ALA C C 1
ATOM 5220 O O . ALA C 1 128 ? 77.061 29.304 63.391 1.00 58.72 752 ALA C O 1
ATOM 5222 N N . ARG C 1 129 ? 76.886 31.386 62.564 1.00 60.40 753 ARG C N 1
ATOM 5223 C CA . ARG C 1 129 ? 76.398 31.964 63.794 1.00 61.14 753 ARG C CA 1
ATOM 5224 C C . ARG C 1 129 ? 74.879 31.841 63.854 1.00 59.20 753 ARG C C 1
ATOM 5225 O O . ARG C 1 129 ? 74.313 31.395 64.894 1.00 59.45 753 ARG 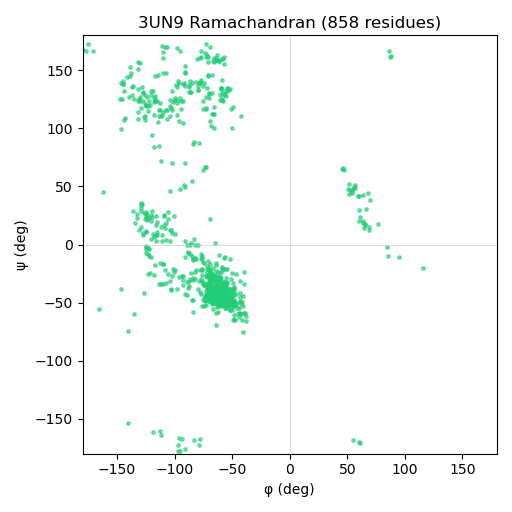C O 1
ATOM 5233 N N . LYS C 1 130 ? 74.213 32.222 62.756 1.00 57.74 754 LYS C N 1
ATOM 5234 C CA . LYS C 1 130 ? 72.765 32.103 62.646 1.00 55.10 754 LYS C CA 1
ATOM 5235 C C . LYS C 1 130 ? 72.421 31.190 61.504 1.00 52.56 754 LYS C C 1
ATOM 5236 O O . LYS C 1 130 ? 72.937 31.350 60.402 1.00 53.99 754 LYS C O 1
ATOM 5242 N N . LEU C 1 131 ? 71.525 30.254 61.753 1.00 49.29 755 LEU C N 1
ATOM 5243 C CA . LEU C 1 131 ? 71.227 29.242 60.802 1.00 46.82 755 LEU C CA 1
ATOM 5244 C C . LEU C 1 131 ? 69.734 29.133 60.649 1.00 46.38 755 LEU C C 1
ATOM 5245 O O . LEU C 1 131 ? 69.049 28.690 61.574 1.00 46.25 755 LEU C O 1
ATOM 5250 N N . GLY C 1 132 ? 69.234 29.486 59.462 1.00 47.10 756 GLY C N 1
ATOM 5251 C CA . GLY C 1 132 ? 67.808 29.336 59.085 1.00 45.93 756 GLY C CA 1
ATOM 5252 C C . GLY C 1 132 ? 67.533 28.115 58.211 1.00 45.85 756 GLY C C 1
ATOM 5253 O O . GLY C 1 132 ? 68.124 27.931 57.167 1.00 47.22 756 GLY C O 1
ATOM 5254 N N . LEU C 1 133 ? 66.626 27.267 58.652 1.00 44.99 757 LEU C N 1
ATOM 5255 C CA . LEU C 1 133 ? 66.324 26.058 57.973 1.00 44.84 757 LEU C CA 1
ATOM 5256 C C . LEU C 1 133 ? 64.819 25.865 57.923 1.00 45.74 757 LEU C C 1
ATOM 5257 O O . LEU C 1 133 ? 64.321 24.708 57.838 1.00 45.29 757 LEU C O 1
ATOM 5262 N N . GLN C 1 134 ? 64.086 26.979 57.927 1.00 46.27 758 GLN C N 1
ATOM 5263 C CA . GLN C 1 134 ? 62.665 26.872 57.929 1.00 48.16 758 GLN C CA 1
ATOM 5264 C C . GLN C 1 134 ? 62.162 26.254 56.623 1.00 50.31 758 GLN C C 1
ATOM 5265 O O . GLN C 1 134 ? 62.870 26.271 55.615 1.00 50.86 758 GLN C O 1
ATOM 5271 N N . LEU C 1 135 ? 60.959 25.668 56.660 1.00 51.58 759 LEU C N 1
ATOM 5272 C CA . LEU C 1 135 ? 60.223 25.320 55.462 1.00 53.73 759 LEU C CA 1
ATOM 5273 C C . LEU C 1 135 ? 60.987 24.352 54.611 1.00 54.25 759 LEU C C 1
ATOM 5274 O O . LEU C 1 135 ? 61.016 24.479 53.404 1.00 57.56 759 LEU C O 1
ATOM 5279 N N . ASN C 1 136 ? 61.614 23.375 55.215 1.00 53.14 760 ASN C N 1
ATOM 5280 C CA . ASN C 1 136 ? 62.407 22.417 54.451 1.00 53.70 760 ASN C CA 1
ATOM 5281 C C . ASN C 1 136 ? 61.917 21.002 54.563 1.00 55.32 760 ASN C C 1
ATOM 5282 O O . ASN C 1 136 ? 62.596 20.055 54.161 1.00 56.05 760 ASN C O 1
ATOM 5287 N N . SER C 1 137 ? 60.762 20.832 55.166 1.00 56.39 761 SER C N 1
ATOM 5288 C CA . SER C 1 137 ? 60.204 19.505 55.209 1.00 60.07 761 SER C CA 1
ATOM 5289 C C . SER C 1 137 ? 61.025 18.497 56.027 1.00 60.42 761 SER C C 1
ATOM 5290 O O . SER C 1 137 ? 60.825 17.283 55.864 1.00 63.01 761 SER C O 1
ATOM 5293 N N . LEU C 1 138 ? 61.933 18.992 56.887 1.00 58.13 762 LEU C N 1
ATOM 5294 C CA . LEU C 1 138 ? 62.723 18.173 57.820 1.00 57.63 762 LEU C CA 1
ATOM 5295 C C . LEU C 1 138 ? 61.839 17.423 58.799 1.00 58.77 762 LEU C C 1
ATOM 5296 O O . LEU C 1 138 ? 60.989 18.048 59.440 1.00 59.16 762 LEU C O 1
ATOM 5301 N N . GLY C 1 139 ? 62.046 16.110 58.921 1.00 60.46 763 GLY C N 1
ATOM 5302 C CA . GLY C 1 139 ? 61.300 15.270 59.869 1.00 62.95 763 GLY C CA 1
ATOM 5303 C C . GLY C 1 139 ? 62.180 14.727 60.989 1.00 63.72 763 GLY C C 1
ATOM 5304 O O . GLY C 1 139 ? 63.260 15.248 61.240 1.00 62.02 763 GLY C O 1
ATOM 5305 N N . PRO C 1 140 ? 61.739 13.667 61.661 1.00 66.64 764 PRO C N 1
ATOM 5306 C CA . PRO C 1 140 ? 62.579 13.040 62.692 1.00 68.52 764 PRO C CA 1
ATOM 5307 C C . PRO C 1 140 ? 63.920 12.495 62.158 1.00 70.78 764 PRO C C 1
ATOM 5308 O O . PRO C 1 140 ? 64.918 12.477 62.916 1.00 71.57 764 PRO C O 1
ATOM 5312 N N . GLU C 1 141 ? 63.941 12.048 60.897 1.00 72.73 765 GLU C N 1
ATOM 5313 C CA . GLU C 1 141 ? 65.150 11.512 60.294 1.00 75.08 765 GLU C CA 1
ATOM 5314 C C . GLU C 1 141 ? 66.252 12.556 60.360 1.00 71.54 765 GLU C C 1
ATOM 5315 O O . GLU C 1 141 ? 67.372 12.244 60.733 1.00 72.96 765 GLU C O 1
ATOM 5321 N N . ALA C 1 142 ? 65.917 13.792 60.006 1.00 67.65 766 ALA C N 1
ATOM 5322 C CA . ALA C 1 142 ? 66.880 14.888 59.963 1.00 64.79 766 ALA C CA 1
ATOM 5323 C C . ALA C 1 142 ? 67.365 15.337 61.326 1.00 63.33 766 ALA C C 1
ATOM 5324 O O . ALA C 1 142 ? 68.402 15.958 61.439 1.00 62.51 766 ALA C O 1
ATOM 5326 N N . CYS C 1 143 ? 66.587 15.052 62.359 1.00 63.93 767 CYS C N 1
ATOM 5327 C CA . CYS C 1 143 ? 66.879 15.522 63.696 1.00 62.65 767 CYS C CA 1
ATOM 5328 C C . CYS C 1 143 ? 68.179 14.907 64.246 1.00 64.13 767 CYS C C 1
ATOM 5329 O O . CYS C 1 143 ? 68.880 15.546 65.016 1.00 63.03 767 CYS C O 1
ATOM 5332 N N . LYS C 1 144 ? 68.509 13.691 63.820 1.00 66.45 768 LYS C N 1
ATOM 5333 C CA . LYS C 1 144 ? 69.766 13.084 64.230 1.00 69.39 768 LYS C CA 1
ATOM 5334 C C . LYS C 1 144 ? 70.953 13.901 63.732 1.00 68.04 768 LYS C C 1
ATOM 5335 O O . LYS C 1 144 ? 71.977 14.032 64.412 1.00 69.08 768 LYS C O 1
ATOM 5341 N N . ASP C 1 145 ? 70.806 14.444 62.534 1.00 66.12 769 ASP C N 1
ATOM 5342 C CA . ASP C 1 145 ? 71.870 15.196 61.935 1.00 65.38 769 ASP C CA 1
ATOM 5343 C C . ASP C 1 145 ? 72.014 16.532 62.631 1.00 62.59 769 ASP C C 1
ATOM 5344 O O . ASP C 1 145 ? 73.148 16.974 62.892 1.00 63.57 769 ASP C O 1
ATOM 5349 N N . LEU C 1 146 ? 70.889 17.137 62.989 1.00 59.45 770 LEU C N 1
ATOM 5350 C CA . LEU C 1 146 ? 70.905 18.368 63.758 1.00 57.18 770 LEU C CA 1
ATOM 5351 C C . LEU C 1 146 ? 71.504 18.165 65.149 1.00 58.18 770 LEU C C 1
ATOM 5352 O O . LEU C 1 146 ? 72.316 18.936 65.601 1.00 57.93 770 LEU C O 1
ATOM 5357 N N . ARG C 1 147 ? 71.082 17.107 65.803 1.00 60.22 771 ARG C N 1
ATOM 5358 C CA . ARG C 1 147 ? 71.629 16.681 67.064 1.00 62.89 771 ARG C CA 1
ATOM 5359 C C . ARG C 1 147 ? 73.136 16.683 66.991 1.00 64.72 771 ARG C C 1
ATOM 5360 O O . ARG C 1 147 ? 73.774 17.280 67.846 1.00 65.36 771 ARG C O 1
ATOM 5368 N N . ASP C 1 148 ? 73.705 16.061 65.949 1.00 66.52 772 ASP C N 1
ATOM 5369 C CA . ASP C 1 148 ? 75.172 15.908 65.873 1.00 69.27 772 ASP C CA 1
ATOM 5370 C C . ASP C 1 148 ? 75.842 17.244 65.576 1.00 67.26 772 ASP C C 1
ATOM 5371 O O . ASP C 1 148 ? 76.976 17.485 65.952 1.00 69.20 772 ASP C O 1
ATOM 5376 N N . LEU C 1 149 ? 75.122 18.109 64.893 1.00 64.10 773 LEU C N 1
ATOM 5377 C CA . LEU C 1 149 ? 75.599 19.445 64.625 1.00 62.53 773 LEU C CA 1
ATOM 5378 C C . LEU C 1 149 ? 75.729 20.211 65.925 1.00 62.44 773 LEU C C 1
ATOM 5379 O O . LEU C 1 149 ? 76.754 20.845 66.183 1.00 63.90 773 LEU C O 1
ATOM 5384 N N . LEU C 1 150 ? 74.712 20.099 66.777 1.00 61.81 774 LEU C N 1
ATOM 5385 C CA . LEU C 1 150 ? 74.699 20.781 68.068 1.00 61.78 774 LEU C CA 1
ATOM 5386 C C . LEU C 1 150 ? 75.733 20.252 69.050 1.00 65.20 774 LEU C C 1
ATOM 5387 O O . LEU C 1 150 ? 76.263 21.008 69.874 1.00 66.89 774 LEU C O 1
ATOM 5392 N N . LEU C 1 151 ? 76.043 18.962 68.935 1.00 66.91 775 LEU C N 1
ATOM 5393 C CA . LEU C 1 151 ? 76.992 18.301 69.824 1.00 70.20 775 LEU C CA 1
ATOM 5394 C C . LEU C 1 151 ? 78.425 18.494 69.410 1.00 72.09 775 LEU C C 1
ATOM 5395 O O . LEU C 1 151 ? 79.319 18.181 70.174 1.00 75.41 775 LEU C O 1
ATOM 5400 N N . HIS C 1 152 ? 78.636 18.997 68.199 1.00 70.62 776 HIS C N 1
ATOM 5401 C CA . HIS C 1 152 ? 79.972 19.108 67.595 1.00 72.69 776 HIS C CA 1
ATOM 5402 C C . HIS C 1 152 ? 80.831 20.178 68.275 1.00 74.32 776 HIS C C 1
ATOM 5403 O O . HIS C 1 152 ? 80.403 21.300 68.462 1.00 72.47 776 HIS C O 1
ATOM 5410 N N . ASP C 1 153 ? 82.049 19.824 68.643 1.00 79.10 777 ASP C N 1
ATOM 5411 C CA . ASP C 1 153 ? 82.947 20.740 69.353 1.00 82.11 777 ASP C CA 1
ATOM 5412 C C . ASP C 1 153 ? 83.114 22.107 68.715 1.00 80.65 777 ASP C C 1
ATOM 5413 O O . ASP C 1 153 ? 83.338 23.081 69.416 1.00 81.51 777 ASP C O 1
ATOM 5418 N N . GLN C 1 154 ? 82.990 22.171 67.392 1.00 78.93 778 GLN C N 1
ATOM 5419 C CA . GLN C 1 154 ? 83.158 23.423 66.637 1.00 78.17 778 GLN C CA 1
ATOM 5420 C C . GLN C 1 154 ? 81.864 24.213 66.489 1.00 73.68 778 GLN C C 1
ATOM 5421 O O . GLN C 1 154 ? 81.838 25.269 65.873 1.00 72.41 778 GLN C O 1
ATOM 5427 N N . CYS C 1 155 ? 80.778 23.702 67.036 1.00 71.44 779 CYS C N 1
ATOM 5428 C CA . CYS C 1 155 ? 79.521 24.404 66.899 1.00 68.38 779 CYS C CA 1
ATOM 5429 C C . CYS C 1 155 ? 79.568 25.814 67.518 1.00 67.90 779 CYS C C 1
ATOM 5430 O O . CYS C 1 155 ? 79.873 25.989 68.693 1.00 70.02 779 CYS C O 1
ATOM 5433 N N . GLN C 1 156 ? 79.234 26.799 66.696 1.00 65.61 780 GLN C N 1
ATOM 5434 C CA . GLN C 1 156 ? 79.312 28.214 67.045 1.00 66.63 780 GLN C CA 1
ATOM 5435 C C . GLN C 1 156 ? 77.897 28.855 66.810 1.00 62.17 780 GLN C C 1
ATOM 5436 O O . GLN C 1 156 ? 77.739 30.069 66.821 1.00 62.53 780 GLN C O 1
ATOM 5442 N N . ILE C 1 157 ? 76.885 28.022 66.594 1.00 58.22 781 ILE C N 1
ATOM 5443 C CA . ILE C 1 157 ? 75.550 28.508 66.285 1.00 55.73 781 ILE C CA 1
ATOM 5444 C C . ILE C 1 157 ? 74.892 29.161 67.478 1.00 56.25 781 ILE C C 1
ATOM 5445 O O . ILE C 1 157 ? 74.771 28.531 68.509 1.00 56.65 781 ILE C O 1
ATOM 5450 N N . THR C 1 158 ? 74.430 30.400 67.319 1.00 56.13 782 THR C N 1
ATOM 5451 C CA . THR C 1 158 ? 73.754 31.093 68.422 1.00 57.19 782 THR C CA 1
ATOM 5452 C C . THR C 1 158 ? 72.257 31.116 68.234 1.00 54.60 782 THR C C 1
ATOM 5453 O O . THR C 1 158 ? 71.531 31.003 69.226 1.00 54.80 782 THR C O 1
ATOM 5457 N N . THR C 1 159 ? 71.815 31.309 66.973 1.00 53.02 783 THR C N 1
ATOM 5458 C CA . THR C 1 159 ? 70.389 31.325 66.585 1.00 50.66 783 THR C CA 1
ATOM 5459 C C . THR C 1 159 ? 70.112 30.187 65.621 1.00 48.44 783 THR C C 1
ATOM 5460 O O . THR C 1 159 ? 70.753 30.098 64.578 1.00 48.92 783 THR C O 1
ATOM 5464 N N . LEU C 1 160 ? 69.170 29.311 65.954 1.00 46.95 784 LEU C N 1
ATOM 5465 C CA . LEU C 1 160 ? 68.809 28.179 65.078 1.00 45.02 784 LEU C CA 1
ATOM 5466 C C . LEU C 1 160 ? 67.305 28.231 64.810 1.00 44.07 784 LEU C C 1
ATOM 5467 O O . LEU C 1 160 ? 66.528 28.182 65.744 1.00 43.61 784 LEU C O 1
ATOM 5472 N N . ARG C 1 161 ? 66.903 28.350 63.545 1.00 44.25 785 ARG C N 1
ATOM 5473 C CA . ARG C 1 161 ? 65.487 28.499 63.217 1.00 45.59 785 ARG C CA 1
ATOM 5474 C C . ARG C 1 161 ? 64.997 27.310 62.449 1.00 45.13 785 ARG C C 1
ATOM 5475 O O . ARG C 1 161 ? 65.345 27.166 61.288 1.00 45.01 785 ARG C O 1
ATOM 5483 N N . LEU C 1 162 ? 64.218 26.437 63.109 1.00 44.75 786 LEU C N 1
ATOM 5484 C CA . LEU C 1 162 ? 63.716 25.219 62.486 1.00 44.36 786 LEU C CA 1
ATOM 5485 C C . LEU C 1 162 ? 62.229 25.239 62.204 1.00 44.90 786 LEU C C 1
ATOM 5486 O O . LEU C 1 162 ? 61.648 24.218 61.941 1.00 45.75 786 LEU C O 1
ATOM 5491 N N . SER C 1 163 ? 61.601 26.397 62.216 1.00 45.88 787 SER C N 1
ATOM 5492 C CA . SER C 1 163 ? 60.153 26.436 62.070 1.00 47.84 787 SER C CA 1
ATOM 5493 C C . SER C 1 163 ? 59.640 25.944 60.746 1.00 49.32 787 SER C C 1
ATOM 5494 O O . SER C 1 163 ? 60.346 25.871 59.750 1.00 49.49 787 SER C O 1
ATOM 5497 N N . ASN C 1 164 ? 58.371 25.570 60.772 1.00 51.79 788 ASN C N 1
ATOM 5498 C CA . ASN C 1 164 ? 57.700 25.033 59.637 1.00 53.01 788 ASN C CA 1
ATOM 5499 C C . ASN C 1 164 ? 58.503 23.873 59.054 1.00 52.73 788 ASN C C 1
ATOM 5500 O O . ASN C 1 164 ? 58.777 23.805 57.855 1.00 53.71 788 ASN C O 1
ATOM 5505 N N . ASN C 1 165 ? 58.923 22.991 59.951 1.00 51.85 789 ASN C N 1
ATOM 5506 C CA . ASN C 1 165 ? 59.399 21.663 59.589 1.00 52.69 789 ASN C CA 1
ATOM 5507 C C . ASN C 1 165 ? 58.660 20.639 60.435 1.00 53.91 789 ASN C C 1
ATOM 5508 O O . ASN C 1 165 ? 58.491 20.852 61.646 1.00 53.17 789 ASN C O 1
ATOM 5513 N N . PRO C 1 166 ? 58.199 19.537 59.825 1.00 55.61 790 PRO C N 1
ATOM 5514 C CA . PRO C 1 166 ? 57.506 18.544 60.609 1.00 57.30 790 PRO C CA 1
ATOM 5515 C C . PRO C 1 166 ? 58.464 17.688 61.473 1.00 57.10 790 PRO C C 1
ATOM 5516 O O . PRO C 1 166 ? 58.554 16.462 61.307 1.00 59.08 790 PRO C O 1
ATOM 5520 N N . LEU C 1 167 ? 59.141 18.330 62.428 1.00 55.32 791 LEU C N 1
ATOM 5521 C CA . LEU C 1 167 ? 60.020 17.623 63.347 1.00 54.92 791 LEU C CA 1
ATOM 5522 C C . LEU C 1 167 ? 59.298 16.521 64.087 1.00 57.04 791 LEU C C 1
ATOM 5523 O O . LEU C 1 167 ? 59.739 15.381 64.033 1.00 58.68 791 LEU C O 1
ATOM 5528 N N . THR C 1 168 ? 58.190 16.839 64.756 1.00 57.53 792 THR C N 1
ATOM 5529 C CA . THR C 1 168 ? 57.470 15.829 65.551 1.00 60.52 792 THR C CA 1
ATOM 5530 C C . THR C 1 168 ? 58.036 15.765 66.959 1.00 60.14 792 THR C C 1
ATOM 5531 O O . THR C 1 168 ? 59.146 16.236 67.187 1.00 58.86 792 THR C O 1
ATOM 5535 N N . ALA C 1 169 ? 57.290 15.185 67.898 1.00 62.63 793 ALA C N 1
ATOM 5536 C CA . ALA C 1 169 ? 57.776 14.933 69.273 1.00 62.81 793 ALA C CA 1
ATOM 5537 C C . ALA C 1 169 ? 58.980 13.986 69.261 1.00 63.93 793 ALA C C 1
ATOM 5538 O O . ALA C 1 169 ? 60.023 14.293 69.856 1.00 62.90 793 ALA C O 1
ATOM 5540 N N . ALA C 1 170 ? 58.869 12.861 68.551 1.00 66.00 794 ALA C N 1
ATOM 5541 C CA . ALA C 1 170 ? 60.045 12.028 68.305 1.00 67.50 794 ALA C CA 1
ATOM 5542 C C . ALA C 1 170 ? 61.239 12.852 67.799 1.00 65.18 794 ALA C C 1
ATOM 5543 O O . ALA C 1 170 ? 62.389 12.589 68.173 1.00 66.49 794 ALA C O 1
ATOM 5545 N N . GLY C 1 171 ? 60.995 13.852 66.966 1.00 62.10 795 GLY C N 1
ATOM 5546 C CA . GLY C 1 171 ? 62.114 14.586 66.443 1.00 59.99 795 GLY C CA 1
ATOM 5547 C C . GLY C 1 171 ? 62.757 15.498 67.465 1.00 58.31 795 GLY C C 1
ATOM 5548 O O . GLY C 1 171 ? 63.996 15.595 67.567 1.00 57.66 795 GLY C O 1
ATOM 5549 N N . VAL C 1 172 ? 61.908 16.210 68.199 1.00 57.36 796 VAL C N 1
ATOM 5550 C CA . VAL C 1 172 ? 62.376 17.138 69.232 1.00 55.88 796 VAL C CA 1
ATOM 5551 C C . VAL C 1 172 ? 63.102 16.386 70.364 1.00 57.40 796 VAL C C 1
ATOM 5552 O O . VAL C 1 172 ? 64.087 16.853 70.869 1.00 57.09 796 VAL C O 1
ATOM 5556 N N . ALA C 1 173 ? 62.666 15.187 70.698 1.00 59.75 797 ALA C N 1
ATOM 5557 C CA . ALA C 1 173 ? 63.384 14.409 71.704 1.00 62.66 797 ALA C CA 1
ATOM 5558 C C . ALA C 1 173 ? 64.819 14.263 71.276 1.00 62.78 797 ALA C C 1
ATOM 5559 O O . ALA C 1 173 ? 65.739 14.492 72.063 1.00 63.76 797 ALA C O 1
ATOM 5561 N N . VAL C 1 174 ? 65.010 13.902 70.022 1.00 62.66 798 VAL C N 1
ATOM 5562 C CA . VAL C 1 174 ? 66.346 13.648 69.527 1.00 63.96 798 VAL C CA 1
ATOM 5563 C C . VAL C 1 174 ? 67.105 14.967 69.507 1.00 61.71 798 VAL C C 1
ATOM 5564 O O . VAL C 1 174 ? 68.294 15.033 69.854 1.00 62.07 798 VAL C O 1
ATOM 5568 N N . LEU C 1 175 ? 66.402 16.021 69.110 1.00 59.62 799 LEU C N 1
ATOM 5569 C CA . LEU C 1 175 ? 67.006 17.339 69.070 1.00 58.44 799 LEU C CA 1
ATOM 5570 C C . LEU C 1 175 ? 67.411 17.802 70.492 1.00 59.92 799 LEU C C 1
ATOM 5571 O O . LEU C 1 175 ? 68.498 18.376 70.720 1.00 59.67 799 LEU C O 1
ATOM 5576 N N . MET C 1 176 ? 66.546 17.492 71.456 1.00 61.34 800 MET C N 1
ATOM 5577 C CA . MET C 1 176 ? 66.784 17.897 72.807 1.00 62.88 800 MET C CA 1
ATOM 5578 C C . MET C 1 176 ? 68.128 17.342 73.311 1.00 64.89 800 MET C C 1
ATOM 5579 O O . MET C 1 176 ? 68.872 18.070 73.983 1.00 65.17 800 MET C O 1
ATOM 5584 N N . GLU C 1 177 ? 68.442 16.088 72.960 1.00 66.29 801 GLU C N 1
ATOM 5585 C CA . GLU C 1 177 ? 69.733 15.477 73.333 1.00 68.66 801 GLU C CA 1
ATOM 5586 C C . GLU C 1 177 ? 70.931 16.292 72.835 1.00 67.29 801 GLU C C 1
ATOM 5587 O O . GLU C 1 177 ? 71.934 16.420 73.524 1.00 68.54 801 GLU C O 1
ATOM 5593 N N . GLY C 1 178 ? 70.798 16.872 71.642 1.00 64.32 802 GLY C N 1
ATOM 5594 C CA . GLY C 1 178 ? 71.853 17.698 71.099 1.00 62.90 802 GLY C CA 1
ATOM 5595 C C . GLY C 1 178 ? 71.944 19.004 71.854 1.00 61.64 802 GLY C C 1
ATOM 5596 O O . GLY C 1 178 ? 73.017 19.474 72.203 1.00 62.85 802 GLY C O 1
ATOM 5597 N N . LEU C 1 179 ? 70.790 19.595 72.088 1.00 59.46 803 LEU C N 1
ATOM 5598 C CA . LEU C 1 179 ? 70.696 20.775 72.892 1.00 58.87 803 LEU C CA 1
ATOM 5599 C C . LEU C 1 179 ? 71.316 20.587 74.304 1.00 61.26 803 LEU C C 1
ATOM 5600 O O . LEU C 1 179 ? 72.047 21.459 74.799 1.00 61.77 803 LEU C O 1
ATOM 5605 N N . ALA C 1 180 ? 71.054 19.437 74.925 1.00 62.50 804 ALA C N 1
ATOM 5606 C CA . ALA C 1 180 ? 71.689 19.082 76.225 1.00 65.21 804 ALA C CA 1
ATOM 5607 C C . ALA C 1 180 ? 73.208 19.240 76.212 1.00 66.78 804 ALA C C 1
ATOM 5608 O O . ALA C 1 180 ? 73.752 19.707 77.180 1.00 68.86 804 ALA C O 1
ATOM 5610 N N . GLY C 1 181 ? 73.871 18.899 75.105 1.00 65.75 805 GLY C N 1
ATOM 5611 C CA . GLY C 1 181 ? 75.309 19.007 75.031 1.00 67.59 805 GLY C CA 1
ATOM 5612 C C . GLY C 1 181 ? 75.815 20.164 74.187 1.00 65.61 805 GLY C C 1
ATOM 5613 O O . GLY C 1 181 ? 76.919 20.107 73.670 1.00 67.55 805 GLY C O 1
ATOM 5614 N N . ASN C 1 182 ? 75.031 21.222 74.089 1.00 62.19 806 ASN C N 1
ATOM 5615 C CA . ASN C 1 182 ? 75.395 22.405 73.342 1.00 60.37 806 ASN C CA 1
ATOM 5616 C C . ASN C 1 182 ? 75.556 23.602 74.262 1.00 61.10 806 ASN C C 1
ATOM 5617 O O . ASN C 1 182 ? 74.831 23.741 75.218 1.00 61.84 806 ASN C O 1
ATOM 5622 N N . THR C 1 183 ? 76.474 24.500 73.959 1.00 61.89 807 THR C N 1
ATOM 5623 C CA . THR C 1 183 ? 76.591 25.707 74.772 1.00 63.57 807 THR C CA 1
ATOM 5624 C C . THR C 1 183 ? 76.494 26.966 73.923 1.00 61.63 807 THR C C 1
ATOM 5625 O O . THR C 1 183 ? 76.471 28.075 74.431 1.00 63.15 807 THR C O 1
ATOM 5629 N N . SER C 1 184 ? 76.403 26.810 72.620 1.00 58.63 808 SER C N 1
ATOM 5630 C CA . SER C 1 184 ? 76.439 27.991 71.794 1.00 57.38 808 SER C CA 1
ATOM 5631 C C . SER C 1 184 ? 75.061 28.604 71.579 1.00 55.08 808 SER C C 1
ATOM 5632 O O . SER C 1 184 ? 74.939 29.829 71.538 1.00 55.88 808 SER C O 1
ATOM 5635 N N . VAL C 1 185 ? 74.037 27.761 71.436 1.00 52.34 809 VAL C N 1
ATOM 5636 C CA . VAL C 1 185 ? 72.734 28.228 71.038 1.00 50.63 809 VAL C CA 1
ATOM 5637 C C . VAL C 1 185 ? 71.985 28.988 72.112 1.00 52.61 809 VAL C C 1
ATOM 5638 O O . VAL C 1 185 ? 71.597 28.419 73.132 1.00 53.52 809 VAL C O 1
ATOM 5642 N N . THR C 1 186 ? 71.713 30.255 71.832 1.00 54.05 810 THR C N 1
ATOM 5643 C CA . THR C 1 186 ? 70.903 31.094 72.703 1.00 56.08 810 THR C CA 1
ATOM 5644 C C . THR C 1 186 ? 69.464 31.295 72.212 1.00 54.64 810 THR C C 1
ATOM 5645 O O . THR C 1 186 ? 68.576 31.493 73.023 1.00 55.46 810 THR C O 1
ATOM 5649 N N . HIS C 1 187 ? 69.221 31.210 70.906 1.00 53.29 811 HIS C N 1
ATOM 5650 C CA . HIS C 1 187 ? 67.851 31.432 70.358 1.00 52.58 811 HIS C CA 1
ATOM 5651 C C . HIS C 1 187 ? 67.390 30.268 69.500 1.00 49.97 811 HIS C C 1
ATOM 5652 O O . HIS C 1 187 ? 68.049 29.929 68.524 1.00 49.79 811 HIS C O 1
ATOM 5659 N N . LEU C 1 188 ? 66.284 29.631 69.868 1.00 49.05 812 LEU C N 1
ATOM 5660 C CA . LEU C 1 188 ? 65.821 28.450 69.143 1.00 47.38 812 LEU C CA 1
ATOM 5661 C C . LEU C 1 188 ? 64.375 28.622 68.743 1.00 48.20 812 LEU C C 1
ATOM 5662 O O . LEU C 1 188 ? 63.518 29.029 69.555 1.00 49.44 812 LEU C O 1
ATOM 5667 N N . SER C 1 189 ? 64.088 28.362 67.460 1.00 47.64 813 SER C N 1
ATOM 5668 C CA . SER C 1 189 ? 62.723 28.509 67.052 1.00 48.15 813 SER C CA 1
ATOM 5669 C C . SER C 1 189 ? 62.044 27.204 66.597 1.00 46.85 813 SER C C 1
ATOM 5670 O O . SER C 1 189 ? 62.528 26.539 65.708 1.00 46.54 813 SER C O 1
ATOM 5673 N N . LEU C 1 190 ? 60.928 26.840 67.225 1.00 46.62 814 LEU C N 1
ATOM 5674 C CA . LEU C 1 190 ? 60.277 25.574 66.894 1.00 45.95 814 LEU C CA 1
ATOM 5675 C C . LEU C 1 190 ? 58.839 25.810 66.487 1.00 46.55 814 LEU C C 1
ATOM 5676 O O . LEU C 1 190 ? 57.992 24.916 66.562 1.00 46.85 814 LEU C O 1
ATOM 5681 N N . LEU C 1 191 ? 58.586 27.022 65.997 1.00 46.91 815 LEU C N 1
ATOM 5682 C CA . LEU C 1 191 ? 57.242 27.394 65.584 1.00 48.21 815 LEU C CA 1
ATOM 5683 C C . LEU C 1 191 ? 56.734 26.404 64.534 1.00 48.79 815 LEU C C 1
ATOM 5684 O O . LEU C 1 191 ? 57.492 26.068 63.594 1.00 47.62 815 LEU C O 1
ATOM 5689 N N . HIS C 1 192 ? 55.487 25.912 64.730 1.00 50.16 816 HIS C N 1
ATOM 5690 C CA . HIS C 1 192 ? 54.812 24.986 63.793 1.00 50.98 816 HIS C CA 1
ATOM 5691 C C . HIS C 1 192 ? 55.731 23.858 63.353 1.00 49.54 816 HIS C C 1
ATOM 5692 O O . HIS C 1 192 ? 56.130 23.789 62.192 1.00 48.69 816 HIS C O 1
ATOM 5699 N N . THR C 1 193 ? 56.095 23.007 64.300 1.00 49.00 817 THR C N 1
ATOM 5700 C CA . THR C 1 193 ? 56.931 21.864 64.013 1.00 49.18 817 THR C CA 1
ATOM 5701 C C . THR C 1 193 ? 56.309 20.520 64.413 1.00 51.20 817 THR C C 1
ATOM 5702 O O . THR C 1 193 ? 57.013 19.542 64.581 1.00 51.89 817 THR C O 1
ATOM 5706 N N . GLY C 1 194 ? 54.985 20.472 64.514 1.00 53.57 818 GLY C N 1
ATOM 5707 C CA . GLY C 1 194 ? 54.247 19.260 64.886 1.00 56.34 818 GLY C CA 1
ATOM 5708 C C . GLY C 1 194 ? 54.559 18.641 66.246 1.00 57.12 818 GLY C C 1
ATOM 5709 O O . GLY C 1 194 ? 54.453 17.429 66.395 1.00 59.25 818 GLY C O 1
ATOM 5710 N N . LEU C 1 195 ? 54.958 19.456 67.230 1.00 55.77 819 LEU C N 1
ATOM 5711 C CA . LEU C 1 195 ? 55.345 18.967 68.566 1.00 56.22 819 LEU C CA 1
ATOM 5712 C C . LEU C 1 195 ? 54.155 18.426 69.397 1.00 59.80 819 LEU C C 1
ATOM 5713 O O . LEU C 1 195 ? 54.251 17.363 70.027 1.00 61.73 819 LEU C O 1
ATOM 5718 N N . GLY C 1 196 ? 53.053 19.172 69.415 1.00 61.12 820 GLY C N 1
ATOM 5719 C CA . GLY C 1 196 ? 51.925 18.866 70.259 1.00 64.55 820 GLY C CA 1
ATOM 5720 C C . GLY C 1 196 ? 52.190 18.722 71.749 1.00 65.83 820 GLY C C 1
ATOM 5721 O O . GLY C 1 196 ? 53.256 19.074 72.293 1.00 63.92 820 GLY C O 1
ATOM 5722 N N . ASP C 1 197 ? 51.171 18.214 72.405 1.00 69.47 821 ASP C N 1
ATOM 5723 C CA A ASP C 1 197 ? 51.217 17.731 73.763 0.50 71.63 821 ASP C CA 1
ATOM 5724 C CA B ASP C 1 197 ? 51.290 17.845 73.805 0.50 70.76 821 ASP C CA 1
ATOM 5725 C C . ASP C 1 197 ? 52.572 17.079 74.110 1.00 71.20 821 ASP C C 1
ATOM 5726 O O . ASP C 1 197 ? 53.370 17.551 74.954 1.00 70.33 821 ASP C O 1
ATOM 5735 N N . GLU C 1 198 ? 52.807 15.942 73.454 1.00 72.53 822 GLU C N 1
ATOM 5736 C CA . GLU C 1 198 ? 53.972 15.137 73.780 1.00 72.76 822 GLU C CA 1
ATOM 5737 C C . GLU C 1 198 ? 55.237 15.990 73.671 1.00 69.56 822 GLU C C 1
ATOM 5738 O O . GLU C 1 198 ? 56.094 15.953 74.559 1.00 69.59 822 GLU C O 1
ATOM 5744 N N . GLY C 1 199 ? 55.336 16.776 72.591 1.00 66.89 823 GLY C N 1
ATOM 5745 C CA . GLY C 1 199 ? 56.531 17.534 72.326 1.00 63.37 823 GLY C CA 1
ATOM 5746 C C . GLY C 1 199 ? 56.842 18.591 73.376 1.00 62.86 823 GLY C C 1
ATOM 5747 O O . GLY C 1 199 ? 58.022 18.792 73.731 1.00 62.33 823 GLY C O 1
ATOM 5748 N N . LEU C 1 200 ? 55.820 19.302 73.855 1.00 62.67 824 LEU C N 1
ATOM 5749 C CA . LEU C 1 200 ? 56.074 20.402 74.759 1.00 61.66 824 LEU C CA 1
ATOM 5750 C C . LEU C 1 200 ? 56.360 19.893 76.150 1.00 63.46 824 LEU C C 1
ATOM 5751 O O . LEU C 1 200 ? 57.233 20.423 76.842 1.00 63.76 824 LEU C O 1
ATOM 5756 N N . GLU C 1 201 ? 55.623 18.880 76.586 1.00 65.40 825 GLU C N 1
ATOM 5757 C CA . GLU C 1 201 ? 55.969 18.186 77.819 1.00 67.37 825 GLU C CA 1
ATOM 5758 C C . GLU C 1 201 ? 57.423 17.713 77.781 1.00 66.05 825 GLU C C 1
ATOM 5759 O O . GLU C 1 201 ? 58.147 17.847 78.765 1.00 66.61 825 GLU C O 1
ATOM 5765 N N . LEU C 1 202 ? 57.872 17.185 76.649 1.00 64.55 826 LEU C N 1
ATOM 576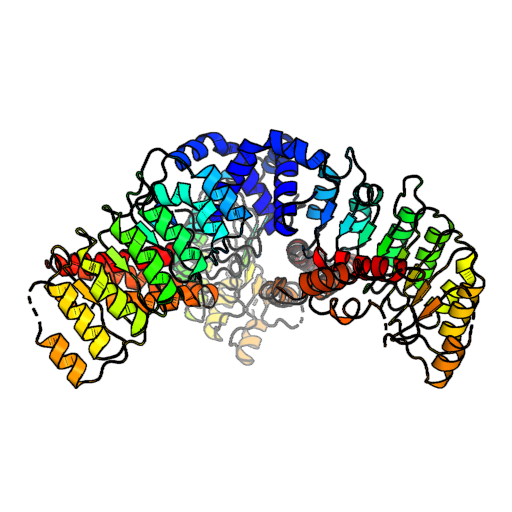6 C CA . LEU C 1 202 ? 59.265 16.762 76.597 1.00 64.71 826 LEU C CA 1
ATOM 5767 C C . LEU C 1 202 ? 60.232 17.919 76.918 1.00 63.13 826 LEU C C 1
ATOM 5768 O O . LEU C 1 202 ? 61.110 17.779 77.816 1.00 64.55 826 LEU C O 1
ATOM 5773 N N . LEU C 1 203 ? 60.051 19.049 76.224 1.00 59.60 827 LEU C N 1
ATOM 5774 C CA . LEU C 1 203 ? 60.832 20.240 76.509 1.00 58.13 827 LEU C CA 1
ATOM 5775 C C . LEU C 1 203 ? 60.759 20.598 78.013 1.00 60.38 827 LEU C C 1
ATOM 5776 O O . LEU C 1 203 ? 61.786 20.852 78.665 1.00 60.81 827 LEU C O 1
ATOM 5781 N N . ALA C 1 204 ? 59.557 20.600 78.569 1.00 61.31 828 ALA C N 1
ATOM 5782 C CA . ALA C 1 204 ? 59.417 20.999 79.954 1.00 63.95 828 ALA C CA 1
ATOM 5783 C C . ALA C 1 204 ? 60.284 20.140 80.887 1.00 66.21 828 ALA C C 1
ATOM 5784 O O . ALA C 1 204 ? 60.991 20.671 81.730 1.00 67.33 828 ALA C O 1
ATOM 5786 N N . ALA C 1 205 ? 60.245 18.822 80.697 1.00 67.55 829 ALA C N 1
ATOM 5787 C CA . ALA C 1 205 ? 61.042 17.897 81.476 1.00 70.19 829 ALA C CA 1
ATOM 5788 C C . ALA C 1 205 ? 62.578 18.033 81.228 1.00 70.43 829 ALA C C 1
ATOM 5789 O O . ALA C 1 205 ? 63.365 17.852 82.177 1.00 73.26 829 ALA C O 1
ATOM 5791 N N . GLN C 1 206 ? 62.991 18.348 79.994 1.00 67.89 830 GLN C N 1
ATOM 5792 C CA . GLN C 1 206 ? 64.420 18.285 79.595 1.00 68.43 830 GLN C CA 1
ATOM 5793 C C . GLN C 1 206 ? 65.186 19.617 79.554 1.00 67.17 830 GLN C C 1
ATOM 5794 O O . GLN C 1 206 ? 66.404 19.632 79.659 1.00 67.65 830 GLN C O 1
ATOM 5800 N N . LEU C 1 207 ? 64.462 20.712 79.389 1.00 65.65 831 LEU C N 1
ATOM 5801 C CA . LEU C 1 207 ? 65.020 22.031 79.273 1.00 65.60 831 LEU C CA 1
ATOM 5802 C C . LEU C 1 207 ? 66.216 22.380 80.177 1.00 68.53 831 LEU C C 1
ATOM 5803 O O . LEU C 1 207 ? 67.281 22.738 79.678 1.00 68.46 831 LEU C O 1
ATOM 5808 N N . ASP C 1 208 ? 66.038 22.288 81.495 1.00 71.23 832 ASP C N 1
ATOM 5809 C CA . ASP C 1 208 ? 67.031 22.730 82.429 1.00 73.65 832 ASP C CA 1
ATOM 5810 C C . ASP C 1 208 ? 68.364 22.032 82.192 1.00 74.43 832 ASP C C 1
ATOM 5811 O O . ASP C 1 208 ? 69.402 22.426 82.784 1.00 76.80 832 ASP C O 1
ATOM 5816 N N . ARG C 1 209 ? 68.352 20.993 81.357 1.00 72.43 833 ARG C N 1
ATOM 5817 C CA . ARG C 1 209 ? 69.615 20.372 80.926 1.00 73.25 833 ARG C CA 1
ATOM 5818 C C . ARG C 1 209 ? 70.502 21.294 80.085 1.00 71.62 833 ARG C C 1
ATOM 5819 O O . ARG C 1 209 ? 71.730 21.150 80.108 1.00 73.38 833 ARG C O 1
ATOM 5827 N N . ASN C 1 210 ? 69.883 22.216 79.339 1.00 68.17 834 ASN C N 1
ATOM 5828 C CA . ASN C 1 210 ? 70.615 23.313 78.702 1.00 66.65 834 ASN C CA 1
ATOM 5829 C C . ASN C 1 210 ? 70.688 24.560 79.584 1.00 68.03 834 ASN C C 1
ATOM 5830 O O . ASN C 1 210 ? 69.711 24.981 80.178 1.00 68.46 834 ASN C O 1
ATOM 5835 N N . ARG C 1 211 ? 71.843 25.183 79.649 1.00 69.55 835 ARG C N 1
ATOM 5836 C CA . ARG C 1 211 ? 71.965 26.317 80.536 1.00 72.00 835 ARG C CA 1
ATOM 5837 C C . ARG C 1 211 ? 72.221 27.636 79.846 1.00 70.92 835 ARG C C 1
ATOM 5838 O O . ARG C 1 211 ? 72.551 28.606 80.526 1.00 73.15 835 ARG C O 1
ATOM 5846 N N . GLN C 1 212 ? 72.101 27.690 78.509 1.00 67.08 836 GLN C N 1
ATOM 5847 C CA . GLN C 1 212 ? 72.336 28.978 77.827 1.00 66.50 836 GLN C CA 1
ATOM 5848 C C . GLN C 1 212 ? 71.206 29.518 76.960 1.00 62.71 836 GLN C C 1
ATOM 5849 O O . GLN C 1 212 ? 71.222 30.663 76.541 1.00 63.39 836 GLN C O 1
ATOM 5855 N N . LEU C 1 213 ? 70.192 28.711 76.767 1.00 59.52 837 LEU C N 1
ATOM 5856 C CA . LEU C 1 213 ? 69.029 29.107 76.013 1.00 57.23 837 LEU C CA 1
ATOM 5857 C C . LEU C 1 213 ? 68.308 30.340 76.571 1.00 58.97 837 LEU C C 1
ATOM 5858 O O . LEU C 1 213 ? 67.919 30.377 77.748 1.00 61.18 837 LEU C O 1
ATOM 5863 N N . GLN C 1 214 ? 68.122 31.347 75.721 1.00 58.28 838 GLN C N 1
ATOM 5864 C CA . GLN C 1 214 ? 67.470 32.592 76.133 1.00 60.15 838 GLN C CA 1
ATOM 5865 C C . GLN C 1 214 ? 66.045 32.737 75.559 1.00 58.74 838 GLN C C 1
ATOM 5866 O O . GLN C 1 214 ? 65.147 33.267 76.215 1.00 60.77 838 GLN C O 1
ATOM 5872 N N . GLU C 1 215 ? 65.832 32.220 74.359 1.00 55.85 839 GLU C N 1
ATOM 5873 C CA . GLU C 1 215 ? 64.553 32.407 73.667 1.00 55.28 839 GLU C CA 1
ATOM 5874 C C . GLU C 1 215 ? 64.111 31.141 72.958 1.00 51.50 839 GLU C C 1
ATOM 5875 O O . GLU C 1 215 ? 64.905 30.542 72.215 1.00 49.28 839 GLU C O 1
ATOM 5881 N N . LEU C 1 216 ? 62.872 30.713 73.247 1.00 50.13 840 LEU C N 1
ATOM 5882 C CA . LEU C 1 216 ? 62.365 29.500 72.693 1.00 47.89 840 LEU C CA 1
ATOM 5883 C C . LEU C 1 216 ? 61.004 29.814 72.099 1.00 49.15 840 LEU C C 1
ATOM 5884 O O . LEU C 1 216 ? 60.151 30.327 72.784 1.00 52.15 840 LEU C O 1
ATOM 5889 N N . ASN C 1 217 ? 60.803 29.544 70.825 1.00 47.72 841 ASN C N 1
ATOM 5890 C CA . ASN C 1 217 ? 59.527 29.790 70.217 1.00 48.25 841 ASN C CA 1
ATOM 5891 C C . ASN C 1 217 ? 58.852 28.441 69.982 1.00 47.53 841 ASN C C 1
ATOM 5892 O O . ASN C 1 217 ? 59.350 27.601 69.210 1.00 46.34 841 ASN C O 1
ATOM 5897 N N . VAL C 1 218 ? 57.725 28.208 70.645 1.00 48.76 842 VAL C N 1
ATOM 5898 C CA . VAL C 1 218 ? 56.977 26.973 70.405 1.00 48.16 842 VAL C CA 1
ATOM 5899 C C . VAL C 1 218 ? 55.528 27.244 70.016 1.00 50.05 842 VAL C C 1
ATOM 5900 O O . VAL C 1 218 ? 54.651 26.399 70.150 1.00 51.23 842 VAL C O 1
ATOM 5904 N N . ALA C 1 219 ? 55.308 28.434 69.490 1.00 50.53 843 ALA C N 1
ATOM 5905 C CA . ALA C 1 219 ? 54.016 28.828 69.009 1.00 52.38 843 ALA C CA 1
ATOM 5906 C C . ALA C 1 219 ? 53.507 27.864 67.953 1.00 52.26 843 ALA C C 1
ATOM 5907 O O . ALA C 1 219 ? 54.285 27.178 67.297 1.00 49.79 843 ALA C O 1
ATOM 5909 N N . TYR C 1 220 ? 52.183 27.803 67.806 1.00 55.44 844 TYR C N 1
ATOM 5910 C CA . TYR C 1 220 ? 51.541 27.146 66.653 1.00 56.99 844 TYR C CA 1
ATOM 5911 C C . TYR C 1 220 ? 51.984 25.698 66.544 1.00 55.53 844 TYR C C 1
ATOM 5912 O O . TYR C 1 220 ? 52.393 25.239 65.464 1.00 55.31 844 TYR C O 1
ATOM 5921 N N . ASN C 1 221 ? 51.867 24.981 67.643 1.00 55.37 845 ASN C N 1
ATOM 5922 C CA . ASN C 1 221 ? 52.259 23.602 67.647 1.00 55.18 845 ASN C CA 1
ATOM 5923 C C . ASN C 1 221 ? 51.181 22.655 68.111 1.00 58.08 845 ASN C C 1
ATOM 5924 O O . ASN C 1 221 ? 51.503 21.551 68.539 1.00 58.32 845 ASN C O 1
ATOM 5929 N N . GLY C 1 222 ? 49.924 23.083 68.033 1.00 60.51 846 GLY C N 1
ATOM 5930 C CA . GLY C 1 222 ? 48.803 22.210 68.338 1.00 64.15 846 GLY C CA 1
ATOM 5931 C C . GLY C 1 222 ? 48.672 21.734 69.776 1.00 65.68 846 GLY C C 1
ATOM 5932 O O . GLY C 1 222 ? 47.911 20.794 70.029 1.00 68.82 846 GLY C O 1
ATOM 5933 N N . ALA C 1 223 ? 49.361 22.397 70.719 1.00 63.88 847 ALA C N 1
ATOM 5934 C CA . ALA C 1 223 ? 49.377 21.974 72.129 1.00 64.81 847 ALA C CA 1
ATOM 5935 C C . ALA C 1 223 ? 48.283 22.592 73.017 1.00 67.95 847 ALA C C 1
ATOM 5936 O O . ALA C 1 223 ? 47.884 23.742 72.809 1.00 68.76 847 ALA C O 1
ATOM 5938 N N . GLY C 1 224 ? 47.822 21.832 74.017 1.00 69.96 848 GLY C N 1
ATOM 5939 C CA . GLY C 1 224 ? 46.754 22.259 74.912 1.00 73.40 848 GLY C CA 1
ATOM 5940 C C . GLY C 1 224 ? 47.180 22.936 76.220 1.00 74.05 848 GLY C C 1
ATOM 5941 O O . GLY C 1 224 ? 48.332 23.295 76.404 1.00 71.60 848 GLY C O 1
ATOM 5942 N N . ASP C 1 225 ? 46.234 23.087 77.140 1.00 77.73 849 ASP C N 1
ATOM 5943 C CA . ASP C 1 225 ? 46.433 23.878 78.364 1.00 78.94 849 ASP C CA 1
ATOM 5944 C C . ASP C 1 225 ? 47.541 23.384 79.294 1.00 77.44 849 ASP C C 1
ATOM 5945 O O . ASP C 1 225 ? 48.409 24.171 79.678 1.00 75.83 849 ASP C O 1
ATOM 5950 N N . THR C 1 226 ? 47.507 22.099 79.655 1.00 78.15 850 THR C N 1
ATOM 5951 C CA . THR C 1 226 ? 48.522 21.556 80.567 1.00 77.94 850 THR C CA 1
ATOM 5952 C C . THR C 1 226 ? 49.934 21.517 79.981 1.00 74.04 850 THR C C 1
ATOM 5953 O O . THR C 1 226 ? 50.859 22.045 80.606 1.00 73.32 850 THR C O 1
ATOM 5957 N N . ALA C 1 227 ? 50.118 20.962 78.779 1.00 71.27 851 ALA C N 1
ATOM 5958 C CA . ALA C 1 227 ? 51.446 20.956 78.195 1.00 67.11 851 ALA C CA 1
ATOM 5959 C C . ALA C 1 227 ? 52.041 22.381 78.196 1.00 65.06 851 ALA C C 1
ATOM 5960 O O . ALA C 1 227 ? 53.191 22.606 78.643 1.00 63.11 851 ALA C O 1
ATOM 5962 N N . ALA C 1 228 ? 51.245 23.337 77.699 1.00 64.47 852 ALA C N 1
ATOM 5963 C CA . ALA C 1 228 ? 51.635 24.749 77.649 1.00 63.13 852 ALA C CA 1
ATOM 5964 C C . ALA C 1 228 ? 52.007 25.213 79.051 1.00 64.89 852 ALA C C 1
ATOM 5965 O O . ALA C 1 228 ? 53.048 25.885 79.234 1.00 63.21 852 ALA C O 1
ATOM 5967 N N . LEU C 1 229 ? 51.185 24.831 80.046 1.00 67.50 853 LEU C N 1
ATOM 5968 C CA . LEU C 1 229 ? 51.486 25.222 81.439 1.00 69.67 853 LEU C CA 1
ATOM 5969 C C . LEU C 1 229 ? 52.779 24.563 82.007 1.00 68.55 853 LEU C C 1
ATOM 5970 O O . LEU C 1 229 ? 53.633 25.251 82.597 1.00 68.56 853 LEU C O 1
ATOM 5975 N N . ALA C 1 230 ? 52.928 23.247 81.814 1.00 67.55 854 ALA C N 1
ATOM 5976 C CA . ALA C 1 230 ? 54.153 22.565 82.201 1.00 66.93 854 ALA C CA 1
ATOM 5977 C C . ALA C 1 230 ? 55.382 23.339 81.684 1.00 65.18 854 ALA C C 1
ATOM 5978 O O . ALA C 1 230 ? 56.287 23.668 82.471 1.00 66.39 854 ALA C O 1
ATOM 5980 N N . LEU C 1 231 ? 55.374 23.670 80.385 1.00 63.02 855 LEU C N 1
ATOM 5981 C CA . LEU C 1 231 ? 56.501 24.306 79.736 1.00 61.13 855 LEU C CA 1
ATOM 5982 C C . LEU C 1 231 ? 56.665 25.728 80.248 1.00 62.52 855 LEU C C 1
ATOM 5983 O O . LEU C 1 231 ? 57.772 26.165 80.457 1.00 62.53 855 LEU C O 1
ATOM 5988 N N . ALA C 1 232 ? 55.566 26.450 80.452 1.00 64.62 856 ALA C N 1
ATOM 5989 C CA . ALA C 1 232 ? 55.656 27.790 81.027 1.00 67.20 856 ALA C CA 1
ATOM 5990 C C . ALA C 1 232 ? 56.310 27.774 82.436 1.00 70.04 856 ALA C C 1
ATOM 5991 O O . ALA C 1 232 ? 57.093 28.656 82.797 1.00 71.28 856 ALA C O 1
ATOM 5993 N N . ARG C 1 233 ? 55.961 26.762 83.223 1.00 71.81 857 ARG C N 1
ATOM 5994 C CA . ARG C 1 233 ? 56.539 26.508 84.524 1.00 74.44 857 ARG C CA 1
ATOM 5995 C C . ARG C 1 233 ? 58.050 26.280 84.410 1.00 72.99 857 ARG C C 1
ATOM 5996 O O . ARG C 1 233 ? 58.860 26.912 85.142 1.00 74.15 857 ARG C O 1
ATOM 6004 N N . ALA C 1 234 ? 58.426 25.389 83.488 1.00 69.81 858 ALA C N 1
ATOM 6005 C CA . ALA C 1 234 ? 59.820 24.972 83.360 1.00 69.04 858 ALA C CA 1
ATOM 6006 C C . ALA C 1 234 ? 60.666 26.174 82.998 1.00 68.81 858 ALA C C 1
ATOM 6007 O O . ALA C 1 234 ? 61.794 26.327 83.478 1.00 70.12 858 ALA C O 1
ATOM 6009 N N . ALA C 1 235 ? 60.078 27.039 82.177 1.00 67.90 859 ALA C N 1
ATOM 6010 C CA . ALA C 1 235 ? 60.704 28.254 81.698 1.00 68.29 859 ALA C CA 1
ATOM 6011 C C . ALA C 1 235 ? 60.972 29.219 82.839 1.00 72.25 859 ALA C C 1
ATOM 6012 O O . ALA C 1 235 ? 62.074 29.721 82.993 1.00 73.54 859 ALA C O 1
ATOM 6014 N N . ARG C 1 236 ? 59.969 29.470 83.656 1.00 75.05 860 ARG C N 1
ATOM 6015 C CA . ARG C 1 236 ? 60.189 30.364 84.776 1.00 79.80 860 ARG C CA 1
ATOM 6016 C C . ARG C 1 236 ? 61.267 29.846 85.739 1.00 80.88 860 ARG C C 1
ATOM 6017 O O . ARG C 1 236 ? 61.961 30.647 86.344 1.00 83.66 860 ARG C O 1
ATOM 6025 N N . GLU C 1 237 ? 61.423 28.520 85.816 1.00 78.95 861 GLU C N 1
ATOM 6026 C CA . GLU C 1 237 ? 62.426 27.872 86.664 1.00 80.27 861 GLU C CA 1
ATOM 6027 C C . GLU C 1 237 ? 63.780 27.729 85.973 1.00 77.87 861 GLU C C 1
ATOM 6028 O O . GLU C 1 237 ? 64.770 27.350 86.585 1.00 79.65 861 GLU C O 1
ATOM 6034 N N . HIS C 1 238 ? 63.815 28.039 84.683 1.00 74.04 862 HIS C N 1
ATOM 6035 C CA . HIS C 1 238 ? 65.021 27.860 83.884 1.00 71.53 862 HIS C CA 1
ATOM 6036 C C . HIS C 1 238 ? 66.063 28.953 84.192 1.00 73.47 862 HIS C C 1
ATOM 6037 O O . HIS C 1 238 ? 65.722 30.143 84.271 1.00 74.10 862 HIS C O 1
ATOM 6044 N N . PRO C 1 239 ? 67.342 28.543 84.331 1.00 74.33 863 PRO C N 1
ATOM 6045 C CA . PRO C 1 239 ? 68.437 29.465 84.733 1.00 77.56 863 PRO C CA 1
ATOM 6046 C C . PRO C 1 239 ? 68.700 30.607 83.739 1.00 76.68 863 PRO C C 1
ATOM 6047 O O . PRO C 1 239 ? 69.099 31.708 84.153 1.00 79.48 863 PRO C O 1
ATOM 6051 N N . SER C 1 240 ? 68.463 30.356 82.451 1.00 72.71 864 SER C N 1
ATOM 6052 C CA . SER C 1 240 ? 68.802 31.345 81.432 1.00 72.24 864 SER C CA 1
ATOM 6053 C C . SER C 1 240 ? 67.608 31.890 80.626 1.00 69.92 864 SER C C 1
ATOM 6054 O O . SER C 1 240 ? 67.668 33.020 80.131 1.00 70.45 864 SER C O 1
ATOM 6057 N N . LEU C 1 241 ? 66.539 31.104 80.521 1.00 67.88 865 LEU C N 1
ATOM 6058 C CA . LEU C 1 241 ? 65.489 31.365 79.526 1.00 66.40 865 LEU C CA 1
ATOM 6059 C C . LEU C 1 241 ? 64.714 32.651 79.812 1.00 69.20 865 LEU C C 1
ATOM 6060 O O . LEU C 1 241 ? 63.989 32.748 80.793 1.00 71.41 865 LEU C O 1
ATOM 6065 N N . GLU C 1 242 ? 64.884 33.636 78.940 1.00 69.58 866 GLU C N 1
ATOM 6066 C CA . GLU C 1 242 ? 64.276 34.959 79.140 1.00 72.52 866 GLU C CA 1
ATOM 6067 C C . GLU C 1 242 ? 62.912 35.143 78.458 1.00 70.49 866 GLU C C 1
ATOM 6068 O O . GLU C 1 242 ? 62.095 35.943 78.935 1.00 72.86 866 GLU C O 1
ATOM 6074 N N . LEU C 1 243 ? 62.660 34.400 77.366 1.00 66.13 867 LEU C N 1
ATOM 6075 C CA . LEU C 1 243 ? 61.422 34.563 76.586 1.00 64.21 867 LEU C CA 1
ATOM 6076 C C . LEU C 1 243 ? 60.879 33.267 75.984 1.00 60.10 867 LEU C C 1
ATOM 6077 O O . LEU C 1 243 ? 61.574 32.565 75.260 1.00 57.54 867 LEU C O 1
ATOM 6082 N N . LEU C 1 244 ? 59.624 32.954 76.282 1.00 60.13 868 LEU C N 1
ATOM 6083 C CA . LEU C 1 244 ? 58.961 31.793 75.678 1.00 57.02 868 LEU C CA 1
ATOM 6084 C C . LEU C 1 244 ? 57.682 32.208 74.880 1.00 57.71 868 LEU C C 1
ATOM 6085 O O . LEU C 1 244 ? 56.795 32.934 75.400 1.00 60.64 868 LEU C O 1
ATOM 6090 N N . HIS C 1 245 ? 57.595 31.752 73.633 1.00 55.12 869 HIS C N 1
ATOM 6091 C CA . HIS C 1 245 ? 56.433 32.017 72.788 1.00 55.57 869 HIS C CA 1
ATOM 6092 C C . HIS C 1 245 ? 55.499 30.840 72.772 1.00 54.48 869 HIS C C 1
ATOM 6093 O O . HIS C 1 245 ? 55.931 29.738 72.395 1.00 51.87 869 HIS C O 1
ATOM 6100 N N . LEU C 1 246 ? 54.218 31.096 73.090 1.00 56.27 870 LEU C N 1
ATOM 6101 C CA . LEU C 1 246 ? 53.188 30.055 73.170 1.00 56.44 870 LEU C CA 1
ATOM 6102 C C . LEU C 1 246 ? 51.902 30.386 72.422 1.00 58.61 870 LEU C C 1
ATOM 6103 O O . LEU C 1 246 ? 50.854 29.734 72.611 1.00 60.04 870 LEU C O 1
ATOM 6108 N N . TYR C 1 247 ? 51.942 31.411 71.591 1.00 59.23 871 TYR C N 1
ATOM 6109 C CA . TYR C 1 247 ? 50.722 31.820 70.894 1.00 61.63 871 TYR C CA 1
ATOM 6110 C C . TYR C 1 247 ? 50.342 30.799 69.805 1.00 60.42 871 TYR C C 1
ATOM 6111 O O . TYR C 1 247 ? 51.137 29.940 69.446 1.00 57.75 871 TYR C O 1
ATOM 6120 N N . PHE C 1 248 ? 49.108 30.852 69.334 1.00 63.36 872 PHE C N 1
ATOM 6121 C CA . PHE C 1 248 ? 48.652 30.000 68.224 1.00 64.08 872 PHE C CA 1
ATOM 6122 C C . PHE C 1 248 ? 48.675 28.512 68.539 1.00 63.74 872 PHE C C 1
ATOM 6123 O O . PHE C 1 248 ? 48.686 27.671 67.633 1.00 64.01 872 PHE C O 1
ATOM 6131 N N . ASN C 1 249 ? 48.684 28.184 69.820 1.00 64.49 873 ASN C N 1
ATOM 6132 C CA . ASN C 1 249 ? 48.436 26.819 70.225 1.00 65.40 873 ASN C CA 1
ATOM 6133 C C . ASN C 1 249 ? 46.983 26.630 70.573 1.00 70.34 873 ASN C C 1
ATOM 6134 O O . ASN C 1 249 ? 46.179 27.557 70.463 1.00 73.26 873 ASN C O 1
ATOM 6139 N N . GLU C 1 250 ? 46.632 25.429 71.002 1.00 72.21 874 GLU C N 1
ATOM 6140 C CA . GLU C 1 250 ? 45.230 25.111 71.226 1.00 77.38 874 GLU C CA 1
ATOM 6141 C C . GLU C 1 250 ? 44.795 25.401 72.667 1.00 79.61 874 GLU C C 1
ATOM 6142 O O . GLU C 1 250 ? 44.185 24.561 73.307 1.00 81.75 874 GLU C O 1
ATOM 6148 N N . LEU C 1 251 ? 45.114 26.596 73.159 1.00 80.04 875 LEU C N 1
ATOM 6149 C CA . LEU C 1 251 ? 44.770 26.996 74.531 1.00 82.30 875 LEU C CA 1
ATOM 6150 C C . LEU C 1 251 ? 43.353 27.484 74.667 1.00 86.54 875 LEU C C 1
ATOM 6151 O O . LEU C 1 251 ? 42.852 28.205 73.807 1.00 88.62 875 LEU C O 1
ATOM 6156 N N . SER C 1 252 ? 42.723 27.097 75.766 1.00 88.51 876 SER C N 1
ATOM 6157 C CA . SER C 1 252 ? 41.456 27.672 76.156 1.00 92.98 876 SER C CA 1
ATOM 6158 C C . SER C 1 252 ? 41.659 29.043 76.796 1.00 94.56 876 SER C C 1
ATOM 6159 O O . SER C 1 252 ? 42.746 29.368 77.296 1.00 92.04 876 SER C O 1
ATOM 6162 N N . SER C 1 253 ? 40.583 29.828 76.820 1.00 99.49 877 SER C N 1
ATOM 6163 C CA . SER C 1 253 ? 40.656 31.214 77.247 1.00 101.76 877 SER C CA 1
ATOM 6164 C C . SER C 1 253 ? 41.007 31.315 78.728 1.00 102.05 877 SER C C 1
ATOM 6165 O O . SER C 1 253 ? 41.584 32.312 79.155 1.00 102.33 877 SER C O 1
ATOM 6168 N N . GLU C 1 254 ? 40.667 30.283 79.502 1.00 102.51 878 GLU C N 1
ATOM 6169 C CA . GLU C 1 254 ? 41.110 30.189 80.896 1.00 103.01 878 GLU C CA 1
ATOM 6170 C C . GLU C 1 254 ? 42.547 29.712 81.003 1.00 97.80 878 GLU C C 1
ATOM 6171 O O . GLU C 1 254 ? 43.253 30.098 81.936 1.00 97.36 878 GLU C O 1
ATOM 6177 N N . GLY C 1 255 ? 42.969 28.874 80.052 1.00 94.23 879 GLY C N 1
ATOM 6178 C CA . GLY C 1 255 ? 44.350 28.455 79.951 1.00 89.73 879 GLY C CA 1
ATOM 6179 C C . GLY C 1 255 ? 45.212 29.689 79.819 1.00 88.88 879 GLY C C 1
ATOM 6180 O O . GLY C 1 255 ? 46.219 29.838 80.531 1.00 87.29 879 GLY C O 1
ATOM 6181 N N . ARG C 1 256 ? 44.784 30.589 78.932 1.00 90.29 880 ARG C N 1
ATOM 6182 C CA . ARG C 1 256 ? 45.535 31.808 78.637 1.00 90.43 880 ARG C CA 1
ATOM 6183 C C . ARG C 1 256 ? 45.745 32.685 79.873 1.00 93.25 880 ARG C C 1
ATOM 6184 O O . ARG C 1 256 ? 46.861 33.147 80.143 1.00 92.05 880 ARG C O 1
ATOM 6192 N N . GLN C 1 257 ? 44.674 32.939 80.605 1.00 97.51 881 GLN C N 1
ATOM 6193 C CA . GLN C 1 257 ? 44.785 33.770 81.797 1.00 101.90 881 GLN C CA 1
ATOM 6194 C C . GLN C 1 257 ? 45.789 33.217 82.803 1.00 100.39 881 GLN C C 1
ATOM 6195 O O . GLN C 1 257 ? 46.617 33.970 83.322 1.00 101.12 881 GLN C O 1
ATOM 6201 N N . VAL C 1 258 ? 45.710 31.911 83.071 1.00 98.94 882 VAL C N 1
ATOM 6202 C CA . VAL C 1 258 ? 46.660 31.255 83.945 1.00 97.54 882 VAL C CA 1
ATOM 6203 C C . VAL C 1 258 ? 48.088 31.541 83.466 1.00 94.55 882 VAL C C 1
ATOM 6204 O O . VAL C 1 258 ? 48.936 31.976 84.245 1.00 95.53 882 VAL C O 1
ATOM 6208 N N . LEU C 1 259 ? 48.354 31.315 82.187 1.00 91.78 883 LEU C N 1
ATOM 6209 C CA . LEU C 1 259 ? 49.675 31.599 81.640 1.00 89.39 883 LEU C CA 1
ATOM 6210 C C . LEU C 1 259 ? 50.048 33.066 81.861 1.00 93.16 883 LEU C C 1
ATOM 6211 O O . LEU C 1 259 ? 51.195 33.384 82.227 1.00 92.84 883 LEU C O 1
ATOM 6216 N N . ARG C 1 260 ? 49.054 33.942 81.666 1.00 97.93 884 ARG C N 1
ATOM 6217 C CA . ARG C 1 260 ? 49.255 35.385 81.661 1.00 102.02 884 ARG C CA 1
ATOM 6218 C C . ARG C 1 260 ? 49.654 35.808 83.047 1.00 105.63 884 ARG C C 1
ATOM 6219 O O . ARG C 1 260 ? 50.623 36.564 83.217 1.00 106.82 884 ARG C O 1
ATOM 6227 N N . ASP C 1 261 ? 48.917 35.278 84.028 1.00 108.52 885 ASP C N 1
ATOM 6228 C CA . ASP C 1 261 ? 49.063 35.593 85.453 1.00 112.48 885 ASP C CA 1
ATOM 6229 C C . ASP C 1 261 ? 50.347 35.079 86.120 1.00 110.83 885 ASP C C 1
ATOM 6230 O O . ASP C 1 261 ? 50.723 35.539 87.194 1.00 114.19 885 ASP C O 1
ATOM 6235 N N . LEU C 1 262 ? 51.021 34.141 85.472 1.00 106.75 886 LEU C N 1
ATOM 6236 C CA . LEU C 1 262 ? 52.197 33.472 86.030 1.00 105.40 886 LEU C CA 1
ATOM 6237 C C . LEU C 1 262 ? 53.470 34.334 85.952 1.00 105.68 886 LEU C C 1
ATOM 6238 O O . LEU C 1 262 ? 53.425 35.565 85.841 1.00 108.35 886 LEU C O 1
ATOM 6243 N N . GLY C 1 269 ? 61.970 36.150 86.319 1.00 97.04 893 GLY C N 1
ATOM 6244 C CA . GLY C 1 269 ? 61.100 36.600 85.231 1.00 94.98 893 GLY C CA 1
ATOM 6245 C C . GLY C 1 269 ? 61.445 36.087 83.834 1.00 89.55 893 GLY C C 1
ATOM 6246 O O . GLY C 1 269 ? 62.154 36.747 83.054 1.00 89.69 893 GLY C O 1
ATOM 6247 N N . ALA C 1 270 ? 60.968 34.890 83.518 1.00 85.31 894 ALA C N 1
ATOM 6248 C CA . ALA C 1 270 ? 60.898 34.456 82.118 1.00 79.92 894 ALA C CA 1
ATOM 6249 C C . ALA C 1 270 ? 59.549 34.960 81.582 1.00 79.47 894 ALA C C 1
ATOM 6250 O O . ALA C 1 270 ? 58.500 34.809 82.236 1.00 81.50 894 ALA C O 1
ATOM 6252 N N . ARG C 1 271 ? 59.577 35.603 80.420 1.00 76.89 895 ARG C N 1
ATOM 6253 C CA . ARG C 1 271 ? 58.366 36.180 79.866 1.00 76.46 895 ARG C CA 1
ATOM 6254 C C . ARG C 1 271 ? 57.686 35.203 78.941 1.00 72.24 895 ARG C C 1
ATOM 6255 O O . ARG C 1 271 ? 58.307 34.683 77.999 1.00 69.70 895 ARG C O 1
ATOM 6263 N N . VAL C 1 272 ? 56.425 34.913 79.234 1.00 72.12 896 VAL C N 1
ATOM 6264 C CA . VAL C 1 272 ? 55.634 34.010 78.427 1.00 69.23 896 VAL C CA 1
ATOM 6265 C C . VAL C 1 272 ? 54.641 34.767 77.538 1.00 70.59 896 VAL C C 1
ATOM 6266 O O . VAL C 1 272 ? 53.770 35.459 78.050 1.00 74.62 896 VAL C O 1
ATOM 6270 N N . VAL C 1 273 ? 54.784 34.638 76.217 1.00 67.82 897 VAL C N 1
ATOM 6271 C CA . VAL C 1 273 ? 53.827 35.246 75.297 1.00 69.22 897 VAL C CA 1
ATOM 6272 C C . VAL C 1 273 ? 52.735 34.259 74.878 1.00 68.13 897 VAL C C 1
ATOM 6273 O O . VAL C 1 273 ? 52.999 33.240 74.258 1.00 64.88 897 VAL C O 1
ATOM 6277 N N . VAL C 1 274 ? 51.502 34.577 75.245 1.00 71.54 898 VAL C N 1
ATOM 6278 C CA . VAL C 1 274 ? 50.371 33.673 74.992 1.00 72.19 898 VAL C CA 1
ATOM 6279 C C . VAL C 1 274 ? 49.425 34.164 73.913 1.00 74.14 898 VAL C C 1
ATOM 6280 O O . VAL C 1 274 ? 48.687 33.382 73.336 1.00 73.66 898 VAL C O 1
ATOM 6284 N N . SER C 1 275 ? 49.458 35.462 73.672 1.00 77.41 899 SER C N 1
ATOM 6285 C CA . SER C 1 275 ? 48.656 36.079 72.669 1.00 80.89 899 SER C CA 1
ATOM 6286 C C . SER C 1 275 ? 49.559 36.901 71.780 1.00 80.71 899 SER C C 1
ATOM 6287 O O . SER C 1 275 ? 50.296 37.761 72.252 1.00 81.78 899 SER C O 1
ATOM 6290 N N . LEU C 1 276 ? 49.528 36.607 70.487 1.00 80.00 900 LEU C N 1
ATOM 6291 C CA . LEU C 1 276 ? 50.273 37.401 69.533 1.00 80.17 900 LEU C CA 1
ATOM 6292 C C . LEU C 1 276 ? 49.839 38.869 69.615 1.00 85.62 900 LEU C C 1
ATOM 6293 O O . LEU C 1 276 ? 50.596 39.754 69.244 1.00 87.04 900 LEU C O 1
ATOM 6298 N N . THR C 1 277 ? 48.652 39.138 70.152 1.00 89.35 901 THR C N 1
ATOM 6299 C CA . THR C 1 277 ? 48.172 40.508 70.194 1.00 95.32 901 THR C CA 1
ATOM 6300 C C . THR C 1 277 ? 48.324 41.131 71.595 1.00 97.69 901 THR C C 1
ATOM 6301 O O . THR C 1 277 ? 47.468 41.878 72.073 1.00 102.84 901 THR C O 1
ATOM 6305 N N . VAL C 1 282 ? 55.144 40.980 70.239 1.00 177.45 906 VAL C N 1
ATOM 6306 C CA . VAL C 1 282 ? 55.018 42.320 69.675 1.00 186.84 906 VAL C CA 1
ATOM 6307 C C . VAL C 1 282 ? 55.763 42.446 68.324 1.00 182.35 906 VAL C C 1
ATOM 6308 O O . VAL C 1 282 ? 56.019 43.556 67.848 1.00 193.18 906 VAL C O 1
ATOM 6312 N N . SER C 1 283 ? 56.063 41.299 67.701 1.00 168.43 907 SER C N 1
ATOM 6313 C CA . SER C 1 283 ? 56.846 41.243 66.454 1.00 164.68 907 SER C CA 1
ATOM 6314 C C . SER C 1 283 ? 56.454 40.113 65.505 1.00 150.57 907 SER C C 1
ATOM 6315 O O . SER C 1 283 ? 56.453 40.281 64.279 1.00 148.30 907 SER C O 1
ATOM 6318 N N . GLU C 1 284 ? 56.138 38.965 66.094 1.00 144.12 908 GLU C N 1
ATOM 6319 C CA . GLU C 1 284 ? 56.099 37.682 65.396 1.00 135.65 908 GLU C CA 1
ATOM 6320 C C . GLU C 1 284 ? 54.956 37.585 64.391 1.00 131.03 908 GLU C C 1
ATOM 6321 O O . GLU C 1 284 ? 54.550 36.500 63.962 1.00 127.05 908 GLU C O 1
ATOM 6327 N N . TYR C 1 285 ? 54.492 38.756 63.986 1.00 135.27 909 TYR C N 1
ATOM 6328 C CA . TYR C 1 285 ? 53.265 38.929 63.230 1.00 135.78 909 TYR C CA 1
ATOM 6329 C C . TYR C 1 285 ? 53.318 38.302 61.836 1.00 134.44 909 TYR C C 1
ATOM 6330 O O . TYR C 1 285 ? 52.422 37.550 61.457 1.00 133.96 909 TYR C O 1
ATOM 6339 N N . TRP C 1 286 ? 54.370 38.607 61.083 1.00 136.23 910 TRP C N 1
ATOM 6340 C CA . TRP C 1 286 ? 54.557 38.001 59.771 1.00 137.17 910 TRP C CA 1
ATOM 6341 C C . TRP C 1 286 ? 55.239 36.647 59.898 1.00 133.39 910 TRP C C 1
ATOM 6342 O O . TRP C 1 286 ? 55.033 35.779 59.063 1.00 135.88 910 TRP C O 1
ATOM 6353 N N . SER C 1 287 ? 56.061 36.460 60.925 1.00 130.89 911 SER C N 1
ATOM 6354 C CA . SER C 1 287 ? 56.721 35.176 61.110 1.00 130.70 911 SER C CA 1
ATOM 6355 C C . SER C 1 287 ? 55.754 34.002 60.863 1.00 131.42 911 SER C C 1
ATOM 6356 O O . SER C 1 287 ? 56.110 33.024 60.213 1.00 136.05 911 SER C O 1
ATOM 6359 N N . VAL C 1 288 ? 54.520 34.135 61.358 1.00 129.50 912 VAL C N 1
ATOM 6360 C CA . VAL C 1 288 ? 53.413 33.175 61.098 1.00 132.95 912 VAL C CA 1
ATOM 6361 C C . VAL C 1 288 ? 52.848 33.158 59.666 1.00 140.35 912 VAL C C 1
ATOM 6362 O O . VAL C 1 288 ? 52.610 32.089 59.094 1.00 148.23 912 VAL C O 1
ATOM 6366 N N . ILE C 1 289 ? 52.613 34.342 59.107 1.00 141.14 913 ILE C N 1
ATOM 6367 C CA . ILE C 1 289 ? 52.011 34.446 57.784 1.00 151.15 913 ILE C CA 1
ATOM 6368 C C . ILE C 1 289 ? 53.071 34.544 56.650 1.00 155.23 913 ILE C C 1
ATOM 6369 O O . ILE C 1 289 ? 52.865 33.987 55.573 1.00 166.04 913 ILE C O 1
ATOM 6374 N N . LEU C 1 290 ? 54.204 35.210 56.917 1.00 148.89 914 LEU C N 1
ATOM 6375 C CA . LEU C 1 290 ? 55.339 35.351 55.955 1.00 152.46 914 LEU C CA 1
ATOM 6376 C C . LEU C 1 290 ? 55.884 34.022 55.446 1.00 158.02 914 LEU C C 1
ATOM 6377 O O . LEU C 1 290 ? 56.529 33.960 54.401 1.00 164.98 914 LEU C O 1
ATOM 6379 N N . SER C 1 291 ? 55.617 32.973 56.210 1.00 156.99 915 SER C N 1
ATOM 6380 C CA . SER C 1 291 ? 55.944 31.606 55.844 1.00 166.33 915 SER C CA 1
ATOM 6381 C C . SER C 1 291 ? 54.997 30.987 54.789 1.00 181.11 915 SER C C 1
ATOM 6382 O O . SER C 1 291 ? 55.281 29.913 54.257 1.00 193.86 915 SER C O 1
ATOM 6385 N N . GLU C 1 292 ? 53.889 31.663 54.479 1.00 182.95 916 GLU C N 1
ATOM 6386 C CA . GLU C 1 292 ? 52.892 31.130 53.528 1.00 200.72 916 GLU C CA 1
ATOM 6387 C C . GLU C 1 292 ? 53.178 31.487 52.062 1.00 213.66 916 GLU C C 1
ATOM 6388 O O . GLU C 1 292 ? 52.847 30.720 51.159 1.00 232.97 916 GLU C O 1
ATOM 6394 N N . VAL C 1 293 ? 53.780 32.653 51.839 1.00 205.60 917 VAL C N 1
ATOM 6395 C CA . VAL C 1 293 ? 54.176 33.089 50.499 1.00 217.30 917 VAL C CA 1
ATOM 6396 C C . VAL C 1 293 ? 55.436 32.386 50.005 1.00 221.50 917 VAL C C 1
ATOM 6397 O O . VAL C 1 293 ? 55.695 32.328 48.805 1.00 236.32 917 VAL C O 1
ATOM 6401 N N . GLN C 1 294 ? 56.216 31.855 50.939 1.00 210.73 918 GLN C N 1
ATOM 6402 C CA . GLN C 1 294 ? 57.493 31.246 50.612 1.00 215.19 918 GLN C CA 1
ATOM 6403 C C . GLN C 1 294 ? 57.308 29.792 50.202 1.00 233.70 918 GLN C C 1
ATOM 6404 O O . GLN C 1 294 ? 56.660 29.503 49.197 1.00 251.79 918 GLN C O 1
ATOM 6410 N N . VAL C 1 305 ? 54.977 43.314 49.459 1.00 132.98 929 VAL C N 1
ATOM 6411 C CA . VAL C 1 305 ? 56.095 43.377 50.393 1.00 129.95 929 VAL C CA 1
ATOM 6412 C C . VAL C 1 305 ? 57.257 44.118 49.726 1.00 132.91 929 VAL C C 1
ATOM 6413 O O . VAL C 1 305 ? 58.163 44.643 50.405 1.00 130.93 929 VAL C O 1
ATOM 6417 N N . GLN C 1 306 ? 57.201 44.157 48.391 1.00 137.95 930 GLN C N 1
ATOM 6418 C CA . GLN C 1 306 ? 58.159 44.865 47.534 1.00 141.99 930 GLN C CA 1
ATOM 6419 C C . GLN C 1 306 ? 58.614 46.245 48.068 1.00 140.70 930 GLN C C 1
ATOM 6420 O O . GLN C 1 306 ? 59.687 46.734 47.706 1.00 142.83 930 GLN C O 1
ATOM 6426 N N . ARG C 1 307 ? 57.797 46.856 48.926 1.00 137.76 931 ARG C N 1
ATOM 6427 C CA . ARG C 1 307 ? 58.170 48.066 49.656 1.00 135.96 931 ARG C CA 1
ATOM 6428 C C . ARG C 1 307 ? 57.954 47.872 51.159 1.00 131.04 931 ARG C C 1
ATOM 6429 O O . ARG C 1 307 ? 58.800 48.275 51.963 1.00 128.95 931 ARG C O 1
ATOM 6431 N N . HIS C 1 308 ? 56.830 47.236 51.513 1.00 129.77 932 HIS C N 1
ATOM 6432 C CA . HIS C 1 308 ? 56.362 47.058 52.904 1.00 126.09 932 HIS C CA 1
ATOM 6433 C C . HIS C 1 308 ? 57.443 46.481 53.796 1.00 123.46 932 HIS C C 1
ATOM 6434 O O . HIS C 1 308 ? 57.549 46.834 54.983 1.00 120.93 932 HIS C O 1
ATOM 6441 N N . LEU C 1 309 ? 58.207 45.560 53.207 1.00 124.76 933 LEU C N 1
ATOM 6442 C CA . LEU C 1 309 ? 59.371 44.928 53.827 1.00 123.17 933 LEU C CA 1
ATOM 6443 C C . LEU C 1 309 ? 60.205 45.950 54.625 1.00 121.66 933 LEU C C 1
ATOM 6444 O O . LEU C 1 309 ? 60.147 45.988 55.878 1.00 118.94 933 LEU C O 1
ATOM 6446 N N . GLU C 1 310 ? 60.945 46.787 53.888 1.00 123.46 934 GLU C N 1
ATOM 6447 C CA . GLU C 1 310 ? 61.841 47.781 54.475 1.00 122.38 934 GLU C CA 1
ATOM 6448 C C . GLU C 1 310 ? 61.101 48.833 55.286 1.00 119.99 934 GLU C C 1
ATOM 6449 O O . GLU C 1 310 ? 61.647 49.354 56.255 1.00 118.40 934 GLU C O 1
ATOM 6451 N N . LEU C 1 311 ? 59.858 49.121 54.906 1.00 119.93 935 LEU C N 1
ATOM 6452 C CA . LEU C 1 311 ? 59.100 50.183 55.567 1.00 118.49 935 LEU C CA 1
ATOM 6453 C C . LEU C 1 311 ? 58.721 49.883 57.008 1.00 115.50 935 LEU C C 1
ATOM 6454 O O . LEU C 1 311 ? 58.499 50.798 57.788 1.00 115.03 935 LEU C O 1
ATOM 6459 N N . LEU C 1 312 ? 58.683 48.607 57.367 1.00 114.12 936 LEU C N 1
ATOM 6460 C CA . LEU C 1 312 ? 58.609 48.234 58.776 1.00 112.08 936 LEU C CA 1
ATOM 6461 C C . LEU C 1 312 ? 59.872 48.511 59.609 1.00 111.70 936 LEU C C 1
ATOM 6462 O O . LEU C 1 312 ? 59.766 48.931 60.758 1.00 110.81 936 LEU C O 1
ATOM 6467 N N . LEU C 1 313 ? 61.057 48.265 59.051 1.00 113.15 937 LEU C N 1
ATOM 6468 C CA . LEU C 1 313 ? 62.305 48.707 59.702 1.00 113.55 937 LEU C CA 1
ATOM 6469 C C . LEU C 1 313 ? 62.502 50.227 59.549 1.00 114.64 937 LEU C C 1
ATOM 6470 O O . LEU C 1 313 ? 62.681 50.926 60.543 1.00 113.86 937 LEU C O 1
ATOM 6472 N N . ARG C 1 314 ? 62.436 50.733 58.313 1.00 116.74 938 ARG C N 1
ATOM 6473 C CA . ARG C 1 314 ? 62.412 52.175 58.058 1.00 118.21 938 ARG C CA 1
ATOM 6474 C C . ARG C 1 314 ? 61.473 52.867 59.029 1.00 117.61 938 ARG C C 1
ATOM 6475 O O . ARG C 1 314 ? 61.711 54.014 59.388 1.00 118.20 938 ARG C O 1
ATOM 6477 N N . ASP C 1 315 ? 60.415 52.164 59.450 1.00 117.05 939 ASP C N 1
ATOM 6478 C CA . ASP C 1 315 ? 59.462 52.687 60.431 1.00 117.29 939 ASP C CA 1
ATOM 6479 C C . ASP C 1 315 ? 59.876 52.367 61.870 1.00 116.66 939 ASP C C 1
ATOM 6480 O O . ASP C 1 315 ? 59.791 53.229 62.745 1.00 117.38 939 ASP C O 1
ATOM 6485 N N . LEU C 1 316 ? 60.324 51.138 62.117 1.00 116.40 940 LEU C N 1
ATOM 6486 C CA . LEU C 1 316 ? 60.712 50.720 63.478 1.00 116.56 940 LEU C CA 1
ATOM 6487 C C . LEU C 1 316 ? 62.090 51.232 63.917 1.00 117.51 940 LEU C C 1
ATOM 6488 O O . LEU C 1 316 ? 62.368 51.306 65.117 1.00 118.00 940 LEU C O 1
ATOM 6490 N N . GLU C 1 317 ? 62.948 51.570 62.951 1.00 118.48 941 GLU C N 1
ATOM 6491 C CA . GLU C 1 317 ? 64.246 52.203 63.245 1.00 119.78 941 GLU C CA 1
ATOM 6492 C C . GLU C 1 317 ? 64.026 53.655 63.669 1.00 120.62 941 GLU C C 1
ATOM 6493 O O . GLU C 1 317 ? 64.497 54.067 64.734 1.00 121.28 941 GLU C O 1
ATOM 6495 N N . ASP C 1 318 ? 63.277 54.411 62.858 1.00 121.06 942 ASP C N 1
ATOM 6496 C CA . ASP C 1 318 ? 62.932 55.803 63.183 1.00 121.97 942 ASP C CA 1
ATOM 6497 C C . ASP C 1 318 ? 62.057 55.866 64.422 1.00 121.60 942 ASP C C 1
ATOM 6498 O O . ASP C 1 318 ? 61.644 56.935 64.842 1.00 122.86 942 ASP C O 1
ATOM 6500 N N . SER C 1 319 ? 61.782 54.705 64.996 1.00 120.70 943 SER C N 1
ATOM 6501 C CA . SER C 1 319 ? 61.061 54.614 66.251 1.00 121.64 943 SER C CA 1
ATOM 6502 C C . SER C 1 319 ? 61.957 53.993 67.323 1.00 122.29 943 SER C C 1
ATOM 6503 O O . SER C 1 319 ? 61.678 54.114 68.522 1.00 123.93 943 SER C O 1
ATOM 6505 N N . ARG C 1 320 ? 63.028 53.328 66.889 1.00 121.63 944 ARG C N 1
ATOM 6506 C CA . ARG C 1 320 ? 64.025 52.782 67.808 1.00 122.80 944 ARG C CA 1
ATOM 6507 C C . ARG C 1 320 ? 64.880 53.948 68.309 1.00 124.51 944 ARG C C 1
ATOM 6508 O O . ARG C 1 320 ? 65.433 53.904 69.413 1.00 126.29 944 ARG C O 1
ATOM 6516 N N . GLY C 1 321 ? 64.955 55.001 67.495 1.00 124.46 945 GLY C N 1
ATOM 6517 C CA . GLY C 1 321 ? 65.768 56.182 67.798 1.00 125.78 945 GLY C CA 1
ATOM 6518 C C . GLY C 1 321 ? 64.951 57.375 68.255 1.00 126.51 945 GLY C C 1
ATOM 6519 O O . GLY C 1 321 ? 65.155 58.498 67.786 1.00 127.02 945 GLY C O 1
ATOM 6520 N N . ALA C 1 322 ? 64.021 57.118 69.172 1.00 126.98 946 ALA C N 1
ATOM 6521 C CA . ALA C 1 322 ? 63.210 58.158 69.804 1.00 128.84 946 ALA C CA 1
ATOM 6522 C C . ALA C 1 322 ? 62.547 57.652 71.099 1.00 130.60 946 ALA C C 1
ATOM 6523 O O . ALA C 1 322 ? 61.343 57.867 71.317 1.00 131.56 946 ALA C O 1
ATOM 6525 N N . THR C 1 323 ? 63.325 56.963 71.944 1.00 131.40 947 THR C N 1
ATOM 6526 C CA . THR C 1 323 ? 62.846 56.502 73.265 1.00 133.57 947 THR C CA 1
ATOM 6527 C C . THR C 1 323 ? 63.935 56.657 74.333 1.00 136.53 947 THR C C 1
ATOM 6528 O O . THR C 1 323 ? 65.092 56.289 74.125 1.00 135.72 947 THR C O 1
ATOM 6532 N N . PRO C 1 326 ? 63.854 54.290 77.435 1.00 156.14 950 PRO C N 1
ATOM 6533 C CA . PRO C 1 326 ? 65.050 53.740 78.057 1.00 158.52 950 PRO C CA 1
ATOM 6534 C C . PRO C 1 326 ? 64.893 52.275 78.498 1.00 159.67 950 PRO C C 1
ATOM 6535 O O . PRO C 1 326 ? 65.423 51.377 77.832 1.00 157.17 950 PRO C O 1
ATOM 6539 N N . TRP C 1 327 ? 64.160 52.041 79.590 1.00 163.72 951 TRP C N 1
ATOM 6540 C CA . TRP C 1 327 ? 64.039 50.706 80.199 1.00 166.05 951 TRP C CA 1
ATOM 6541 C C . TRP C 1 327 ? 63.572 49.625 79.219 1.00 161.51 951 TRP C C 1
ATOM 6542 O O . TRP C 1 327 ? 63.807 48.432 79.440 1.00 162.62 951 TRP C O 1
ATOM 6553 N N . ARG C 1 328 ? 62.930 50.048 78.131 1.00 156.76 952 ARG C N 1
ATOM 6554 C CA . ARG C 1 328 ? 62.467 49.120 77.098 1.00 152.36 952 ARG C CA 1
ATOM 6555 C C . ARG C 1 328 ? 62.905 49.553 75.689 1.00 147.40 952 ARG C C 1
ATOM 6556 O O . ARG C 1 328 ? 62.172 49.369 74.716 1.00 144.01 952 ARG C O 1
ATOM 6564 N N . LYS C 1 329 ? 64.106 50.128 75.594 1.00 147.35 953 LYS C N 1
ATOM 6565 C CA . LYS C 1 329 ? 64.731 50.432 74.301 1.00 143.50 953 LYS C CA 1
ATOM 6566 C C . LYS C 1 329 ? 65.296 49.160 73.655 1.00 141.79 953 LYS C C 1
ATOM 6567 O O . LYS C 1 329 ? 65.487 49.104 72.435 1.00 138.92 953 LYS C O 1
ATOM 6569 N N . ALA C 1 330 ? 65.547 48.145 74.486 1.00 144.08 954 ALA C N 1
ATOM 6570 C CA . ALA C 1 330 ? 66.071 46.844 74.048 1.00 143.18 954 ALA C CA 1
ATOM 6571 C C . ALA C 1 330 ? 65.045 46.043 73.258 1.00 140.08 954 ALA C C 1
ATOM 6572 O O . ALA C 1 330 ? 65.366 45.499 72.203 1.00 138.04 954 ALA C O 1
ATOM 6574 N N . GLN C 1 331 ? 63.815 45.980 73.769 1.00 140.13 955 GLN C N 1
ATOM 6575 C CA . GLN C 1 331 ? 62.745 45.205 73.129 1.00 137.63 955 GLN C CA 1
ATOM 6576 C C . GLN C 1 331 ? 62.355 45.725 71.741 1.00 133.53 955 GLN C C 1
ATOM 6577 O O . GLN C 1 331 ? 61.812 44.975 70.931 1.00 131.79 955 GLN C O 1
ATOM 6579 N N . LEU C 1 332 ? 62.626 47.001 71.470 1.00 132.22 956 LEU C N 1
ATOM 6580 C CA . LEU C 1 332 ? 62.449 47.544 70.129 1.00 128.89 956 LEU C CA 1
ATOM 6581 C C . LEU C 1 332 ? 63.510 46.959 69.201 1.00 127.60 956 LEU C C 1
ATOM 6582 O O . LEU C 1 332 ? 63.238 46.689 68.031 1.00 125.54 956 LEU C O 1
ATOM 6584 N N . LEU C 1 333 ? 64.710 46.745 69.741 1.00 129.01 957 LEU C N 1
ATOM 6585 C CA . LEU C 1 333 ? 65.837 46.238 68.952 1.00 128.74 957 LEU C CA 1
ATOM 6586 C C . LEU C 1 333 ? 65.656 44.780 68.497 1.00 128.08 957 LEU C C 1
ATOM 6587 O O . LEU C 1 333 ? 65.841 44.476 67.311 1.00 126.82 957 LEU C O 1
ATOM 6589 N N . ARG C 1 334 ? 65.292 43.891 69.426 1.00 129.12 958 ARG C N 1
ATOM 6590 C CA . ARG C 1 334 ? 65.178 42.448 69.123 1.00 129.02 958 ARG C CA 1
ATOM 6591 C C . ARG C 1 334 ? 63.887 42.112 68.351 1.00 126.51 958 ARG C C 1
ATOM 6592 O O . ARG C 1 334 ? 63.745 41.004 67.819 1.00 126.60 958 ARG C O 1
ATOM 6595 N N . VAL C 1 335 ? 62.963 43.076 68.305 1.00 124.44 959 VAL C N 1
ATOM 6596 C CA . VAL C 1 335 ? 61.797 43.045 67.419 1.00 121.92 959 VAL C CA 1
ATOM 6597 C C . VAL C 1 335 ? 62.139 43.622 66.044 1.00 120.04 959 VAL C C 1
ATOM 6598 O O . VAL C 1 335 ? 61.538 43.229 65.046 1.00 118.73 959 VAL C O 1
ATOM 6602 N N . GLU C 1 336 ? 63.088 44.564 66.006 1.00 120.12 960 GLU C N 1
ATOM 6603 C CA . GLU C 1 336 ? 63.682 45.058 64.750 1.00 119.48 960 GLU C CA 1
ATOM 6604 C C . GLU C 1 336 ? 64.557 43.985 64.085 1.00 120.21 960 GLU C C 1
ATOM 6605 O O . GLU C 1 336 ? 64.605 43.880 62.857 1.00 119.97 960 GLU C O 1
ATOM 6607 N N . GLY C 1 337 ? 65.231 43.194 64.920 1.00 121.49 961 GLY C N 1
ATOM 6608 C CA . GLY C 1 337 ? 66.057 42.061 64.490 1.00 122.81 961 GLY C CA 1
ATOM 6609 C C . GLY C 1 337 ? 65.277 40.858 63.975 1.00 122.23 961 GLY C C 1
ATOM 6610 O O . GLY C 1 337 ? 65.745 40.150 63.077 1.00 123.23 961 GLY C O 1
ATOM 6611 N N . GLU C 1 338 ? 64.097 40.609 64.543 1.00 120.82 962 GLU C N 1
ATOM 6612 C CA . GLU C 1 338 ? 63.188 39.597 63.984 1.00 120.36 962 GLU C CA 1
ATOM 6613 C C . GLU C 1 338 ? 62.692 40.024 62.592 1.00 119.42 962 GLU C C 1
ATOM 6614 O O . GLU C 1 338 ? 62.372 39.180 61.751 1.00 119.65 962 GLU C O 1
ATOM 6617 N N . VAL C 1 339 ? 62.652 41.340 62.367 1.00 118.81 963 VAL C N 1
ATOM 6618 C CA . VAL C 1 339 ? 62.327 41.920 61.061 1.00 118.66 963 VAL C CA 1
ATOM 6619 C C . VAL C 1 339 ? 63.568 41.965 60.182 1.00 120.80 963 VAL C C 1
ATOM 6620 O O . VAL C 1 339 ? 63.558 41.387 59.087 1.00 121.86 963 VAL C O 1
ATOM 6624 N N . ARG C 1 340 ? 64.619 42.645 60.665 1.00 121.54 964 ARG C N 1
ATOM 6625 C CA . ARG C 1 340 ? 65.857 42.815 59.907 1.00 124.11 964 ARG C CA 1
ATOM 6626 C C . ARG C 1 340 ? 66.269 41.481 59.320 1.00 126.55 964 ARG C C 1
ATOM 6627 O O . ARG C 1 340 ? 66.957 41.443 58.301 1.00 129.50 964 ARG C O 1
ATOM 6629 N N . ALA C 1 341 ? 65.828 40.393 59.962 1.00 126.31 965 ALA C N 1
ATOM 6630 C CA . ALA C 1 341 ? 65.979 39.032 59.434 1.00 128.38 965 ALA C CA 1
ATOM 6631 C C . ALA C 1 341 ? 65.195 38.872 58.139 1.00 129.09 965 ALA C C 1
ATOM 6632 O O . ALA C 1 341 ? 65.791 38.778 57.060 1.00 131.88 965 ALA C O 1
ATOM 6634 N N . LEU C 1 342 ? 63.862 38.884 58.256 1.00 127.50 966 LEU C N 1
ATOM 6635 C CA . LEU C 1 342 ? 62.937 38.618 57.141 1.00 128.20 966 LEU C CA 1
ATOM 6636 C C . LEU C 1 342 ? 63.074 39.561 55.931 1.00 129.94 966 LEU C C 1
ATOM 6637 O O . LEU C 1 342 ? 62.858 39.141 54.797 1.00 132.26 966 LEU C O 1
ATOM 6642 N N . LEU C 1 343 ? 63.451 40.816 56.193 1.00 129.55 967 LEU C N 1
ATOM 6643 C CA . LEU C 1 343 ? 63.898 41.792 55.181 1.00 132.19 967 LEU C CA 1
ATOM 6644 C C . LEU C 1 343 ? 64.879 41.266 54.097 1.00 136.93 967 LEU C C 1
ATOM 6645 O O . LEU C 1 343 ? 64.596 41.360 52.894 1.00 139.77 967 LEU C O 1
ATOM 6650 N N . GLU C 1 344 ? 66.039 40.757 54.521 1.00 138.33 968 GLU C N 1
ATOM 6651 C CA . GLU C 1 344 ? 66.980 40.093 53.607 1.00 143.11 968 GLU C CA 1
ATOM 6652 C C . GLU C 1 344 ? 66.622 38.613 53.390 1.00 144.14 968 GLU C C 1
ATOM 6653 O O . GLU C 1 344 ? 66.910 38.057 52.322 1.00 147.99 968 GLU C O 1
ATOM 6659 N N . GLN C 1 345 ? 66.020 37.987 54.413 1.00 140.81 969 GLN C N 1
ATOM 6660 C CA . GLN C 1 345 ? 65.634 36.565 54.392 1.00 141.22 969 GLN C CA 1
ATOM 6661 C C . GLN C 1 345 ? 64.545 36.318 53.345 1.00 142.28 969 GLN C C 1
ATOM 6662 O O . GLN C 1 345 ? 64.786 35.673 52.318 1.00 146.12 969 GLN C O 1
#

CATH classification: 3.80.10.10

Radius of gyration: 33.77 Å; Cα contacts (8 Å, |Δi|>4): 1696; chains: 3; bounding box: 55×92×94 Å

Sequence (867 aa):
RQVLPPSELLDHLFFHYEFQNQRFSAEVLSSLRQLNLAGVRMTPVKCTVVAAVLGSGRHALDEVNLASCQLDPAGLRTLLPVFLRARKLGLQLNSLGPEACKDLRDLLLHDQCQITTLRLSNNPLTAAGVAVLMEGLAGNTSVTHLSLLHTGLGDEGLELLAAQLDRNRQLQELNVAYNGAGDTAALALARAAREHPSLELLHLYFNELSSEGRQVLRDLGARVVVSLTVSEYWSVILSEVQRNLNSWDRARVQRHLELLLRDLEDSRGATLNPWRKAQLLRVEGEVRALLEQLRQVLPPSELLDHLFFHYEFQNQRFSAEVLSSLRQLNLAGVRMTPVKCTVVAAVLGSGRHALDEVNLASCQLDPAGLRTLLPVFLRARRKLGLQLNSLGPEACKDLRDLLLHDQCQQITTLRLSNNPLTAAGVAVLMEGLAGNTSVTHLSLLHTGLGDEGLELLAAQLDRNRQLQELNVAYNGAGDTAALALARAAREHPSLELLHLYFNELSSEGRQVLRDLGARVVVSLTVSEYWSVILSEVQRNLNSWDRARVQRHLELLLRDLEDSRGATLNPWRKAQLLRVEGEVRALLEQLVLPPSELLDHLFFHYEFQNQRFSAEVLSSLRQLNLAGVRMTPVKCTVVAAVLGSGRHALDEVNLASCQLDPAGLRTLLPVFLRARKLGLQLNSLGPEACKDLRDLLLHDQCQITTLRLSNNPLTAAGVAVLMEGLAGNTSVTHLSLLHTGLGDDEGLELLAAQLDRNRQLQELNVAYNGAGDTAALALARAAREHPSLELLHLYFNELSSEGRQVLRDLGARVVVSLTVSEYWSVILSEVQVQRHLELLLRDLEDSRGATPWRKAQLLRVEGEVRALLEQ

Foldseek 3Di:
DDDDDDVRVVVVVVVVVCVVCVVVVLVVQQPAQEAAPAQAACDLVNLQVCCVSQLDHDAQNAEHAHANHLDELVSLLSCLSNQLSYQEYHHAHRQYELSNLLSLLVSLQDPSRQHAAYEHENHQHELSNLLSNLNSQLNHQRYAHYEHEQRQYELSNLQSCLVRVLSHQRHAEYEHEQHQYELVSVVSNLVSQVVHNHHAEYEYANYPYDPVSVVVSVVDSRPYHHYLCFLVVVVVVLVVCSVCAVVDDPVVLLVVLVVVLVVLVVVLVPDPDPVSNVSSVSNNVSSVSSNVVD/DDDDPDVRVVVVVVVVVCVVCVVVVLVVQLPAQAAFPAQAACDPVNLQVCCVSNLHHDAQRAEHHHAQHLDELNSLLSNLSNQLSYQAYEHANNQYELSNLLSLLCSLLDPSRQHAAYEHEHYQHELSNVLSNLNSLLNHQRYAHYEHEHRQHELSNLQSCLVRVLSHQRHAEYEHEQRQYEQVSVVSNLVSQVVHNHHAEYEYENYPYDPVSLVVSVVDSRPYHHYPCDLVVLVVVLVVCSVCVVVDDVVVVLVVLVVVLVVLVVQLVPDPDPVSVVSSVVSNVSSVSSNVVD/DDDDVRVVVVVVVVVCVVCVVVVLVVLLPAQAAAPALAACDLVNLLVCCVSQLHHDAQNAEHAHHLHLDELNSLLSCLSNQLSYQAYHHEHNQYELSNLLSLLVSLLDPSRQHAHYEHENHQHELSNLLSNLNSQLNHQRYAHYEHEHRQHELSNLLSCLVRVLSHQRHAEYEHEQRQYELVSLVSNLVSQVVHNHHAEYEHENYPYDPVSQVVSVPDSRDYHHHPCPACVCVVVVSVVSPVPDLVVVLVVLVVVLPPDPPCSVVSVVSSVVSVVVSVD

Organism: Homo sapiens (NCBI:txid9606)

Nearest PDB structures (foldseek):
  3un9-assembly1_A  TM=1.003E+00  e=6.002E-53  Homo sapiens
  3un9-assembly1_C-2  TM=9.585E-01  e=1.039E-44  Homo sapiens
  5irl-assembly1_A  TM=6.266E-01  e=8.875E-10  Oryctolagus cuniculus
  5irm-assembly1_A  TM=5.062E-01  e=8.175E-11  Oryctolagus cuniculus
  5irm-assembly1_C  TM=5.055E-01  e=8.630E-11  Oryctolagus cuniculus

InterPro domains:
  IPR001611 Leucine-rich repeat [PF13516] (806-828)
  IPR007111 NACHT nucleoside triphosphatase [PF05729] (160-320)
  IPR007111 NACHT nucleoside triphosphatase [PS50837] (160-294)
  IPR027417 P-loop containing nucleoside triphosphate hydrolase [G3DSA:3.40.50.300] (76-300)
  IPR032675 Leucine-rich repeat domain superfamily [G3DSA:3.80.10.10] (699-923)
  IPR048900 NLR family member X1, C-terminal domain [PF21402] (906-967)
  IPR051261 NOD-like receptor [PTHR24106] (75-895)

Secondary structure (DSSP, 8-state):
---S-HHHHHHHHHHHHHHHTHHHHHHHHTT--EEE-TTS---HHHHHHHHHHHSS-SS-EEEEE-TT----HHHHHHTHHHHHTEEEEE--SS---HHHHHHHHHHHHSTT----EEE--SS--HHHHHHHHHHHHHT-SS--EEE-TTSS-HHHHHHHHHHHGGG-S---EEE--SS---HHHHHHHHHHHHH-SS--EEE-TTSS--HHHHHHHHH---EEE-----HHHHHHHHHHHHHHSTTS-HHHHHHHHHHHHHHHHHHHHT---HHHHHHHHHHHHHHHHHHHH-/---S-HHHHHHHHHHHHHHHTHHHHHHHHHT--EEE-TTS---HHHHHHHHHHHSS-SS-EEEEE-TT----HHHHHHHHHHHHTEEEEE--SS---HHHHHHHHHHHH-TT----EEE--SS---HHHHHHHHHHHHT-SS--EEE-TTSS-HHHHHHHHHHHGGG-S---EEE--SS---HHHHHHHHHHHHT-SS--EEE-TTSS--HHHHHHHHH---EEE-S---HHHHHHHHHHHHHHGGGS-HHHHHHHHHHHHHHHHHHHHT---HHHHHHHHHHHHHHHHHHHH-/---HHHHHHHHHHHHHHHTHHHHHHHHHT--EEE-TTS---HHHHHHHHHHHSS-SS-EEEEE-TTS---HHHHHHHHHHHTTEEEEE-TTS---HHHHHHHHHHHHSTT---SEEE--SS---HHHHHHHHHHHHT-SS--EEE-TTSS-HHHHHHHHHHHGGG-S---EEE--SS---HHHHHHHHHHHHT-SS--EEE-TTSS--HHHHHHHHH--PEEE------THHHHHTTT---TTHHHHHHHHHHHHHT---TTSHHHHHHHHHHHHHHH-

B-factor: mean 78.96, std 25.95, range [20.0, 251.79]

GO terms:
  GO:0005515 protein binding (F, IPI)
  GO:0005741 mitochondrial outer membrane (C, EXP)
  GO:0005739 mitochondrion (C, HTP)
  GO:0005741 mitochondrial outer membrane (C, TAS)
  GO:0005829 cytosol (C, TAS)
  GO:0005739 mitochondrion (C, IDA)

Solvent-accessible surface area: 39884 Å² total; per-residue (Å²): 94,40,139,43,62,30,65,26,5,10,87,19,0,40,17,7,58,10,55,133,46,15,216,147,11,38,60,75,12,51,41,12,113,69,2,10,0,2,36,14,90,6,11,89,28,38,0,64,0,0,16,63,39,3,18,94,36,169,52,25,0,60,67,0,14,2,0,31,0,107,5,60,29,49,4,4,142,47,1,55,55,1,2,30,27,0,101,99,2,7,0,32,32,1,90,0,6,58,90,0,0,110,20,0,68,72,2,1,80,71,140,118,18,77,0,45,17,0,65,0,11,20,1,74,0,49,10,57,0,1,31,44,2,1,81,0,2,30,47,5,111,22,0,29,46,3,7,0,11,70,0,54,5,19,68,123,0,0,81,47,1,17,74,49,1,87,112,0,155,49,0,62,16,0,7,0,0,108,7,51,0,19,54,108,1,0,36,40,0,0,136,24,0,114,88,16,75,26,5,109,33,0,8,0,2,104,12,127,20,40,92,123,8,61,87,74,4,125,114,80,108,13,153,29,39,8,40,26,141,58,7,12,96,74,9,31,74,4,26,90,25,15,113,67,7,121,84,124,69,70,56,160,8,69,159,103,1,94,131,17,20,124,93,7,61,77,39,65,65,94,28,97,75,107,124,100,68,51,21,7,104,89,0,8,38,48,0,105,21,5,31,78,23,22,103,36,133,43,32,4,63,20,5,8,82,20,0,43,17,6,58,12,56,130,47,17,203,137,12,35,105,73,13,42,41,42,123,106,3,17,0,1,42,16,147,6,16,95,23,41,0,63,2,1,16,62,35,2,21,91,33,158,47,33,0,69,69,0,14,2,0,33,0,125,5,65,27,52,3,5,142,48,2,56,53,1,2,29,23,0,108,99,1,8,0,39,32,1,91,1,7,58,122,0,0,118,20,0,65,70,2,2,79,68,141,122,19,64,0,30,17,0,67,0,11,17,1,75,0,49,11,58,0,1,30,38,2,4,98,0,2,45,48,5,110,23,0,28,48,3,8,0,14,70,0,54,5,19,75,128,0,0,85,49,1,18,73,68,2,93,55,1,157,50,0,64,17,0,7,0,0,109,6,49,0,19,55,106,2,0,36,38,0,0,127,23,0,113,148,16,74,26,5,99,13,1,4,0,3,110,13,127,21,40,91,126,9,63,87,73,5,124,111,80,107,15,112,30,40,8,36,28,153,69,5,13,108,81,12,40,74,8,27,84,16,18,121,47,14,159,82,108,72,65,67,165,10,60,124,120,5,67,119,36,24,155,93,6,59,80,42,70,61,93,37,95,63,109,110,91,67,50,12,16,93,81,0,9,39,49,0,109,18,5,33,70,29,34,184,48,28,4,63,19,15,10,90,25,0,42,18,6,58,14,54,131,46,16,211,146,12,37,114,76,13,39,39,9,110,48,3,25,0,12,53,16,83,6,13,94,28,37,0,62,0,1,18,63,40,3,18,93,33,157,50,22,0,64,41,0,4,2,0,26,0,95,5,64,29,49,4,5,141,49,1,55,54,1,3,29,24,0,93,98,1,8,0,15,51,1,85,0,7,57,114,0,0,113,21,0,64,70,2,2,80,68,139,119,20,68,0,44,17,0,55,0,11,28,1,77,0,48,12,59,0,1,30,42,2,2,80,0,2,27,47,5,110,23,0,29,48,4,8,0,4,76,1,56,4,12,91,122,0,0,83,50,2,18,74,52,2,86,109,1,157,49,0,65,26,0,7,0,0,94,6,47,0,29,56,109,4,0,38,38,0,0,114,19,0,107,139,13,74,26,5,109,35,0,10,0,1,94,12,128,22,40,92,124,10,61,87,74,5,123,109,81,105,10,121,26,33,6,37,24,159,116,20,10,99,113,27,16,123,23,20,147,131,89,91,187,58,113,33,48,107,74,23,61,94,28,37,82,52,124,68,83,98,120,259,179,38,78,30,34,47,77,36,15,38,28,26,48,24,55,64,107,39